Protein AF-A0A7J4TB26-F1 (afdb_monomer)

Sequence (795 aa):
MDKAKLLEKLTSQDGTLFWETAPIAVVVKENVEGSWESLKEMLDEFCIEHDLSHVMELEEAKEKYPLTYKHIKAWSLLYRAEKPLETFRHIKHADWFGSFPIPLSKYYRRSGFNWKKAALGRVHDLAHHPLLQSERDRREGEWILIGDETGSGHELLHADDDGDGKPGSARKKLAYIWVLVPPGVELPATPSDFHAMDQKNFKIDHLAALENLEKLCTGSCMSFVFESPDFVEEKERHPRGEKEHIPLVIRNTLPLVIDYIATQVPKKTSQSIRIMSERIGNNWKPGTDPTFLTSELKRWVSNLRDRGRDVELKLSGLEIHPKMDHPWMNYPDAVGFLTGKDIPEYLAPYAEKILGSSIQVPYASSFLGTVFPAMTHQLAENPALFVQNLVECDVKHLTAFQTPFIQNMCNEAFSRFSPLDWRSFNEFMIHQQRRPSGRFIARMLHDFIDSQIEDVLDSLISHSDRLNMCLTLGWHMDQQGGDVYSFLKLVKREWLDEASKSMRLSWLSLTTMARQNEFNFEIRSAPFVSMGFLENELSTPRELLQLLNDAKNPDSDFMNLCAKLFSFFAFQPQQDPVQIGAISDLNKVLVAYQWPHQRENRRHAIYGAEWALDYVLNSEDFFKIAEHNLFHLFHQYLGSGETTSSDPFWWPATTRLFYIGVANGFIQPDDLRLGDHIDQAILWSQQGPLIVRMRVAYWLYKLMTELEMVPPDGIYAGLKNIDQEFHSDSNVYAMLHSSYLLDLNNANEIGNKNDLIQQFRERLERSSQSTKKYFEKCEINDQILPCTLLRFNYS

pLDDT: mean 80.78, std 14.51, range [33.03, 97.31]

Structure (mmCIF, N/CA/C/O backbone):
data_AF-A0A7J4TB26-F1
#
_entry.id   AF-A0A7J4TB26-F1
#
loop_
_atom_site.group_PDB
_atom_site.id
_atom_site.type_symbol
_atom_site.label_atom_id
_atom_site.label_alt_id
_atom_site.label_comp_id
_atom_site.label_asym_id
_atom_site.label_entity_id
_atom_site.label_seq_id
_atom_site.pdbx_PDB_ins_code
_atom_site.Cartn_x
_atom_site.Cartn_y
_atom_site.Cartn_z
_atom_site.occupancy
_atom_site.B_iso_or_equiv
_atom_site.auth_seq_id
_atom_site.auth_comp_id
_atom_site.auth_asym_id
_atom_site.auth_atom_id
_atom_site.pdbx_PDB_model_num
ATOM 1 N N . MET A 1 1 ? -36.063 2.779 53.206 1.00 60.75 1 MET A N 1
ATOM 2 C CA . MET A 1 1 ? -36.253 1.311 53.089 1.00 60.75 1 MET A CA 1
ATOM 3 C C . MET A 1 1 ? -36.441 0.749 54.494 1.00 60.75 1 MET A C 1
ATOM 5 O O . MET A 1 1 ? -35.767 1.232 55.388 1.00 60.75 1 MET A O 1
ATOM 9 N N . ASP A 1 2 ? -37.367 -0.187 54.700 1.00 76.56 2 ASP A N 1
ATOM 10 C CA . ASP A 1 2 ? -37.637 -0.798 56.016 1.00 76.56 2 ASP A CA 1
ATOM 11 C C . ASP A 1 2 ? -36.705 -2.005 56.239 1.00 76.56 2 ASP A C 1
ATOM 13 O O . ASP A 1 2 ? -36.568 -2.829 55.328 1.00 76.56 2 ASP A O 1
ATOM 17 N N . LYS A 1 3 ? -36.074 -2.118 57.419 1.00 78.56 3 LYS A N 1
ATOM 18 C CA . LYS A 1 3 ? -35.198 -3.244 57.798 1.00 78.56 3 LYS A CA 1
ATOM 19 C C . LYS A 1 3 ? -35.888 -4.593 57.622 1.00 78.56 3 LYS A C 1
ATOM 21 O O . LYS A 1 3 ? -35.261 -5.534 57.145 1.00 78.56 3 LYS A O 1
ATOM 26 N N . ALA A 1 4 ? -37.189 -4.668 57.912 1.00 78.69 4 ALA A N 1
ATOM 27 C CA . ALA A 1 4 ? -37.967 -5.894 57.748 1.00 78.69 4 ALA A CA 1
ATOM 28 C C . ALA A 1 4 ? -37.980 -6.376 56.286 1.00 78.69 4 ALA A C 1
ATOM 30 O O . ALA A 1 4 ? -37.833 -7.566 56.018 1.00 78.69 4 ALA A O 1
ATOM 31 N N . LYS A 1 5 ? -38.071 -5.445 55.327 1.00 77.06 5 LYS A N 1
ATOM 32 C CA . LYS A 1 5 ? -38.015 -5.762 53.890 1.00 77.06 5 LYS A CA 1
ATOM 33 C C . LYS A 1 5 ? -36.613 -6.155 53.437 1.00 77.06 5 LYS A C 1
ATOM 35 O O . LYS A 1 5 ? -36.480 -6.969 52.528 1.00 77.06 5 LYS A O 1
ATOM 40 N N . LEU A 1 6 ? -35.571 -5.568 54.029 1.00 76.75 6 LEU A N 1
ATOM 41 C CA . LEU A 1 6 ? -34.194 -5.976 53.752 1.00 76.75 6 LEU A CA 1
ATOM 42 C C . LEU A 1 6 ? -33.959 -7.409 54.236 1.00 76.75 6 LEU A C 1
ATOM 44 O O . LEU A 1 6 ? -33.477 -8.230 53.464 1.00 76.75 6 LEU A O 1
ATOM 48 N N . LEU A 1 7 ? -34.375 -7.720 55.465 1.00 79.38 7 LEU A N 1
ATOM 49 C CA . LEU A 1 7 ? -34.313 -9.066 56.027 1.00 79.38 7 LEU A CA 1
ATOM 50 C C . LEU A 1 7 ? -35.067 -10.072 55.145 1.00 79.38 7 LEU A C 1
ATOM 52 O O . LEU A 1 7 ? -34.499 -11.091 54.769 1.00 79.38 7 LEU A O 1
ATOM 56 N N . GLU A 1 8 ? -36.293 -9.746 54.724 1.00 79.94 8 GLU A N 1
ATOM 57 C CA . GLU A 1 8 ? -37.087 -10.568 53.797 1.00 79.94 8 GLU A CA 1
ATOM 58 C C . GLU A 1 8 ? -36.335 -10.848 52.486 1.00 79.94 8 GLU A C 1
ATOM 60 O O . GLU A 1 8 ? -36.267 -11.988 52.037 1.00 79.94 8 GLU A O 1
ATOM 65 N N . LYS A 1 9 ? -35.718 -9.825 51.878 1.00 77.56 9 LYS A N 1
ATOM 66 C CA . LYS A 1 9 ? -34.942 -9.971 50.633 1.00 77.56 9 LYS A CA 1
ATOM 67 C C . LYS A 1 9 ? -33.654 -10.762 50.806 1.00 77.56 9 LYS A C 1
ATOM 69 O O . LYS A 1 9 ? -33.154 -11.321 49.832 1.00 77.56 9 LYS A O 1
ATOM 74 N N . LEU A 1 10 ? -33.109 -10.767 52.014 1.00 77.31 10 LEU A N 1
ATOM 75 C CA . LEU A 1 10 ? -31.875 -11.456 52.352 1.00 77.31 10 LEU A CA 1
ATOM 76 C C . LEU A 1 10 ? -32.111 -12.858 52.941 1.00 77.31 10 LEU A C 1
ATOM 78 O O . LEU A 1 10 ? -31.149 -13.544 53.287 1.00 77.31 10 LEU A O 1
ATOM 82 N N . THR A 1 11 ? -33.370 -13.289 53.008 1.00 77.75 11 THR A N 1
ATOM 83 C CA . THR A 1 11 ? -33.775 -14.629 53.426 1.00 77.75 11 THR A CA 1
ATOM 84 C C . THR A 1 11 ? -34.129 -15.450 52.184 1.00 77.75 11 THR A C 1
ATOM 86 O O . THR A 1 11 ? -34.931 -15.024 51.350 1.00 77.75 11 THR A O 1
ATOM 89 N N . SER A 1 12 ? -33.531 -16.627 52.022 1.00 75.56 12 SER A N 1
ATOM 90 C CA . SER A 1 12 ? -33.906 -17.575 50.972 1.00 75.56 12 SER A CA 1
ATOM 91 C C . SER A 1 12 ? -35.290 -18.172 51.227 1.00 75.56 12 SER A C 1
ATOM 93 O O . SER A 1 12 ? -35.874 -18.048 52.301 1.00 75.56 12 SER A O 1
ATOM 95 N N . GLN A 1 13 ? -35.832 -18.862 50.220 1.00 77.69 13 GLN A N 1
ATOM 96 C CA . GLN A 1 13 ? -37.160 -19.483 50.306 1.00 77.69 13 GLN A CA 1
ATOM 97 C C . GLN A 1 13 ? -37.286 -20.523 51.434 1.00 77.69 13 GLN A C 1
ATOM 99 O O . GLN A 1 13 ? -38.390 -20.768 51.910 1.00 77.69 13 GLN A O 1
ATOM 104 N N . ASP A 1 14 ? -36.175 -21.124 51.863 1.00 79.88 14 ASP A N 1
ATOM 105 C CA . ASP A 1 14 ? -36.110 -22.088 52.967 1.00 79.88 14 ASP A CA 1
ATOM 106 C C . ASP A 1 14 ? -35.858 -21.439 54.343 1.00 79.88 14 ASP A C 1
ATOM 108 O O . ASP A 1 14 ? -35.719 -22.148 55.338 1.00 79.88 14 ASP A O 1
ATOM 112 N N . GLY A 1 15 ? -35.818 -20.104 54.417 1.00 79.19 15 GLY A N 1
ATOM 113 C CA . GLY A 1 15 ? -35.582 -19.363 55.655 1.00 79.19 15 GLY A CA 1
ATOM 114 C C . GLY A 1 15 ? -34.106 -19.125 55.990 1.00 79.19 15 GLY A C 1
ATOM 115 O O . GLY A 1 15 ? -33.825 -18.491 57.005 1.00 79.19 15 GLY A O 1
ATOM 116 N N . THR A 1 16 ? -33.163 -19.601 55.170 1.00 75.50 16 THR A N 1
ATOM 117 C CA . THR A 1 16 ? -31.727 -19.371 55.395 1.00 75.50 16 THR A CA 1
ATOM 118 C C . THR A 1 16 ? -31.352 -17.924 55.077 1.00 75.50 16 THR A C 1
ATOM 120 O O . THR A 1 16 ? -31.762 -17.354 54.069 1.00 75.50 16 THR A O 1
ATOM 123 N N . LEU A 1 17 ? -30.531 -17.299 55.915 1.00 75.00 17 LEU A N 1
ATOM 124 C CA . LEU A 1 17 ? -30.051 -15.945 55.654 1.00 75.00 17 LEU A CA 1
ATOM 125 C C . LEU A 1 17 ? -28.836 -16.006 54.725 1.00 75.00 17 LEU A C 1
ATOM 127 O O . LEU A 1 17 ? -27.831 -16.653 55.029 1.00 75.00 17 LEU A O 1
ATOM 131 N N . PHE A 1 18 ? -28.896 -15.318 53.583 1.00 70.62 18 PHE A N 1
ATOM 132 C CA . PHE A 1 18 ? -27.873 -15.419 52.533 1.00 70.62 18 PHE A CA 1
ATOM 133 C C . PHE A 1 18 ? -26.454 -15.055 53.021 1.00 70.62 18 PHE A C 1
ATOM 135 O O . PHE A 1 18 ? -25.466 -15.514 52.441 1.00 70.62 18 PHE A O 1
ATOM 142 N N . TRP A 1 19 ? -26.326 -14.252 54.086 1.00 73.62 19 TRP A N 1
ATOM 143 C CA . TRP A 1 19 ? -25.038 -13.743 54.575 1.00 73.62 19 TRP A CA 1
ATOM 144 C C . TRP A 1 19 ? -24.331 -14.717 55.513 1.00 73.62 19 TRP A C 1
ATOM 146 O O . TRP A 1 19 ? -23.133 -14.589 55.760 1.00 73.62 19 TRP A O 1
ATOM 156 N N . GLU A 1 20 ? -25.047 -15.723 56.019 1.00 71.94 20 GLU A N 1
ATOM 157 C CA . GLU A 1 20 ? -24.448 -16.849 56.750 1.00 71.94 20 GLU A CA 1
ATOM 158 C C . GLU A 1 20 ? -23.631 -17.761 55.829 1.00 71.94 20 GLU A C 1
ATOM 160 O O . GLU A 1 20 ? -22.915 -18.659 56.264 1.00 71.94 20 GLU A O 1
ATOM 165 N N . THR A 1 21 ? -23.759 -17.497 54.537 1.00 67.25 21 THR A N 1
ATOM 166 C CA . THR A 1 21 ? -23.456 -18.371 53.427 1.00 67.25 21 THR A CA 1
ATOM 167 C C . THR A 1 21 ? -22.352 -17.727 52.570 1.00 67.25 21 THR A C 1
ATOM 169 O O . THR A 1 21 ? -21.314 -18.337 52.313 1.00 67.25 21 THR A O 1
ATOM 172 N N . ALA A 1 22 ? -22.484 -16.444 52.223 1.00 69.31 22 ALA A N 1
ATOM 173 C CA . ALA A 1 22 ? -21.446 -15.687 51.527 1.00 69.31 22 ALA A CA 1
ATOM 174 C C . ALA A 1 22 ? -21.557 -14.183 51.824 1.00 69.31 22 ALA A C 1
ATOM 176 O O . ALA A 1 22 ? -22.621 -13.720 52.230 1.00 69.31 22 ALA A O 1
ATOM 177 N N . PRO A 1 23 ? -20.498 -13.388 51.587 1.00 78.50 23 PRO A N 1
ATOM 178 C CA . PRO A 1 23 ? -20.625 -11.935 51.553 1.00 78.50 23 PRO A CA 1
ATOM 179 C C . PRO A 1 23 ? -21.684 -11.479 50.538 1.00 78.50 23 PRO A C 1
ATOM 181 O O . PRO A 1 23 ? -21.761 -12.025 49.437 1.00 78.50 23 PRO A O 1
ATOM 184 N N . ILE A 1 24 ? -22.472 -10.458 50.887 1.00 80.94 24 ILE A N 1
ATOM 185 C CA . ILE A 1 24 ? -23.584 -9.957 50.063 1.00 80.94 24 ILE A CA 1
ATOM 186 C C . ILE A 1 24 ? -23.342 -8.511 49.661 1.00 80.94 24 ILE A C 1
ATOM 188 O O . ILE A 1 24 ? -23.131 -7.657 50.517 1.00 80.94 24 ILE A O 1
ATOM 192 N N . ALA A 1 25 ? -23.456 -8.214 48.368 1.00 83.69 25 ALA A N 1
ATOM 193 C CA . ALA A 1 25 ? -23.553 -6.842 47.889 1.00 83.69 25 ALA A CA 1
ATOM 194 C C . ALA A 1 25 ? -25.012 -6.363 47.968 1.00 83.69 25 ALA A C 1
ATOM 196 O O . ALA A 1 25 ? -25.866 -6.815 47.205 1.00 83.69 25 ALA A O 1
ATOM 197 N N . VAL A 1 26 ? -25.305 -5.445 48.885 1.00 84.19 26 VAL A N 1
ATOM 198 C CA . VAL A 1 26 ? -26.586 -4.737 48.944 1.00 84.19 26 VAL A CA 1
ATOM 199 C C . VAL A 1 26 ? -26.472 -3.487 48.089 1.00 84.19 26 VAL A C 1
ATOM 201 O O . VAL A 1 26 ? -25.608 -2.650 48.334 1.00 84.19 26 VAL A O 1
ATOM 204 N N . VAL A 1 27 ? -27.341 -3.364 47.086 1.00 83.88 27 VAL A N 1
ATOM 205 C CA . VAL A 1 27 ? -27.313 -2.269 46.110 1.00 83.88 27 VAL A CA 1
ATOM 206 C C . VAL A 1 27 ? -28.620 -1.497 46.162 1.00 83.88 27 VAL A C 1
ATOM 208 O O . VAL A 1 27 ? -29.704 -2.074 46.084 1.00 83.88 27 VAL A O 1
ATOM 211 N N . VAL A 1 28 ? -28.517 -0.178 46.263 1.00 81.94 28 VAL A N 1
ATOM 212 C CA . VAL A 1 28 ? -29.650 0.742 46.263 1.00 81.94 28 VAL A CA 1
ATOM 213 C C . VAL A 1 28 ? -29.665 1.484 44.938 1.00 81.94 28 VAL A C 1
ATOM 215 O O . VAL A 1 28 ? -28.697 2.149 44.577 1.00 81.94 28 VAL A O 1
ATOM 218 N N . LYS A 1 29 ? -30.769 1.359 44.201 1.00 84.12 29 LYS A N 1
ATOM 219 C CA . LYS A 1 29 ? -30.974 2.063 42.930 1.00 84.12 29 LYS A CA 1
ATOM 220 C C . LYS A 1 29 ? -31.302 3.539 43.173 1.00 84.12 29 LYS A C 1
ATOM 222 O O . LYS A 1 29 ? -31.852 3.888 44.215 1.00 84.12 29 LYS A O 1
ATOM 227 N N . GLU A 1 30 ? -30.997 4.390 42.199 1.00 83.06 30 GLU A N 1
ATOM 228 C CA . GLU A 1 30 ? -31.143 5.853 42.312 1.00 83.06 30 GLU A CA 1
ATOM 229 C C . GLU A 1 30 ? -32.580 6.312 42.597 1.00 83.06 30 GLU A C 1
ATOM 231 O O . GLU A 1 30 ? -32.811 7.265 43.334 1.00 83.06 30 GLU A O 1
ATOM 236 N N . ASN A 1 31 ? -33.572 5.574 42.101 1.00 81.00 31 ASN A N 1
ATOM 237 C CA . ASN A 1 31 ? -34.992 5.883 42.265 1.00 81.00 31 ASN A CA 1
ATOM 238 C C . ASN A 1 31 ? -35.579 5.542 43.651 1.00 81.00 31 ASN A C 1
ATOM 240 O O . ASN A 1 31 ? -36.793 5.626 43.832 1.00 81.00 31 ASN A O 1
ATOM 244 N N . VAL A 1 32 ? -34.758 5.134 44.622 1.00 78.94 32 VAL A N 1
ATOM 245 C CA . VAL A 1 32 ? -35.201 4.804 45.985 1.00 78.94 32 VAL A CA 1
ATOM 246 C C . VAL A 1 32 ? -35.080 6.030 46.903 1.00 78.94 32 VAL A C 1
ATOM 248 O O . VAL A 1 32 ? -33.997 6.601 47.065 1.00 78.94 32 VAL A O 1
ATOM 251 N N . GLU A 1 33 ? -36.188 6.416 47.545 1.00 77.38 33 GLU A N 1
ATOM 252 C CA . GLU A 1 33 ? -36.236 7.512 48.527 1.00 77.38 33 GLU A CA 1
ATOM 253 C C . GLU A 1 33 ? -35.382 7.227 49.782 1.00 77.38 33 GLU A C 1
ATOM 255 O O . GLU A 1 33 ? -35.308 6.092 50.264 1.00 77.38 33 GLU A O 1
ATOM 260 N N . GLY A 1 34 ? -34.750 8.278 50.324 1.00 71.75 34 GLY A N 1
ATOM 261 C CA . GLY A 1 34 ? -33.852 8.239 51.493 1.00 71.75 34 GLY A CA 1
ATOM 262 C C . GLY A 1 34 ? -32.506 8.924 51.223 1.00 71.75 34 GLY A C 1
ATOM 263 O O . GLY A 1 34 ? -32.106 9.047 50.069 1.00 71.75 34 GLY A O 1
ATOM 264 N N . SER A 1 35 ? -31.802 9.401 52.249 1.00 75.19 35 SER A N 1
ATOM 265 C CA . SER A 1 35 ? -30.442 9.949 52.094 1.00 75.19 35 SER A CA 1
ATOM 266 C C . SER A 1 35 ? -29.377 8.853 52.217 1.00 75.19 35 SER A C 1
ATOM 268 O O . SER A 1 35 ? -29.664 7.750 52.695 1.00 75.19 35 SER A O 1
ATOM 270 N N . TRP A 1 36 ? -28.147 9.149 51.795 1.00 74.19 36 TRP A N 1
ATOM 271 C CA . TRP A 1 36 ? -27.006 8.246 51.976 1.00 74.19 36 TRP A CA 1
ATOM 272 C C . TRP A 1 36 ? -26.764 7.927 53.459 1.00 74.19 36 TRP A C 1
ATOM 274 O O . TRP A 1 36 ? -26.534 6.776 53.820 1.00 74.19 36 TRP A O 1
ATOM 284 N N . GLU A 1 37 ? -26.900 8.932 54.321 1.00 81.69 37 GLU A N 1
ATOM 285 C CA . GLU A 1 37 ? -26.756 8.838 55.775 1.00 81.69 37 GLU A CA 1
ATOM 286 C C . GLU A 1 37 ? -27.826 7.928 56.364 1.00 81.69 37 GLU A C 1
ATOM 288 O O . GLU A 1 37 ? -27.493 7.012 57.104 1.00 81.69 37 GLU A O 1
ATOM 293 N N . SER A 1 38 ? -29.089 8.093 55.955 1.00 80.44 38 SER A N 1
ATOM 294 C CA . SER A 1 38 ? -30.179 7.237 56.437 1.00 80.44 38 SER A CA 1
ATOM 295 C C . SER A 1 38 ? -30.005 5.769 56.030 1.00 80.44 38 SER A C 1
ATOM 297 O O . SER A 1 38 ? -30.385 4.861 56.767 1.00 80.44 38 SER A O 1
ATOM 299 N N . LEU A 1 39 ? -29.414 5.517 54.855 1.00 79.25 39 LEU A N 1
ATOM 300 C CA . LEU A 1 39 ? -29.088 4.165 54.416 1.00 79.25 39 LEU A CA 1
ATOM 301 C C . LEU A 1 39 ? -27.939 3.593 55.239 1.00 79.25 39 LEU A C 1
ATOM 303 O O . LEU A 1 39 ? -28.009 2.436 55.643 1.00 79.25 39 LEU A O 1
ATOM 307 N N . LYS A 1 40 ? -26.895 4.394 55.460 1.00 84.94 40 LYS A N 1
ATOM 308 C CA . LYS A 1 40 ? -25.748 4.005 56.269 1.00 84.94 40 LYS A CA 1
ATOM 309 C C . LYS A 1 40 ? -26.184 3.677 57.692 1.00 84.94 40 LYS A C 1
ATOM 311 O O . LYS A 1 40 ? -25.912 2.578 58.130 1.00 84.94 40 LYS A O 1
ATOM 316 N N . GLU A 1 41 ? -26.928 4.557 58.356 1.00 88.19 41 GLU A N 1
ATOM 317 C CA . GLU A 1 41 ? -27.467 4.311 59.700 1.00 88.19 41 GLU A CA 1
ATOM 318 C C . GLU A 1 41 ? -28.296 3.024 59.745 1.00 88.19 41 GLU A C 1
ATOM 320 O O . GLU A 1 41 ? -28.090 2.180 60.612 1.00 88.19 41 GLU A O 1
ATOM 325 N N . MET A 1 42 ? -29.179 2.813 58.762 1.00 87.44 42 MET A N 1
ATOM 326 C CA . MET A 1 42 ? -29.970 1.585 58.677 1.00 87.44 42 MET A CA 1
ATOM 327 C C . MET A 1 42 ? -29.091 0.336 58.522 1.00 87.44 42 MET A C 1
ATOM 329 O O . MET A 1 42 ? -29.362 -0.666 59.181 1.00 87.44 42 MET A O 1
ATOM 333 N N . LEU A 1 43 ? -28.051 0.387 57.682 1.00 85.94 43 LEU A N 1
ATOM 334 C CA . LEU A 1 43 ? -27.107 -0.716 57.490 1.00 85.94 43 LEU A CA 1
ATOM 335 C C . LEU A 1 43 ? -26.214 -0.935 58.715 1.00 85.94 43 LEU A C 1
ATOM 337 O O . LEU A 1 43 ? -26.012 -2.088 59.077 1.00 85.94 43 LEU A O 1
ATOM 341 N N . ASP A 1 44 ? -25.725 0.126 59.357 1.00 89.44 44 ASP A N 1
ATOM 342 C CA . ASP A 1 44 ? -24.929 0.081 60.586 1.00 89.44 44 ASP A CA 1
ATOM 343 C C . ASP A 1 44 ? -25.746 -0.620 61.686 1.00 89.44 44 ASP A C 1
ATOM 345 O O . ASP A 1 44 ? -25.294 -1.597 62.284 1.00 89.44 44 ASP A O 1
ATOM 349 N N . GLU A 1 45 ? -26.995 -0.191 61.903 1.00 89.88 45 GLU A N 1
ATOM 350 C CA . GLU A 1 45 ? -27.890 -0.811 62.881 1.00 89.88 45 GLU A CA 1
ATOM 351 C C . GLU A 1 45 ? -28.250 -2.257 62.515 1.00 89.88 45 GLU A C 1
ATOM 353 O O . GLU A 1 45 ? -28.284 -3.116 63.392 1.00 89.88 45 GLU A O 1
ATOM 358 N N . PHE A 1 46 ? -28.518 -2.540 61.236 1.00 87.88 46 PHE A N 1
ATOM 359 C CA . PHE A 1 46 ? -28.797 -3.896 60.751 1.00 87.88 46 PHE A CA 1
ATOM 360 C C . PHE A 1 46 ? -27.595 -4.824 60.954 1.00 87.88 46 PHE A C 1
ATOM 362 O O . PHE A 1 46 ? -27.748 -5.980 61.342 1.00 87.88 46 PHE A O 1
ATOM 369 N N . CYS A 1 47 ? -26.385 -4.314 60.725 1.00 87.81 47 CYS A N 1
ATOM 370 C CA . CYS A 1 47 ? -25.151 -5.052 60.941 1.00 87.81 47 CYS A CA 1
ATOM 371 C C . CYS A 1 47 ? -24.923 -5.337 62.428 1.00 87.81 47 CYS A C 1
ATOM 373 O O . CYS A 1 47 ? -24.575 -6.461 62.773 1.00 87.81 47 CYS A O 1
ATOM 375 N N . ILE A 1 48 ? -25.195 -4.372 63.312 1.00 89.81 48 ILE A N 1
ATOM 376 C CA . ILE A 1 48 ? -25.146 -4.576 64.769 1.00 89.81 48 ILE A CA 1
ATOM 377 C C . ILE A 1 48 ? -26.166 -5.636 65.211 1.00 89.81 48 ILE A C 1
ATOM 379 O O . ILE A 1 48 ? -25.826 -6.523 65.990 1.00 89.81 48 ILE A O 1
ATOM 383 N N . GLU A 1 49 ? -27.402 -5.564 64.712 1.00 89.81 49 GLU A N 1
ATOM 384 C CA . GLU A 1 49 ? -28.491 -6.484 65.074 1.00 89.81 49 GLU A CA 1
ATOM 385 C C . GLU A 1 49 ? -28.204 -7.937 64.663 1.00 89.81 49 GLU A C 1
ATOM 387 O O . GLU A 1 49 ? -28.587 -8.872 65.369 1.00 89.81 49 GLU A O 1
ATOM 392 N N . HIS A 1 50 ? -27.502 -8.130 63.546 1.00 85.12 50 HIS A N 1
ATOM 393 C CA . HIS A 1 50 ? -27.252 -9.446 62.956 1.00 85.12 50 HIS A CA 1
ATOM 394 C C . HIS A 1 50 ? -25.794 -9.923 63.046 1.00 85.12 50 HIS A C 1
ATOM 396 O O . HIS A 1 50 ? -25.454 -10.916 62.400 1.00 85.12 50 HIS A O 1
ATOM 402 N N . ASP A 1 51 ? -24.952 -9.260 63.848 1.00 86.56 51 ASP A N 1
ATOM 403 C CA . ASP A 1 51 ? -23.524 -9.584 64.014 1.00 86.56 51 ASP A CA 1
ATOM 404 C C . ASP A 1 51 ? -22.776 -9.641 62.666 1.00 86.56 51 ASP A C 1
ATOM 406 O O . ASP A 1 51 ? -22.107 -10.613 62.308 1.00 86.56 51 ASP A O 1
ATOM 410 N N . LEU A 1 52 ? -22.960 -8.591 61.863 1.00 86.00 52 LEU A N 1
ATOM 411 C CA . LEU A 1 52 ? -22.308 -8.395 60.574 1.00 86.00 52 LEU A CA 1
ATOM 412 C C . LEU A 1 52 ? -21.363 -7.197 60.624 1.00 86.00 52 LEU A C 1
ATOM 414 O O . LEU A 1 52 ? -21.511 -6.254 61.393 1.00 86.00 52 LEU A O 1
ATOM 418 N N . SER A 1 53 ? -20.392 -7.228 59.729 1.00 83.81 53 SER A N 1
ATOM 419 C CA . SER A 1 53 ? -19.597 -6.091 59.303 1.00 83.81 53 SER A CA 1
ATOM 420 C C . SER A 1 53 ? -20.005 -5.700 57.891 1.00 83.81 53 SER A C 1
ATOM 422 O O . SER A 1 53 ? -20.497 -6.518 57.107 1.00 83.81 53 SER A O 1
ATOM 424 N N . HIS A 1 54 ? -19.753 -4.448 57.532 1.00 85.12 54 HIS A N 1
ATOM 425 C CA . HIS A 1 54 ? -19.959 -4.004 56.168 1.00 85.12 54 HIS A CA 1
ATOM 426 C C . HIS A 1 54 ? -18.902 -3.011 55.713 1.00 85.12 54 HIS A C 1
ATOM 428 O O . HIS A 1 54 ? -18.313 -2.271 56.499 1.00 85.12 54 HIS A O 1
ATOM 434 N N . VAL A 1 55 ? -18.657 -3.011 54.406 1.00 83.12 55 VAL A N 1
ATOM 435 C CA . VAL A 1 55 ? -17.822 -2.013 53.742 1.00 83.12 55 VAL A CA 1
ATOM 436 C C . VAL A 1 55 ? -18.678 -1.326 52.694 1.00 83.12 55 VAL A C 1
ATOM 438 O O . VAL A 1 55 ? -19.133 -1.951 51.737 1.00 83.12 55 VAL A O 1
ATOM 441 N N . MET A 1 56 ? -18.902 -0.032 52.885 1.00 78.94 56 MET A N 1
ATOM 442 C CA . MET A 1 56 ? -19.526 0.834 51.889 1.00 78.94 56 MET A CA 1
ATOM 443 C C . MET A 1 56 ? -18.469 1.455 50.981 1.00 78.94 56 MET A C 1
ATOM 445 O O . MET A 1 56 ? -17.320 1.664 51.384 1.00 78.94 56 MET A O 1
ATOM 449 N N . GLU A 1 57 ? -18.847 1.730 49.737 1.00 75.12 57 GLU A N 1
ATOM 450 C CA . GLU A 1 57 ? -18.019 2.539 48.850 1.00 75.12 57 GLU A CA 1
ATOM 451 C C . GLU A 1 57 ? -18.211 4.035 49.154 1.00 75.12 57 GLU A C 1
ATOM 453 O O . GLU A 1 57 ? -19.297 4.454 49.537 1.00 75.12 57 GLU A O 1
ATOM 458 N N . LEU A 1 58 ? -17.137 4.825 49.071 1.00 68.88 58 LEU A N 1
ATOM 459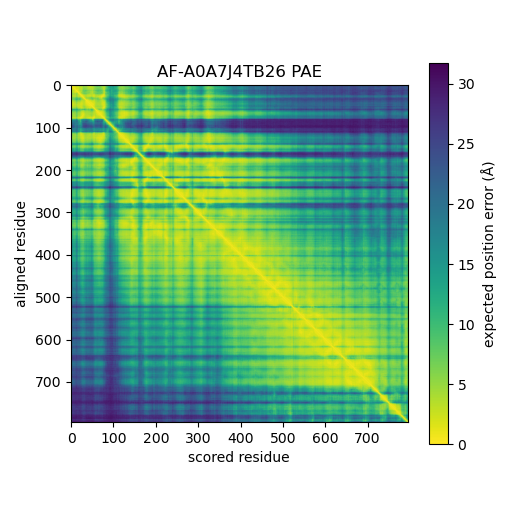 C CA . LEU A 1 58 ? -17.132 6.250 49.434 1.00 68.88 58 LEU A CA 1
ATOM 460 C C . LEU A 1 58 ? -17.748 7.114 48.321 1.00 68.88 58 LEU A C 1
ATOM 462 O O . LEU A 1 58 ? -17.770 6.699 47.164 1.00 68.88 58 LEU A O 1
ATOM 466 N N . GLU A 1 59 ? -18.163 8.347 48.642 1.00 71.25 59 GLU A N 1
ATOM 467 C CA . GLU A 1 59 ? -18.668 9.312 47.643 1.00 71.25 59 GLU A CA 1
ATOM 468 C C . GLU A 1 59 ? -17.689 9.561 46.486 1.00 71.25 59 GLU A C 1
ATOM 470 O O . GLU A 1 59 ? -18.118 9.745 45.351 1.00 71.25 59 GLU A O 1
ATOM 475 N N . GLU A 1 60 ? -16.383 9.459 46.734 1.00 75.31 60 GLU A N 1
ATOM 476 C CA . GLU A 1 60 ? -15.326 9.563 45.716 1.00 75.31 60 GLU A CA 1
ATOM 477 C C . GLU A 1 60 ? -15.506 8.568 44.548 1.00 75.31 60 GLU A C 1
ATOM 479 O O . GLU A 1 60 ? -15.036 8.807 43.434 1.00 75.31 60 GLU A O 1
ATOM 484 N N . ALA A 1 61 ? -16.202 7.445 44.761 1.00 78.88 61 ALA A N 1
ATOM 485 C CA . ALA A 1 61 ? -16.506 6.499 43.691 1.00 78.88 61 ALA A CA 1
ATOM 486 C C . ALA A 1 61 ? -17.571 7.012 42.716 1.00 78.88 61 ALA A C 1
ATOM 488 O O . ALA A 1 61 ? -17.533 6.618 41.553 1.00 78.88 61 ALA A O 1
ATOM 489 N N . LYS A 1 62 ? -18.459 7.922 43.141 1.00 83.50 62 LYS A N 1
ATOM 490 C CA . LYS A 1 62 ? -19.414 8.593 42.244 1.00 83.50 62 LYS A CA 1
ATOM 491 C C . LYS A 1 62 ? -18.690 9.481 41.242 1.00 83.50 62 LYS A C 1
ATOM 493 O O . LYS A 1 62 ? -19.022 9.467 40.065 1.00 83.50 62 LYS A O 1
ATOM 498 N N . GLU A 1 63 ? -17.658 10.195 41.693 1.00 82.81 63 GLU A N 1
ATOM 499 C CA . GLU A 1 63 ? -16.795 10.980 40.803 1.00 82.81 63 GLU A CA 1
ATOM 500 C C . GLU A 1 63 ? -16.000 10.081 39.852 1.00 82.81 63 GLU A C 1
ATOM 502 O O . GLU A 1 63 ? -15.737 10.439 38.705 1.00 82.81 63 GLU A O 1
ATOM 507 N N . LYS A 1 64 ? -15.603 8.896 40.329 1.00 82.88 64 LYS A N 1
ATOM 508 C CA . LYS A 1 64 ? -14.840 7.942 39.528 1.00 82.88 64 LYS A CA 1
ATOM 509 C C . LYS A 1 64 ? -15.697 7.190 38.513 1.00 82.88 64 LYS A C 1
ATOM 511 O O . LYS A 1 64 ? -15.152 6.882 37.466 1.00 82.88 64 LYS A O 1
ATOM 516 N N . TYR A 1 65 ? -16.955 6.875 38.811 1.00 88.88 65 TYR A N 1
ATOM 517 C CA . TYR A 1 65 ? -17.844 6.046 37.983 1.00 88.88 65 TYR A CA 1
ATOM 518 C C . TYR A 1 65 ? -19.222 6.709 37.786 1.00 88.88 65 TYR A C 1
ATOM 520 O O . TYR A 1 65 ? -20.253 6.177 38.218 1.00 88.88 65 TYR A O 1
ATOM 528 N N . PRO A 1 66 ? -19.262 7.916 37.199 1.00 88.56 66 PRO A N 1
ATOM 529 C CA . PRO A 1 66 ? -20.472 8.729 37.150 1.00 88.56 66 PRO A CA 1
ATOM 530 C C . PRO A 1 66 ? -21.645 8.061 36.420 1.00 88.56 66 PRO A C 1
ATOM 532 O O . PRO A 1 66 ? -22.797 8.308 36.781 1.00 88.56 66 PRO A O 1
ATOM 535 N N . LEU A 1 67 ? -21.402 7.206 35.418 1.00 89.94 67 LEU A N 1
ATOM 536 C CA . LEU A 1 67 ? -22.486 6.555 34.674 1.00 89.94 67 LEU A CA 1
ATOM 537 C C . LEU A 1 67 ? -23.173 5.469 35.495 1.00 89.94 67 LEU A C 1
ATOM 539 O O . LEU A 1 67 ? -24.402 5.403 35.541 1.00 89.94 67 LEU A O 1
ATOM 543 N N . THR A 1 68 ? -22.391 4.654 36.193 1.00 89.81 68 THR A N 1
ATOM 544 C CA . THR A 1 68 ? -22.904 3.636 37.112 1.00 89.81 68 THR A CA 1
ATOM 545 C C . THR A 1 68 ? -23.749 4.292 38.195 1.00 89.81 68 THR A C 1
ATOM 547 O O . THR A 1 68 ? -24.892 3.896 38.440 1.00 89.81 68 THR A O 1
ATOM 550 N N . TYR A 1 69 ? -23.218 5.357 38.798 1.00 89.44 69 TYR A N 1
ATOM 551 C CA . TYR A 1 69 ? -23.862 6.057 39.905 1.00 89.44 69 TYR A CA 1
ATOM 552 C C . TYR A 1 69 ? -25.025 6.975 39.492 1.00 89.44 69 TYR A C 1
ATOM 554 O O . TYR A 1 69 ? -25.741 7.482 40.347 1.00 89.44 69 TYR A O 1
ATOM 562 N N . LYS A 1 70 ? -25.302 7.118 38.190 1.00 89.75 70 LYS A N 1
ATOM 563 C CA . LYS A 1 70 ? -26.572 7.674 37.691 1.00 89.75 70 LYS A CA 1
ATOM 564 C C . LYS A 1 70 ? -27.761 6.743 37.959 1.00 89.75 70 LYS A C 1
ATOM 566 O O . LYS A 1 70 ? -28.906 7.187 38.020 1.00 89.75 70 LYS A O 1
ATOM 571 N N . HIS A 1 71 ? -27.502 5.440 38.068 1.00 89.94 71 HIS A N 1
ATOM 572 C CA . HIS A 1 71 ? -28.526 4.411 38.266 1.00 89.94 71 HIS A CA 1
ATOM 573 C C . HIS A 1 71 ? -28.409 3.710 39.620 1.00 89.94 71 HIS A C 1
ATOM 575 O O . HIS A 1 71 ? -29.395 3.147 40.109 1.00 89.94 71 HIS A O 1
ATOM 581 N N . ILE A 1 72 ? -27.228 3.760 40.231 1.00 88.25 72 ILE A N 1
ATOM 582 C CA . ILE A 1 72 ? -26.934 3.209 41.548 1.00 88.25 72 ILE A CA 1
ATOM 583 C C . ILE A 1 72 ? -26.699 4.360 42.519 1.00 88.25 72 ILE A C 1
ATOM 585 O O . ILE A 1 72 ? -25.757 5.120 42.368 1.00 88.25 72 ILE A O 1
ATOM 589 N N . LYS A 1 73 ? -27.512 4.443 43.566 1.00 84.88 73 LYS A N 1
ATOM 590 C CA . LYS A 1 73 ? -27.369 5.452 44.616 1.00 84.88 73 LYS A CA 1
ATOM 591 C C . LYS A 1 73 ? -26.205 5.153 45.539 1.00 84.88 73 LYS A C 1
ATOM 593 O O . LYS A 1 73 ? -25.474 6.055 45.948 1.00 84.88 73 LYS A O 1
ATOM 598 N N . ALA A 1 74 ? -26.120 3.878 45.917 1.00 84.25 74 ALA A N 1
ATOM 599 C CA . ALA A 1 74 ? -25.242 3.354 46.945 1.00 84.25 74 ALA A CA 1
ATOM 600 C C . ALA A 1 74 ? -25.120 1.841 46.857 1.00 84.25 74 ALA A C 1
ATOM 602 O O . ALA A 1 74 ? -26.054 1.160 46.430 1.00 84.25 74 ALA A O 1
ATOM 603 N N . TRP A 1 75 ? -24.009 1.307 47.354 1.00 87.19 75 TRP A N 1
ATOM 604 C CA . TRP A 1 75 ? -23.903 -0.116 47.635 1.00 87.19 75 TRP A CA 1
ATOM 605 C C . TRP A 1 75 ? -23.006 -0.393 48.844 1.00 87.19 75 TRP A C 1
ATOM 607 O O . TRP A 1 75 ? -22.167 0.423 49.235 1.00 87.19 75 TRP A O 1
ATOM 617 N N . SER A 1 76 ? -23.207 -1.558 49.453 1.00 85.81 76 SER A N 1
ATOM 618 C CA . SER A 1 76 ? -22.435 -2.037 50.594 1.00 85.81 76 SER A CA 1
ATOM 619 C C . SER A 1 76 ? -22.186 -3.533 50.486 1.00 85.81 76 SER A C 1
ATOM 621 O O . SER A 1 76 ? -23.077 -4.281 50.092 1.00 85.81 76 SER A O 1
ATOM 623 N N . LEU A 1 77 ? -20.984 -3.976 50.847 1.00 85.81 77 LEU A N 1
ATOM 624 C CA . LEU A 1 77 ? -20.667 -5.390 51.012 1.00 85.81 77 LEU A CA 1
ATOM 625 C C . LEU A 1 77 ? -20.857 -5.787 52.478 1.00 85.81 77 LEU A C 1
ATOM 627 O O . LEU A 1 77 ? -20.061 -5.361 53.310 1.00 85.81 77 LEU A O 1
ATOM 631 N N . LEU A 1 78 ? -21.856 -6.617 52.772 1.00 85.62 78 LEU A N 1
ATOM 632 C CA . LEU A 1 78 ? -22.123 -7.199 54.091 1.00 85.62 78 LEU A CA 1
ATOM 633 C C . LEU A 1 78 ? -21.383 -8.536 54.257 1.00 85.62 78 LEU A C 1
ATOM 635 O O . LEU A 1 78 ? -21.349 -9.338 53.321 1.00 85.62 78 LEU A O 1
ATOM 639 N N . TYR A 1 79 ? -20.808 -8.804 55.431 1.00 82.69 79 TYR A N 1
ATOM 640 C CA . TYR A 1 79 ? -20.110 -10.058 55.753 1.00 82.69 79 TYR A CA 1
ATOM 641 C C . TYR A 1 79 ? -20.035 -10.304 57.272 1.00 82.69 79 TYR A C 1
ATOM 643 O O . TYR A 1 79 ? -20.039 -9.364 58.048 1.00 82.69 79 TYR A O 1
ATOM 651 N N . ARG A 1 80 ? -19.942 -11.566 57.717 1.00 76.88 80 ARG A N 1
ATOM 652 C CA . ARG A 1 80 ? -20.029 -11.941 59.150 1.00 76.88 80 ARG A CA 1
ATOM 653 C C . ARG A 1 80 ? -18.708 -11.905 59.941 1.00 76.88 80 ARG A C 1
ATOM 655 O O . ARG A 1 80 ? -18.721 -11.773 61.153 1.00 76.88 80 ARG A O 1
ATOM 662 N N . ALA A 1 81 ? -17.559 -12.085 59.291 1.00 64.31 81 ALA A N 1
ATOM 663 C CA . ALA A 1 81 ? -16.261 -12.174 59.981 1.00 64.31 81 ALA A CA 1
ATOM 664 C C . ALA A 1 81 ? -15.604 -10.792 60.190 1.00 64.31 81 ALA A C 1
ATOM 666 O O . ALA A 1 81 ? -15.964 -9.845 59.503 1.00 64.31 81 ALA A O 1
ATOM 667 N N . GLU A 1 82 ? -14.587 -10.672 61.063 1.00 56.28 82 GLU A N 1
ATOM 668 C CA . GLU A 1 82 ? -13.813 -9.417 61.259 1.00 56.28 82 GLU A CA 1
ATOM 669 C C . GLU A 1 82 ? -13.206 -8.870 59.946 1.00 56.28 82 GLU A C 1
ATOM 671 O O . GLU A 1 82 ? -12.947 -7.674 59.801 1.00 56.28 82 GLU A O 1
ATOM 676 N N . LYS A 1 83 ? -12.993 -9.753 58.963 1.00 51.69 83 LYS A N 1
ATOM 677 C CA . LYS A 1 83 ? -12.624 -9.461 57.571 1.00 51.69 83 LYS A CA 1
ATOM 678 C C . LYS A 1 83 ? -13.395 -10.406 56.639 1.00 51.69 83 LYS A C 1
ATOM 680 O O . LYS A 1 83 ? -13.763 -11.496 57.078 1.00 51.69 83 LYS A O 1
ATOM 685 N N . PRO A 1 84 ? -13.623 -10.054 55.359 1.00 54.44 84 PRO A N 1
ATOM 686 C CA . PRO A 1 84 ? -14.233 -10.965 54.388 1.00 54.44 84 PRO A CA 1
ATOM 687 C C . PRO A 1 84 ? -13.496 -12.313 54.373 1.00 54.44 84 PRO A C 1
ATOM 689 O O . PRO A 1 84 ? -12.267 -12.327 54.386 1.00 54.44 84 PRO A O 1
ATOM 692 N N . LEU A 1 85 ? -14.226 -13.435 54.357 1.00 51.16 85 LEU A N 1
ATOM 693 C CA . LEU A 1 85 ? -13.630 -14.777 54.407 1.00 51.16 85 LEU A CA 1
ATOM 694 C C . LEU A 1 85 ? -12.591 -14.957 53.285 1.00 51.16 85 LEU A C 1
ATOM 696 O O . LEU A 1 85 ? -12.923 -14.836 52.106 1.00 51.16 85 LEU A O 1
ATOM 700 N N . GLU A 1 86 ? -11.344 -15.281 53.643 1.00 41.88 86 GLU A N 1
ATOM 701 C CA . GLU A 1 86 ? -10.239 -15.456 52.680 1.00 41.88 86 GLU A CA 1
ATOM 702 C C . GLU A 1 86 ? -10.428 -16.672 51.755 1.00 41.88 86 GLU A C 1
ATOM 704 O O . GLU A 1 86 ? -9.805 -16.751 50.693 1.00 41.88 86 GLU A O 1
ATOM 709 N N . THR A 1 87 ? -11.295 -17.615 52.145 1.00 43.78 87 THR A N 1
ATOM 710 C CA . THR A 1 87 ? -11.573 -18.860 51.419 1.00 43.78 87 THR A CA 1
ATOM 711 C C . THR A 1 87 ? -13.073 -19.118 51.283 1.00 43.78 87 THR A C 1
ATOM 713 O O . THR A 1 87 ? -13.870 -18.812 52.169 1.00 43.78 87 THR A O 1
ATOM 716 N N . PHE A 1 88 ? -13.452 -19.687 50.139 1.00 46.41 88 PHE A N 1
ATOM 717 C CA . PHE A 1 88 ? -14.823 -20.067 49.809 1.00 46.41 88 PHE A CA 1
ATOM 718 C C . PHE A 1 88 ? -15.155 -21.451 50.389 1.00 46.41 88 PHE A C 1
ATOM 720 O O . PHE A 1 88 ? -14.375 -22.391 50.227 1.00 46.41 88 PHE A O 1
ATOM 727 N N . ARG A 1 89 ? -16.332 -21.613 51.007 1.00 43.16 89 ARG A N 1
ATOM 728 C CA . ARG A 1 89 ? -16.946 -22.934 51.224 1.00 43.16 89 ARG A CA 1
ATOM 729 C C . ARG A 1 89 ? -18.075 -23.102 50.216 1.00 43.16 89 ARG A C 1
ATOM 731 O O . ARG A 1 89 ? -18.994 -22.298 50.190 1.00 43.16 89 ARG A O 1
ATOM 738 N N . HIS A 1 90 ? -18.006 -24.151 49.399 1.00 38.19 90 HIS A N 1
ATOM 739 C CA . HIS A 1 90 ? -19.094 -24.525 48.497 1.00 38.19 90 HIS A CA 1
ATOM 740 C C . HIS A 1 90 ? -20.345 -24.864 49.314 1.00 38.19 90 HIS A C 1
ATOM 742 O O . HIS A 1 90 ? -20.304 -25.754 50.164 1.00 38.19 90 HIS A O 1
ATOM 748 N N . ILE A 1 91 ? -21.460 -24.188 49.037 1.00 41.09 91 ILE A N 1
ATOM 749 C CA . ILE A 1 91 ? -22.716 -24.371 49.770 1.00 41.09 91 ILE A CA 1
ATOM 750 C C . ILE A 1 91 ? -23.674 -25.173 48.904 1.00 41.09 91 ILE A C 1
ATOM 752 O O . ILE A 1 91 ? -24.050 -24.762 47.810 1.00 41.09 91 ILE A O 1
ATOM 756 N N . LYS A 1 92 ? -24.026 -26.370 49.373 1.00 33.03 92 LYS A N 1
ATOM 757 C CA . LYS A 1 92 ? -25.071 -27.192 48.757 1.00 33.03 92 LYS A CA 1
ATOM 758 C C . LYS A 1 92 ? -26.416 -26.471 48.930 1.00 33.03 92 LYS A C 1
ATOM 760 O O . LYS A 1 92 ? -26.732 -26.094 50.050 1.00 33.03 92 LYS A O 1
ATOM 765 N N . HIS A 1 93 ? -27.189 -26.344 47.847 1.00 36.03 93 HIS A N 1
ATOM 766 C CA . HIS A 1 93 ? -28.565 -25.801 47.796 1.00 36.03 93 HIS A CA 1
ATOM 767 C C . HIS A 1 93 ? -28.741 -24.272 47.715 1.00 36.03 93 HIS A C 1
ATOM 769 O O . HIS A 1 93 ? -29.872 -23.805 47.627 1.00 36.03 93 HIS A O 1
ATOM 775 N N . ALA A 1 94 ? -27.664 -23.484 47.617 1.00 39.53 94 ALA A N 1
ATOM 776 C CA . ALA A 1 94 ? -27.778 -22.086 47.195 1.00 39.53 94 ALA A CA 1
ATOM 777 C C . ALA A 1 94 ? -27.952 -22.015 45.663 1.00 39.53 94 ALA A C 1
ATOM 779 O O . ALA A 1 94 ? -26.976 -21.913 44.920 1.00 39.53 94 ALA A O 1
ATOM 780 N N . ASP A 1 95 ? -29.199 -22.061 45.185 1.00 34.44 95 ASP A N 1
ATOM 781 C CA . ASP A 1 95 ? -29.579 -22.059 43.752 1.00 34.44 95 ASP A CA 1
ATOM 782 C C . ASP A 1 95 ? -29.122 -20.801 42.968 1.00 34.44 95 ASP A C 1
ATOM 784 O O . ASP A 1 95 ? -29.262 -20.695 41.752 1.00 34.44 95 ASP A O 1
ATOM 788 N N . TRP A 1 96 ? -28.524 -19.833 43.663 1.00 39.28 96 TRP A N 1
ATOM 789 C CA . TRP A 1 96 ? -28.179 -18.506 43.153 1.00 39.28 96 TRP A CA 1
ATOM 790 C C . TRP A 1 96 ? -26.717 -18.398 42.693 1.00 39.28 96 TRP A C 1
ATOM 792 O O . TRP A 1 96 ? -26.365 -17.459 41.988 1.00 39.28 96 TRP A O 1
ATOM 802 N N . PHE A 1 97 ? -25.871 -19.382 43.028 1.00 37.75 97 PHE A N 1
ATOM 803 C CA . PHE A 1 97 ? -24.528 -19.534 42.444 1.00 37.75 97 PHE A CA 1
ATOM 804 C C . PHE A 1 97 ? -24.531 -20.396 41.167 1.00 37.75 97 PHE A C 1
ATOM 806 O O . PHE A 1 97 ? -23.567 -20.365 40.406 1.00 37.75 97 PHE A O 1
ATOM 813 N N . GLY A 1 98 ? -25.602 -21.162 40.924 1.00 33.53 98 GLY A N 1
ATOM 814 C CA . GLY A 1 98 ? -25.704 -22.122 39.818 1.00 33.53 98 GLY A CA 1
ATOM 815 C C . GLY A 1 98 ? -26.120 -21.532 38.467 1.00 33.53 98 GLY A C 1
ATOM 816 O O . GLY A 1 98 ? -26.008 -22.219 37.456 1.00 33.53 98 GLY A O 1
ATOM 817 N N . SER A 1 99 ? -26.576 -20.276 38.423 1.00 37.56 99 SER A N 1
ATOM 818 C CA . SER A 1 99 ? -27.063 -19.630 37.195 1.00 37.56 99 SER A CA 1
ATOM 819 C C . SER A 1 99 ? -26.117 -18.580 36.600 1.00 37.56 99 SER A C 1
ATOM 821 O O . SER A 1 99 ? -26.399 -18.085 35.513 1.00 37.56 99 SER A O 1
ATOM 823 N N . PHE A 1 100 ? -24.974 -18.272 37.232 1.00 35.81 100 PHE A N 1
ATOM 824 C CA . PHE A 1 100 ? -23.971 -17.364 36.659 1.00 35.81 100 PHE A CA 1
ATOM 825 C C . PHE A 1 100 ? -22.532 -17.795 36.999 1.00 35.81 100 PHE A C 1
ATOM 827 O O . PHE A 1 100 ? -22.200 -17.946 38.176 1.00 35.81 100 PHE A O 1
ATOM 834 N N . PRO A 1 101 ? -21.638 -17.962 36.005 1.00 40.09 101 PRO A N 1
ATOM 835 C CA . PRO A 1 101 ? -20.286 -18.441 36.247 1.00 40.09 101 PRO A CA 1
ATOM 836 C C . PRO A 1 101 ? -19.453 -17.326 36.889 1.00 40.09 101 PRO A C 1
ATOM 838 O O . PRO A 1 101 ? -19.115 -16.334 36.247 1.00 40.09 101 PRO A O 1
ATOM 841 N N . ILE A 1 102 ? -19.090 -17.479 38.163 1.00 43.50 102 ILE A N 1
ATOM 842 C CA . ILE A 1 102 ? -17.960 -16.751 38.752 1.00 43.50 102 ILE A CA 1
ATOM 843 C C . ILE A 1 102 ? -16.779 -17.722 38.746 1.00 43.50 102 ILE A C 1
ATOM 845 O O . ILE A 1 102 ? -16.767 -18.660 39.547 1.00 43.50 102 ILE A O 1
ATOM 849 N N . PRO A 1 103 ? -15.773 -17.549 37.872 1.00 43.09 103 PRO A N 1
ATOM 850 C CA . PRO A 1 103 ? -14.581 -18.379 37.934 1.00 43.09 103 PRO A CA 1
ATOM 851 C C . PRO A 1 103 ? -13.847 -18.057 39.241 1.00 43.09 103 PRO A C 1
ATOM 853 O O . PRO A 1 103 ? -13.268 -16.990 39.413 1.00 43.09 103 PRO A O 1
ATOM 856 N N . LEU A 1 104 ? -13.903 -18.958 40.222 1.00 47.19 104 LEU A N 1
ATOM 857 C CA . LEU A 1 104 ? -13.355 -18.715 41.565 1.00 47.19 104 LEU A CA 1
ATOM 858 C C . LEU A 1 104 ? -11.854 -18.364 41.547 1.00 47.19 104 LEU A C 1
ATOM 860 O O . LEU A 1 104 ? -11.366 -17.698 42.458 1.00 47.19 104 LEU A O 1
ATOM 864 N N . SER A 1 105 ? -11.127 -18.735 40.487 1.00 47.09 105 SER A N 1
ATOM 865 C CA . SER A 1 105 ? -9.727 -18.360 40.273 1.00 47.09 105 SER A CA 1
ATOM 866 C C . SER A 1 105 ? -9.493 -16.853 40.102 1.00 47.09 105 SER A C 1
ATOM 868 O O . SER A 1 105 ? -8.386 -16.404 40.398 1.00 47.09 105 SER A O 1
ATOM 870 N N . LYS A 1 106 ? -10.508 -16.076 39.679 1.00 47.62 106 LYS A N 1
ATOM 871 C CA . LYS A 1 106 ? -10.391 -14.646 39.322 1.00 47.62 106 LYS A CA 1
ATOM 872 C C . LYS A 1 106 ? -9.914 -13.749 40.447 1.00 47.62 106 LYS A C 1
ATOM 874 O O . LYS A 1 106 ? -9.177 -12.791 40.225 1.00 47.62 106 LYS A O 1
ATOM 879 N N . TYR A 1 107 ? -10.350 -14.045 41.663 1.00 53.00 107 TYR A N 1
ATOM 880 C CA . TYR A 1 107 ? -10.144 -13.142 42.789 1.00 53.00 107 TYR A CA 1
ATOM 881 C C . TYR A 1 107 ? -9.132 -13.682 43.798 1.00 53.00 107 TYR A C 1
ATOM 883 O O . TYR A 1 107 ? -8.822 -12.966 44.744 1.00 53.00 107 TYR A O 1
ATOM 891 N N . TYR A 1 108 ? -8.575 -14.881 43.569 1.00 47.12 108 TYR A N 1
ATOM 892 C CA . TYR A 1 108 ? -7.476 -15.455 44.349 1.00 47.12 108 TYR A CA 1
ATOM 893 C C . TYR A 1 108 ? -6.150 -14.760 43.997 1.00 47.12 108 TYR A C 1
ATOM 895 O O . TYR A 1 108 ? -5.492 -15.094 43.011 1.00 47.12 108 TYR A O 1
ATOM 903 N N . ARG A 1 109 ? -5.716 -13.796 44.817 1.00 50.31 109 ARG A N 1
ATOM 904 C CA . ARG A 1 109 ? -4.305 -13.359 44.828 1.00 50.31 109 ARG A CA 1
ATOM 905 C C . ARG A 1 109 ? -3.493 -14.282 45.745 1.00 50.31 109 ARG A C 1
ATOM 907 O O . ARG A 1 109 ? -4.065 -15.102 46.459 1.00 50.31 109 ARG A O 1
ATOM 914 N N . ARG A 1 110 ? -2.163 -14.101 45.812 1.00 46.84 110 ARG A N 1
ATOM 915 C CA . ARG A 1 110 ? -1.281 -14.730 46.833 1.00 46.84 110 ARG A CA 1
ATOM 916 C C . ARG A 1 110 ? -1.759 -14.508 48.295 1.00 46.84 110 ARG A C 1
ATOM 918 O O . ARG A 1 110 ? -1.163 -15.062 49.206 1.00 46.84 110 ARG A O 1
ATOM 925 N N . SER A 1 111 ? -2.823 -13.722 48.495 1.00 45.66 111 SER A N 1
ATOM 926 C CA . SER A 1 111 ? -3.458 -13.313 49.750 1.00 45.66 111 SER A CA 1
ATOM 927 C C . SER A 1 111 ? -4.975 -13.627 49.849 1.00 45.66 111 SER A C 1
ATOM 929 O O . SER A 1 111 ? -5.654 -12.969 50.628 1.00 45.66 111 SER A O 1
ATOM 931 N N . GLY A 1 112 ? -5.545 -14.543 49.046 1.00 54.25 112 GLY A N 1
ATOM 932 C CA . GLY A 1 112 ? -6.975 -14.940 49.132 1.00 54.25 112 GLY A CA 1
ATOM 933 C C . GLY A 1 112 ? -7.935 -14.236 48.151 1.00 54.25 112 GLY A C 1
ATOM 934 O O . GLY A 1 112 ? -7.489 -13.471 47.291 1.00 54.25 112 GLY A O 1
ATOM 935 N N . PHE A 1 113 ? -9.242 -14.544 48.247 1.00 59.25 113 PHE A N 1
ATOM 936 C CA . PHE A 1 113 ? -10.326 -14.039 47.377 1.00 59.25 113 PHE A CA 1
ATOM 937 C C . PHE A 1 113 ? -10.722 -12.580 47.704 1.00 59.25 113 PHE A C 1
ATOM 939 O O . PHE A 1 113 ? -11.132 -12.280 48.824 1.00 59.25 113 PHE A O 1
ATOM 946 N N . ASN A 1 114 ? -10.660 -11.656 46.735 1.00 70.31 114 ASN A N 1
ATOM 947 C CA . ASN A 1 114 ? -11.080 -10.256 46.930 1.00 70.31 114 ASN A CA 1
ATOM 948 C C . ASN A 1 114 ? -12.582 -10.034 46.657 1.00 70.31 114 ASN A C 1
ATOM 950 O O . ASN A 1 114 ? -12.982 -9.643 45.556 1.00 70.31 114 ASN A O 1
ATOM 954 N N . TRP A 1 115 ? -13.398 -10.212 47.698 1.00 72.81 115 TRP A N 1
ATOM 955 C CA . TRP A 1 115 ? -14.853 -10.020 47.654 1.00 72.81 115 TRP A CA 1
ATOM 956 C C . TRP A 1 115 ? -15.295 -8.618 47.237 1.00 72.81 115 TRP A C 1
ATOM 958 O O . TRP A 1 115 ? -16.269 -8.484 46.503 1.00 72.81 115 TRP A O 1
ATOM 968 N N . LYS A 1 116 ? -14.568 -7.572 47.649 1.00 75.81 116 LYS A N 1
ATOM 969 C CA . LYS A 1 116 ? -14.925 -6.188 47.310 1.00 75.81 116 LYS A CA 1
ATOM 970 C C . LYS A 1 116 ? -14.837 -5.941 45.804 1.00 75.81 116 LYS A C 1
ATOM 972 O O . LYS A 1 116 ? -15.739 -5.329 45.247 1.00 75.81 116 LYS A O 1
ATOM 977 N N . LYS A 1 117 ? -13.784 -6.435 45.142 1.00 75.50 117 LYS A N 1
ATOM 978 C CA . LYS A 1 117 ? -13.617 -6.274 43.687 1.00 75.50 117 LYS A CA 1
ATOM 979 C C . LYS A 1 117 ? -14.684 -7.049 42.904 1.00 75.50 117 LYS A C 1
ATOM 981 O O . LYS A 1 117 ? -15.232 -6.507 41.953 1.00 75.50 117 LYS A O 1
ATOM 986 N N . ALA A 1 118 ? -14.991 -8.278 43.325 1.00 75.38 118 ALA A N 1
ATOM 987 C CA . ALA A 1 118 ? -16.036 -9.091 42.702 1.00 75.38 118 ALA A CA 1
ATOM 988 C C . ALA A 1 118 ? -17.422 -8.439 42.834 1.00 75.38 118 ALA A C 1
ATOM 990 O O . ALA A 1 118 ? -18.153 -8.323 41.854 1.00 75.38 118 ALA A O 1
ATOM 991 N N . ALA A 1 119 ? -17.761 -7.967 44.038 1.00 80.81 119 ALA A N 1
ATOM 992 C CA . ALA A 1 119 ? -19.007 -7.254 44.295 1.00 80.81 119 ALA A CA 1
ATOM 993 C C . ALA A 1 119 ? -19.114 -5.971 43.464 1.00 80.81 119 ALA A C 1
ATOM 995 O O . ALA A 1 119 ? -20.149 -5.738 42.848 1.00 80.81 119 ALA A O 1
ATOM 996 N N . LEU A 1 120 ? -18.033 -5.186 43.391 1.00 82.69 120 LEU A N 1
ATOM 997 C CA . LEU A 1 120 ? -17.993 -3.953 42.610 1.00 82.69 120 LEU A CA 1
ATOM 998 C C . LEU A 1 120 ? -18.303 -4.207 41.127 1.00 82.69 120 LEU A C 1
ATOM 1000 O O . LEU A 1 120 ? -19.177 -3.542 40.582 1.00 82.69 120 LEU A O 1
ATOM 1004 N N . GLY A 1 121 ? -17.673 -5.206 40.496 1.00 83.56 121 GLY A N 1
ATOM 1005 C CA . GLY A 1 121 ? -17.993 -5.577 39.109 1.00 83.56 121 GLY A CA 1
ATOM 1006 C C . GLY A 1 121 ? -19.486 -5.877 38.914 1.00 83.56 121 GLY A C 1
ATOM 1007 O O . GLY A 1 121 ? -20.124 -5.365 38.004 1.00 83.56 121 GLY A O 1
ATOM 1008 N N . ARG A 1 122 ? -20.117 -6.595 39.849 1.00 83.00 122 ARG A N 1
ATOM 1009 C CA . ARG A 1 122 ? -21.564 -6.871 39.763 1.00 83.00 122 ARG A CA 1
ATOM 1010 C C . ARG A 1 122 ? -22.443 -5.638 39.934 1.00 83.00 122 ARG A C 1
ATOM 1012 O O . ARG A 1 122 ? -23.505 -5.564 39.320 1.00 83.00 122 ARG A O 1
ATOM 1019 N N . VAL A 1 123 ? -22.022 -4.678 40.752 1.00 85.81 123 VAL A N 1
ATOM 1020 C CA . VAL A 1 123 ? -22.722 -3.394 40.889 1.00 85.81 123 VAL A CA 1
ATOM 1021 C C . VAL A 1 123 ? -22.709 -2.640 39.559 1.00 85.81 123 VAL A C 1
ATOM 1023 O O . VAL A 1 123 ? -23.750 -2.134 39.140 1.00 85.81 123 VAL A O 1
ATOM 1026 N N . HIS A 1 124 ? -21.568 -2.625 38.867 1.00 89.75 124 HIS A N 1
ATOM 1027 C CA . HIS A 1 124 ? -21.455 -2.045 37.529 1.00 89.75 124 HIS A CA 1
ATOM 1028 C C . HIS A 1 124 ? -22.306 -2.804 36.501 1.00 89.75 124 HIS A C 1
ATOM 1030 O O . HIS A 1 124 ? -23.106 -2.177 35.811 1.00 89.75 124 HIS A O 1
ATOM 1036 N N . ASP A 1 125 ? -22.237 -4.139 36.466 1.00 88.69 125 ASP A N 1
ATOM 1037 C CA . ASP A 1 125 ? -23.061 -4.971 35.572 1.00 88.69 125 ASP A CA 1
ATOM 1038 C C . ASP A 1 125 ? -24.569 -4.692 35.766 1.00 88.69 125 ASP A C 1
ATOM 1040 O O . ASP A 1 125 ? -25.339 -4.633 34.805 1.00 88.69 125 ASP A O 1
ATOM 1044 N N . LEU A 1 126 ? -25.011 -4.470 37.012 1.00 87.38 126 LEU A N 1
ATOM 1045 C CA . LEU A 1 126 ? -26.401 -4.121 37.316 1.00 87.38 126 LEU A CA 1
ATOM 1046 C C . LEU A 1 126 ? -26.795 -2.745 36.753 1.00 87.38 126 LEU A C 1
ATOM 1048 O O . LEU A 1 126 ? -27.945 -2.555 36.348 1.00 87.38 126 LEU A O 1
ATOM 1052 N N . ALA A 1 127 ? -25.863 -1.791 36.728 1.00 89.38 127 ALA A N 1
ATOM 1053 C CA . ALA A 1 127 ? -26.063 -0.475 36.129 1.00 89.38 127 ALA A CA 1
ATOM 1054 C C . ALA A 1 127 ? -25.995 -0.505 34.594 1.00 89.38 127 ALA A C 1
ATOM 1056 O O . ALA A 1 127 ? -26.633 0.317 33.937 1.00 89.38 127 ALA A O 1
ATOM 1057 N N . HIS A 1 128 ? -25.285 -1.468 34.002 1.00 91.12 128 HIS A N 1
ATOM 1058 C CA . HIS A 1 128 ? -25.153 -1.591 32.548 1.00 91.12 128 HIS A CA 1
ATOM 1059 C C . HIS A 1 128 ? -26.490 -1.824 31.846 1.00 91.12 128 HIS A C 1
ATOM 1061 O O . HIS A 1 128 ? -26.707 -1.259 30.782 1.00 91.12 128 HIS A O 1
ATOM 1067 N N . HIS A 1 129 ? -27.421 -2.585 32.427 1.00 86.62 129 HIS A N 1
ATOM 1068 C CA . HIS A 1 129 ? -28.733 -2.820 31.807 1.00 86.62 129 HIS A CA 1
ATOM 1069 C C . HIS A 1 129 ? -29.549 -1.526 31.586 1.00 86.62 129 HIS A C 1
ATOM 1071 O O . HIS A 1 129 ? -29.974 -1.272 30.457 1.00 86.62 129 HIS A O 1
ATOM 1077 N N . PRO A 1 130 ? -29.807 -0.679 32.606 1.00 88.81 130 PRO A N 1
ATOM 1078 C CA . PRO A 1 130 ? -30.479 0.599 32.375 1.00 88.81 130 PRO A CA 1
ATOM 1079 C C . PRO A 1 130 ? -29.637 1.576 31.541 1.00 88.81 130 PRO A C 1
ATOM 1081 O O . PRO A 1 130 ? -30.221 2.368 30.803 1.00 88.81 130 PRO A O 1
ATOM 1084 N N . LEU A 1 131 ? -28.300 1.502 31.597 1.00 89.38 131 LEU A N 1
ATOM 1085 C CA . LEU A 1 131 ? -27.430 2.289 30.718 1.00 89.38 131 LEU A CA 1
ATOM 1086 C C . LEU A 1 131 ? -27.629 1.908 29.250 1.00 89.38 131 LEU A C 1
ATOM 1088 O O . LEU A 1 131 ? -27.896 2.792 28.445 1.00 89.38 131 LEU A O 1
ATOM 1092 N N . LEU A 1 132 ? -27.604 0.617 28.909 1.00 89.12 132 LEU A N 1
ATOM 1093 C CA . LEU A 1 132 ? -27.876 0.121 27.557 1.00 89.12 132 LEU A CA 1
ATOM 1094 C C . LEU A 1 132 ? -29.239 0.579 27.040 1.00 89.12 132 LEU A C 1
ATOM 1096 O O . LEU A 1 132 ? -29.345 0.991 25.889 1.00 89.12 132 LEU A O 1
ATOM 1100 N N . GLN A 1 133 ? -30.272 0.548 27.887 1.00 86.88 133 GLN A N 1
ATOM 1101 C CA . GLN A 1 133 ? -31.584 1.068 27.506 1.00 86.88 133 GLN A CA 1
ATOM 1102 C C . GLN A 1 133 ? -31.513 2.571 27.209 1.00 86.88 133 GLN A C 1
ATOM 1104 O O . GLN A 1 133 ? -31.983 3.014 26.167 1.00 86.88 133 GLN A O 1
ATOM 1109 N N . SER A 1 134 ? -30.868 3.348 28.087 1.00 84.38 134 SER A N 1
ATOM 1110 C CA . SER A 1 134 ? -30.708 4.790 27.880 1.00 84.38 134 SER A CA 1
ATOM 1111 C C . SER A 1 134 ? -29.886 5.127 26.637 1.00 84.38 134 SER A C 1
ATOM 1113 O O . SER A 1 134 ? -30.114 6.151 26.002 1.00 84.38 134 SER A O 1
ATOM 1115 N N . GLU A 1 135 ? -28.937 4.265 26.284 1.00 84.69 135 GLU A N 1
ATOM 1116 C CA . GLU A 1 135 ? -28.142 4.391 25.077 1.00 84.69 135 GLU A CA 1
ATOM 1117 C C . GLU A 1 135 ? -28.964 4.071 23.831 1.00 84.69 135 GLU A C 1
ATOM 1119 O O . GLU A 1 135 ? -28.912 4.823 22.864 1.00 84.69 135 GLU A O 1
ATOM 1124 N N . ARG A 1 136 ? -29.767 3.004 23.856 1.00 83.31 136 ARG A N 1
ATOM 1125 C CA . ARG A 1 136 ? -30.678 2.651 22.762 1.00 83.31 136 ARG A CA 1
ATOM 1126 C C . ARG A 1 136 ? -31.594 3.818 22.399 1.00 83.31 136 ARG A C 1
ATOM 1128 O O . ARG A 1 136 ? -31.710 4.155 21.226 1.00 83.31 136 ARG A O 1
ATOM 1135 N N . ASP A 1 137 ? -32.160 4.474 23.409 1.00 79.12 137 ASP A N 1
ATOM 1136 C CA . ASP A 1 137 ? -33.076 5.604 23.232 1.00 79.12 137 ASP A CA 1
ATOM 1137 C C . ASP A 1 137 ? -32.377 6.864 22.674 1.00 79.12 137 ASP A C 1
ATOM 1139 O O . ASP A 1 137 ? -33.029 7.744 22.118 1.00 79.12 137 ASP A O 1
ATOM 1143 N N . ARG A 1 138 ? -31.048 6.977 22.825 1.00 79.31 138 ARG A N 1
ATOM 1144 C CA . ARG A 1 138 ? -30.245 8.131 22.373 1.00 79.31 138 ARG A CA 1
ATOM 1145 C C . ARG A 1 138 ? -29.638 7.963 20.981 1.00 79.31 138 ARG A C 1
ATOM 1147 O O . ARG A 1 138 ? -29.251 8.958 20.382 1.00 79.31 138 ARG A O 1
ATOM 1154 N N . ARG A 1 139 ? -29.509 6.726 20.497 1.00 75.62 139 ARG A N 1
ATOM 1155 C CA . ARG A 1 139 ? -28.618 6.345 19.385 1.00 75.62 139 ARG A CA 1
ATOM 1156 C C . ARG A 1 139 ? -29.225 6.376 17.993 1.00 75.62 139 ARG A C 1
ATOM 1158 O O . ARG A 1 139 ? -28.532 6.024 17.038 1.00 75.62 139 ARG A O 1
ATOM 1165 N N . GLU A 1 140 ? -30.500 6.720 17.851 1.00 74.25 140 GLU A N 1
ATOM 1166 C CA . GLU A 1 140 ? -31.164 6.675 16.549 1.00 74.25 140 GLU A CA 1
ATOM 1167 C C . GLU A 1 140 ? -30.435 7.589 15.540 1.00 74.25 140 GLU A C 1
ATOM 1169 O O . GLU A 1 140 ? -30.499 8.812 15.626 1.00 74.25 140 GLU A O 1
ATOM 1174 N N . GLY A 1 141 ? -29.691 6.981 14.605 1.00 81.94 141 GLY A N 1
ATOM 1175 C CA . GLY A 1 141 ? -28.895 7.697 13.602 1.00 81.94 141 GLY A CA 1
ATOM 1176 C C . GLY A 1 141 ? -27.462 8.092 14.003 1.00 81.94 141 GLY A C 1
ATOM 1177 O O . GLY A 1 141 ? -26.875 8.917 13.311 1.00 81.94 141 GLY A O 1
ATOM 1178 N N . GLU A 1 142 ? -26.879 7.552 15.082 1.00 91.25 142 GLU A N 1
ATOM 1179 C CA . GLU A 1 142 ? -25.505 7.888 15.512 1.00 91.25 142 GLU A CA 1
ATOM 1180 C C . GLU A 1 142 ? -24.468 6.798 15.207 1.00 91.25 142 GLU A C 1
ATOM 1182 O O . GLU A 1 142 ? -24.688 5.617 15.469 1.00 91.25 142 GLU A O 1
ATOM 1187 N N . TRP A 1 143 ? -23.296 7.212 14.716 1.00 94.25 143 TRP A N 1
ATOM 1188 C CA . TRP A 1 143 ? -22.086 6.389 14.710 1.00 94.25 143 TRP A CA 1
ATOM 1189 C C . TRP A 1 143 ? -21.419 6.439 16.079 1.00 94.25 143 TRP A C 1
ATOM 1191 O O . TRP A 1 143 ? -21.321 7.509 16.683 1.00 94.25 143 TRP A O 1
ATOM 1201 N N . ILE A 1 144 ? -20.888 5.310 16.540 1.00 94.50 144 ILE A N 1
ATOM 1202 C CA . ILE A 1 144 ? -20.165 5.241 17.809 1.00 94.50 144 ILE A CA 1
ATOM 1203 C C . ILE A 1 144 ? -18.750 4.724 17.604 1.00 94.50 144 ILE A C 1
ATOM 1205 O O . ILE A 1 144 ? -18.532 3.691 16.975 1.00 94.50 144 ILE A O 1
ATOM 1209 N N . LEU A 1 145 ? -17.806 5.434 18.210 1.00 96.00 145 LEU A N 1
ATOM 1210 C CA . LEU A 1 145 ? -16.403 5.075 18.307 1.00 96.00 145 LEU A CA 1
ATOM 1211 C C . LEU A 1 145 ? -16.043 4.768 19.752 1.00 96.00 145 LEU A C 1
ATOM 1213 O O . LEU A 1 145 ? -16.323 5.566 20.644 1.00 96.00 145 LEU A O 1
ATOM 1217 N N . ILE A 1 146 ? -15.413 3.617 19.966 1.00 95.94 146 ILE A N 1
ATOM 1218 C CA . ILE A 1 146 ? -14.983 3.150 21.284 1.00 95.94 146 ILE A CA 1
ATOM 1219 C C . ILE A 1 146 ? -13.490 2.852 21.211 1.00 95.94 146 ILE A C 1
ATOM 1221 O O . ILE A 1 146 ? -13.085 2.010 20.414 1.00 95.94 146 ILE A O 1
ATOM 1225 N N . GLY A 1 147 ? -12.690 3.565 21.999 1.00 95.38 147 GLY A N 1
ATOM 1226 C CA . GLY A 1 147 ? -11.230 3.498 21.997 1.00 95.38 147 GLY A CA 1
ATOM 1227 C C . GLY A 1 147 ? -10.646 2.913 23.283 1.00 95.38 147 GLY A C 1
ATOM 1228 O O . GLY A 1 147 ? -11.131 3.225 24.371 1.00 95.38 147 GLY A O 1
ATOM 1229 N N . ASP A 1 148 ? -9.596 2.107 23.158 1.00 93.62 148 ASP A N 1
ATOM 1230 C CA . ASP A 1 148 ? -8.726 1.674 24.266 1.00 93.62 148 ASP A CA 1
ATOM 1231 C C . ASP A 1 148 ? -7.313 1.392 23.735 1.00 93.62 148 ASP A C 1
ATOM 1233 O O . ASP A 1 148 ? -7.126 1.079 22.550 1.00 93.62 148 ASP A O 1
ATOM 1237 N N . GLU A 1 149 ? -6.322 1.461 24.615 1.00 90.06 149 GLU A N 1
ATOM 1238 C CA . GLU A 1 149 ? -4.971 0.994 24.348 1.00 90.06 149 GLU A CA 1
ATOM 1239 C C . GLU A 1 149 ? -4.724 -0.415 24.894 1.00 90.06 149 GLU A C 1
ATOM 1241 O O . GLU A 1 149 ? -5.211 -0.823 25.944 1.00 90.06 149 GLU A O 1
ATOM 1246 N N . THR A 1 150 ? -3.854 -1.160 24.221 1.00 87.69 150 THR A N 1
ATOM 1247 C CA . THR A 1 150 ? -3.202 -2.325 24.815 1.00 87.69 150 THR A CA 1
ATOM 1248 C C . THR A 1 150 ? -1.692 -2.191 24.707 1.00 87.69 150 THR A C 1
ATOM 1250 O O . THR A 1 150 ? -1.179 -1.574 23.777 1.00 87.69 150 THR A O 1
ATOM 1253 N N . GLY A 1 151 ? -0.972 -2.773 25.668 1.00 82.19 151 GLY A N 1
ATOM 1254 C CA . GLY A 1 151 ? 0.456 -2.496 25.833 1.00 82.19 151 GLY A CA 1
ATOM 1255 C C . GLY A 1 151 ? 0.692 -1.161 26.541 1.00 82.19 151 GLY A C 1
ATOM 1256 O O . GLY A 1 151 ? -0.238 -0.420 26.835 1.00 82.19 151 GLY A O 1
ATOM 1257 N N . SER A 1 152 ? 1.942 -0.880 26.894 1.00 76.19 152 SER A N 1
ATOM 1258 C CA . SER A 1 152 ? 2.294 0.289 27.714 1.00 76.19 152 SER A CA 1
ATOM 1259 C C . SER A 1 152 ? 3.011 1.402 26.950 1.00 76.19 152 SER A C 1
ATOM 1261 O O . SER A 1 152 ? 3.353 2.416 27.558 1.00 76.19 152 SER A O 1
ATOM 1263 N N . GLY A 1 153 ? 3.273 1.215 25.650 1.00 78.00 153 GLY A N 1
ATOM 1264 C CA . GLY A 1 153 ? 3.911 2.219 24.791 1.00 78.00 153 GLY A CA 1
ATOM 1265 C C . GLY A 1 153 ? 5.321 2.619 25.207 1.00 78.00 153 GLY A C 1
ATOM 1266 O O . GLY A 1 153 ? 5.745 3.738 24.930 1.00 78.00 153 GLY A O 1
ATOM 1267 N N . HIS A 1 154 ? 6.062 1.735 25.884 1.00 74.75 154 HIS A N 1
ATOM 1268 C CA . HIS A 1 154 ? 7.430 2.034 26.319 1.00 74.75 154 HIS A CA 1
ATOM 1269 C C . HIS A 1 154 ? 8.369 2.336 25.150 1.00 74.75 154 HIS A C 1
ATOM 1271 O O . HIS A 1 154 ? 9.251 3.175 25.286 1.00 74.75 154 HIS A O 1
ATOM 1277 N N . GLU A 1 155 ? 8.163 1.689 24.006 1.00 75.38 155 GLU A N 1
ATOM 1278 C CA . GLU A 1 155 ? 8.910 1.910 22.770 1.00 75.38 155 GLU A CA 1
ATOM 1279 C C . GLU A 1 155 ? 8.765 3.337 22.227 1.00 75.38 155 GLU A C 1
ATOM 1281 O O . GLU A 1 155 ? 9.635 3.799 21.495 1.00 75.38 155 GLU A O 1
ATOM 1286 N N . LEU A 1 156 ? 7.712 4.056 22.625 1.00 77.25 156 LEU A N 1
ATOM 1287 C CA . LEU A 1 156 ? 7.456 5.435 22.220 1.00 77.25 156 LEU A CA 1
ATOM 1288 C C . LEU A 1 156 ? 8.060 6.472 23.175 1.00 77.25 156 LEU A C 1
ATOM 1290 O O . LEU A 1 156 ? 7.926 7.661 22.907 1.00 77.25 156 LEU A O 1
ATOM 1294 N N . LEU A 1 157 ? 8.691 6.075 24.285 1.00 75.00 157 LEU A N 1
ATOM 1295 C CA . LEU A 1 157 ? 9.166 6.986 25.335 1.00 75.00 157 LEU A CA 1
ATOM 1296 C C . LEU A 1 157 ? 10.686 6.880 25.538 1.00 75.00 157 LEU A C 1
ATOM 1298 O O . LEU A 1 157 ? 11.271 5.806 25.426 1.00 75.00 157 LEU A O 1
ATOM 1302 N N . HIS A 1 158 ? 11.335 7.983 25.924 1.00 64.12 158 HIS A N 1
ATOM 1303 C CA . HIS A 1 158 ? 12.693 7.940 26.489 1.00 64.12 158 HIS A CA 1
ATOM 1304 C C . HIS A 1 158 ? 12.621 7.530 27.978 1.00 64.12 158 HIS A C 1
ATOM 1306 O O . HIS A 1 158 ? 12.176 8.327 28.810 1.00 64.12 158 HIS A O 1
ATOM 1312 N N . ALA A 1 159 ? 13.020 6.307 28.346 1.00 56.81 159 ALA A N 1
ATOM 1313 C CA . ALA A 1 159 ? 12.999 5.817 29.734 1.00 56.81 159 ALA A CA 1
ATOM 1314 C C . ALA A 1 159 ? 14.421 5.550 30.275 1.00 56.81 159 ALA A C 1
ATOM 1316 O O . ALA A 1 159 ? 15.274 5.094 29.534 1.00 56.81 159 ALA A O 1
ATOM 1317 N N . ASP A 1 160 ? 14.669 5.808 31.573 1.00 46.50 160 ASP A N 1
ATOM 1318 C CA . ASP A 1 160 ? 15.973 5.519 32.229 1.00 46.50 160 ASP A CA 1
ATOM 1319 C C . ASP A 1 160 ? 16.224 4.017 32.424 1.00 46.50 160 ASP A C 1
ATOM 1321 O O . ASP A 1 160 ? 17.369 3.576 32.444 1.00 46.50 160 ASP A O 1
ATOM 1325 N N . ASP A 1 161 ? 15.151 3.231 32.541 1.00 48.97 161 ASP A N 1
ATOM 1326 C CA . ASP A 1 161 ? 15.200 1.773 32.460 1.00 48.97 161 ASP A CA 1
ATOM 1327 C C . ASP A 1 161 ? 15.097 1.359 30.986 1.00 48.97 161 ASP A C 1
ATOM 1329 O O . ASP A 1 161 ? 14.175 0.631 30.603 1.00 48.97 161 ASP A O 1
ATOM 1333 N N . ASP A 1 162 ? 16.050 1.805 30.160 1.00 47.19 162 ASP A N 1
ATOM 1334 C CA . ASP A 1 162 ? 16.366 1.223 28.847 1.00 47.19 162 ASP A CA 1
ATOM 1335 C C . ASP A 1 162 ? 16.879 -0.224 29.034 1.00 47.19 162 ASP A C 1
ATOM 1337 O O . ASP A 1 162 ? 17.946 -0.626 28.571 1.00 47.19 162 ASP A O 1
ATOM 1341 N N . GLY A 1 163 ? 16.100 -1.050 29.735 1.00 42.31 163 GLY A N 1
ATOM 1342 C CA . GLY A 1 163 ? 16.113 -2.491 29.618 1.00 42.31 163 GLY A CA 1
ATOM 1343 C C . GLY A 1 163 ? 15.631 -2.828 28.219 1.00 42.31 163 GLY A C 1
ATOM 1344 O O . GLY A 1 163 ? 14.490 -3.230 28.024 1.00 42.31 163 GLY A O 1
ATOM 1345 N N . ASP A 1 164 ? 16.522 -2.613 27.262 1.00 41.00 164 ASP A N 1
ATOM 1346 C CA . ASP A 1 164 ? 16.459 -3.108 25.910 1.00 41.00 164 ASP A CA 1
ATOM 1347 C C . ASP A 1 164 ? 15.189 -2.697 25.151 1.00 41.00 164 ASP A C 1
ATOM 1349 O O . ASP A 1 164 ? 14.372 -3.529 24.766 1.00 41.00 164 ASP A O 1
ATOM 1353 N N . GLY A 1 165 ? 15.170 -1.444 24.686 1.00 43.06 165 GLY A N 1
ATOM 1354 C CA . GLY A 1 165 ? 14.702 -1.147 23.323 1.00 43.06 165 GLY A CA 1
ATOM 1355 C C . GLY A 1 165 ? 15.567 -1.839 22.251 1.00 43.06 165 GLY A C 1
ATOM 1356 O O . GLY A 1 165 ? 15.819 -1.269 21.195 1.00 43.06 165 GLY A O 1
ATOM 1357 N N . LYS A 1 166 ? 16.092 -3.037 22.540 1.00 47.62 166 LYS A N 1
ATOM 1358 C CA . LYS A 1 166 ? 16.729 -3.911 21.570 1.00 47.62 166 LYS A CA 1
ATOM 1359 C C . LYS A 1 166 ? 15.612 -4.628 20.815 1.00 47.62 166 LYS A C 1
ATOM 1361 O O . LYS A 1 166 ? 14.608 -5.007 21.429 1.00 47.62 166 LYS A O 1
ATOM 1366 N N . PRO A 1 167 ? 15.790 -4.874 19.510 1.00 47.59 167 PRO A N 1
ATOM 1367 C CA . PRO A 1 167 ? 14.941 -5.802 18.777 1.00 47.59 167 PRO A CA 1
ATOM 1368 C C . PRO A 1 167 ? 14.772 -7.107 19.579 1.00 47.59 167 PRO A C 1
ATOM 1370 O O . PRO A 1 167 ? 15.766 -7.737 19.935 1.00 47.59 167 PRO A O 1
ATOM 1373 N N . GLY A 1 168 ? 13.529 -7.485 19.903 1.00 45.56 168 GLY A N 1
ATOM 1374 C CA . GLY A 1 168 ? 13.224 -8.731 20.626 1.00 45.56 168 GLY A CA 1
ATOM 1375 C C . GLY A 1 168 ? 12.830 -8.611 22.106 1.00 45.56 168 GLY A C 1
ATOM 1376 O O . GLY A 1 168 ? 12.735 -9.641 22.772 1.00 45.56 168 GLY A O 1
ATOM 1377 N N . SER A 1 169 ? 12.570 -7.411 22.644 1.00 54.25 169 SER A N 1
ATOM 1378 C CA . SER A 1 169 ? 11.962 -7.284 23.982 1.00 54.25 169 SER A CA 1
ATOM 1379 C C . SER A 1 169 ? 10.616 -8.034 24.040 1.00 54.25 169 SER A C 1
ATOM 1381 O O . SER A 1 169 ? 9.769 -7.875 23.164 1.00 54.25 169 SER A O 1
ATOM 1383 N N . ALA A 1 170 ? 10.396 -8.832 25.089 1.00 58.38 170 ALA A N 1
ATOM 1384 C CA . ALA A 1 170 ? 9.165 -9.610 25.278 1.00 58.38 170 ALA A CA 1
ATOM 1385 C C . ALA A 1 170 ? 7.950 -8.766 25.728 1.00 58.38 170 ALA A C 1
ATOM 1387 O O . ALA A 1 170 ? 6.916 -9.318 26.108 1.00 58.38 170 ALA A O 1
ATOM 1388 N N . ARG A 1 171 ? 8.065 -7.430 25.763 1.00 67.12 171 ARG A N 1
ATOM 1389 C CA . ARG A 1 171 ? 6.960 -6.549 26.163 1.00 67.12 171 ARG A CA 1
ATOM 1390 C C . ARG A 1 171 ? 5.976 -6.383 25.004 1.00 67.12 171 ARG A C 1
ATOM 1392 O O . ARG A 1 171 ? 6.381 -6.260 23.852 1.00 67.12 171 ARG A O 1
ATOM 1399 N N . LYS A 1 172 ? 4.677 -6.375 25.321 1.00 70.62 172 LYS A N 1
ATOM 1400 C CA . LYS A 1 172 ? 3.618 -6.137 24.332 1.00 70.62 172 LYS A CA 1
ATOM 1401 C C . LYS A 1 172 ? 3.738 -4.706 23.796 1.00 70.62 172 LYS A C 1
ATOM 1403 O O . LYS A 1 172 ? 3.807 -3.770 24.594 1.00 70.62 172 LYS A O 1
ATOM 1408 N N . LYS A 1 173 ? 3.745 -4.576 22.469 1.00 83.62 173 LYS A N 1
ATOM 1409 C CA . LYS A 1 173 ? 3.691 -3.302 21.740 1.00 83.62 173 LYS A CA 1
ATOM 1410 C C . LYS A 1 173 ? 2.462 -2.495 22.131 1.00 83.62 173 LYS A C 1
ATOM 1412 O O . LYS A 1 173 ? 1.443 -3.086 22.501 1.00 83.62 173 LYS A O 1
ATOM 1417 N N . LEU A 1 174 ? 2.534 -1.174 21.995 1.00 87.56 174 LEU A N 1
ATOM 1418 C CA . LEU A 1 174 ? 1.326 -0.368 21.962 1.00 87.56 174 LEU A CA 1
ATOM 1419 C C . LEU A 1 174 ? 0.489 -0.742 20.737 1.00 87.56 174 LEU A C 1
ATOM 1421 O O . LEU A 1 174 ? 0.951 -0.649 19.603 1.00 87.56 174 LEU A O 1
ATOM 1425 N N . ALA A 1 175 ? -0.772 -1.069 20.974 1.00 91.44 175 ALA A N 1
ATOM 1426 C CA . ALA A 1 175 ? -1.806 -1.041 19.958 1.00 91.44 175 ALA A CA 1
ATOM 1427 C C . ALA A 1 175 ? -2.953 -0.178 20.470 1.00 91.44 175 ALA A C 1
ATOM 1429 O O . ALA A 1 175 ? -3.464 -0.435 21.558 1.00 91.44 175 ALA A O 1
ATOM 1430 N N . TYR A 1 176 ? -3.355 0.830 19.701 1.00 94.62 176 TYR A N 1
ATOM 1431 C CA . TYR A 1 176 ? -4.561 1.600 19.987 1.00 94.62 176 TYR A CA 1
ATOM 1432 C C . TYR A 1 176 ? -5.689 1.118 19.084 1.00 94.62 176 TYR A C 1
ATOM 1434 O O . TYR A 1 176 ? -5.523 1.052 17.861 1.00 94.62 176 TYR A O 1
ATOM 1442 N N . ILE A 1 177 ? -6.815 0.744 19.684 1.00 96.44 177 ILE A N 1
ATOM 1443 C CA . ILE A 1 177 ? -7.916 0.084 18.993 1.00 96.44 177 ILE A CA 1
ATOM 1444 C C . ILE A 1 177 ? -9.135 0.990 19.014 1.00 96.44 177 ILE A C 1
ATOM 1446 O O . ILE A 1 177 ? -9.574 1.406 20.080 1.00 96.44 177 ILE A O 1
ATOM 1450 N N . TRP A 1 178 ? -9.719 1.229 17.841 1.00 97.31 178 TRP A N 1
ATOM 1451 C CA . TRP A 1 178 ? -11.049 1.818 17.710 1.00 97.31 178 TRP A CA 1
ATOM 1452 C C . TRP A 1 178 ? -12.040 0.759 17.248 1.00 97.31 178 TRP A C 1
ATOM 1454 O O . TRP A 1 178 ? -11.846 0.147 16.201 1.00 97.31 178 TRP A O 1
ATOM 1464 N N . VAL A 1 179 ? -13.129 0.578 17.986 1.00 96.88 179 VAL A N 1
ATOM 1465 C CA . VAL A 1 179 ? -14.289 -0.206 17.551 1.00 96.88 179 VAL A CA 1
ATOM 1466 C C . VAL A 1 179 ? -15.353 0.759 17.039 1.00 96.88 179 VAL A C 1
ATOM 1468 O O . VAL A 1 179 ? -15.854 1.602 17.787 1.00 96.88 179 VAL A O 1
ATOM 1471 N N . LEU A 1 180 ? -15.673 0.638 15.752 1.00 96.06 180 LEU A N 1
ATOM 1472 C CA . LEU A 1 180 ? -16.681 1.414 15.043 1.00 96.06 180 LEU A CA 1
ATOM 1473 C C . LEU A 1 180 ? -18.006 0.650 15.014 1.00 96.06 180 LEU A C 1
ATOM 1475 O O . LEU A 1 180 ? -18.098 -0.461 14.486 1.00 96.06 180 LEU A O 1
ATOM 1479 N N . VAL A 1 181 ? -19.046 1.281 15.550 1.00 94.12 181 VAL A N 1
ATOM 1480 C CA . VAL A 1 181 ? -20.419 0.775 15.548 1.00 94.12 181 VAL A CA 1
ATOM 1481 C C . VAL A 1 181 ? -21.277 1.713 14.696 1.00 94.12 181 VAL A C 1
ATOM 1483 O O . VAL A 1 181 ? -21.373 2.900 15.024 1.00 94.12 181 VAL A O 1
ATOM 1486 N N . PRO A 1 182 ? -21.884 1.229 13.600 1.00 92.94 182 PRO A N 1
ATOM 1487 C CA . PRO A 1 182 ? -22.713 2.067 12.746 1.00 92.94 182 PRO A CA 1
ATOM 1488 C C . PRO A 1 182 ? -24.096 2.347 13.353 1.00 92.94 182 PRO A C 1
ATOM 1490 O O . PRO A 1 182 ? -24.533 1.640 14.270 1.00 92.94 182 PRO A O 1
ATOM 1493 N N . PRO A 1 183 ? -24.819 3.344 12.809 1.00 90.44 183 PRO A N 1
ATOM 1494 C CA . PRO A 1 183 ? -26.181 3.651 13.215 1.00 90.44 183 PRO A CA 1
ATOM 1495 C C . PRO A 1 183 ? -27.105 2.434 13.138 1.00 90.44 183 PRO A C 1
ATOM 1497 O O . PRO A 1 183 ? -27.084 1.677 12.169 1.00 90.44 183 PRO A O 1
ATOM 1500 N N . GLY A 1 184 ? -27.949 2.269 14.158 1.00 87.81 184 GLY A N 1
ATOM 1501 C CA . GLY A 1 184 ? -28.933 1.183 14.226 1.00 87.81 184 GLY A CA 1
ATOM 1502 C C . GLY A 1 184 ? -28.378 -0.171 14.681 1.00 87.81 184 GLY A C 1
ATOM 1503 O O . GLY A 1 184 ? -29.159 -1.106 14.843 1.00 87.81 184 GLY A O 1
ATOM 1504 N N . VAL A 1 185 ? -27.069 -0.289 14.933 1.00 89.56 185 VAL A N 1
ATOM 1505 C CA . VAL A 1 185 ? -26.477 -1.514 15.484 1.00 89.56 185 VAL A CA 1
ATOM 1506 C C . VAL A 1 185 ? -26.453 -1.474 17.007 1.00 89.56 185 VAL A C 1
ATOM 1508 O O . VAL A 1 185 ? -25.868 -0.589 17.635 1.00 89.56 185 VAL A O 1
ATOM 1511 N N . GLU A 1 186 ? -27.080 -2.481 17.610 1.00 87.94 186 GLU A N 1
ATOM 1512 C CA . GLU A 1 186 ? -27.093 -2.679 19.055 1.00 87.94 186 GLU A CA 1
ATOM 1513 C C . GLU A 1 186 ? -25.913 -3.557 19.476 1.00 87.94 186 GLU A C 1
ATOM 1515 O O . GLU A 1 186 ? -25.827 -4.734 19.124 1.00 87.94 186 GLU A O 1
ATOM 1520 N N . LEU A 1 187 ? -25.004 -2.977 20.258 1.00 89.06 187 LEU A N 1
ATOM 1521 C CA . LEU A 1 187 ? -23.862 -3.690 20.812 1.00 89.06 187 LEU A CA 1
ATOM 1522 C C . LEU A 1 187 ? -24.232 -4.250 22.203 1.00 89.06 187 LEU A C 1
ATOM 1524 O O . LEU A 1 187 ? -24.664 -3.480 23.068 1.00 89.06 187 LEU A O 1
ATOM 1528 N N . PRO A 1 188 ? -24.089 -5.561 22.471 1.00 91.50 188 PRO A N 1
ATOM 1529 C CA . PRO A 1 188 ? -24.400 -6.124 23.788 1.00 91.50 188 PRO A CA 1
ATOM 1530 C C . PRO A 1 188 ? -23.453 -5.619 24.884 1.00 91.50 188 PRO A C 1
ATOM 1532 O O . PRO A 1 188 ? -22.322 -5.225 24.596 1.00 91.50 188 PRO A O 1
ATOM 1535 N N . ALA A 1 189 ? -23.879 -5.661 26.150 1.00 91.00 189 ALA A N 1
ATOM 1536 C CA . ALA A 1 189 ? -22.976 -5.376 27.267 1.00 91.00 189 ALA A CA 1
ATOM 1537 C C . ALA A 1 189 ? -21.917 -6.470 27.414 1.00 91.00 189 ALA A C 1
ATOM 1539 O O . ALA A 1 189 ? -22.172 -7.657 27.210 1.00 91.00 189 ALA A O 1
ATOM 1540 N N . THR A 1 190 ? -20.741 -6.039 27.840 1.00 90.00 190 THR A N 1
ATOM 1541 C CA . THR A 1 190 ? -19.670 -6.905 28.328 1.00 90.00 190 THR A CA 1
ATOM 1542 C C . THR A 1 190 ? -19.640 -6.857 29.855 1.00 90.00 190 THR A C 1
ATOM 1544 O O . THR A 1 190 ? -20.016 -5.833 30.430 1.00 90.00 190 THR A O 1
ATOM 1547 N N . PRO A 1 191 ? -19.189 -7.923 30.536 1.00 86.50 191 PRO A N 1
ATOM 1548 C CA . PRO A 1 191 ? -18.959 -7.874 31.978 1.00 86.50 191 PRO A CA 1
ATOM 1549 C C . PRO A 1 191 ? -18.003 -6.732 32.329 1.00 86.50 191 PRO A C 1
ATOM 1551 O O . PRO A 1 191 ? -16.932 -6.619 31.739 1.00 86.50 191 PRO A O 1
ATOM 1554 N N . SER A 1 192 ? -18.379 -5.883 33.280 1.00 85.00 192 SER A N 1
ATOM 1555 C CA . SER A 1 192 ? -17.658 -4.647 33.611 1.00 85.00 192 SER A CA 1
ATOM 1556 C C . SER A 1 192 ? -16.209 -4.866 34.043 1.00 85.00 192 SER A C 1
ATOM 1558 O O . SER A 1 192 ? -15.353 -4.036 33.750 1.00 85.00 192 SER A O 1
ATOM 1560 N N . ASP A 1 193 ? -15.916 -5.977 34.719 1.00 80.38 193 ASP A N 1
ATOM 1561 C CA . ASP A 1 193 ? -14.587 -6.304 35.235 1.00 80.38 193 ASP A CA 1
ATOM 1562 C C . ASP A 1 193 ? -13.721 -7.111 34.258 1.00 80.38 193 ASP A C 1
ATOM 1564 O O . ASP A 1 193 ? -12.626 -7.544 34.634 1.00 80.38 193 ASP A O 1
ATOM 1568 N N . PHE A 1 194 ? -14.199 -7.303 33.025 1.00 84.56 194 PHE A N 1
ATOM 1569 C CA . PHE A 1 194 ? -13.481 -7.994 31.965 1.00 84.56 194 PHE A CA 1
ATOM 1570 C C . PHE A 1 194 ? -12.105 -7.373 31.694 1.00 84.56 194 PHE A C 1
ATOM 1572 O O . PHE A 1 194 ? -11.935 -6.156 31.644 1.00 84.56 194 PHE A O 1
ATOM 1579 N N . HIS A 1 195 ? -11.112 -8.242 31.504 1.00 83.75 195 HIS A N 1
ATOM 1580 C CA . HIS A 1 195 ? -9.777 -7.846 31.077 1.00 83.75 195 HIS A CA 1
ATOM 1581 C C . HIS A 1 195 ? -9.174 -8.943 30.204 1.00 83.75 195 HIS A C 1
ATOM 1583 O O . HIS A 1 195 ? -8.909 -10.054 30.682 1.00 83.75 195 HIS A O 1
ATOM 1589 N N . ALA A 1 196 ? -8.915 -8.640 28.935 1.00 84.94 196 ALA A N 1
ATOM 1590 C CA . ALA A 1 196 ? -8.577 -9.667 27.956 1.00 84.94 196 ALA A CA 1
ATOM 1591 C C . ALA A 1 196 ? -7.236 -10.358 28.266 1.00 84.94 196 ALA A C 1
ATOM 1593 O O . ALA A 1 196 ? -7.093 -11.560 28.068 1.00 84.94 196 ALA A O 1
ATOM 1594 N N . MET A 1 197 ? -6.264 -9.660 28.864 1.00 82.12 197 MET A N 1
ATOM 1595 C CA . MET A 1 197 ? -4.972 -10.281 29.218 1.00 82.12 197 MET A CA 1
ATOM 1596 C C . MET A 1 197 ? -5.051 -11.379 30.293 1.00 82.12 197 MET A C 1
ATOM 1598 O O . MET A 1 197 ? -4.110 -12.157 30.441 1.00 82.12 197 MET A O 1
ATOM 1602 N N . ASP A 1 198 ? -6.146 -11.478 31.050 1.00 82.44 198 ASP A N 1
ATOM 1603 C CA . ASP A 1 198 ? -6.285 -12.447 32.139 1.00 82.44 198 ASP A CA 1
ATOM 1604 C C . ASP A 1 198 ? -7.158 -13.641 31.711 1.00 82.44 198 ASP A C 1
ATOM 1606 O O . ASP A 1 198 ? -8.222 -13.921 32.264 1.00 82.44 198 ASP A O 1
ATOM 1610 N N . GLN A 1 199 ? -6.697 -14.369 30.686 1.00 80.62 199 GLN A N 1
ATOM 1611 C CA . GLN A 1 199 ? -7.437 -15.487 30.078 1.00 80.62 199 GLN A CA 1
ATOM 1612 C C . GLN A 1 199 ? -7.758 -16.624 31.054 1.00 80.62 199 GLN A C 1
ATOM 1614 O O . GLN A 1 199 ? -8.785 -17.283 30.907 1.00 80.62 199 GLN A O 1
ATOM 1619 N N . LYS A 1 200 ? -6.936 -16.845 32.090 1.00 77.06 200 LYS A N 1
ATOM 1620 C CA . LYS A 1 200 ? -7.229 -17.845 33.136 1.00 77.06 200 LYS A CA 1
ATOM 1621 C C . LYS A 1 200 ? -8.585 -17.586 33.793 1.00 77.06 200 LYS A C 1
ATOM 1623 O O . LYS A 1 200 ? -9.268 -18.509 34.229 1.00 77.06 200 LYS A O 1
ATOM 1628 N N . ASN A 1 201 ? -8.936 -16.316 33.866 1.00 69.06 201 ASN A N 1
ATOM 1629 C CA . ASN A 1 201 ? -10.079 -15.818 34.579 1.00 69.06 201 ASN A CA 1
ATOM 1630 C C . ASN A 1 201 ? -11.197 -15.489 33.592 1.00 69.06 201 ASN A C 1
ATOM 1632 O O . ASN A 1 201 ? -12.299 -16.006 33.738 1.00 69.06 201 ASN A O 1
ATOM 1636 N N . PHE A 1 202 ? -10.925 -14.702 32.556 1.00 78.56 202 PHE A N 1
ATOM 1637 C CA . PHE A 1 202 ? -11.937 -14.108 31.681 1.00 78.56 202 PHE A CA 1
ATOM 1638 C C . PHE A 1 202 ? -12.138 -14.833 30.347 1.00 78.56 202 PHE A C 1
ATOM 1640 O O . PHE A 1 202 ? -12.710 -14.254 29.434 1.00 78.56 202 PHE A O 1
ATOM 1647 N N . LYS A 1 203 ? -11.722 -16.102 30.211 1.00 84.38 203 LYS A N 1
ATOM 1648 C CA . LYS A 1 203 ? -11.887 -16.862 28.956 1.00 84.38 203 LYS A CA 1
ATOM 1649 C C . LYS A 1 203 ? -13.322 -16.838 28.409 1.00 84.38 203 LYS A C 1
ATOM 1651 O O . LYS A 1 203 ? -13.507 -16.591 27.225 1.00 84.38 203 LYS A O 1
ATOM 1656 N N . ILE A 1 204 ? -14.321 -17.118 29.252 1.00 86.12 204 ILE A N 1
ATOM 1657 C CA . ILE A 1 204 ? -15.733 -17.187 28.825 1.00 86.12 204 ILE A CA 1
ATOM 1658 C C . ILE A 1 204 ? -16.235 -15.803 28.405 1.00 86.12 204 ILE A C 1
ATOM 1660 O O . ILE A 1 204 ? -16.865 -15.667 27.364 1.00 86.12 204 ILE A O 1
ATOM 1664 N N . ASP A 1 205 ? -15.911 -14.780 29.192 1.00 86.00 205 ASP A N 1
ATOM 1665 C CA . ASP A 1 205 ? -16.324 -13.401 28.925 1.00 86.00 205 ASP A CA 1
ATOM 1666 C C . ASP A 1 205 ? -15.655 -12.856 27.655 1.00 86.00 205 ASP A C 1
ATOM 1668 O O . ASP A 1 205 ? -16.291 -12.159 26.868 1.00 86.00 205 ASP A O 1
ATOM 1672 N N . HIS A 1 206 ? -14.394 -13.239 27.420 1.00 90.06 206 HIS A N 1
ATOM 1673 C CA . HIS A 1 206 ? -13.674 -12.911 26.197 1.00 90.06 206 HIS A CA 1
ATOM 1674 C C . HIS A 1 206 ? -14.362 -13.523 24.983 1.00 90.06 206 HIS A C 1
ATOM 1676 O O . HIS A 1 206 ? -14.663 -12.814 24.031 1.00 90.06 206 HIS A O 1
ATOM 1682 N N . LEU A 1 207 ? -14.656 -14.825 25.041 1.00 91.00 207 LEU A N 1
ATOM 1683 C CA . LEU A 1 207 ? -15.366 -15.525 23.975 1.00 91.00 207 LEU A CA 1
ATOM 1684 C C . LEU A 1 207 ? -16.723 -14.882 23.695 1.00 91.00 207 LEU A C 1
ATOM 1686 O O . LEU A 1 207 ? -17.028 -14.625 22.541 1.00 91.00 207 LEU A O 1
ATOM 1690 N N . ALA A 1 208 ? -17.493 -14.532 24.726 1.00 89.88 208 ALA A N 1
ATOM 1691 C CA . ALA A 1 208 ? -18.772 -13.853 24.544 1.00 89.88 208 ALA A CA 1
ATOM 1692 C C . ALA A 1 208 ? -18.619 -12.484 23.853 1.00 89.88 208 ALA A C 1
ATOM 1694 O O . ALA A 1 208 ? -19.382 -12.168 22.941 1.00 89.88 208 ALA A O 1
ATOM 1695 N N . ALA A 1 209 ? -17.623 -11.680 24.244 1.00 92.00 209 ALA A N 1
ATOM 1696 C CA . ALA A 1 209 ? -17.344 -10.399 23.593 1.00 92.00 209 ALA A CA 1
ATOM 1697 C C . ALA A 1 209 ? -16.944 -10.582 22.118 1.00 92.00 209 ALA A C 1
ATOM 1699 O O . ALA A 1 209 ? -17.454 -9.875 21.249 1.00 92.00 209 ALA A O 1
ATOM 1700 N N . LEU A 1 210 ? -16.083 -11.559 21.821 1.00 93.25 210 LEU A N 1
ATOM 1701 C CA . LEU A 1 210 ? -15.652 -11.857 20.456 1.00 93.25 210 LEU A CA 1
ATOM 1702 C C . LEU A 1 210 ? -16.771 -12.458 19.602 1.00 93.25 210 LEU A C 1
ATOM 1704 O O . LEU A 1 210 ? -16.896 -12.079 18.447 1.00 93.25 210 LEU A O 1
ATOM 1708 N N . GLU A 1 211 ? -17.619 -13.329 20.149 1.00 92.19 211 GLU A N 1
ATOM 1709 C CA . GLU A 1 211 ? -18.805 -13.854 19.460 1.00 92.19 211 GLU A CA 1
ATOM 1710 C C . GLU A 1 211 ? -19.795 -12.741 19.118 1.00 92.19 211 GLU A C 1
ATOM 1712 O O . GLU A 1 211 ? -20.394 -12.752 18.042 1.00 92.19 211 GLU A O 1
ATOM 1717 N N . ASN A 1 212 ? -19.981 -11.776 20.024 1.00 91.31 212 ASN A N 1
ATOM 1718 C CA . ASN A 1 212 ? -20.811 -10.606 19.760 1.00 91.31 212 ASN A CA 1
ATOM 1719 C C . ASN A 1 212 ? -20.220 -9.770 18.623 1.00 91.31 212 ASN A C 1
ATOM 1721 O O . ASN A 1 212 ? -20.952 -9.405 17.707 1.00 91.31 212 ASN A O 1
ATOM 1725 N N . LEU A 1 213 ? -18.909 -9.507 18.649 1.00 91.38 213 LEU A N 1
ATOM 1726 C CA . LEU A 1 213 ? -18.237 -8.790 17.567 1.00 91.38 213 LEU A CA 1
ATOM 1727 C C . LEU A 1 213 ? -18.310 -9.560 16.253 1.00 91.38 213 LEU A C 1
ATOM 1729 O O . LEU A 1 213 ? -18.743 -8.991 15.271 1.00 91.38 213 LEU A O 1
ATOM 1733 N N . GLU A 1 214 ? -17.978 -10.846 16.217 1.00 90.69 214 GLU A N 1
ATOM 1734 C CA . GLU A 1 214 ? -18.001 -11.675 15.008 1.00 90.69 214 GLU A CA 1
ATOM 1735 C C . GLU A 1 214 ? -19.383 -11.679 14.326 1.00 90.69 214 GLU A C 1
ATOM 1737 O O . GLU A 1 214 ? -19.484 -11.486 13.108 1.00 90.69 214 GLU A O 1
ATOM 1742 N N . LYS A 1 215 ? -20.459 -11.838 15.113 1.00 87.50 215 LYS A N 1
ATOM 1743 C CA . LYS A 1 215 ? -21.849 -11.772 14.624 1.00 87.50 215 LYS A CA 1
ATOM 1744 C C . LYS A 1 215 ? -22.203 -10.408 14.027 1.00 87.50 215 LYS A C 1
ATOM 1746 O O . LYS A 1 215 ? -23.087 -10.337 13.181 1.00 87.50 215 LYS A O 1
ATOM 1751 N N . LEU A 1 216 ? -21.538 -9.339 14.465 1.00 83.19 216 LEU A N 1
ATOM 1752 C CA . LEU A 1 216 ? -21.749 -7.971 13.985 1.00 83.19 216 LEU A CA 1
ATOM 1753 C C . LEU A 1 216 ? -20.756 -7.562 12.879 1.00 83.19 216 LEU A C 1
ATOM 1755 O O . LEU A 1 216 ? -21.107 -6.770 12.005 1.00 83.19 216 LEU A O 1
ATOM 1759 N N . CYS A 1 217 ? -19.540 -8.114 12.864 1.00 69.50 217 CYS A N 1
ATOM 1760 C CA . CYS A 1 217 ? -18.503 -7.902 11.847 1.00 69.50 217 CYS A CA 1
ATOM 1761 C C . CYS A 1 217 ? -18.892 -8.529 10.507 1.00 69.50 217 CYS A C 1
ATOM 1763 O O . CYS A 1 217 ? -18.467 -8.064 9.456 1.00 69.50 217 CYS A O 1
ATOM 1765 N N . THR A 1 218 ? -19.760 -9.543 10.521 1.00 61.62 218 THR A N 1
ATOM 1766 C CA . THR A 1 218 ? -20.327 -10.137 9.302 1.00 61.62 218 THR A CA 1
ATOM 1767 C C . THR A 1 218 ? -21.299 -9.213 8.551 1.00 61.62 218 THR A C 1
ATOM 1769 O O . THR A 1 218 ? -21.777 -9.595 7.485 1.00 61.62 218 THR A O 1
ATOM 1772 N N . GLY A 1 219 ? -21.549 -7.981 9.022 1.00 60.50 219 GLY A N 1
ATOM 1773 C CA . GLY A 1 219 ? -22.298 -7.010 8.221 1.00 60.50 219 GLY A CA 1
ATOM 1774 C C . GLY A 1 219 ? -22.261 -5.537 8.628 1.00 60.50 219 GLY A C 1
ATOM 1775 O O . GLY A 1 219 ? -22.875 -4.740 7.919 1.00 60.50 219 GLY A O 1
ATOM 1776 N N . SER A 1 220 ? -21.642 -5.124 9.745 1.00 74.69 220 SER A N 1
ATOM 1777 C CA . SER A 1 220 ? -21.810 -3.734 10.215 1.00 74.69 220 SER A CA 1
ATOM 1778 C C . SER A 1 220 ? -20.689 -3.155 11.095 1.00 74.69 220 SER A C 1
ATOM 1780 O O . SER A 1 220 ? -20.295 -2.013 10.873 1.00 74.69 220 SER A O 1
ATOM 1782 N N . CYS A 1 221 ? -20.167 -3.879 12.091 1.00 89.06 221 CYS A N 1
ATOM 1783 C CA . CYS A 1 221 ? -19.096 -3.356 12.956 1.00 89.06 221 CYS A CA 1
ATOM 1784 C C . CYS A 1 221 ? -17.707 -3.539 12.329 1.00 89.06 221 CYS A C 1
ATOM 1786 O O . CYS A 1 221 ? -17.453 -4.543 11.670 1.00 89.06 221 CYS A O 1
ATOM 1788 N N . MET A 1 222 ? -16.796 -2.596 12.579 1.00 92.88 222 MET A N 1
ATOM 1789 C CA . MET A 1 222 ? -15.408 -2.655 12.106 1.00 92.88 222 MET A CA 1
ATOM 1790 C C . MET A 1 222 ? -14.447 -2.218 13.209 1.00 92.88 222 MET A C 1
ATOM 1792 O O . MET A 1 222 ? -14.765 -1.320 13.986 1.00 92.88 222 MET A O 1
ATOM 1796 N N . SER A 1 223 ? -13.259 -2.817 13.266 1.00 95.50 223 SER A N 1
ATOM 1797 C CA . SER A 1 223 ? -12.175 -2.360 14.139 1.00 95.50 223 SER A CA 1
ATOM 1798 C C . SER A 1 223 ? -11.012 -1.759 13.359 1.00 95.50 223 SER A C 1
ATOM 1800 O O . SER A 1 223 ? -10.674 -2.206 12.263 1.00 95.50 223 SER A O 1
ATOM 1802 N N . PHE A 1 224 ? -10.379 -0.756 13.961 1.00 96.94 224 PHE A N 1
ATOM 1803 C CA . PHE A 1 224 ? -9.135 -0.151 13.504 1.00 96.94 224 PHE A CA 1
ATOM 1804 C C . PHE A 1 224 ? -8.063 -0.424 14.545 1.00 96.94 224 PHE A C 1
ATOM 1806 O O . PHE A 1 224 ? -8.268 -0.126 15.720 1.00 96.94 224 PHE A O 1
ATOM 1813 N N . VAL A 1 225 ? -6.931 -0.968 14.118 1.00 96.19 225 VAL A N 1
ATOM 1814 C CA . VAL A 1 225 ? -5.801 -1.292 14.989 1.00 96.19 225 VAL A CA 1
ATOM 1815 C C . VAL A 1 225 ? -4.595 -0.488 14.530 1.00 96.19 225 VAL A C 1
ATOM 1817 O O . VAL A 1 225 ? -4.116 -0.662 13.409 1.00 96.19 225 VAL A O 1
ATOM 1820 N N . PHE A 1 226 ? -4.104 0.377 15.414 1.00 95.50 226 PHE A N 1
ATOM 1821 C CA . PHE A 1 226 ? -2.905 1.183 15.212 1.00 95.50 226 PHE A CA 1
ATOM 1822 C C . PHE A 1 226 ? -1.784 0.646 16.097 1.00 95.50 226 PHE A C 1
ATOM 1824 O O . PHE A 1 226 ? -1.728 0.972 17.282 1.00 95.50 226 PHE A O 1
ATOM 1831 N N . GLU A 1 227 ? -0.913 -0.195 15.540 1.00 92.56 227 GLU A N 1
ATOM 1832 C CA . GLU A 1 227 ? 0.152 -0.869 16.298 1.00 92.56 227 GLU A CA 1
ATOM 1833 C C . GLU A 1 227 ? 1.518 -0.207 16.075 1.00 92.56 227 GLU A C 1
ATOM 1835 O O . GLU A 1 227 ? 1.923 0.053 14.941 1.00 92.56 227 GLU A O 1
ATOM 1840 N N . SER A 1 228 ? 2.257 0.069 17.146 1.00 88.06 228 SER A N 1
ATOM 1841 C CA . SER A 1 228 ? 3.624 0.586 17.059 1.00 88.06 228 SER A CA 1
ATOM 1842 C C . SER A 1 228 ? 4.603 -0.460 16.491 1.00 88.06 228 SER A C 1
ATOM 1844 O O . SER A 1 228 ? 4.392 -1.673 16.599 1.00 88.06 228 SER A O 1
ATOM 1846 N N . PRO A 1 229 ? 5.712 -0.037 15.857 1.00 81.94 229 PRO A N 1
ATOM 1847 C CA . PRO A 1 229 ? 6.768 -0.974 15.475 1.00 81.94 229 PRO A CA 1
ATOM 1848 C C . PRO A 1 229 ? 7.462 -1.562 16.717 1.00 81.94 229 PRO A C 1
ATOM 1850 O O . PRO A 1 229 ? 7.465 -0.954 17.782 1.00 81.94 229 PRO A O 1
ATOM 1853 N N . ASP A 1 230 ? 8.123 -2.723 16.576 1.00 70.62 230 ASP A N 1
ATOM 1854 C CA . ASP A 1 230 ? 8.923 -3.322 17.669 1.00 70.62 230 ASP A CA 1
ATOM 1855 C C . ASP A 1 230 ? 10.037 -2.378 18.169 1.00 70.62 230 ASP A C 1
ATOM 1857 O O . ASP A 1 230 ? 10.516 -2.513 19.294 1.00 70.62 230 ASP A O 1
ATOM 1861 N N . PHE A 1 231 ? 10.466 -1.441 17.321 1.00 70.00 231 PHE A N 1
ATOM 1862 C CA . PHE A 1 231 ? 11.489 -0.455 17.624 1.00 70.00 231 PHE A CA 1
ATOM 1863 C C . PHE A 1 231 ? 11.147 0.893 16.989 1.00 70.00 231 PHE A C 1
ATOM 1865 O O . PHE A 1 231 ? 10.804 0.956 15.807 1.00 70.00 231 PHE A O 1
ATOM 1872 N N . VAL A 1 232 ? 11.304 1.959 17.773 1.00 71.62 232 VAL A N 1
ATOM 1873 C CA . VAL A 1 232 ? 11.193 3.357 17.341 1.00 71.62 232 VAL A CA 1
ATOM 1874 C C . VAL A 1 232 ? 12.543 4.028 17.577 1.00 71.62 232 VAL A C 1
ATOM 1876 O O . VAL A 1 232 ? 13.109 3.940 18.678 1.00 71.62 232 VAL A O 1
ATOM 1879 N N . GLU A 1 233 ? 13.072 4.670 16.534 1.00 68.31 233 GLU A N 1
ATOM 1880 C CA . GLU A 1 233 ? 14.332 5.411 16.613 1.00 68.31 233 GLU A CA 1
ATOM 1881 C C . GLU A 1 233 ? 14.237 6.526 17.656 1.00 68.31 233 GLU A C 1
ATOM 1883 O O . GLU A 1 233 ? 13.192 7.148 17.816 1.00 68.31 233 GLU A O 1
ATOM 1888 N N . GLU A 1 234 ? 15.343 6.827 18.339 1.00 71.56 234 GLU A N 1
ATOM 1889 C CA . GLU A 1 234 ? 15.379 7.819 19.422 1.00 71.56 234 GLU A CA 1
ATOM 1890 C C . GLU A 1 234 ? 14.797 9.183 19.010 1.00 71.56 234 GLU A C 1
ATOM 1892 O O . GLU A 1 234 ? 14.072 9.798 19.783 1.00 71.56 234 GLU A O 1
ATOM 1897 N N . LYS A 1 235 ? 15.033 9.617 17.766 1.00 74.81 235 LYS A N 1
ATOM 1898 C CA . LYS A 1 235 ? 14.510 10.879 17.212 1.00 74.81 235 LYS A CA 1
ATOM 1899 C C . LYS A 1 235 ? 12.986 10.911 17.024 1.00 74.81 235 LYS A C 1
ATOM 1901 O O . LYS A 1 235 ? 12.423 11.987 16.852 1.00 74.81 235 LYS A O 1
ATOM 1906 N N . GLU A 1 236 ? 12.343 9.747 16.982 1.00 71.94 236 GLU A N 1
ATOM 1907 C CA . GLU A 1 236 ? 10.896 9.589 16.796 1.00 71.94 236 GLU A CA 1
ATOM 1908 C C . GLU A 1 236 ? 10.165 9.285 18.112 1.00 71.94 236 GLU A C 1
ATOM 1910 O O . GLU A 1 236 ? 8.934 9.205 18.128 1.00 71.94 236 GLU A O 1
ATOM 1915 N N . ARG A 1 237 ? 10.902 9.119 19.218 1.00 76.69 237 ARG A N 1
ATOM 1916 C CA . ARG A 1 237 ? 10.322 8.915 20.547 1.00 76.69 237 ARG A CA 1
ATOM 1917 C C . ARG A 1 237 ? 9.792 10.229 21.112 1.00 76.69 237 ARG A C 1
ATOM 1919 O O . ARG A 1 237 ? 10.299 11.315 20.836 1.00 76.69 237 ARG A O 1
ATOM 1926 N N . HIS A 1 238 ? 8.757 10.118 21.930 1.00 71.88 238 HIS A N 1
ATOM 1927 C CA . HIS A 1 238 ? 8.171 11.241 22.640 1.00 71.88 238 HIS A CA 1
ATOM 1928 C C . HIS A 1 238 ? 9.063 11.673 23.810 1.00 71.88 238 HIS A C 1
ATOM 1930 O O . HIS A 1 238 ? 9.611 10.810 24.515 1.00 71.88 238 HIS A O 1
ATOM 1936 N N . PRO A 1 239 ? 9.192 12.992 24.052 1.00 64.94 239 PRO A N 1
ATOM 1937 C CA . PRO A 1 239 ? 9.952 13.539 25.162 1.00 64.94 239 PRO A CA 1
ATOM 1938 C C . PRO A 1 239 ? 9.620 12.889 26.506 1.00 64.94 239 PRO A C 1
ATOM 1940 O O . PRO A 1 239 ? 8.486 12.524 26.828 1.00 64.94 239 PRO A O 1
ATOM 1943 N N . ARG A 1 240 ? 10.652 12.771 27.337 1.00 57.91 240 ARG A N 1
ATOM 1944 C CA . ARG A 1 240 ? 10.556 12.135 28.645 1.00 57.91 240 ARG A CA 1
ATOM 1945 C C . ARG A 1 240 ? 9.577 12.873 29.562 1.00 57.91 240 ARG A C 1
ATOM 1947 O O . ARG A 1 240 ? 9.711 14.070 29.788 1.00 57.91 240 ARG A O 1
ATOM 1954 N N . GLY A 1 241 ? 8.641 12.133 30.159 1.00 53.34 241 GLY A N 1
ATOM 1955 C CA . GLY A 1 241 ? 7.681 12.681 31.123 1.00 53.34 241 GLY A CA 1
ATOM 1956 C C . GLY A 1 241 ? 6.376 13.197 30.516 1.00 53.34 241 GLY A C 1
ATOM 1957 O O . GLY A 1 241 ? 5.497 13.603 31.280 1.00 53.34 241 GLY A O 1
ATOM 1958 N N . GLU A 1 242 ? 6.197 13.109 29.193 1.00 50.09 242 GLU A N 1
ATOM 1959 C CA . GLU A 1 242 ? 4.887 13.283 28.570 1.00 50.09 242 GLU A CA 1
ATOM 1960 C C . GLU A 1 242 ? 3.953 12.156 29.035 1.00 50.09 242 GLU A C 1
ATOM 1962 O O . GLU A 1 242 ? 3.856 11.073 28.455 1.00 50.09 242 GLU A O 1
ATOM 1967 N N . LYS A 1 243 ? 3.180 12.434 30.090 1.00 53.50 243 LYS A N 1
ATOM 1968 C CA . LYS A 1 243 ? 1.976 11.675 30.476 1.00 53.50 243 LYS A CA 1
ATOM 1969 C C . LYS A 1 243 ? 0.852 11.812 29.421 1.00 53.50 243 LYS A C 1
ATOM 1971 O O . LYS A 1 243 ? -0.319 11.665 29.755 1.00 53.50 243 LYS A O 1
ATOM 1976 N N . GLU A 1 244 ? 1.215 12.128 28.177 1.00 62.00 244 GLU A N 1
ATOM 1977 C CA . GLU A 1 244 ? 0.388 12.675 27.097 1.00 62.00 244 GLU A CA 1
ATOM 1978 C C . GLU A 1 244 ? 0.476 11.846 25.802 1.00 62.00 244 GLU A C 1
ATOM 1980 O O . GLU A 1 244 ? -0.191 12.175 24.823 1.00 62.00 244 GLU A O 1
ATOM 1985 N N . HIS A 1 245 ? 1.228 10.735 25.791 1.00 73.19 245 HIS A N 1
ATOM 1986 C CA . HIS A 1 245 ? 1.374 9.925 24.577 1.00 73.19 245 HIS A CA 1
ATOM 1987 C C . HIS A 1 245 ? 0.049 9.304 24.110 1.00 73.19 245 HIS A C 1
ATOM 1989 O O . HIS A 1 245 ? -0.200 9.299 22.913 1.00 73.19 245 HIS A O 1
ATOM 1995 N N . ILE A 1 246 ? -0.846 8.849 25.001 1.00 79.12 246 ILE A N 1
ATOM 1996 C CA . ILE A 1 246 ? -2.157 8.340 24.555 1.00 79.12 246 ILE A CA 1
ATOM 1997 C C . ILE A 1 246 ? -3.053 9.451 23.987 1.00 79.12 246 ILE A C 1
ATOM 1999 O O . ILE A 1 246 ? -3.570 9.266 22.889 1.00 79.12 246 ILE A O 1
ATOM 2003 N N . PRO A 1 247 ? -3.200 10.629 24.625 1.00 81.94 247 PRO A N 1
ATOM 2004 C CA . PRO A 1 247 ? -3.839 11.775 23.980 1.00 81.94 247 PRO A CA 1
ATOM 2005 C C . PRO A 1 247 ? -3.280 12.098 22.588 1.00 81.94 247 PRO A C 1
ATOM 2007 O O . PRO A 1 247 ? -4.048 12.411 21.679 1.00 81.94 247 PRO A O 1
ATOM 2010 N N . LEU A 1 248 ? -1.963 11.979 22.399 1.00 83.00 248 LEU A N 1
ATOM 2011 C CA . LEU A 1 248 ? -1.318 12.150 21.100 1.00 83.00 248 LEU A CA 1
ATOM 2012 C C . LEU A 1 248 ? -1.653 11.012 20.121 1.00 83.00 248 LEU A C 1
ATOM 2014 O O . LEU A 1 248 ? -1.934 11.274 18.958 1.00 83.00 248 LEU A O 1
ATOM 2018 N N . VAL A 1 249 ? -1.707 9.761 20.577 1.00 88.44 249 VAL A N 1
ATOM 2019 C CA . VAL A 1 249 ? -2.149 8.618 19.762 1.00 88.44 249 VAL A CA 1
ATOM 2020 C C . VAL A 1 249 ? -3.608 8.797 19.331 1.00 88.44 249 VAL A C 1
ATOM 2022 O O . VAL A 1 249 ? -3.919 8.629 18.153 1.00 88.44 249 VAL A O 1
ATOM 2025 N N . ILE A 1 250 ? -4.501 9.219 20.233 1.00 90.19 250 ILE A N 1
ATOM 2026 C CA . ILE A 1 250 ? -5.901 9.546 19.913 1.00 90.19 250 ILE A CA 1
ATOM 2027 C C . ILE A 1 250 ? -5.943 10.659 18.865 1.00 90.19 250 ILE A C 1
ATOM 2029 O O . ILE A 1 250 ? -6.594 10.504 17.833 1.00 90.19 250 ILE A O 1
ATOM 2033 N N . ARG A 1 251 ? -5.204 11.753 19.089 1.00 88.44 251 ARG A N 1
ATOM 2034 C CA . ARG A 1 251 ? -5.086 12.882 18.155 1.00 88.44 251 ARG A CA 1
ATOM 2035 C C . ARG A 1 251 ? -4.660 12.444 16.755 1.00 88.44 251 ARG A C 1
ATOM 2037 O O . ARG A 1 251 ? -5.188 12.952 15.772 1.00 88.44 251 ARG A O 1
ATOM 2044 N N . ASN A 1 252 ? -3.720 11.510 16.680 1.00 91.06 252 ASN A N 1
ATOM 2045 C CA . ASN A 1 252 ? -3.101 11.058 15.440 1.00 91.06 252 ASN A CA 1
ATOM 2046 C C . ASN A 1 252 ? -3.943 10.007 14.696 1.00 91.06 252 ASN A C 1
ATOM 2048 O O . ASN A 1 252 ? -3.872 9.919 13.473 1.00 91.06 252 ASN A O 1
ATOM 2052 N N . THR A 1 253 ? -4.729 9.198 15.412 1.00 94.12 253 THR A N 1
ATOM 2053 C CA . THR A 1 253 ? -5.457 8.052 14.833 1.00 94.12 253 THR A CA 1
ATOM 2054 C C . THR A 1 253 ? -6.929 8.347 14.568 1.00 94.12 253 THR A C 1
ATOM 2056 O O . THR A 1 253 ? -7.468 7.938 13.543 1.00 94.12 253 THR A O 1
ATOM 2059 N N . LEU A 1 254 ? -7.587 9.105 15.444 1.00 93.31 254 LEU A N 1
ATOM 2060 C CA . LEU A 1 254 ? -9.015 9.399 15.345 1.00 93.31 254 LEU A CA 1
ATOM 2061 C C . LEU A 1 254 ? -9.421 10.120 14.040 1.00 93.31 254 LEU A C 1
ATOM 2063 O O . LEU A 1 254 ? -10.460 9.759 13.481 1.00 93.31 254 LEU A O 1
ATOM 2067 N N . PRO A 1 255 ? -8.633 11.069 13.488 1.00 92.75 255 PRO A N 1
ATOM 2068 C CA . PRO A 1 255 ? -8.954 11.698 12.206 1.00 92.75 255 PRO A CA 1
ATOM 2069 C C . PRO A 1 255 ? -9.083 10.707 11.043 1.00 92.75 255 PRO A C 1
ATOM 2071 O O . PRO A 1 255 ? -9.949 10.885 10.188 1.00 92.75 255 PRO A O 1
ATOM 2074 N N . LEU A 1 256 ? -8.274 9.642 11.031 1.00 93.62 256 LEU A N 1
ATOM 2075 C CA . LEU A 1 256 ? -8.332 8.586 10.015 1.00 93.62 256 LEU A CA 1
ATOM 2076 C C . LEU A 1 256 ? -9.636 7.793 10.104 1.00 93.62 256 LEU A C 1
ATOM 2078 O O . LEU A 1 256 ? -10.272 7.517 9.090 1.00 93.62 256 LEU A O 1
ATOM 2082 N N . VAL A 1 257 ? -10.065 7.464 11.323 1.00 95.00 257 VAL A N 1
ATOM 2083 C CA . VAL A 1 257 ? -11.322 6.740 11.545 1.00 95.00 257 VAL A CA 1
ATOM 2084 C C . VAL A 1 257 ? -12.524 7.603 11.144 1.00 95.00 257 VAL A C 1
ATOM 2086 O O . VAL A 1 257 ? -13.464 7.110 10.526 1.00 95.00 257 VAL A O 1
ATOM 2089 N N . ILE A 1 258 ? -12.483 8.910 11.423 1.00 94.00 258 ILE A N 1
ATOM 2090 C CA . ILE A 1 258 ? -13.514 9.857 10.970 1.00 94.00 258 ILE A CA 1
ATOM 2091 C C . ILE A 1 258 ? -13.522 9.983 9.440 1.00 94.00 258 ILE A C 1
ATOM 2093 O O . ILE A 1 258 ? -14.600 10.032 8.850 1.00 94.00 258 ILE A O 1
ATOM 2097 N N . ASP A 1 259 ? -12.353 10.014 8.793 1.00 91.44 259 ASP A N 1
ATOM 2098 C CA . ASP A 1 259 ? -12.247 10.020 7.328 1.00 91.44 259 ASP A CA 1
ATOM 2099 C C . ASP A 1 259 ? -12.888 8.755 6.738 1.00 91.44 259 ASP A C 1
ATOM 2101 O O . ASP A 1 259 ? -13.721 8.851 5.838 1.00 91.44 259 ASP A O 1
ATOM 2105 N N . TYR A 1 260 ? -12.636 7.584 7.338 1.00 92.62 260 TYR A N 1
ATOM 2106 C CA . TYR A 1 260 ? -13.321 6.348 6.964 1.00 92.62 260 TYR A CA 1
ATOM 2107 C C . TYR A 1 260 ? -14.845 6.470 7.103 1.00 92.62 260 TYR A C 1
ATOM 2109 O O . TYR A 1 260 ? -15.553 6.191 6.137 1.00 92.62 260 TYR A O 1
ATOM 2117 N N . ILE A 1 261 ? -15.368 6.946 8.242 1.00 92.94 261 ILE A N 1
ATOM 2118 C CA . ILE A 1 261 ? -16.818 7.165 8.421 1.00 92.94 261 ILE A CA 1
ATOM 2119 C C . ILE A 1 261 ? -17.363 8.079 7.317 1.00 92.94 261 ILE A C 1
ATOM 2121 O O . ILE A 1 261 ? -18.396 7.777 6.723 1.00 92.94 261 ILE A O 1
ATOM 2125 N N . ALA A 1 262 ? -16.653 9.157 6.977 1.00 92.19 262 ALA A N 1
ATOM 2126 C CA . ALA A 1 262 ? -17.052 10.078 5.915 1.00 92.19 262 ALA A CA 1
ATOM 2127 C C . ALA A 1 262 ? -17.191 9.394 4.543 1.00 92.19 262 ALA A C 1
ATOM 2129 O O . ALA A 1 262 ? -18.009 9.824 3.732 1.00 92.19 262 ALA A O 1
ATOM 2130 N N . THR A 1 263 ? -16.432 8.323 4.277 1.00 89.00 263 THR A N 1
ATOM 2131 C CA . THR A 1 263 ? -16.578 7.521 3.048 1.00 89.00 263 THR A CA 1
ATOM 2132 C C . THR A 1 263 ? -17.799 6.602 3.052 1.00 89.00 263 THR A C 1
ATOM 2134 O O . THR A 1 263 ? -18.305 6.276 1.980 1.00 89.00 263 THR A O 1
ATOM 2137 N N . GLN A 1 264 ? -18.285 6.210 4.233 1.00 90.19 264 GLN A N 1
ATOM 2138 C CA . GLN A 1 264 ? -19.457 5.342 4.396 1.00 90.19 264 GLN A CA 1
ATOM 2139 C C . GLN A 1 264 ? -20.772 6.132 4.413 1.00 90.19 264 GLN A C 1
ATOM 2141 O O . GLN A 1 264 ? -21.847 5.587 4.161 1.00 90.19 264 GLN A O 1
ATOM 2146 N N . VAL A 1 265 ? -20.703 7.426 4.723 1.00 90.25 265 VAL A N 1
ATOM 2147 C CA . VAL A 1 265 ? -21.865 8.310 4.800 1.00 90.25 265 VAL A CA 1
ATOM 2148 C C . VAL A 1 265 ? -22.225 8.838 3.403 1.00 90.25 265 VAL A C 1
ATOM 2150 O O . VAL A 1 265 ? -21.374 9.422 2.728 1.00 90.25 265 VAL A O 1
ATOM 2153 N N . PRO A 1 266 ? -23.486 8.697 2.945 1.00 87.75 266 PRO A N 1
ATOM 2154 C CA . PRO A 1 266 ? -23.905 9.252 1.663 1.00 87.75 266 PRO A CA 1
ATOM 2155 C C . PRO A 1 266 ? -23.710 10.772 1.608 1.00 87.75 266 PRO A C 1
ATOM 2157 O O . PRO A 1 266 ? -24.009 11.489 2.569 1.00 87.75 266 PRO A O 1
ATOM 2160 N N . LYS A 1 267 ? -23.265 11.286 0.455 1.00 86.75 267 LYS A N 1
ATOM 2161 C CA . LYS A 1 267 ? -23.127 12.735 0.239 1.00 86.75 267 LYS A CA 1
ATOM 2162 C C . LYS A 1 267 ? -24.449 13.458 0.526 1.00 86.75 267 LYS A C 1
ATOM 2164 O O . LYS A 1 267 ? -25.525 12.944 0.221 1.00 86.75 267 LYS A O 1
ATOM 2169 N N . LYS A 1 268 ? -24.358 14.683 1.047 1.00 84.94 268 LYS A N 1
ATOM 2170 C CA . LYS A 1 268 ? -25.478 15.565 1.425 1.00 84.94 268 LYS A CA 1
ATOM 2171 C C . LYS A 1 268 ? -26.351 15.030 2.563 1.00 84.94 268 LYS A C 1
ATOM 2173 O O . LYS A 1 268 ? -27.491 15.468 2.712 1.00 84.94 268 LYS A O 1
ATOM 2178 N N . THR A 1 269 ? -25.832 14.107 3.369 1.00 87.25 269 THR A N 1
ATOM 2179 C CA . THR A 1 269 ? -26.491 13.666 4.602 1.00 87.25 269 THR A CA 1
ATOM 2180 C C . THR A 1 269 ? -25.768 14.219 5.827 1.00 87.25 269 THR A C 1
ATOM 2182 O O . THR A 1 269 ? -24.563 14.488 5.791 1.00 87.25 269 THR A O 1
ATOM 2185 N N . SER A 1 270 ? -26.529 14.428 6.904 1.00 89.62 270 SER A N 1
ATOM 2186 C CA . SER A 1 270 ? -25.982 14.780 8.211 1.00 89.62 270 SER A CA 1
ATOM 2187 C C . SER A 1 270 ? -26.003 13.550 9.104 1.00 89.62 270 SER A C 1
ATOM 2189 O O . SER A 1 270 ? -27.016 12.857 9.170 1.00 89.62 270 SER A O 1
ATOM 2191 N N . GLN A 1 271 ? -24.880 13.279 9.760 1.00 92.69 271 GLN A N 1
ATOM 2192 C CA . GLN A 1 271 ? -24.704 12.137 10.650 1.00 92.69 271 GLN A CA 1
ATOM 2193 C C . GLN A 1 271 ? -23.978 12.590 11.909 1.00 92.69 271 GLN A C 1
ATOM 2195 O O . GLN A 1 271 ? -23.065 13.414 11.841 1.00 92.69 271 GLN A O 1
ATOM 2200 N N . SER A 1 272 ? -24.376 12.053 13.055 1.00 93.44 272 SER A N 1
ATOM 2201 C CA . SER A 1 272 ? -23.710 12.334 14.324 1.00 93.44 272 SER A CA 1
ATOM 2202 C C . SER A 1 272 ? -22.693 11.236 14.641 1.00 93.44 272 SER A C 1
ATOM 2204 O O . SER A 1 272 ? -22.905 10.068 14.313 1.00 93.44 272 SER A O 1
ATOM 2206 N N . ILE A 1 273 ? -21.572 11.617 15.253 1.00 94.31 273 ILE A N 1
ATOM 2207 C CA . ILE A 1 273 ? -20.522 10.705 15.706 1.00 94.31 273 ILE A CA 1
ATOM 2208 C C . ILE A 1 273 ? -20.275 10.952 17.189 1.00 94.31 273 ILE A C 1
ATOM 2210 O O . ILE A 1 273 ? -19.902 12.061 17.594 1.00 94.31 273 ILE A O 1
ATOM 2214 N N . ARG A 1 274 ? -20.431 9.888 17.973 1.00 92.94 274 ARG A N 1
ATOM 2215 C CA . ARG A 1 274 ? -20.113 9.851 19.393 1.00 92.94 274 ARG A CA 1
ATOM 2216 C C . ARG A 1 274 ? -18.831 9.082 19.636 1.00 92.94 274 ARG A C 1
ATOM 2218 O O . ARG A 1 274 ? -18.639 7.994 19.101 1.00 92.94 274 ARG A O 1
ATOM 2225 N N . ILE A 1 275 ? -17.947 9.657 20.443 1.00 93.50 275 ILE A N 1
ATOM 2226 C CA . ILE A 1 275 ? -16.591 9.146 20.638 1.00 93.50 275 ILE A CA 1
ATOM 2227 C C . ILE A 1 275 ? -16.374 8.901 22.123 1.00 93.50 275 ILE A C 1
ATOM 2229 O O . ILE A 1 275 ? -16.553 9.801 22.939 1.00 93.50 275 ILE A O 1
ATOM 2233 N N . MET A 1 276 ? -15.985 7.681 22.463 1.00 92.88 276 MET A N 1
ATOM 2234 C CA . MET A 1 276 ? -15.706 7.228 23.819 1.00 92.88 276 MET A CA 1
ATOM 2235 C C . MET A 1 276 ? -14.306 6.619 23.860 1.00 92.88 276 MET A C 1
ATOM 2237 O O . MET A 1 276 ? -13.937 5.879 22.954 1.00 92.88 276 MET A O 1
ATOM 2241 N N . SER A 1 277 ? -13.534 6.906 24.903 1.00 92.00 277 SER A N 1
ATOM 2242 C CA . SER A 1 277 ? -12.222 6.292 25.140 1.00 92.00 277 SER A CA 1
ATOM 2243 C C . SER A 1 277 ? -12.076 5.877 26.598 1.00 92.00 277 SER A C 1
ATOM 2245 O O . SER A 1 277 ? -12.629 6.530 27.490 1.00 92.00 277 SER A O 1
ATOM 2247 N N . GLU A 1 278 ? -11.301 4.819 26.849 1.00 88.50 278 GLU A N 1
ATOM 2248 C CA . GLU A 1 278 ? -10.937 4.429 28.210 1.00 88.50 278 GLU A CA 1
ATOM 2249 C C . GLU A 1 278 ? -10.113 5.548 28.861 1.00 88.50 278 GLU A C 1
ATOM 2251 O O . GLU A 1 278 ? -9.391 6.305 28.208 1.00 88.50 278 GLU A O 1
ATOM 2256 N N . ARG A 1 279 ? -10.271 5.696 30.176 1.00 79.62 279 ARG A N 1
ATOM 2257 C CA . ARG A 1 279 ? -9.449 6.564 31.007 1.00 79.62 279 ARG A CA 1
ATOM 2258 C C . ARG A 1 279 ? -8.010 6.053 31.071 1.00 79.62 279 ARG A C 1
ATOM 2260 O O . ARG A 1 279 ? -7.743 5.037 31.707 1.00 79.62 279 ARG A O 1
ATOM 2267 N N . ILE A 1 280 ? -7.077 6.896 30.632 1.00 68.31 280 ILE A N 1
ATOM 2268 C CA . ILE A 1 280 ? -5.641 6.658 30.798 1.00 68.31 280 ILE A CA 1
ATOM 2269 C C . ILE A 1 280 ? -5.070 7.476 31.960 1.00 68.31 280 ILE A C 1
ATOM 2271 O O . ILE A 1 280 ? -5.036 8.711 31.967 1.00 68.31 280 ILE A O 1
ATOM 2275 N N . GLY A 1 281 ? -4.560 6.767 32.967 1.00 64.12 281 GLY A N 1
ATOM 2276 C CA . GLY A 1 281 ? -3.849 7.359 34.097 1.00 64.12 281 GLY A CA 1
ATOM 2277 C C . GLY A 1 281 ? -4.696 8.283 34.988 1.00 64.12 281 GLY A C 1
ATOM 2278 O O . GLY A 1 281 ? -5.922 8.189 35.096 1.00 64.12 281 GLY A O 1
ATOM 2279 N N . ASN A 1 282 ? -4.014 9.169 35.721 1.00 60.50 282 ASN A N 1
ATOM 2280 C CA . ASN A 1 282 ? -4.644 10.048 36.718 1.00 60.50 282 ASN A CA 1
ATOM 2281 C C . ASN A 1 282 ? -4.960 11.461 36.212 1.00 60.50 282 ASN A C 1
ATOM 2283 O O . ASN A 1 282 ? -5.683 12.177 36.903 1.00 60.50 282 ASN A O 1
ATOM 2287 N N . ASN A 1 283 ? -4.438 11.846 35.044 1.00 56.78 283 ASN A N 1
ATOM 2288 C CA . ASN A 1 283 ? -4.568 13.200 34.497 1.00 56.78 283 ASN A CA 1
ATOM 2289 C C . ASN A 1 283 ? -5.811 13.368 33.607 1.00 56.78 283 ASN A C 1
ATOM 2291 O O . ASN A 1 283 ? -6.331 14.472 33.515 1.00 56.78 283 ASN A O 1
ATOM 2295 N N . TRP A 1 284 ? -6.298 12.288 32.991 1.00 65.81 284 TRP A N 1
ATOM 2296 C CA . TRP A 1 284 ? -7.555 12.252 32.238 1.00 65.81 284 TRP A CA 1
ATOM 2297 C C . TRP A 1 284 ? -8.618 11.548 33.073 1.00 65.81 284 TRP A C 1
ATOM 2299 O O . TRP A 1 284 ? -8.981 10.397 32.840 1.00 65.81 284 TRP A O 1
ATOM 2309 N N . LYS A 1 285 ? -9.049 12.211 34.147 1.00 63.06 285 LYS A N 1
ATOM 2310 C CA . LYS A 1 285 ? -10.152 11.704 34.968 1.00 63.06 285 LYS A CA 1
ATOM 2311 C C . LYS A 1 285 ? -11.456 11.755 34.151 1.00 63.06 285 LYS A C 1
ATOM 2313 O O . LYS A 1 285 ? -11.543 12.504 33.180 1.00 63.06 285 LYS A O 1
ATOM 2318 N N . PRO A 1 286 ? -12.485 10.983 34.530 1.00 54.56 286 PRO A N 1
ATOM 2319 C CA . PRO A 1 286 ? -13.797 11.114 33.907 1.00 54.56 286 PRO A CA 1
ATOM 2320 C C . PRO A 1 286 ? -14.270 12.567 34.024 1.00 54.56 286 PRO A C 1
ATOM 2322 O O . PRO A 1 286 ? -14.127 13.180 35.082 1.00 54.56 286 PRO A O 1
ATOM 2325 N N . GLY A 1 287 ? -14.758 13.135 32.921 1.00 53.94 287 GLY A N 1
ATOM 2326 C CA . GLY A 1 287 ? -15.143 14.548 32.848 1.00 53.94 287 GLY A CA 1
ATOM 2327 C C . GLY A 1 287 ? -13.993 15.549 32.649 1.00 53.94 287 GLY A C 1
ATOM 2328 O O . GLY A 1 287 ? -14.255 16.750 32.641 1.00 53.94 287 GLY A O 1
ATOM 2329 N N . THR A 1 288 ? -12.739 15.107 32.470 1.00 63.69 288 THR A N 1
ATOM 2330 C CA . THR A 1 288 ? -11.660 15.986 31.982 1.00 63.69 288 THR A CA 1
ATOM 2331 C C . THR A 1 288 ? -12.044 16.545 30.616 1.00 63.69 288 THR A C 1
ATOM 2333 O O . THR A 1 288 ? -12.414 15.779 29.734 1.00 63.69 288 THR A O 1
ATOM 2336 N N . ASP A 1 289 ? -11.938 17.864 30.450 1.00 64.88 289 ASP A N 1
ATOM 2337 C CA . ASP A 1 289 ? -12.285 18.557 29.213 1.00 64.88 289 ASP A CA 1
ATOM 2338 C C . ASP A 1 289 ? -11.261 18.263 28.093 1.00 64.88 289 ASP A C 1
ATOM 2340 O O . ASP A 1 289 ? -10.130 18.757 28.154 1.00 64.88 289 ASP A O 1
ATOM 2344 N N . PRO A 1 290 ? -11.621 17.497 27.045 1.00 70.25 290 PRO A N 1
ATOM 2345 C CA . PRO A 1 290 ? -10.757 17.230 25.904 1.00 70.25 290 PRO A CA 1
ATOM 2346 C C . PRO A 1 290 ? -10.960 18.290 24.806 1.00 70.25 290 PRO A C 1
ATOM 2348 O O . PRO A 1 290 ? -10.892 17.987 23.609 1.00 70.25 290 PRO A O 1
ATOM 2351 N N . THR A 1 291 ? -11.256 19.543 25.174 1.00 70.88 291 THR A N 1
ATOM 2352 C CA . THR A 1 291 ? -11.554 20.637 24.234 1.00 70.88 291 THR A CA 1
ATOM 2353 C C . THR A 1 291 ? -10.477 20.828 23.178 1.00 70.88 291 THR A C 1
ATOM 2355 O O . THR A 1 291 ? -10.821 21.126 22.032 1.00 70.88 291 THR A O 1
ATOM 2358 N N . PHE A 1 292 ? -9.199 20.614 23.511 1.00 74.50 292 PHE A N 1
ATOM 2359 C CA . PHE A 1 292 ? -8.118 20.731 22.530 1.00 74.50 292 PHE A CA 1
ATOM 2360 C C . PHE A 1 292 ? -8.303 19.732 21.375 1.00 74.50 292 PHE A C 1
ATOM 2362 O O . PHE A 1 292 ? -8.337 20.161 20.222 1.00 74.50 292 PHE A O 1
ATOM 2369 N N . LEU A 1 293 ? -8.576 18.450 21.664 1.00 80.44 293 LEU A N 1
ATOM 2370 C CA . LEU A 1 293 ? -8.904 17.457 20.634 1.00 80.44 293 LEU A CA 1
ATOM 2371 C C . LEU A 1 293 ? -10.204 17.810 19.921 1.00 80.44 293 LEU A C 1
ATOM 2373 O O . LEU A 1 293 ? -10.278 17.754 18.700 1.00 80.44 293 LEU A O 1
ATOM 2377 N N . THR A 1 294 ? -11.227 18.231 20.664 1.00 80.88 294 THR A N 1
ATOM 2378 C CA . THR A 1 294 ? -12.529 18.579 20.077 1.00 80.88 294 THR A CA 1
ATOM 2379 C C . THR A 1 294 ? -12.399 19.693 19.033 1.00 80.88 294 THR A C 1
ATOM 2381 O O . THR A 1 294 ? -13.050 19.643 17.990 1.00 80.88 294 THR A O 1
ATOM 2384 N N . SER A 1 295 ? -11.550 20.694 19.281 1.00 82.12 295 SER A N 1
ATOM 2385 C CA . SER A 1 295 ? -11.293 21.783 18.334 1.00 82.12 295 SER A CA 1
ATOM 2386 C C . SER A 1 295 ? -10.578 21.304 17.066 1.00 82.12 295 SER A C 1
ATOM 2388 O O . SER A 1 295 ? -10.957 21.694 15.960 1.00 82.12 295 SER A O 1
ATOM 2390 N N . GLU A 1 296 ? -9.609 20.399 17.203 1.00 83.94 296 GLU A N 1
ATOM 2391 C CA . GLU A 1 296 ? -8.884 19.822 16.071 1.00 83.94 296 GLU A CA 1
ATOM 2392 C C . GLU A 1 296 ? -9.763 18.899 15.233 1.00 83.94 296 GLU A C 1
ATOM 2394 O O . GLU A 1 296 ? -9.743 18.990 14.008 1.00 83.94 296 GLU A O 1
ATOM 2399 N N . LEU A 1 297 ? -10.599 18.078 15.871 1.00 86.75 297 LEU A N 1
ATOM 2400 C CA . LEU A 1 297 ? -11.550 17.216 15.173 1.00 86.75 297 LEU A CA 1
ATOM 2401 C C . LEU A 1 297 ? -12.610 18.042 14.436 1.00 86.75 297 LEU A C 1
ATOM 2403 O O . LEU A 1 297 ? -12.955 17.724 13.302 1.00 86.75 297 LEU A O 1
ATOM 2407 N N . LYS A 1 298 ? -13.087 19.151 15.020 1.00 87.38 298 LYS A N 1
ATOM 2408 C CA . LYS A 1 298 ? -13.971 20.096 14.315 1.00 87.38 298 LYS A CA 1
ATOM 2409 C C . LYS A 1 298 ? -13.287 20.710 13.093 1.00 87.38 298 LYS A C 1
ATOM 2411 O O . LYS A 1 298 ? -13.913 20.812 12.040 1.00 87.38 298 LYS A O 1
ATOM 2416 N N . ARG A 1 299 ? -12.006 21.082 13.206 1.00 87.06 299 ARG A N 1
ATOM 2417 C CA . ARG A 1 299 ? -11.209 21.562 12.066 1.00 87.06 299 ARG A CA 1
ATOM 2418 C C . ARG A 1 299 ? -11.062 20.479 10.995 1.00 87.06 299 ARG A C 1
ATOM 2420 O O . ARG A 1 299 ? -11.196 20.785 9.816 1.00 87.06 299 ARG A O 1
ATOM 2427 N N . TRP A 1 300 ? -10.842 19.228 11.396 1.00 88.19 300 TRP A N 1
ATOM 2428 C CA . TRP A 1 300 ? -10.770 18.089 10.480 1.00 88.19 300 TRP A CA 1
ATOM 2429 C C . TRP A 1 300 ? -12.082 17.868 9.725 1.00 88.19 300 TRP A C 1
ATOM 2431 O O . TRP A 1 300 ? -12.088 17.763 8.504 1.00 88.19 300 TRP A O 1
ATOM 2441 N N . VAL A 1 301 ? -13.211 17.875 10.436 1.00 90.25 301 VAL A N 1
ATOM 2442 C CA . VAL A 1 301 ? -14.541 17.756 9.825 1.00 90.25 301 VAL A CA 1
ATOM 2443 C C . VAL A 1 301 ? -14.827 18.915 8.866 1.00 90.25 301 VAL A C 1
ATOM 2445 O O . VAL A 1 301 ? -15.381 18.690 7.793 1.00 90.25 301 VAL A O 1
ATOM 2448 N N . SER A 1 302 ? -14.412 20.142 9.201 1.00 88.25 302 SER A N 1
ATOM 2449 C CA . SER A 1 302 ? -14.498 21.275 8.269 1.00 88.25 302 SER A CA 1
ATOM 2450 C C . SER A 1 302 ? -13.686 21.018 6.999 1.00 88.25 302 SER A C 1
ATOM 2452 O O . SER A 1 302 ? -14.201 21.196 5.901 1.00 88.25 302 SER A O 1
ATOM 2454 N N . ASN A 1 303 ? -12.455 20.519 7.144 1.00 88.31 303 ASN A N 1
ATOM 2455 C CA . ASN A 1 303 ? -11.584 20.184 6.020 1.00 88.31 303 ASN A CA 1
ATOM 2456 C C . ASN A 1 303 ? -12.222 19.123 5.097 1.00 88.31 303 ASN A C 1
ATOM 2458 O O . ASN A 1 303 ? -12.197 19.281 3.880 1.00 88.31 303 ASN A O 1
ATOM 2462 N N . LEU A 1 304 ? -12.897 18.097 5.635 1.00 89.06 304 LEU A N 1
ATOM 2463 C CA . LEU A 1 304 ? -13.639 17.125 4.810 1.00 89.06 304 LEU A CA 1
ATOM 2464 C C . LEU A 1 304 ? -14.657 17.802 3.878 1.00 89.06 304 LEU A C 1
ATOM 2466 O O . LEU A 1 304 ? -14.794 17.419 2.714 1.00 89.06 304 LEU A O 1
ATOM 2470 N N . ARG A 1 305 ? -15.355 18.831 4.367 1.00 84.81 305 ARG A N 1
ATOM 2471 C CA . ARG A 1 305 ? -16.280 19.618 3.546 1.00 84.81 305 ARG A CA 1
ATOM 2472 C C . ARG A 1 305 ? -15.534 20.404 2.470 1.00 84.81 305 ARG A C 1
ATOM 2474 O O . ARG A 1 305 ? -15.941 20.354 1.313 1.00 84.81 305 ARG A O 1
ATOM 2481 N N . ASP A 1 306 ? -14.436 21.059 2.833 1.00 85.69 306 ASP A N 1
ATOM 2482 C CA . ASP A 1 306 ? -13.606 21.844 1.907 1.00 85.69 306 ASP A CA 1
ATOM 2483 C C . ASP A 1 306 ? -12.957 20.966 0.818 1.00 85.69 306 ASP A C 1
ATOM 2485 O O . ASP A 1 306 ? -12.731 21.412 -0.307 1.00 85.69 306 ASP A O 1
ATOM 2489 N N . ARG A 1 307 ? -12.741 19.678 1.109 1.00 86.38 307 ARG A N 1
ATOM 2490 C CA . ARG A 1 307 ? -12.298 18.656 0.146 1.00 86.38 307 ARG A CA 1
ATOM 2491 C C . ARG A 1 307 ? -13.375 18.233 -0.860 1.00 86.38 307 ARG A C 1
ATOM 2493 O O . ARG A 1 307 ? -13.052 17.542 -1.823 1.00 86.38 307 A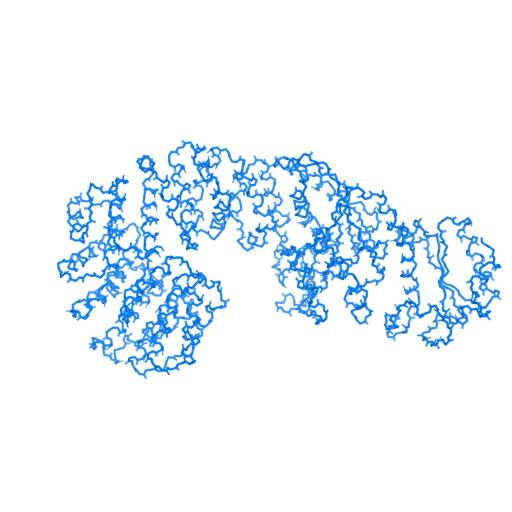RG A O 1
ATOM 2500 N N . GLY A 1 308 ? -14.635 18.632 -0.667 1.00 80.00 308 GLY A N 1
ATOM 2501 C CA . GLY A 1 308 ? -15.761 18.266 -1.534 1.00 80.00 308 GLY A CA 1
ATOM 2502 C C . GLY A 1 308 ? -16.429 16.930 -1.183 1.00 80.00 308 GLY A C 1
ATOM 2503 O O . GLY A 1 308 ? -17.139 16.355 -2.015 1.00 80.00 308 GLY A O 1
ATOM 2504 N N . ARG A 1 309 ? -16.228 16.406 0.039 1.00 83.00 309 ARG A N 1
ATOM 2505 C CA . ARG A 1 309 ? -16.942 15.202 0.506 1.00 83.00 309 ARG A CA 1
ATOM 2506 C C . ARG A 1 309 ? -18.426 15.452 0.788 1.00 83.00 309 ARG A C 1
ATOM 2508 O O . ARG A 1 309 ? -19.170 14.482 0.856 1.00 83.00 309 ARG A O 1
ATOM 2515 N N . ASP A 1 310 ? -18.872 16.709 0.874 1.00 82.44 310 ASP A N 1
ATOM 2516 C CA . ASP A 1 310 ? -20.282 17.111 1.039 1.00 82.44 310 ASP A CA 1
ATOM 2517 C C . ASP A 1 310 ? -21.035 16.347 2.151 1.00 82.44 310 ASP A C 1
ATOM 2519 O O . ASP A 1 310 ? -22.237 16.111 2.047 1.00 82.44 310 ASP A O 1
ATOM 2523 N N . VAL A 1 311 ? -20.350 15.948 3.226 1.00 86.38 311 VAL A N 1
ATOM 2524 C CA . VAL A 1 311 ? -20.954 15.294 4.400 1.00 86.38 311 VAL A CA 1
ATOM 2525 C C . VAL A 1 311 ? -20.975 16.251 5.588 1.00 86.38 311 VAL A C 1
ATOM 2527 O O . VAL A 1 311 ? -20.011 16.977 5.828 1.00 86.38 311 VAL A O 1
ATOM 2530 N N . GLU A 1 312 ? -22.072 16.259 6.347 1.00 89.19 312 GLU A N 1
ATOM 2531 C CA . GLU A 1 312 ? -22.182 17.040 7.583 1.00 89.19 312 GLU A CA 1
ATOM 2532 C C . GLU A 1 312 ? -22.053 16.111 8.795 1.00 89.19 312 GLU A C 1
ATOM 2534 O O . GLU A 1 312 ? -23.040 15.555 9.281 1.00 89.19 312 GLU A O 1
ATOM 2539 N N . LEU A 1 313 ? -20.826 15.947 9.291 1.00 92.19 313 LEU A N 1
ATOM 2540 C CA . LEU A 1 313 ? -20.557 15.150 10.486 1.00 92.19 313 LEU A CA 1
ATOM 2541 C C . LEU A 1 313 ? -20.675 16.017 11.749 1.00 92.19 313 LEU A C 1
ATOM 2543 O O . LEU A 1 313 ? -19.992 17.031 11.890 1.00 92.19 313 LEU A O 1
ATOM 2547 N N . LYS A 1 314 ? -21.535 15.622 12.688 1.00 92.00 314 LYS A N 1
ATOM 2548 C CA . LYS A 1 314 ? -21.731 16.301 13.977 1.00 92.00 314 LYS A CA 1
ATOM 2549 C C . LYS A 1 314 ? -21.039 15.517 15.078 1.00 92.00 314 LYS A C 1
ATOM 2551 O O . LYS A 1 314 ? -21.455 14.419 15.418 1.00 92.00 314 LYS A O 1
ATOM 2556 N N . LEU A 1 315 ? -19.982 16.083 15.646 1.00 90.69 315 LEU A N 1
ATOM 2557 C CA . LEU A 1 315 ? -19.256 15.446 16.744 1.00 90.69 315 LEU A CA 1
ATOM 2558 C C . LEU A 1 315 ? -19.924 15.794 18.079 1.00 90.69 315 LEU A C 1
ATOM 2560 O O . LEU A 1 315 ? -20.011 16.977 18.419 1.00 90.69 315 LEU A O 1
ATOM 2564 N N . SER A 1 316 ? -20.344 14.788 18.850 1.00 82.81 316 SER A N 1
ATOM 2565 C CA . SER A 1 316 ? -20.910 14.991 20.196 1.00 82.81 316 SER A CA 1
ATOM 2566 C C . SER A 1 316 ? -19.850 15.362 21.249 1.00 82.81 316 SER A C 1
ATOM 2568 O O . SER A 1 316 ? -20.196 15.779 22.351 1.00 82.81 316 SER A O 1
ATOM 2570 N N . GLY A 1 317 ? -18.563 15.257 20.895 1.00 80.06 317 GLY A N 1
ATOM 2571 C CA . GLY A 1 317 ? -17.412 15.429 21.786 1.00 80.06 317 GLY A CA 1
ATOM 2572 C C . GLY A 1 317 ? -16.738 14.093 22.114 1.00 80.06 317 GLY A C 1
ATOM 2573 O O . GLY A 1 317 ? -17.289 13.030 21.832 1.00 80.06 317 GLY A O 1
ATOM 2574 N N . LEU A 1 318 ? -15.526 14.154 22.672 1.00 87.44 318 LEU A N 1
ATOM 2575 C CA . LEU A 1 318 ? -14.826 12.978 23.193 1.00 87.44 318 LEU A CA 1
ATOM 2576 C C . LEU A 1 318 ? -15.210 12.769 24.661 1.00 87.44 318 LEU A C 1
ATOM 2578 O O . LEU A 1 318 ? -15.002 13.654 25.489 1.00 87.44 318 LEU A O 1
ATOM 2582 N N . GLU A 1 319 ? -15.742 11.598 24.983 1.00 88.69 319 GLU A N 1
ATOM 2583 C CA . GLU A 1 319 ? -16.070 11.191 26.345 1.00 88.69 319 GLU A CA 1
ATOM 2584 C C . GLU A 1 319 ? -15.003 10.236 26.887 1.00 88.69 319 GLU A C 1
ATOM 2586 O O . GLU A 1 319 ? -14.624 9.270 26.225 1.00 88.69 319 GLU A O 1
ATOM 2591 N N . ILE A 1 320 ? -14.536 10.490 28.109 1.00 86.88 320 ILE A N 1
ATOM 2592 C CA . ILE A 1 320 ? -13.546 9.645 28.782 1.00 86.88 320 ILE A CA 1
ATOM 2593 C C . ILE A 1 320 ? -14.227 8.861 29.890 1.00 86.88 320 ILE A C 1
ATOM 2595 O O . ILE A 1 320 ? -14.721 9.448 30.858 1.00 86.88 320 ILE A O 1
ATOM 2599 N N . HIS A 1 321 ? -14.207 7.537 29.758 1.00 88.75 321 HIS A N 1
ATOM 2600 C CA . HIS A 1 321 ? -14.892 6.617 30.658 1.00 88.75 321 HIS A CA 1
ATOM 2601 C C . HIS A 1 321 ? -13.901 5.683 31.357 1.00 88.75 321 HIS A C 1
ATOM 2603 O O . HIS A 1 321 ? -12.978 5.165 30.734 1.00 88.75 321 HIS A O 1
ATOM 2609 N N . PRO A 1 322 ? -14.065 5.408 32.656 1.00 86.38 322 PRO A N 1
ATOM 2610 C CA . PRO A 1 322 ? -13.383 4.283 33.288 1.00 86.38 322 PRO A CA 1
ATOM 2611 C C . PRO A 1 322 ? -13.832 2.951 32.675 1.00 86.38 322 PRO A C 1
ATOM 2613 O O . PRO A 1 322 ? -15.021 2.776 32.412 1.00 86.38 322 PRO A O 1
ATOM 2616 N N . LYS A 1 323 ? -12.923 1.970 32.596 1.00 81.88 323 LYS A N 1
ATOM 2617 C CA . LYS A 1 323 ? -13.180 0.621 32.055 1.00 81.88 323 LYS A CA 1
ATOM 2618 C C . LYS A 1 323 ? -14.491 -0.033 32.514 1.00 81.88 323 LYS A C 1
ATOM 2620 O O . LYS A 1 323 ? -15.240 -0.566 31.709 1.00 81.88 323 LYS A O 1
ATOM 2625 N N . MET A 1 324 ? -14.798 0.052 33.812 1.00 86.69 324 MET A N 1
ATOM 2626 C CA . MET A 1 324 ? -15.989 -0.590 34.393 1.00 86.69 324 MET A CA 1
ATOM 2627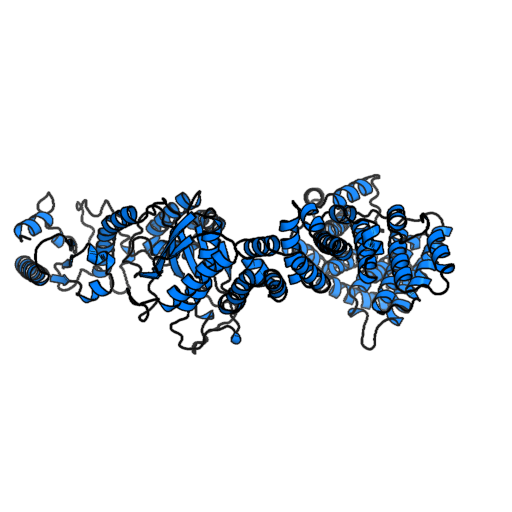 C C . MET A 1 324 ? -17.287 0.216 34.212 1.00 86.69 324 MET A C 1
ATOM 2629 O O . MET A 1 324 ? -18.375 -0.331 34.387 1.00 86.69 324 MET A O 1
ATOM 2633 N N . ASP A 1 325 ? -17.200 1.514 33.904 1.00 88.50 325 ASP A N 1
ATOM 2634 C CA . ASP A 1 325 ? -18.346 2.427 34.015 1.00 88.50 325 ASP A CA 1
ATOM 2635 C C . ASP A 1 325 ? -19.317 2.339 32.836 1.00 88.50 325 ASP A C 1
ATOM 2637 O O . ASP A 1 325 ? -20.502 2.628 32.982 1.00 88.50 325 ASP A O 1
ATOM 2641 N N . HIS A 1 326 ? -18.819 1.929 31.667 1.00 92.00 326 HIS A N 1
ATOM 2642 C CA . HIS A 1 326 ? -19.594 1.893 30.436 1.00 92.00 326 HIS A CA 1
ATOM 2643 C C . HIS A 1 326 ? -19.585 0.471 29.828 1.00 92.00 326 HIS A C 1
ATOM 2645 O O . HIS A 1 326 ? -18.509 -0.104 29.653 1.00 92.00 326 HIS A O 1
ATOM 2651 N N . PRO A 1 327 ? -20.746 -0.098 29.428 1.00 91.31 327 PRO A N 1
ATOM 2652 C CA . PRO A 1 327 ? -20.907 -1.513 29.034 1.00 91.31 327 PRO A CA 1
ATOM 2653 C C . PRO A 1 327 ? -20.090 -2.014 27.837 1.00 91.31 327 PRO A C 1
ATOM 2655 O O . PRO A 1 327 ? -20.102 -3.210 27.537 1.00 91.31 327 PRO A O 1
ATOM 2658 N N . TRP A 1 328 ? -19.402 -1.121 27.131 1.00 93.19 328 TRP A N 1
ATOM 2659 C CA . TRP A 1 328 ? -18.730 -1.415 25.865 1.00 93.19 328 TRP A CA 1
ATOM 2660 C C . TRP A 1 328 ? -17.236 -1.111 25.864 1.00 93.19 328 TRP A C 1
ATOM 2662 O O . TRP A 1 328 ? -16.573 -1.408 24.874 1.00 93.19 328 TRP A O 1
ATOM 2672 N N . MET A 1 329 ? -16.684 -0.562 26.951 1.00 92.19 329 MET A N 1
ATOM 2673 C CA . MET A 1 329 ? -15.266 -0.169 26.990 1.00 92.19 329 MET A CA 1
ATOM 2674 C C . MET A 1 329 ? -14.299 -1.345 26.875 1.00 92.19 329 MET A C 1
ATOM 2676 O O . MET A 1 329 ? -13.132 -1.169 26.570 1.00 92.19 329 MET A O 1
ATOM 2680 N N . ASN A 1 330 ? -14.807 -2.555 27.056 1.00 91.88 330 ASN A N 1
ATOM 2681 C CA . ASN A 1 330 ? -14.054 -3.795 26.994 1.00 91.88 330 ASN A CA 1
ATOM 2682 C C . ASN A 1 330 ? -13.912 -4.382 25.582 1.00 91.88 330 ASN A C 1
ATOM 2684 O O . ASN A 1 330 ? -13.123 -5.307 25.391 1.00 91.88 330 ASN A O 1
ATOM 2688 N N . TYR A 1 331 ? -14.674 -3.903 24.592 1.00 94.69 331 TYR A N 1
ATOM 2689 C CA . TYR A 1 331 ? -14.568 -4.427 23.225 1.00 94.69 331 TYR A CA 1
ATOM 2690 C C . TYR A 1 331 ? -13.213 -4.131 22.573 1.00 94.69 331 TYR A C 1
ATOM 2692 O O . TYR A 1 331 ? -12.634 -5.062 22.010 1.00 94.69 331 TYR A O 1
ATOM 2700 N N . PRO A 1 332 ? -12.666 -2.902 22.658 1.00 95.12 332 PRO A N 1
ATOM 2701 C CA . PRO A 1 332 ? -11.322 -2.635 22.159 1.00 95.12 332 PRO A CA 1
ATOM 2702 C C . PRO A 1 332 ? -10.238 -3.509 22.822 1.00 95.12 332 PRO A C 1
ATOM 2704 O O . PRO A 1 332 ? -9.383 -4.023 22.109 1.00 95.12 332 PRO A O 1
ATOM 2707 N N . ASP A 1 333 ? -10.311 -3.772 24.136 1.00 92.31 333 ASP A N 1
ATOM 2708 C CA . ASP A 1 333 ? -9.391 -4.686 24.848 1.00 92.31 333 ASP A CA 1
ATOM 2709 C C . ASP A 1 333 ? -9.494 -6.131 24.322 1.00 92.31 333 ASP A C 1
ATOM 2711 O O . ASP A 1 333 ? -8.482 -6.790 24.074 1.00 92.31 333 ASP A O 1
ATOM 2715 N N . ALA A 1 334 ? -10.718 -6.620 24.075 1.00 94.19 334 ALA A N 1
ATOM 2716 C CA . ALA A 1 334 ? -10.945 -7.939 23.479 1.00 94.19 334 ALA A CA 1
ATOM 2717 C C . ALA A 1 334 ? -10.305 -8.055 22.083 1.00 94.19 334 ALA A C 1
ATOM 2719 O O . ALA A 1 334 ? -9.585 -9.013 21.803 1.00 94.19 334 ALA A O 1
ATOM 2720 N N . VAL A 1 335 ? -10.493 -7.048 21.223 1.00 95.25 335 VAL A N 1
ATOM 2721 C CA . VAL A 1 335 ? -9.857 -6.996 19.895 1.00 95.25 335 VAL A CA 1
ATOM 2722 C C . VAL A 1 335 ? -8.336 -6.880 20.018 1.00 95.25 335 VAL A C 1
ATOM 2724 O O . VAL A 1 335 ? -7.605 -7.621 19.364 1.00 95.25 335 VAL A O 1
ATOM 2727 N N . GLY A 1 336 ? -7.841 -6.003 20.890 1.00 93.12 336 GLY A N 1
ATOM 2728 C CA . GLY A 1 336 ? -6.414 -5.780 21.106 1.00 93.12 336 GLY A CA 1
ATOM 2729 C C . GLY A 1 336 ? -5.683 -6.998 21.672 1.00 93.12 336 GLY A C 1
ATOM 2730 O O . GLY A 1 336 ? -4.472 -7.129 21.509 1.00 93.12 336 GLY A O 1
ATOM 2731 N N . PHE A 1 337 ? -6.372 -7.936 22.322 1.00 92.88 337 PHE A N 1
ATOM 2732 C CA . PHE A 1 337 ? -5.766 -9.214 22.699 1.00 92.88 337 PHE A CA 1
ATOM 2733 C C . PHE A 1 337 ? -5.462 -10.099 21.483 1.00 92.88 337 PHE A C 1
ATOM 2735 O O . PHE A 1 337 ? -4.451 -10.801 21.487 1.00 92.88 337 PHE A O 1
ATOM 2742 N N . LEU A 1 338 ? -6.290 -10.039 20.435 1.00 93.44 338 LEU A N 1
ATOM 2743 C CA . LEU A 1 338 ? -6.117 -10.845 19.223 1.00 93.44 338 LEU A CA 1
ATOM 2744 C C . LEU A 1 338 ? -4.893 -10.433 18.394 1.00 93.44 338 LEU A C 1
ATOM 2746 O O . LEU A 1 338 ? -4.419 -11.234 17.599 1.00 93.44 338 LEU A O 1
ATOM 2750 N N . THR A 1 339 ? -4.354 -9.226 18.595 1.00 89.94 339 THR A N 1
ATOM 2751 C CA . THR A 1 339 ? -3.162 -8.735 17.878 1.00 89.94 339 THR A CA 1
ATOM 2752 C C . THR A 1 339 ? -1.848 -9.300 18.435 1.00 89.94 339 THR A C 1
ATOM 2754 O O . THR A 1 339 ? -0.774 -9.035 17.900 1.00 89.94 339 THR A O 1
ATOM 2757 N N . GLY A 1 340 ? -1.897 -10.063 19.533 1.00 84.94 340 GLY A N 1
ATOM 2758 C CA . GLY A 1 340 ? -0.712 -10.661 20.148 1.00 84.94 340 GLY A CA 1
ATOM 2759 C C . GLY A 1 340 ? -0.086 -11.779 19.305 1.00 84.94 340 GLY A C 1
ATOM 2760 O O . GLY A 1 340 ? -0.779 -12.502 18.599 1.00 84.94 340 GLY A O 1
ATOM 2761 N N . LYS A 1 341 ? 1.236 -11.975 19.433 1.00 79.06 341 LYS A N 1
ATOM 2762 C CA . LYS A 1 341 ? 1.962 -13.066 18.747 1.00 79.06 341 LYS A CA 1
ATOM 2763 C C . LYS A 1 341 ? 1.526 -14.461 19.223 1.00 79.06 341 LYS A C 1
ATOM 2765 O O . LYS A 1 341 ? 1.461 -15.384 18.421 1.00 79.06 341 LYS A O 1
ATOM 2770 N N . ASP A 1 342 ? 1.185 -14.587 20.507 1.00 84.19 342 ASP A N 1
ATOM 2771 C CA . ASP A 1 342 ? 0.847 -15.857 21.159 1.00 84.19 342 ASP A CA 1
ATOM 2772 C C . ASP A 1 342 ? -0.642 -15.915 21.542 1.00 84.19 342 ASP A C 1
ATOM 2774 O O . ASP A 1 342 ? -1.002 -15.933 22.725 1.00 84.19 342 ASP A O 1
ATOM 2778 N N . ILE A 1 343 ? -1.537 -15.913 20.547 1.00 89.94 343 ILE A N 1
ATOM 2779 C CA . ILE A 1 343 ? -2.969 -16.111 20.810 1.00 89.94 343 ILE A CA 1
ATOM 2780 C C . ILE A 1 343 ? -3.270 -17.594 21.106 1.00 89.94 343 ILE A C 1
ATOM 2782 O O . ILE A 1 343 ? -2.805 -18.479 20.387 1.00 89.94 343 ILE A O 1
ATOM 2786 N N . PRO A 1 344 ? -4.063 -17.910 22.149 1.00 91.19 344 PRO A N 1
ATOM 2787 C CA . PRO A 1 344 ? -4.552 -19.264 22.377 1.00 91.19 344 PRO A CA 1
ATOM 2788 C C . PRO A 1 344 ? -5.294 -19.827 21.157 1.00 91.19 344 PRO A C 1
ATOM 2790 O O . PRO A 1 344 ? -6.123 -19.138 20.569 1.00 91.19 344 PRO A O 1
ATOM 2793 N N . GLU A 1 345 ? -5.076 -21.106 20.838 1.00 92.88 345 GLU A N 1
ATOM 2794 C CA . GLU A 1 345 ? -5.632 -21.774 19.645 1.00 92.88 345 GLU A CA 1
ATOM 2795 C C . GLU A 1 345 ? -7.161 -21.644 19.524 1.00 92.88 345 GLU A C 1
ATOM 2797 O O . GLU A 1 345 ? -7.693 -21.433 18.439 1.00 92.88 345 GLU A O 1
ATOM 2802 N N . TYR A 1 346 ? -7.883 -21.665 20.650 1.00 92.19 346 TYR A N 1
ATOM 2803 C CA . TYR A 1 346 ? -9.343 -21.506 20.660 1.00 92.19 346 TYR A CA 1
ATOM 2804 C C . TYR A 1 346 ? -9.827 -20.101 20.250 1.00 92.19 346 TYR A C 1
ATOM 2806 O O . TYR A 1 346 ? -11.020 -19.922 20.020 1.00 92.19 346 TYR A O 1
ATOM 2814 N N . LEU A 1 347 ? -8.934 -19.107 20.188 1.00 93.69 347 LEU A N 1
ATOM 2815 C CA . LEU A 1 347 ? -9.220 -17.751 19.712 1.00 93.69 347 LEU A CA 1
ATOM 2816 C C . LEU A 1 347 ? -8.833 -17.535 18.246 1.00 93.69 347 LEU A C 1
ATOM 2818 O O . LEU A 1 347 ? -9.268 -16.546 17.660 1.00 93.69 347 LEU A O 1
ATOM 2822 N N . ALA A 1 348 ? -8.067 -18.447 17.641 1.00 93.56 348 ALA A N 1
ATOM 2823 C CA . ALA A 1 348 ? -7.607 -18.311 16.261 1.00 93.56 348 ALA A CA 1
ATOM 2824 C C . ALA A 1 348 ? -8.751 -18.108 15.243 1.00 93.56 348 ALA A C 1
ATOM 2826 O O . ALA A 1 348 ? -8.624 -17.206 14.415 1.00 93.56 348 ALA A O 1
ATOM 2827 N N . PRO A 1 349 ? -9.905 -18.812 15.333 1.00 93.06 349 PRO A N 1
ATOM 2828 C CA . PRO A 1 349 ? -11.020 -18.577 14.411 1.00 93.06 349 PRO A CA 1
ATOM 2829 C C . PRO A 1 349 ? -11.613 -17.163 14.511 1.00 93.06 349 PRO A C 1
ATOM 2831 O O . PRO A 1 349 ? -12.057 -16.599 13.513 1.00 93.06 349 PRO A O 1
ATOM 2834 N N . TYR A 1 350 ? -11.618 -16.577 15.713 1.00 93.62 350 TYR A N 1
ATOM 2835 C CA . TYR A 1 350 ? -12.088 -15.207 15.923 1.00 93.62 350 TYR A CA 1
ATOM 2836 C C . TYR A 1 350 ? -11.062 -14.192 15.428 1.00 93.62 350 TYR A C 1
ATOM 2838 O O . TYR A 1 350 ? -11.448 -13.203 14.813 1.00 93.62 350 TYR A O 1
ATOM 2846 N N . ALA A 1 351 ? -9.768 -14.445 15.652 1.00 93.75 351 ALA A N 1
ATOM 2847 C CA . ALA A 1 351 ? -8.691 -13.615 15.124 1.00 93.75 351 ALA A CA 1
ATOM 2848 C C . ALA A 1 351 ? -8.767 -13.522 13.599 1.00 93.75 351 ALA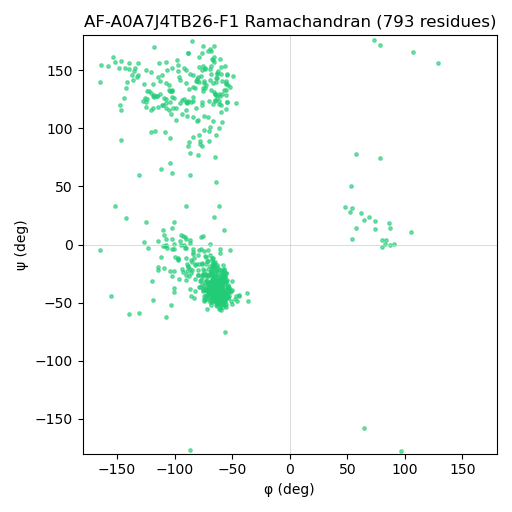 A C 1
ATOM 2850 O O . ALA A 1 351 ? -8.802 -12.417 13.070 1.00 93.75 351 ALA A O 1
ATOM 2851 N N . GLU A 1 352 ? -8.899 -14.649 12.899 1.00 91.31 352 GLU A N 1
ATOM 2852 C CA . GLU A 1 352 ? -9.024 -14.675 11.438 1.00 91.31 352 GLU A CA 1
ATOM 2853 C C . GLU A 1 352 ? -10.202 -13.821 10.942 1.00 91.31 352 GLU A C 1
ATOM 2855 O O . GLU A 1 352 ? -10.034 -12.975 10.066 1.00 91.31 352 GLU A O 1
ATOM 2860 N N . LYS A 1 353 ? -11.388 -13.976 11.542 1.00 91.06 353 LYS A N 1
ATOM 2861 C CA . LYS A 1 353 ? -12.599 -13.264 11.105 1.00 91.06 353 LYS A CA 1
ATOM 2862 C C . LYS A 1 353 ? -12.612 -11.787 11.490 1.00 91.06 353 LYS A C 1
ATOM 2864 O O . LYS A 1 353 ? -12.946 -10.936 10.666 1.00 91.06 353 LYS A O 1
ATOM 2869 N N . ILE A 1 354 ? -12.277 -11.468 12.739 1.00 92.94 354 ILE A N 1
ATOM 2870 C CA . ILE A 1 354 ? -12.326 -10.096 13.256 1.00 92.94 354 ILE A CA 1
ATOM 2871 C C . ILE A 1 354 ? -11.155 -9.291 12.692 1.00 92.94 354 ILE A C 1
ATOM 2873 O O . ILE A 1 354 ? -11.369 -8.214 12.144 1.00 92.94 354 ILE A O 1
ATOM 2877 N N . LEU A 1 355 ? -9.924 -9.806 12.750 1.00 92.25 355 LEU A N 1
ATOM 2878 C CA . LEU A 1 355 ? -8.761 -9.084 12.224 1.00 92.25 355 LEU A CA 1
ATOM 2879 C C . LEU A 1 355 ? -8.737 -9.062 10.692 1.00 92.25 355 LEU A C 1
ATOM 2881 O O . LEU A 1 355 ? -8.289 -8.069 10.123 1.00 92.25 355 LEU A O 1
ATOM 2885 N N . GLY A 1 356 ? -9.274 -10.092 10.027 1.00 89.31 356 GLY A N 1
ATOM 2886 C CA . GLY A 1 356 ? -9.454 -10.112 8.572 1.00 89.31 356 GLY A CA 1
ATOM 2887 C C . GLY A 1 356 ? -10.485 -9.099 8.058 1.00 89.31 356 GLY A C 1
ATOM 2888 O O . GLY A 1 356 ? -10.423 -8.705 6.898 1.00 89.31 356 GLY A O 1
ATOM 2889 N N . SER A 1 357 ? -11.400 -8.639 8.920 1.00 88.75 357 SER A N 1
ATOM 2890 C CA . SER A 1 357 ? -12.346 -7.547 8.634 1.00 88.75 357 SER A CA 1
ATOM 2891 C C . SER A 1 357 ? -11.928 -6.200 9.240 1.00 88.75 357 SER A C 1
ATOM 2893 O O . SER A 1 357 ? -12.624 -5.199 9.068 1.00 88.75 357 SER A O 1
ATOM 2895 N N . SER A 1 358 ? -10.787 -6.153 9.936 1.00 92.69 358 SER A N 1
ATOM 2896 C CA . SER A 1 358 ? -10.256 -4.942 10.565 1.00 92.69 358 SER A CA 1
ATOM 2897 C C . SER A 1 358 ? -9.299 -4.189 9.648 1.00 92.69 358 SER A C 1
ATOM 2899 O O . SER A 1 358 ? -8.576 -4.783 8.850 1.00 92.69 358 SER A O 1
ATOM 2901 N N . ILE A 1 359 ? -9.209 -2.873 9.838 1.00 93.88 359 ILE A N 1
ATOM 2902 C CA . ILE A 1 359 ? -8.146 -2.055 9.249 1.00 93.88 359 ILE A CA 1
ATOM 2903 C C . ILE A 1 359 ? -6.969 -2.032 10.221 1.00 93.88 359 ILE A C 1
ATOM 2905 O O . ILE A 1 359 ? -7.045 -1.437 11.294 1.00 93.88 359 ILE A O 1
ATOM 2909 N N . GLN A 1 360 ? -5.875 -2.685 9.842 1.00 93.50 360 GLN A N 1
ATOM 2910 C CA . GLN A 1 360 ? -4.656 -2.753 10.644 1.00 93.50 360 GLN A CA 1
ATOM 2911 C C . GLN A 1 360 ? -3.558 -1.943 9.964 1.00 93.50 360 GLN A C 1
ATOM 2913 O O . GLN A 1 360 ? -3.193 -2.222 8.823 1.00 93.50 360 GLN A O 1
ATOM 2918 N N . VAL A 1 361 ? -3.043 -0.933 10.658 1.00 93.50 361 VAL A N 1
ATOM 2919 C CA . VAL A 1 361 ? -2.006 -0.038 10.136 1.00 93.50 361 VAL A CA 1
ATOM 2920 C C . VAL A 1 361 ? -0.971 0.269 11.222 1.00 93.50 361 VAL A C 1
ATOM 2922 O O . VAL A 1 361 ? -1.296 0.270 12.411 1.00 93.50 361 VAL A O 1
ATOM 2925 N N . PRO A 1 362 ? 0.292 0.535 10.857 1.00 92.50 362 PRO A N 1
ATOM 2926 C CA . PRO A 1 362 ? 1.309 0.889 11.831 1.00 92.50 362 PRO A CA 1
ATOM 2927 C C . PRO A 1 362 ? 1.037 2.277 12.424 1.00 92.50 362 PRO A C 1
ATOM 2929 O O . PRO A 1 362 ? 0.682 3.216 11.713 1.00 92.50 362 PRO A O 1
ATOM 2932 N N . TYR A 1 363 ? 1.285 2.449 13.718 1.00 92.00 363 TYR A N 1
ATOM 2933 C CA . TYR A 1 363 ? 1.316 3.758 14.360 1.00 92.00 363 TYR A CA 1
ATOM 2934 C C . TYR A 1 363 ? 2.647 4.465 14.058 1.00 92.00 363 TYR A C 1
ATOM 2936 O O . TYR A 1 363 ? 3.618 4.382 14.811 1.00 92.00 363 TYR A O 1
ATOM 2944 N N . ALA A 1 364 ? 2.696 5.162 12.923 1.00 89.50 364 ALA A N 1
ATOM 2945 C CA . ALA A 1 364 ? 3.834 5.983 12.515 1.00 89.50 364 ALA A CA 1
ATOM 2946 C C . ALA A 1 364 ? 3.682 7.411 13.067 1.00 89.50 364 ALA A C 1
ATOM 2948 O O . ALA A 1 364 ? 3.159 8.290 12.387 1.00 89.50 364 ALA A O 1
ATOM 2949 N N . SER A 1 365 ? 4.107 7.635 14.314 1.00 85.56 365 SER A N 1
ATOM 2950 C CA . SER A 1 365 ? 3.867 8.886 15.058 1.00 85.56 365 SER A CA 1
ATOM 2951 C C . SER A 1 365 ? 4.304 10.155 14.306 1.00 85.56 365 SER A C 1
ATOM 2953 O O . SER A 1 365 ? 3.539 11.116 14.214 1.00 85.56 365 SER A O 1
ATOM 2955 N N . SER A 1 366 ? 5.493 10.142 13.692 1.00 84.88 366 SER A N 1
ATOM 2956 C CA . SER A 1 366 ? 6.018 11.260 12.896 1.00 84.88 366 SER A CA 1
ATOM 2957 C C . SER A 1 366 ? 5.125 11.565 11.686 1.00 84.88 366 SER A C 1
ATOM 2959 O O . SER A 1 366 ? 4.709 12.709 11.480 1.00 84.88 366 SER A O 1
ATOM 2961 N N . PHE A 1 367 ? 4.757 10.530 10.930 1.00 89.75 367 PHE A N 1
ATOM 2962 C CA . PHE A 1 367 ? 3.875 10.640 9.774 1.00 89.75 367 PHE A CA 1
ATOM 2963 C C . PHE A 1 367 ? 2.465 11.100 10.167 1.00 89.75 367 PHE A C 1
ATOM 2965 O O . PHE A 1 367 ? 1.982 12.093 9.632 1.00 89.75 367 PHE A O 1
ATOM 2972 N N . LEU A 1 368 ? 1.823 10.433 11.128 1.00 90.81 368 LEU A N 1
ATOM 2973 C CA . LEU A 1 368 ? 0.439 10.702 11.530 1.00 90.81 368 LEU A CA 1
ATOM 2974 C C . LEU A 1 368 ? 0.267 12.014 12.299 1.00 90.81 368 LEU A C 1
ATOM 2976 O O . LEU A 1 368 ? -0.778 12.648 12.187 1.00 90.81 368 LEU A O 1
ATOM 2980 N N . GLY A 1 369 ? 1.273 12.437 13.064 1.00 86.38 369 GLY A N 1
ATOM 2981 C CA . GLY A 1 369 ? 1.199 13.656 13.869 1.00 86.38 369 GLY A CA 1
ATOM 2982 C C . GLY A 1 369 ? 1.552 14.938 13.120 1.00 86.38 369 GLY A C 1
ATOM 2983 O O . GLY A 1 369 ? 1.152 16.018 13.552 1.00 86.38 369 GLY A O 1
ATOM 2984 N N . THR A 1 370 ? 2.298 14.852 12.011 1.00 86.31 370 THR A N 1
ATOM 2985 C CA . THR A 1 370 ? 2.800 16.049 11.307 1.00 86.31 370 THR A CA 1
ATOM 2986 C C . THR A 1 370 ? 2.538 16.023 9.806 1.00 86.31 370 THR A C 1
ATOM 2988 O O . THR A 1 370 ? 1.845 16.901 9.291 1.00 86.31 370 THR A O 1
ATOM 2991 N N . VAL A 1 371 ? 3.047 15.007 9.106 1.00 90.06 371 VAL A N 1
ATOM 2992 C CA . VAL A 1 371 ? 3.012 14.934 7.640 1.00 90.06 371 VAL A CA 1
ATOM 2993 C C . VAL A 1 371 ? 1.581 14.739 7.147 1.00 90.06 371 VAL A C 1
ATOM 2995 O O . VAL A 1 371 ? 1.094 15.515 6.330 1.00 90.06 371 VAL A O 1
ATOM 2998 N N . PHE A 1 372 ? 0.872 13.746 7.680 1.00 89.81 372 PHE A N 1
ATOM 2999 C CA . PHE A 1 372 ? -0.473 13.389 7.247 1.00 89.81 372 PHE A CA 1
ATOM 3000 C C . PHE A 1 372 ? -1.488 14.525 7.459 1.00 89.81 372 PHE A C 1
ATOM 3002 O O . PHE A 1 372 ? -2.159 14.891 6.489 1.00 89.81 372 PHE A O 1
ATOM 3009 N N . PRO A 1 373 ? -1.565 15.188 8.632 1.00 87.94 373 PRO A N 1
ATOM 3010 C CA . PRO A 1 373 ? -2.456 16.329 8.804 1.00 87.94 373 PRO A CA 1
ATOM 3011 C C . PRO A 1 373 ? -2.145 17.477 7.841 1.00 87.94 373 PRO A C 1
ATOM 3013 O O . PRO A 1 373 ? -3.063 18.010 7.218 1.00 87.94 373 PRO A O 1
ATOM 3016 N N . ALA A 1 374 ? -0.867 17.820 7.647 1.00 89.44 374 ALA A N 1
ATOM 3017 C CA . ALA A 1 374 ? -0.473 18.857 6.694 1.00 89.44 374 ALA A CA 1
ATOM 3018 C C . ALA A 1 374 ? -0.900 18.506 5.258 1.00 89.44 374 ALA A C 1
ATOM 3020 O O . ALA A 1 374 ? -1.462 19.345 4.556 1.00 89.44 374 ALA A O 1
ATOM 3021 N N . MET A 1 375 ? -0.718 17.249 4.844 1.00 90.06 375 MET A N 1
ATOM 3022 C CA . MET A 1 375 ? -1.154 16.768 3.532 1.00 90.06 375 MET A CA 1
ATOM 3023 C C . MET A 1 375 ? -2.674 16.848 3.361 1.00 90.06 375 MET A C 1
ATOM 3025 O O . MET A 1 375 ? -3.147 17.338 2.341 1.00 90.06 375 MET A O 1
ATOM 3029 N N . THR A 1 376 ? -3.466 16.438 4.352 1.00 87.56 376 THR A N 1
ATOM 3030 C CA . THR A 1 376 ? -4.935 16.534 4.239 1.00 87.56 376 THR A CA 1
ATOM 3031 C C . THR A 1 376 ? -5.444 17.974 4.179 1.00 87.56 376 THR A C 1
ATOM 3033 O O . THR A 1 376 ? -6.422 18.244 3.489 1.00 87.56 376 THR A O 1
ATOM 3036 N N . HIS A 1 377 ? -4.784 18.925 4.847 1.00 88.50 377 HIS A N 1
ATOM 3037 C CA . HIS A 1 377 ? -5.038 20.356 4.646 1.00 88.50 377 HIS A CA 1
ATOM 3038 C C . HIS A 1 377 ? -4.689 20.790 3.221 1.00 88.50 377 HIS A C 1
ATOM 3040 O O . HIS A 1 377 ? -5.499 21.442 2.563 1.00 88.50 377 HIS A O 1
ATOM 3046 N N . GLN A 1 378 ? -3.549 20.332 2.702 1.00 91.44 378 GLN A N 1
ATOM 3047 C CA . GLN A 1 378 ? -3.147 20.609 1.328 1.00 91.44 378 GLN A CA 1
ATOM 3048 C C . GLN A 1 378 ? -4.148 20.072 0.300 1.00 91.44 378 GLN A C 1
ATOM 3050 O O . GLN A 1 378 ? -4.378 20.733 -0.704 1.00 91.44 378 GLN A O 1
ATOM 3055 N N . LEU A 1 379 ? -4.778 18.919 0.545 1.00 92.62 379 LEU A N 1
ATOM 3056 C CA . LEU A 1 379 ? -5.789 18.346 -0.347 1.00 92.62 379 LEU A CA 1
ATOM 3057 C C . LEU A 1 379 ? -7.010 19.263 -0.520 1.00 92.62 379 LEU A C 1
ATOM 3059 O O . LEU A 1 379 ? -7.579 19.340 -1.611 1.00 92.62 379 LEU A O 1
ATOM 3063 N N . ALA A 1 380 ? -7.425 19.978 0.527 1.00 88.81 380 ALA A N 1
ATOM 3064 C CA . ALA A 1 380 ? -8.508 20.953 0.419 1.00 88.81 380 ALA A CA 1
ATOM 3065 C C . ALA A 1 380 ? -8.105 22.143 -0.470 1.00 88.81 380 ALA A C 1
ATOM 3067 O O . ALA A 1 380 ? -8.865 22.528 -1.359 1.00 88.81 380 ALA A O 1
ATOM 3068 N N . GLU A 1 381 ? -6.900 22.680 -0.265 1.00 91.19 381 GLU A N 1
ATOM 3069 C CA . GLU A 1 381 ? -6.436 23.936 -0.870 1.00 91.19 381 GLU A CA 1
ATOM 3070 C C . GLU A 1 381 ? -5.829 23.773 -2.273 1.00 91.19 381 GLU A C 1
ATOM 3072 O O . GLU A 1 381 ? -6.108 24.565 -3.170 1.00 91.19 381 GLU A O 1
ATOM 3077 N N . ASN A 1 382 ? -4.985 22.758 -2.464 1.00 93.50 382 ASN A N 1
ATOM 3078 C CA . ASN A 1 382 ? -4.263 22.467 -3.701 1.00 93.50 382 ASN A CA 1
ATOM 3079 C C . ASN A 1 382 ? -4.101 20.940 -3.875 1.00 93.50 382 ASN A C 1
ATOM 3081 O O . ASN A 1 382 ? -3.099 20.360 -3.435 1.00 93.50 382 ASN A O 1
ATOM 3085 N N . PRO A 1 383 ? -5.076 20.284 -4.533 1.00 93.12 383 PRO A N 1
ATOM 3086 C CA . PRO A 1 383 ? -5.053 18.847 -4.791 1.00 93.12 383 PRO A CA 1
ATOM 3087 C C . PRO A 1 383 ? -3.782 18.348 -5.490 1.00 93.12 383 PRO A C 1
ATOM 3089 O O . PRO A 1 383 ? -3.294 17.267 -5.162 1.00 93.12 383 PRO A O 1
ATOM 3092 N N . ALA A 1 384 ? -3.221 19.119 -6.428 1.00 92.88 384 ALA A N 1
ATOM 3093 C CA . ALA A 1 384 ? -2.009 18.725 -7.145 1.00 92.88 384 ALA A CA 1
ATOM 3094 C C . ALA A 1 384 ? -0.802 18.664 -6.206 1.00 92.88 384 ALA A C 1
ATOM 3096 O O . ALA A 1 384 ? -0.083 17.663 -6.179 1.00 92.88 384 ALA A O 1
ATOM 3097 N N . LEU A 1 385 ? -0.618 19.701 -5.383 1.00 93.75 385 LEU A N 1
ATOM 3098 C CA . LEU A 1 385 ? 0.470 19.755 -4.409 1.00 93.75 385 LEU A CA 1
ATOM 3099 C C . LEU A 1 385 ? 0.334 18.661 -3.341 1.00 93.75 385 LEU A C 1
ATOM 3101 O O . LEU A 1 385 ? 1.341 18.110 -2.908 1.00 93.75 385 LEU A O 1
ATOM 3105 N N . PHE A 1 386 ? -0.891 18.291 -2.953 1.00 94.62 386 PHE A N 1
ATOM 3106 C CA . PHE A 1 386 ? -1.119 17.129 -2.089 1.00 94.62 386 PHE A CA 1
ATOM 3107 C C . PHE A 1 386 ? -0.519 15.848 -2.686 1.00 94.62 386 PHE A C 1
ATOM 3109 O O . PHE A 1 386 ? 0.266 15.174 -2.018 1.00 94.62 386 PHE A O 1
ATOM 3116 N N . VAL A 1 387 ? -0.832 15.531 -3.948 1.00 94.12 387 VAL A N 1
ATOM 3117 C CA . VAL A 1 387 ? -0.307 14.318 -4.597 1.00 94.12 387 VAL A CA 1
ATOM 3118 C C . VAL A 1 387 ? 1.211 14.402 -4.794 1.00 94.12 387 VAL A C 1
ATOM 3120 O O . VAL A 1 387 ? 1.910 13.405 -4.617 1.00 94.12 387 VAL A O 1
ATOM 3123 N N . GLN A 1 388 ? 1.746 15.586 -5.098 1.00 93.19 388 GLN A N 1
ATOM 3124 C CA . GLN A 1 388 ? 3.193 15.798 -5.192 1.00 93.19 388 GLN A CA 1
ATOM 3125 C C . GLN A 1 388 ? 3.897 15.549 -3.850 1.00 93.19 388 GLN A C 1
ATOM 3127 O O . GLN A 1 388 ? 4.907 14.851 -3.809 1.00 93.19 388 GLN A O 1
ATOM 3132 N N . ASN A 1 389 ? 3.332 16.031 -2.741 1.00 93.62 389 ASN A N 1
ATOM 3133 C CA . ASN A 1 389 ? 3.882 15.809 -1.402 1.00 93.62 389 ASN A CA 1
ATOM 3134 C C . ASN A 1 389 ? 3.842 14.331 -0.985 1.00 93.62 389 ASN A C 1
ATOM 3136 O O . ASN A 1 389 ? 4.733 13.879 -0.264 1.00 93.62 389 ASN A O 1
ATOM 3140 N N . LEU A 1 390 ? 2.871 13.550 -1.474 1.00 92.94 390 LEU A N 1
ATOM 3141 C CA . LEU A 1 390 ? 2.868 12.103 -1.248 1.00 92.94 390 LEU A CA 1
ATOM 3142 C C . LEU A 1 390 ? 4.087 11.416 -1.880 1.00 92.94 390 LEU A C 1
ATOM 3144 O O . LEU A 1 390 ? 4.583 10.448 -1.317 1.00 92.94 390 LEU A O 1
ATOM 3148 N N . VAL A 1 391 ? 4.621 11.907 -3.004 1.00 91.81 391 VAL A N 1
ATOM 3149 C CA . VAL A 1 391 ? 5.836 11.330 -3.616 1.00 91.81 391 VAL A CA 1
ATOM 3150 C C . VAL A 1 391 ? 7.073 11.512 -2.735 1.00 91.81 391 VAL A C 1
ATOM 3152 O O . VAL A 1 391 ? 7.985 10.687 -2.787 1.00 91.81 391 VAL A O 1
ATOM 3155 N N . GLU A 1 392 ? 7.117 12.547 -1.903 1.00 90.12 392 GLU A N 1
ATOM 3156 C CA . GLU A 1 392 ? 8.228 12.770 -0.971 1.00 90.12 392 GLU A CA 1
ATOM 3157 C C . GLU A 1 392 ? 8.066 11.976 0.341 1.00 90.12 392 GLU A C 1
ATOM 3159 O O . GLU A 1 392 ? 8.962 11.974 1.185 1.00 90.12 392 GLU A O 1
ATOM 3164 N N . CYS A 1 393 ? 6.948 11.262 0.519 1.00 90.94 393 CYS A N 1
ATOM 3165 C CA . CYS A 1 393 ? 6.741 10.382 1.664 1.00 90.94 393 CYS A CA 1
ATOM 3166 C C . CYS A 1 393 ? 7.466 9.038 1.499 1.00 90.94 393 CYS A C 1
ATOM 3168 O O . CYS A 1 393 ? 7.646 8.520 0.394 1.00 90.94 393 CYS A O 1
ATOM 3170 N N . ASP A 1 394 ? 7.812 8.427 2.633 1.00 88.31 394 ASP A N 1
ATOM 3171 C CA . ASP A 1 394 ? 8.333 7.061 2.667 1.00 88.31 394 ASP A CA 1
ATOM 3172 C C . ASP A 1 394 ? 7.296 6.072 2.102 1.00 88.31 394 ASP A C 1
ATOM 3174 O O . ASP A 1 394 ? 6.142 6.025 2.545 1.00 88.31 394 ASP A O 1
ATOM 3178 N N . VAL A 1 395 ? 7.720 5.244 1.142 1.00 86.88 395 VAL A N 1
ATOM 3179 C CA . VAL A 1 395 ? 6.881 4.214 0.512 1.00 86.88 395 VAL A CA 1
ATOM 3180 C C . VAL A 1 395 ? 6.321 3.220 1.516 1.00 86.88 395 VAL A C 1
ATOM 3182 O O . VAL A 1 395 ? 5.211 2.727 1.311 1.00 86.88 395 VAL A O 1
ATOM 3185 N N . LYS A 1 396 ? 7.030 2.945 2.615 1.00 86.75 396 LYS A N 1
ATOM 3186 C CA . LYS A 1 396 ? 6.522 2.096 3.694 1.00 86.75 396 LYS A CA 1
ATOM 3187 C C . LYS A 1 396 ? 5.231 2.668 4.278 1.00 86.75 396 LYS A C 1
ATOM 3189 O O . LYS A 1 396 ? 4.272 1.923 4.463 1.00 86.75 396 LYS A O 1
ATOM 3194 N N . HIS A 1 397 ? 5.183 3.978 4.524 1.00 88.50 397 HIS A N 1
ATOM 3195 C CA . HIS A 1 397 ? 3.977 4.643 5.017 1.00 88.50 397 HIS A CA 1
ATOM 3196 C C . HIS A 1 397 ? 2.894 4.662 3.942 1.00 88.50 397 HIS A C 1
ATOM 3198 O O . HIS A 1 397 ? 1.772 4.240 4.204 1.00 88.50 397 HIS A O 1
ATOM 3204 N N . LEU A 1 398 ? 3.235 5.060 2.713 1.00 88.94 398 LEU A N 1
ATOM 3205 C CA . LEU A 1 398 ? 2.273 5.079 1.610 1.00 88.94 398 LEU A CA 1
ATOM 3206 C C . LEU A 1 398 ? 1.590 3.720 1.419 1.00 88.94 398 LEU A C 1
ATOM 3208 O O . LEU A 1 398 ? 0.371 3.657 1.327 1.00 88.94 398 LEU A O 1
ATOM 3212 N N . THR A 1 399 ? 2.368 2.638 1.438 1.00 87.75 399 THR A N 1
ATOM 3213 C CA . THR A 1 399 ? 1.865 1.266 1.295 1.00 87.75 399 THR A CA 1
ATOM 3214 C C . THR A 1 399 ? 0.965 0.875 2.458 1.00 87.75 399 THR A C 1
ATOM 3216 O O . THR A 1 399 ? -0.125 0.355 2.238 1.00 87.75 399 THR A O 1
ATOM 3219 N N . ALA A 1 400 ? 1.379 1.166 3.693 1.00 87.38 400 ALA A N 1
ATOM 3220 C CA . ALA A 1 400 ? 0.614 0.791 4.874 1.00 87.38 400 ALA A CA 1
ATOM 3221 C C . ALA A 1 400 ? -0.736 1.524 4.982 1.00 87.38 400 ALA A C 1
ATOM 3223 O O . ALA A 1 400 ? -1.707 0.952 5.465 1.00 87.38 400 ALA A O 1
ATOM 3224 N N . PHE A 1 401 ? -0.816 2.769 4.505 1.00 91.00 401 PHE A N 1
ATOM 3225 C CA . PHE A 1 401 ? -2.034 3.585 4.555 1.00 91.00 401 PHE A CA 1
ATOM 3226 C C . PHE A 1 401 ? -2.784 3.662 3.212 1.00 91.00 401 PHE A C 1
ATOM 3228 O O . PHE A 1 401 ? -3.777 4.389 3.123 1.00 91.00 401 PHE A O 1
ATOM 3235 N N . GLN A 1 402 ? -2.344 2.924 2.181 1.00 86.56 402 GLN A N 1
ATOM 3236 C CA . GLN A 1 402 ? -2.864 3.011 0.810 1.00 86.56 402 GLN A CA 1
ATOM 3237 C C . GLN A 1 402 ? -4.373 2.773 0.744 1.00 86.56 402 GLN A C 1
ATOM 3239 O O . GLN A 1 402 ? -5.152 3.704 0.555 1.00 86.56 402 GLN A O 1
ATOM 3244 N N . THR A 1 403 ? -4.770 1.508 0.871 1.00 81.69 403 THR A N 1
ATOM 3245 C CA . THR A 1 403 ? -6.142 1.046 0.690 1.00 81.69 403 THR A CA 1
ATOM 3246 C C . THR A 1 403 ? -7.111 1.667 1.693 1.00 81.69 403 THR A C 1
ATOM 3248 O O . THR A 1 403 ? -8.182 2.092 1.264 1.00 81.69 403 THR A O 1
ATOM 3251 N N . PRO A 1 404 ? -6.785 1.773 3.000 1.00 81.25 404 PRO A N 1
ATOM 3252 C CA . PRO A 1 404 ? -7.770 2.266 3.954 1.00 81.25 404 PRO A CA 1
ATOM 3253 C C . PRO A 1 404 ? -8.001 3.782 3.874 1.00 81.25 404 PRO A C 1
ATOM 3255 O O . PRO A 1 404 ? -9.097 4.222 4.215 1.00 81.25 404 PRO A O 1
ATOM 3258 N N . PHE A 1 405 ? -7.019 4.579 3.421 1.00 90.12 405 PHE A N 1
ATOM 3259 C CA . PHE A 1 405 ? -7.106 6.046 3.506 1.00 90.12 405 PHE A CA 1
ATOM 3260 C C . PHE A 1 405 ? -6.588 6.777 2.257 1.00 90.12 405 PHE A C 1
ATOM 3262 O O . PHE A 1 405 ? -7.345 7.505 1.611 1.00 90.12 405 PHE A O 1
ATOM 3269 N N . ILE A 1 406 ? -5.315 6.594 1.886 1.00 91.88 406 ILE A N 1
ATOM 3270 C CA . ILE A 1 406 ? -4.644 7.439 0.880 1.00 91.88 406 ILE A CA 1
ATOM 3271 C C . ILE A 1 406 ? -5.278 7.298 -0.509 1.00 91.88 406 ILE A C 1
ATOM 3273 O O . ILE A 1 406 ? -5.445 8.305 -1.192 1.00 91.88 406 ILE A O 1
ATOM 3277 N N . GLN A 1 407 ? -5.693 6.097 -0.921 1.00 91.50 407 GLN A N 1
ATOM 3278 C CA . GLN A 1 407 ? -6.303 5.876 -2.238 1.00 91.50 407 GLN A CA 1
ATOM 3279 C C . GLN A 1 407 ? -7.551 6.746 -2.437 1.00 91.50 407 GLN A C 1
ATOM 3281 O O . GLN A 1 407 ? -7.703 7.403 -3.464 1.00 91.50 407 GLN A O 1
ATOM 3286 N N . ASN A 1 408 ? -8.429 6.797 -1.433 1.00 88.94 408 ASN A N 1
ATOM 3287 C CA . ASN A 1 408 ? -9.643 7.609 -1.481 1.00 88.94 408 ASN A CA 1
ATOM 3288 C C . ASN A 1 408 ? -9.323 9.106 -1.551 1.00 88.94 408 ASN A C 1
ATOM 3290 O O . ASN A 1 408 ? -9.965 9.833 -2.307 1.00 88.94 408 ASN A O 1
ATOM 3294 N N . MET A 1 409 ? -8.303 9.549 -0.814 1.00 91.75 409 MET A N 1
ATOM 3295 C CA . MET A 1 409 ? -7.816 10.928 -0.850 1.00 91.75 409 MET A CA 1
ATOM 3296 C C . MET A 1 409 ? -7.204 11.292 -2.208 1.00 91.75 409 MET A C 1
ATOM 3298 O O . MET A 1 409 ? -7.444 12.384 -2.717 1.00 91.75 409 MET A O 1
ATOM 3302 N N . CYS A 1 410 ? -6.452 10.384 -2.832 1.00 93.06 410 CYS A N 1
ATOM 3303 C CA . CYS A 1 410 ? -5.933 10.572 -4.185 1.00 93.06 410 CYS A CA 1
ATOM 3304 C C . CYS A 1 410 ? -7.058 10.637 -5.216 1.00 93.06 410 CYS A C 1
ATOM 3306 O O . CYS A 1 410 ? -7.044 11.529 -6.057 1.00 93.06 410 CYS A O 1
ATOM 3308 N N . ASN A 1 411 ? -8.068 9.771 -5.115 1.00 91.62 411 ASN A N 1
ATOM 3309 C CA . ASN A 1 411 ? -9.232 9.812 -6.000 1.00 91.62 411 ASN A CA 1
ATOM 3310 C C . ASN A 1 411 ? -9.989 11.148 -5.870 1.00 91.62 411 ASN A C 1
ATOM 3312 O O . ASN A 1 411 ? -10.369 11.745 -6.876 1.00 91.62 411 ASN A O 1
ATOM 3316 N N . GLU A 1 412 ? -10.165 11.657 -4.643 1.00 91.00 412 GLU A N 1
ATOM 3317 C CA . GLU A 1 412 ? -10.696 13.009 -4.412 1.00 91.00 412 GLU A CA 1
ATOM 3318 C C . GLU A 1 412 ? -9.825 14.074 -5.076 1.00 91.00 412 GLU A C 1
ATOM 3320 O O . GLU A 1 412 ? -10.354 14.964 -5.744 1.00 91.00 412 GLU A O 1
ATOM 3325 N N . ALA A 1 413 ? -8.503 13.973 -4.916 1.00 93.75 413 ALA A N 1
ATOM 3326 C CA . ALA A 1 413 ? -7.563 14.922 -5.485 1.00 93.75 413 ALA A CA 1
ATOM 3327 C C . ALA A 1 413 ? -7.684 14.959 -7.011 1.00 93.75 413 ALA A C 1
ATOM 3329 O O . ALA A 1 413 ? -7.993 16.007 -7.573 1.00 93.75 413 ALA A O 1
ATOM 3330 N N . PHE A 1 414 ? -7.524 13.807 -7.665 1.00 93.44 414 PHE A N 1
ATOM 3331 C CA . PHE A 1 414 ? -7.562 13.674 -9.118 1.00 93.44 414 PHE A CA 1
ATOM 3332 C C . PHE A 1 414 ? -8.901 14.121 -9.709 1.00 93.44 414 PHE A C 1
ATOM 3334 O O . PHE A 1 414 ? -8.918 14.800 -10.731 1.00 93.44 414 PHE A O 1
ATOM 3341 N N . SER A 1 415 ? -10.022 13.841 -9.033 1.00 90.75 415 SER A N 1
ATOM 3342 C CA . SER A 1 415 ? -11.350 14.303 -9.470 1.00 90.75 415 SER A CA 1
ATOM 3343 C C . SER A 1 415 ? -11.514 15.828 -9.480 1.00 90.75 415 SER A C 1
ATOM 3345 O O . SER A 1 415 ? -12.438 16.349 -10.104 1.00 90.75 415 SER A O 1
ATOM 3347 N N . ARG A 1 416 ? -10.628 16.550 -8.785 1.00 91.06 416 ARG A N 1
ATOM 3348 C CA . ARG A 1 416 ? -10.633 18.012 -8.657 1.00 91.06 416 ARG A CA 1
ATOM 3349 C C . ARG A 1 416 ? -9.516 18.689 -9.448 1.00 91.06 416 ARG A C 1
ATOM 3351 O O . ARG A 1 416 ? -9.425 19.914 -9.396 1.00 91.06 416 ARG A O 1
ATOM 3358 N N . PHE A 1 417 ? -8.669 17.938 -10.152 1.00 92.38 417 PHE A N 1
ATOM 3359 C CA . PHE A 1 417 ? -7.596 18.532 -10.944 1.00 92.38 417 PHE A CA 1
ATOM 3360 C C . PHE A 1 417 ? -8.183 19.370 -12.079 1.00 92.38 417 PHE A C 1
ATOM 3362 O O . PHE A 1 417 ? -8.942 18.885 -12.919 1.00 92.38 417 PHE A O 1
ATOM 3369 N N . SER A 1 418 ? 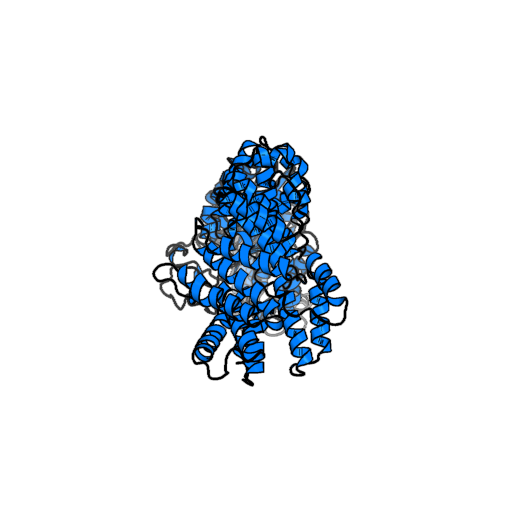-7.796 20.643 -12.122 1.00 89.62 418 SER A N 1
ATOM 3370 C CA . SER A 1 418 ? -7.979 21.469 -13.307 1.00 89.62 418 SER A CA 1
ATOM 3371 C C . SER A 1 418 ? -7.028 21.020 -14.428 1.00 89.62 418 SER A C 1
ATOM 3373 O O . SER A 1 418 ? -6.046 20.314 -14.178 1.00 89.62 418 SER A O 1
ATOM 3375 N N . PRO A 1 419 ? -7.230 21.475 -15.675 1.00 86.81 419 PRO A N 1
ATOM 3376 C CA . PRO A 1 419 ? -6.280 21.192 -16.750 1.00 86.81 419 PRO A CA 1
ATOM 3377 C C . PRO A 1 419 ? -4.844 21.670 -16.453 1.00 86.81 419 PRO A C 1
ATOM 3379 O O . PRO A 1 419 ? -3.879 21.050 -16.896 1.00 86.81 419 PRO A O 1
ATOM 3382 N N . LEU A 1 420 ? -4.686 22.753 -15.678 1.00 88.19 420 LEU A N 1
ATOM 3383 C CA . LEU A 1 420 ? -3.374 23.241 -15.236 1.00 88.19 420 LEU A CA 1
ATOM 3384 C C . LEU A 1 420 ? -2.751 22.335 -14.165 1.00 88.19 420 LEU A C 1
ATOM 3386 O O . LEU A 1 420 ? -1.546 22.088 -14.211 1.00 88.19 420 LEU A O 1
ATOM 3390 N N . ASP A 1 421 ? -3.563 21.814 -13.243 1.00 91.06 421 ASP A N 1
ATOM 3391 C CA . ASP A 1 421 ? -3.119 20.864 -12.217 1.00 91.06 421 ASP A CA 1
ATOM 3392 C C . ASP A 1 421 ? -2.626 19.570 -12.853 1.00 91.06 421 ASP A C 1
ATOM 3394 O O . ASP A 1 421 ? -1.534 19.100 -12.535 1.00 91.06 421 ASP A O 1
ATOM 3398 N N . TRP A 1 422 ? -3.386 19.041 -13.818 1.00 88.88 422 TRP A N 1
ATOM 3399 C CA . TRP A 1 422 ? -2.978 17.870 -14.584 1.00 88.88 422 TRP A CA 1
ATOM 3400 C C . TRP A 1 422 ? -1.646 18.081 -15.290 1.00 88.88 422 TRP A C 1
ATOM 3402 O O . TRP A 1 422 ? -0.780 17.212 -15.214 1.00 88.88 422 TRP A O 1
ATOM 3412 N N . ARG A 1 423 ? -1.452 19.234 -15.937 1.00 84.88 423 ARG A N 1
ATOM 3413 C CA . ARG A 1 423 ? -0.177 19.577 -16.572 1.00 84.88 423 ARG A CA 1
ATOM 3414 C C . ARG A 1 423 ? 0.969 19.621 -15.560 1.00 84.88 423 ARG A C 1
ATOM 3416 O O . ARG A 1 423 ? 1.989 18.971 -15.778 1.00 84.88 423 ARG A O 1
ATOM 3423 N N . SER A 1 424 ? 0.804 20.340 -14.450 1.00 87.94 424 SER A N 1
ATOM 3424 C CA . SER A 1 424 ? 1.843 20.451 -13.416 1.00 87.94 424 SER A CA 1
ATOM 3425 C C . SER A 1 424 ? 2.194 19.090 -12.808 1.00 87.94 424 SER A C 1
ATOM 3427 O O . SER A 1 424 ? 3.368 18.756 -12.643 1.00 87.94 424 SER A O 1
ATOM 3429 N N . PHE A 1 425 ? 1.185 18.271 -12.516 1.00 90.19 425 PHE A N 1
ATOM 3430 C CA . PHE A 1 425 ? 1.368 16.918 -12.012 1.00 90.19 425 PHE A CA 1
ATOM 3431 C C . PHE A 1 425 ? 2.075 16.015 -13.031 1.00 90.19 425 PHE A C 1
ATOM 3433 O O . PHE A 1 425 ? 3.015 15.307 -12.679 1.00 90.19 425 PHE A O 1
ATOM 3440 N N . ASN A 1 426 ? 1.689 16.087 -14.303 1.00 84.06 426 ASN A N 1
ATOM 3441 C CA . ASN A 1 426 ? 2.329 15.353 -15.390 1.00 84.06 426 ASN A CA 1
ATOM 3442 C C . ASN A 1 426 ? 3.814 15.714 -15.532 1.00 84.06 426 ASN A C 1
ATOM 3444 O O . ASN A 1 426 ? 4.655 14.814 -15.574 1.00 84.06 426 ASN A O 1
ATOM 3448 N N . GLU A 1 427 ? 4.144 17.008 -15.558 1.00 83.94 427 GLU A N 1
ATOM 3449 C CA . GLU A 1 427 ? 5.530 17.495 -15.600 1.00 83.94 427 GLU A CA 1
ATOM 3450 C C . GLU A 1 427 ? 6.337 16.983 -14.394 1.00 83.94 427 GLU A C 1
ATOM 3452 O O . GLU A 1 427 ? 7.468 16.519 -14.545 1.00 83.94 427 GLU A O 1
ATOM 3457 N N . PHE A 1 428 ? 5.736 16.981 -13.203 1.00 89.38 428 PHE A N 1
ATOM 3458 C CA . PHE A 1 428 ? 6.352 16.429 -12.000 1.00 89.38 428 PHE A CA 1
ATOM 3459 C C . PHE A 1 428 ? 6.620 14.919 -12.115 1.00 89.38 428 PHE A C 1
ATOM 3461 O O . PHE A 1 428 ? 7.730 14.457 -11.830 1.00 89.38 428 PHE A O 1
ATOM 3468 N N . MET A 1 429 ? 5.646 14.135 -12.586 1.00 88.00 429 MET A N 1
ATOM 3469 C CA . MET A 1 429 ? 5.754 12.675 -12.652 1.00 88.00 429 MET A CA 1
ATOM 3470 C C . MET A 1 429 ? 6.844 12.178 -13.610 1.00 88.00 429 MET A C 1
ATOM 3472 O O . MET A 1 429 ? 7.434 11.129 -13.333 1.00 88.00 429 MET A O 1
ATOM 3476 N N . ILE A 1 430 ? 7.205 12.950 -14.645 1.00 79.69 430 ILE A N 1
ATOM 3477 C CA . ILE A 1 430 ? 8.342 12.657 -15.546 1.00 79.69 430 ILE A CA 1
ATOM 3478 C C . ILE A 1 430 ? 9.624 12.371 -14.756 1.00 79.69 430 ILE A C 1
ATOM 3480 O O . ILE A 1 430 ? 10.405 11.480 -15.099 1.00 79.69 430 ILE A O 1
ATOM 3484 N N . HIS A 1 431 ? 9.851 13.123 -13.681 1.00 83.75 431 HIS A N 1
ATOM 3485 C CA . HIS A 1 431 ? 11.062 13.008 -12.875 1.00 83.75 431 HIS A CA 1
ATOM 3486 C C . HIS A 1 431 ? 10.926 11.986 -11.744 1.00 83.75 431 HIS A C 1
ATOM 3488 O O . HIS A 1 431 ? 11.930 11.439 -11.282 1.00 83.75 431 HIS A O 1
ATOM 3494 N N . GLN A 1 432 ? 9.696 11.693 -11.322 1.00 88.19 432 GLN A N 1
ATOM 3495 C CA . GLN A 1 432 ? 9.428 10.956 -10.091 1.00 88.19 432 GLN A CA 1
ATOM 3496 C C . GLN A 1 432 ? 9.113 9.476 -10.298 1.00 88.19 432 GLN A C 1
ATOM 3498 O O . GLN A 1 432 ? 9.375 8.683 -9.399 1.00 88.19 432 GLN A O 1
ATOM 3503 N N . GLN A 1 433 ? 8.658 9.051 -11.481 1.00 78.00 433 GLN A N 1
ATOM 3504 C CA . GLN A 1 433 ? 8.380 7.632 -11.791 1.00 78.00 433 GLN A CA 1
ATOM 3505 C C . GLN A 1 433 ? 9.592 6.701 -11.624 1.00 78.00 433 GLN A C 1
ATOM 3507 O O . GLN A 1 433 ? 9.459 5.480 -11.519 1.00 78.00 433 GLN A O 1
ATOM 3512 N N . ARG A 1 434 ? 10.806 7.258 -11.588 1.00 77.94 434 ARG A N 1
ATOM 3513 C CA . ARG A 1 434 ? 12.022 6.489 -11.297 1.00 77.94 434 ARG A CA 1
ATOM 3514 C C . ARG A 1 434 ? 12.113 6.078 -9.827 1.00 77.94 434 ARG A C 1
ATOM 3516 O O . ARG A 1 434 ? 12.756 5.071 -9.538 1.00 77.94 434 ARG A O 1
ATOM 3523 N N . ARG A 1 435 ? 11.483 6.830 -8.919 1.00 83.81 435 ARG A N 1
ATOM 3524 C CA . ARG A 1 435 ? 11.468 6.573 -7.475 1.00 83.81 435 ARG A CA 1
ATOM 3525 C C . ARG A 1 435 ? 10.338 5.605 -7.101 1.00 83.81 435 ARG A C 1
ATOM 3527 O O . ARG A 1 435 ? 9.265 5.680 -7.697 1.00 83.81 435 ARG A O 1
ATOM 3534 N N . PRO A 1 436 ? 10.525 4.751 -6.078 1.00 82.25 436 PRO A N 1
ATOM 3535 C CA . PRO A 1 436 ? 9.476 3.859 -5.584 1.00 82.25 436 PRO A CA 1
ATOM 3536 C C . PRO A 1 436 ? 8.145 4.563 -5.253 1.00 82.25 436 PRO A C 1
ATOM 3538 O O . PRO A 1 436 ? 7.084 4.060 -5.610 1.00 82.25 436 PRO A O 1
ATOM 3541 N N . SER A 1 437 ? 8.187 5.751 -4.644 1.00 86.25 437 SER A N 1
ATOM 3542 C CA . SER A 1 437 ? 6.993 6.534 -4.290 1.00 86.25 437 SER A CA 1
ATOM 3543 C C . SER A 1 437 ? 6.275 7.102 -5.513 1.00 86.25 437 SER A C 1
ATOM 3545 O O . SER A 1 437 ? 5.054 7.029 -5.598 1.00 86.25 437 SER A O 1
ATOM 3547 N N . GLY A 1 438 ? 7.012 7.581 -6.518 1.00 89.81 438 GLY A N 1
ATOM 3548 C CA . GLY A 1 438 ? 6.417 7.991 -7.791 1.00 89.81 438 GLY A CA 1
ATOM 3549 C C . GLY A 1 438 ? 5.736 6.824 -8.509 1.00 89.81 438 GLY A C 1
ATOM 3550 O O . GLY A 1 438 ? 4.632 6.977 -9.020 1.00 89.81 438 GLY A O 1
ATOM 3551 N N . ARG A 1 439 ? 6.323 5.621 -8.487 1.00 84.19 439 ARG A N 1
ATOM 3552 C CA . ARG A 1 439 ? 5.665 4.414 -9.031 1.00 84.19 439 ARG A CA 1
ATOM 3553 C C . ARG A 1 439 ? 4.383 4.075 -8.283 1.00 84.19 439 ARG A C 1
ATOM 3555 O O . ARG A 1 439 ? 3.390 3.709 -8.904 1.00 84.19 439 ARG A O 1
ATOM 3562 N N . PHE A 1 440 ? 4.405 4.228 -6.963 1.00 87.06 440 PHE A N 1
ATOM 3563 C CA . PHE A 1 440 ? 3.236 4.037 -6.118 1.00 87.06 440 PHE A CA 1
ATOM 3564 C C . PHE A 1 440 ? 2.107 5.021 -6.478 1.00 87.06 440 PHE A C 1
ATOM 3566 O O . PHE A 1 440 ? 0.971 4.592 -6.660 1.00 87.06 440 PHE A O 1
ATOM 3573 N N . ILE A 1 441 ? 2.409 6.313 -6.665 1.00 91.50 441 ILE A N 1
ATOM 3574 C CA . ILE A 1 441 ? 1.418 7.302 -7.125 1.00 91.50 441 ILE A CA 1
ATOM 3575 C C . ILE A 1 441 ? 0.910 6.979 -8.534 1.00 91.50 441 ILE A C 1
ATOM 3577 O O . ILE A 1 441 ? -0.289 7.079 -8.778 1.00 91.50 441 ILE A O 1
ATOM 3581 N N . ALA A 1 442 ? 1.791 6.573 -9.453 1.00 89.81 442 ALA A N 1
ATOM 3582 C CA . ALA A 1 442 ? 1.397 6.213 -10.815 1.00 89.81 442 ALA A CA 1
ATOM 3583 C C . ALA A 1 442 ? 0.408 5.035 -10.842 1.00 89.81 442 ALA A C 1
ATOM 3585 O O . ALA A 1 442 ? -0.510 5.041 -11.657 1.00 89.81 442 ALA A O 1
ATOM 3586 N N . ARG A 1 443 ? 0.536 4.085 -9.905 1.00 87.69 443 ARG A N 1
ATOM 3587 C CA . ARG A 1 443 ? -0.455 3.021 -9.696 1.00 87.69 443 ARG A CA 1
ATOM 3588 C C . ARG A 1 443 ? -1.811 3.567 -9.270 1.00 87.69 443 ARG A C 1
ATOM 3590 O O . ARG A 1 443 ? -2.814 3.264 -9.894 1.00 87.69 443 ARG A O 1
ATOM 3597 N N . MET A 1 444 ? -1.840 4.412 -8.239 1.00 90.50 444 MET A N 1
ATOM 3598 C CA . MET A 1 444 ? -3.106 4.984 -7.764 1.00 90.50 444 MET A CA 1
ATOM 3599 C C . MET A 1 444 ? -3.787 5.837 -8.837 1.00 90.50 444 MET A C 1
ATOM 3601 O O . MET A 1 444 ? -5.011 5.858 -8.920 1.00 90.50 444 MET A O 1
ATOM 3605 N N . LEU A 1 445 ? -2.990 6.534 -9.653 1.00 91.88 445 LEU A N 1
ATOM 3606 C CA . LEU A 1 445 ? -3.463 7.270 -10.818 1.00 91.88 445 LEU A CA 1
ATOM 3607 C C . LEU A 1 445 ? -4.061 6.331 -11.868 1.00 91.88 445 LEU A C 1
ATOM 3609 O O . LEU A 1 445 ? -5.146 6.607 -12.366 1.00 91.88 445 LEU A O 1
ATOM 3613 N N . HIS A 1 446 ? -3.369 5.240 -12.197 1.00 90.44 446 HIS A N 1
ATOM 3614 C CA . HIS A 1 446 ? -3.868 4.223 -13.117 1.00 90.44 446 HIS A CA 1
ATOM 3615 C C . HIS A 1 446 ? -5.224 3.680 -12.652 1.00 90.44 446 HIS A C 1
ATOM 3617 O O . HIS A 1 446 ? -6.190 3.756 -13.403 1.00 90.44 446 HIS A O 1
ATOM 3623 N N . ASP A 1 447 ? -5.324 3.258 -11.390 1.00 88.75 447 ASP A N 1
ATOM 3624 C CA . ASP A 1 447 ? -6.559 2.717 -10.807 1.00 88.75 447 ASP A CA 1
ATOM 3625 C C . ASP A 1 447 ? -7.720 3.731 -10.834 1.00 88.75 447 ASP A C 1
ATOM 3627 O O . ASP A 1 447 ? -8.884 3.350 -10.942 1.00 88.75 447 ASP A O 1
ATOM 3631 N N . PHE A 1 448 ? -7.417 5.032 -10.754 1.00 90.88 448 PHE A N 1
ATOM 3632 C CA . PHE A 1 448 ? -8.407 6.104 -10.881 1.00 90.88 448 PHE A CA 1
ATOM 3633 C C . PHE A 1 448 ? -8.815 6.384 -12.336 1.00 90.88 448 PHE A C 1
ATOM 3635 O O . PHE A 1 448 ? -9.964 6.743 -12.595 1.00 90.88 448 PHE A O 1
ATOM 3642 N N . ILE A 1 449 ? -7.878 6.297 -13.282 1.00 90.19 449 ILE A N 1
ATOM 3643 C CA . ILE A 1 449 ? -8.074 6.740 -14.667 1.00 90.19 449 ILE A CA 1
ATOM 3644 C C . ILE A 1 449 ? -8.563 5.616 -15.587 1.00 90.19 449 ILE A C 1
ATOM 3646 O O . ILE A 1 449 ? -9.204 5.932 -16.584 1.00 90.19 449 ILE A O 1
ATOM 3650 N N . ASP A 1 450 ? -8.321 4.342 -15.272 1.00 85.69 450 ASP A N 1
ATOM 3651 C CA . ASP A 1 450 ? -8.584 3.197 -16.164 1.00 85.69 450 ASP A CA 1
ATOM 3652 C C . ASP A 1 450 ? -9.973 3.242 -16.837 1.00 85.69 450 ASP A C 1
ATOM 3654 O O . ASP A 1 450 ? -10.091 3.112 -18.054 1.00 85.69 450 ASP A O 1
ATOM 3658 N N . SER A 1 451 ? -11.029 3.566 -16.082 1.00 86.62 451 SER A N 1
ATOM 3659 C CA . SER A 1 451 ? -12.399 3.636 -16.612 1.00 86.62 451 SER A CA 1
ATOM 3660 C C . SER A 1 451 ? -12.788 4.955 -17.297 1.00 86.62 451 SER A C 1
ATOM 3662 O O . SER A 1 451 ? -13.900 5.059 -17.806 1.00 86.62 451 SER A O 1
ATOM 3664 N N . GLN A 1 452 ? -11.937 5.981 -17.257 1.00 91.81 452 GLN A N 1
ATOM 3665 C CA . GLN A 1 452 ? -12.245 7.358 -17.685 1.00 91.81 452 GLN A CA 1
ATOM 3666 C C . GLN A 1 452 ? -11.066 8.044 -18.400 1.00 91.81 452 GLN A C 1
ATOM 3668 O O . GLN A 1 452 ? -10.971 9.272 -18.437 1.00 91.81 452 GLN A O 1
ATOM 3673 N N . ILE A 1 453 ? -10.137 7.261 -18.959 1.00 92.06 453 ILE A N 1
ATOM 3674 C CA . ILE A 1 453 ? -8.921 7.778 -19.602 1.00 92.06 453 ILE A CA 1
ATOM 3675 C C . ILE A 1 453 ? -9.232 8.743 -20.744 1.00 92.06 453 ILE A C 1
ATOM 3677 O O . ILE A 1 453 ? -8.576 9.775 -20.849 1.00 92.06 453 ILE A O 1
ATOM 3681 N N . GLU A 1 454 ? -10.241 8.448 -21.564 1.00 92.38 454 GLU A N 1
ATOM 3682 C CA . GLU A 1 454 ? -10.632 9.310 -22.685 1.00 92.38 454 GLU A CA 1
ATOM 3683 C C . GLU A 1 454 ? -11.089 10.690 -22.189 1.00 92.38 454 GLU A C 1
ATOM 3685 O O . GLU A 1 454 ? -10.563 11.702 -22.650 1.00 92.38 454 GLU A O 1
ATOM 3690 N N . ASP A 1 455 ? -11.948 10.732 -21.164 1.00 90.94 455 ASP A N 1
ATOM 3691 C CA . ASP A 1 455 ? -12.429 11.979 -20.555 1.00 90.94 455 ASP A CA 1
ATOM 3692 C C . ASP A 1 455 ? -11.275 12.812 -19.973 1.00 90.94 455 ASP A C 1
ATOM 3694 O O . ASP A 1 455 ? -11.210 14.034 -20.150 1.00 90.94 455 ASP A O 1
ATOM 3698 N N . VAL A 1 456 ? -10.324 12.156 -19.295 1.00 90.75 456 VAL A N 1
ATOM 3699 C CA . VAL A 1 456 ? -9.148 12.841 -18.745 1.00 90.75 456 VAL A CA 1
ATOM 3700 C C . VAL A 1 456 ? -8.279 13.394 -19.870 1.00 90.75 456 VAL A C 1
ATOM 3702 O O . VAL A 1 456 ? -7.901 14.562 -19.804 1.00 90.75 456 VAL A O 1
ATOM 3705 N N . LEU A 1 457 ? -7.982 12.612 -20.913 1.00 93.38 457 LEU A N 1
ATOM 3706 C CA . LEU A 1 457 ? -7.177 13.068 -22.052 1.00 93.38 457 LEU A CA 1
ATOM 3707 C C . LEU A 1 457 ? -7.839 14.234 -22.797 1.00 93.38 457 LEU A C 1
ATOM 3709 O O . LEU A 1 457 ? -7.140 15.158 -23.222 1.00 93.38 457 LEU A O 1
ATOM 3713 N N . ASP A 1 458 ? -9.163 14.239 -22.920 1.00 91.88 458 ASP A N 1
ATOM 3714 C CA . ASP A 1 458 ? -9.910 15.337 -23.536 1.00 91.88 458 ASP A CA 1
ATOM 3715 C C . ASP A 1 458 ? -9.852 16.621 -22.698 1.00 91.88 458 ASP A C 1
ATOM 3717 O O . ASP A 1 458 ? -9.798 17.718 -23.261 1.00 91.88 458 ASP A O 1
ATOM 3721 N N . SER A 1 459 ? -9.762 16.500 -21.369 1.00 89.06 459 SER A N 1
ATOM 3722 C CA . SER A 1 459 ? -9.617 17.644 -20.458 1.00 89.06 459 SER A CA 1
ATOM 3723 C C . SER A 1 459 ? -8.244 18.334 -20.517 1.00 89.06 459 SER A C 1
ATOM 3725 O O . SER A 1 459 ? -8.120 19.496 -20.119 1.00 89.06 459 SER A O 1
ATOM 3727 N N . LEU A 1 460 ? -7.201 17.654 -21.012 1.00 90.62 460 LEU A N 1
ATOM 3728 C CA . LEU A 1 460 ? -5.846 18.208 -21.085 1.00 90.62 460 LEU A CA 1
ATOM 3729 C C . LEU A 1 460 ? -5.727 19.243 -22.207 1.00 90.62 460 LEU A C 1
ATOM 3731 O O . LEU A 1 460 ? -6.230 19.055 -23.311 1.00 90.62 460 LEU A O 1
ATOM 3735 N N . ILE A 1 461 ? -5.017 20.344 -21.955 1.00 88.69 461 ILE A N 1
ATOM 3736 C CA . ILE A 1 461 ? -4.968 21.466 -22.905 1.00 88.69 461 ILE A CA 1
ATOM 3737 C C . ILE A 1 461 ? -4.127 21.099 -24.133 1.00 88.69 461 ILE A C 1
ATOM 3739 O O . ILE A 1 461 ? -4.606 21.186 -25.265 1.00 88.69 461 ILE A O 1
ATOM 3743 N N . SER A 1 462 ? -2.875 20.683 -23.928 1.00 91.25 462 SER A N 1
ATOM 3744 C CA . SER A 1 462 ? -1.929 20.467 -25.026 1.00 91.25 462 SER A CA 1
ATOM 3745 C C . SER A 1 462 ? -1.831 19.002 -25.443 1.00 91.25 462 SER A C 1
ATOM 3747 O O . SER A 1 462 ? -2.155 18.083 -24.687 1.00 91.25 462 SER A O 1
ATOM 3749 N N . HIS A 1 463 ? -1.364 18.753 -26.664 1.00 93.94 463 HIS A N 1
ATOM 3750 C CA . HIS A 1 463 ? -1.046 17.396 -27.087 1.00 93.94 463 HIS A CA 1
ATOM 3751 C C . HIS A 1 463 ? 0.127 16.791 -26.299 1.00 93.94 463 HIS A C 1
ATOM 3753 O O . HIS A 1 463 ? 0.126 15.596 -26.003 1.00 93.94 463 HIS A O 1
ATOM 3759 N N . SER A 1 464 ? 1.086 17.627 -25.889 1.00 89.62 464 SER A N 1
ATOM 3760 C CA . SER A 1 464 ? 2.208 17.219 -25.039 1.00 89.62 464 SER A CA 1
ATOM 3761 C C . SER A 1 464 ? 1.738 16.668 -23.687 1.00 89.62 464 SER A C 1
ATOM 3763 O O . SER A 1 464 ? 2.300 15.686 -23.205 1.00 89.62 464 SER A O 1
ATOM 3765 N N . ASP A 1 465 ? 0.695 17.256 -23.091 1.00 89.12 465 ASP A N 1
ATOM 3766 C CA . ASP A 1 465 ? 0.125 16.789 -21.820 1.00 89.12 465 ASP A CA 1
ATOM 3767 C C . ASP A 1 465 ? -0.546 15.416 -21.977 1.00 89.12 465 ASP A C 1
ATOM 3769 O O . ASP A 1 465 ? -0.338 14.527 -21.149 1.00 89.12 465 ASP A O 1
ATOM 3773 N N . ARG A 1 466 ? -1.301 15.219 -23.070 1.00 94.19 466 ARG A N 1
ATOM 3774 C CA . ARG A 1 466 ? -1.949 13.940 -23.422 1.00 94.19 466 ARG A CA 1
ATOM 3775 C C . ARG A 1 466 ? -0.939 12.830 -23.639 1.00 94.19 466 ARG A C 1
ATOM 3777 O O . ARG A 1 466 ? -1.074 11.749 -23.064 1.00 94.19 466 ARG A O 1
ATOM 3784 N N . LEU A 1 467 ? 0.103 13.118 -24.418 1.00 93.00 467 LEU A N 1
ATOM 3785 C CA . LEU A 1 467 ? 1.207 12.191 -24.613 1.00 93.00 467 LEU A CA 1
ATOM 3786 C C . LEU A 1 467 ? 1.849 11.841 -23.270 1.00 93.00 467 LEU A C 1
ATOM 3788 O O . LEU A 1 467 ? 2.016 10.664 -22.970 1.00 93.00 467 LEU A O 1
ATOM 3792 N N . ASN A 1 468 ? 2.173 12.832 -22.438 1.00 88.75 468 ASN A N 1
ATOM 3793 C CA . ASN A 1 468 ? 2.839 12.574 -21.167 1.00 88.75 468 ASN A CA 1
ATOM 3794 C C . ASN A 1 468 ? 1.996 11.740 -20.192 1.00 88.75 468 ASN A C 1
ATOM 3796 O O . ASN A 1 468 ? 2.548 10.880 -19.503 1.00 88.75 468 ASN A O 1
ATOM 3800 N N . MET A 1 469 ? 0.677 11.951 -20.153 1.00 91.62 469 MET A N 1
ATOM 3801 C CA . MET A 1 469 ? -0.242 11.108 -19.383 1.00 91.62 469 MET A CA 1
ATOM 3802 C C . MET A 1 469 ? -0.178 9.649 -19.861 1.00 91.62 469 MET A C 1
ATOM 3804 O O . MET A 1 469 ? 0.049 8.744 -19.059 1.00 91.62 469 MET A O 1
ATOM 3808 N N . CYS A 1 470 ? -0.270 9.416 -21.176 1.00 93.56 470 CYS A N 1
ATOM 3809 C CA . CYS A 1 470 ? -0.177 8.069 -21.750 1.00 93.56 470 CYS A CA 1
ATOM 3810 C C . CYS A 1 470 ? 1.178 7.409 -21.458 1.00 93.56 470 CYS A C 1
ATOM 3812 O O . CYS A 1 470 ? 1.233 6.227 -21.129 1.00 93.56 470 CYS A O 1
ATOM 3814 N N . LEU A 1 471 ? 2.277 8.167 -21.543 1.00 90.19 471 LEU A N 1
ATOM 3815 C CA . LEU A 1 471 ? 3.611 7.663 -21.213 1.00 90.19 471 LEU A CA 1
ATOM 3816 C C . LEU A 1 471 ? 3.729 7.321 -19.730 1.00 90.19 471 LEU A C 1
ATOM 3818 O O . LEU A 1 471 ? 4.272 6.275 -19.398 1.00 90.19 471 LEU A O 1
ATOM 3822 N N . THR A 1 472 ? 3.195 8.162 -18.847 1.00 88.44 472 THR A N 1
ATOM 3823 C CA . THR A 1 472 ? 3.189 7.935 -17.396 1.00 88.44 472 THR A CA 1
ATOM 3824 C C . THR A 1 472 ? 2.504 6.623 -17.035 1.00 88.44 472 THR A C 1
ATOM 3826 O O . THR A 1 472 ? 3.075 5.801 -16.316 1.00 88.44 472 THR A O 1
ATOM 3829 N N . LEU A 1 473 ? 1.305 6.406 -17.572 1.00 90.31 473 LEU A N 1
ATOM 3830 C CA . LEU A 1 473 ? 0.532 5.191 -17.335 1.00 90.31 473 LEU A CA 1
ATOM 3831 C C . LEU A 1 473 ? 1.177 3.977 -18.006 1.00 90.31 473 LEU A C 1
ATOM 3833 O O . LEU A 1 473 ? 1.305 2.925 -17.389 1.00 90.31 473 LEU A O 1
ATOM 3837 N N . GLY A 1 474 ? 1.679 4.129 -19.230 1.00 89.12 474 GLY A N 1
ATOM 3838 C CA . GLY A 1 474 ? 2.342 3.041 -19.935 1.00 89.12 474 GLY A CA 1
ATOM 3839 C C . GLY A 1 474 ? 3.643 2.585 -19.263 1.00 89.12 474 GLY A C 1
ATOM 3840 O O . GLY A 1 474 ? 3.854 1.385 -19.119 1.00 89.12 474 GLY A O 1
ATOM 3841 N N . TRP A 1 475 ? 4.484 3.503 -18.771 1.00 86.00 475 TRP A N 1
ATOM 3842 C CA . TRP A 1 475 ? 5.676 3.155 -17.984 1.00 86.00 475 TRP A CA 1
ATOM 3843 C C . TRP A 1 475 ? 5.325 2.482 -16.658 1.00 86.00 475 TRP A C 1
ATOM 3845 O O . TRP A 1 475 ? 6.047 1.587 -16.218 1.00 86.00 475 TRP A O 1
ATOM 3855 N N . HIS A 1 476 ? 4.228 2.895 -16.017 1.00 83.56 476 HIS A N 1
ATOM 3856 C CA . HIS A 1 476 ? 3.720 2.203 -14.840 1.00 83.56 476 HIS A CA 1
ATOM 3857 C C . HIS A 1 476 ? 3.325 0.758 -15.176 1.00 83.56 476 HIS A C 1
ATOM 3859 O O . HIS A 1 476 ? 3.794 -0.165 -14.510 1.00 83.56 476 HIS A O 1
ATOM 3865 N N . MET A 1 477 ? 2.539 0.559 -16.238 1.00 82.19 477 MET A N 1
ATOM 3866 C CA . MET A 1 477 ? 2.110 -0.772 -16.670 1.00 82.19 477 MET A CA 1
ATOM 3867 C C . MET A 1 477 ? 3.277 -1.672 -17.036 1.00 82.19 477 MET A C 1
ATOM 3869 O O . MET A 1 477 ? 3.301 -2.822 -16.611 1.00 82.19 477 MET A O 1
ATOM 3873 N N . ASP A 1 478 ? 4.271 -1.153 -17.753 1.00 79.38 478 ASP A N 1
ATOM 3874 C CA . ASP A 1 478 ? 5.463 -1.913 -18.125 1.00 79.38 478 ASP A CA 1
ATOM 3875 C C . ASP A 1 478 ? 6.167 -2.493 -16.888 1.00 79.38 478 ASP A C 1
ATOM 3877 O O . ASP A 1 478 ? 6.438 -3.691 -16.810 1.00 79.38 478 ASP A O 1
ATOM 3881 N N . GLN A 1 479 ? 6.346 -1.667 -15.855 1.00 71.19 479 GLN A N 1
ATOM 3882 C CA . GLN A 1 479 ? 6.980 -2.073 -14.599 1.00 71.19 479 GLN A CA 1
ATOM 3883 C C . GLN A 1 479 ? 6.163 -3.089 -13.792 1.00 71.19 479 GLN A C 1
ATOM 3885 O O . GLN A 1 479 ? 6.738 -3.798 -12.967 1.00 71.19 479 GLN A O 1
ATOM 3890 N N . GLN A 1 480 ? 4.843 -3.138 -13.985 1.00 67.06 480 GLN A N 1
ATOM 3891 C CA . GLN A 1 480 ? 3.956 -4.124 -13.359 1.00 67.06 480 GLN A CA 1
ATOM 3892 C C . GLN A 1 480 ? 3.697 -5.347 -14.258 1.00 67.06 480 GLN A C 1
ATOM 3894 O O . GLN A 1 480 ? 2.976 -6.254 -13.853 1.00 67.06 480 GLN A O 1
ATOM 3899 N N . GLY A 1 481 ? 4.261 -5.394 -15.472 1.00 64.06 481 GLY A N 1
ATOM 3900 C CA . GLY A 1 481 ? 3.974 -6.446 -16.452 1.00 64.06 481 GLY A CA 1
ATOM 3901 C C . GLY A 1 481 ? 2.551 -6.397 -17.030 1.00 64.06 481 GLY A C 1
ATOM 3902 O O . GLY A 1 481 ? 2.034 -7.430 -17.456 1.00 64.06 481 GLY A O 1
ATOM 3903 N N . GLY A 1 482 ? 1.913 -5.225 -17.009 1.00 71.00 482 GLY A N 1
ATOM 3904 C CA . GLY A 1 482 ? 0.570 -4.971 -17.529 1.00 71.00 482 GLY A CA 1
ATOM 3905 C C . GLY A 1 482 ? 0.523 -4.625 -19.026 1.00 71.00 482 GLY A C 1
ATOM 3906 O O . GLY A 1 482 ? 1.537 -4.621 -19.724 1.00 71.00 482 GLY A O 1
ATOM 3907 N N . ASP A 1 483 ? -0.676 -4.317 -19.534 1.00 79.94 483 ASP A N 1
ATOM 3908 C CA . ASP A 1 483 ? -0.894 -3.941 -20.938 1.00 79.94 483 ASP A CA 1
ATOM 3909 C C . ASP A 1 483 ? -0.503 -2.482 -21.233 1.00 79.94 483 ASP A C 1
ATOM 3911 O O . ASP A 1 483 ? -1.293 -1.545 -21.112 1.00 79.94 483 ASP A O 1
ATOM 3915 N N . VAL A 1 484 ? 0.732 -2.297 -21.691 1.00 85.88 484 VAL A N 1
ATOM 3916 C CA . VAL A 1 484 ? 1.253 -0.998 -22.142 1.00 85.88 484 VAL A CA 1
ATOM 3917 C C . VAL A 1 484 ? 0.560 -0.508 -23.426 1.00 85.88 484 VAL A C 1
ATOM 3919 O O . VAL A 1 484 ? 0.437 0.700 -23.651 1.00 85.88 484 VAL A O 1
ATOM 3922 N N . TYR A 1 485 ? 0.091 -1.413 -24.293 1.00 87.50 485 TYR A N 1
ATOM 3923 C CA . TYR A 1 485 ? -0.437 -1.034 -25.606 1.00 87.50 485 TYR A CA 1
ATOM 3924 C C . TYR A 1 485 ? -1.782 -0.342 -25.531 1.00 87.50 485 TYR A C 1
ATOM 3926 O O . TYR A 1 485 ? -2.080 0.455 -26.422 1.00 87.50 485 TYR A O 1
ATOM 3934 N N . SER A 1 486 ? -2.578 -0.620 -24.500 1.00 90.06 486 SER A N 1
ATOM 3935 C CA . SER A 1 486 ? -3.816 0.118 -24.254 1.00 90.06 486 SER A CA 1
ATOM 3936 C C . SER A 1 486 ? -3.559 1.627 -24.175 1.00 90.06 486 SER A C 1
ATOM 3938 O O . SER A 1 486 ? -4.294 2.393 -24.788 1.00 90.06 486 SER A O 1
ATOM 3940 N N . PHE A 1 487 ? -2.439 2.055 -23.583 1.00 92.25 487 PHE A N 1
ATOM 3941 C CA . PHE A 1 487 ? -2.045 3.468 -23.534 1.00 92.25 487 PHE A CA 1
ATOM 3942 C C . PHE A 1 487 ? -1.337 3.947 -24.807 1.00 92.25 487 PHE A C 1
ATOM 3944 O O . PHE A 1 487 ? -1.603 5.047 -25.288 1.00 92.25 487 PHE A O 1
ATOM 3951 N N . LEU A 1 488 ? -0.461 3.129 -25.404 1.00 91.44 488 LEU A N 1
ATOM 3952 C CA . LEU A 1 488 ? 0.245 3.516 -26.635 1.00 91.44 488 LEU A CA 1
ATOM 3953 C C . LEU A 1 488 ? -0.700 3.711 -27.829 1.00 91.44 488 LEU A C 1
ATOM 3955 O O . LEU A 1 488 ? -0.429 4.565 -28.670 1.00 91.44 488 LEU A O 1
ATOM 3959 N N . LYS A 1 489 ? -1.804 2.957 -27.906 1.00 92.56 489 LYS A N 1
ATOM 3960 C CA . LYS A 1 489 ? -2.820 3.083 -28.969 1.00 92.56 489 LYS A CA 1
ATOM 3961 C C . LYS A 1 489 ? -3.607 4.391 -28.906 1.00 92.56 489 LYS A C 1
ATOM 3963 O O . LYS A 1 489 ? -4.138 4.808 -29.930 1.00 92.56 489 LYS A O 1
ATOM 3968 N N . LEU A 1 490 ? -3.680 5.024 -27.734 1.00 94.62 490 LEU A N 1
ATOM 3969 C CA . LEU A 1 490 ? -4.332 6.325 -27.569 1.00 94.62 490 LEU A CA 1
ATOM 3970 C C . LEU A 1 490 ? -3.476 7.463 -28.137 1.00 94.62 490 LEU A C 1
ATOM 3972 O O . LEU A 1 490 ? -4.009 8.514 -28.485 1.00 94.62 490 LEU A O 1
ATOM 3976 N N . VAL A 1 491 ? -2.158 7.259 -28.254 1.00 95.25 491 VAL A N 1
ATOM 3977 C CA . VAL A 1 491 ? -1.226 8.275 -28.749 1.00 95.25 491 VAL A CA 1
ATOM 3978 C C . VAL A 1 491 ? -1.437 8.519 -30.240 1.00 95.25 491 VAL A C 1
ATOM 3980 O O . VAL A 1 491 ? -1.317 7.609 -31.058 1.00 95.25 491 VAL A O 1
ATOM 3983 N N . LYS A 1 492 ? -1.694 9.781 -30.595 1.00 94.88 492 LYS A N 1
ATOM 3984 C CA . LYS A 1 492 ? -1.842 10.236 -31.983 1.00 94.88 492 LYS A CA 1
ATOM 3985 C C . LYS A 1 492 ? -0.543 10.834 -32.515 1.00 94.88 492 LYS A C 1
ATOM 3987 O O . LYS A 1 492 ? 0.268 11.362 -31.752 1.00 94.88 492 LYS A O 1
ATOM 3992 N N . ARG A 1 493 ? -0.364 10.796 -33.839 1.00 93.56 493 ARG A N 1
ATOM 3993 C CA . ARG A 1 493 ? 0.829 11.338 -34.509 1.00 93.56 493 ARG A CA 1
ATOM 3994 C C . ARG A 1 493 ? 1.002 12.830 -34.233 1.00 93.56 493 ARG A C 1
ATOM 3996 O O . ARG A 1 493 ? 2.097 13.237 -33.859 1.00 93.56 493 ARG A O 1
ATOM 4003 N N . GLU A 1 494 ? -0.073 13.615 -34.331 1.00 95.12 494 GLU A N 1
ATOM 4004 C CA . GLU A 1 494 ? -0.016 15.055 -34.062 1.00 95.12 494 GLU A CA 1
ATOM 4005 C C . GLU A 1 494 ? 0.503 15.376 -32.649 1.00 95.12 494 GLU A C 1
ATOM 4007 O O . GLU A 1 494 ? 1.112 16.422 -32.438 1.00 95.12 494 GLU A O 1
ATOM 4012 N N . TRP A 1 495 ? 0.345 14.457 -31.685 1.00 95.38 495 TRP A N 1
ATOM 4013 C CA . TRP A 1 495 ? 0.871 14.659 -30.338 1.00 95.38 495 TRP A CA 1
ATOM 4014 C C . TRP A 1 495 ? 2.377 14.496 -30.255 1.00 95.38 495 TRP A C 1
ATOM 4016 O O . TRP A 1 495 ? 3.027 15.220 -29.506 1.00 95.38 495 TRP A O 1
ATOM 4026 N N . LEU A 1 496 ? 2.936 13.566 -31.027 1.00 92.31 496 LEU A N 1
ATOM 4027 C CA . LEU A 1 496 ? 4.378 13.364 -31.119 1.00 92.31 496 LEU A CA 1
ATOM 4028 C C . LEU A 1 496 ? 5.056 14.474 -31.926 1.00 92.31 496 LEU A C 1
ATOM 4030 O O . LEU A 1 496 ? 6.188 14.829 -31.602 1.00 92.31 496 LEU A O 1
ATOM 4034 N N . ASP A 1 497 ? 4.370 15.035 -32.923 1.00 91.25 497 ASP A N 1
ATOM 4035 C CA . ASP A 1 497 ? 4.882 16.143 -33.738 1.00 91.25 497 ASP A CA 1
ATOM 4036 C C . ASP A 1 497 ? 5.085 17.426 -32.902 1.00 91.25 497 ASP A C 1
ATOM 4038 O O . ASP A 1 497 ? 6.050 18.160 -33.118 1.00 91.25 497 ASP A O 1
ATOM 4042 N N . GLU A 1 498 ? 4.228 17.668 -31.903 1.00 92.06 498 GLU A N 1
ATOM 4043 C CA . GLU A 1 498 ? 4.330 18.804 -30.967 1.00 92.06 498 GLU A CA 1
ATOM 4044 C C . GLU A 1 498 ? 5.162 18.510 -29.706 1.00 92.06 498 GLU A C 1
ATOM 4046 O O . GLU A 1 498 ? 5.476 19.418 -28.930 1.00 92.06 498 GLU A O 1
ATOM 4051 N N . ALA A 1 499 ? 5.504 17.244 -29.464 1.00 89.25 499 ALA A N 1
ATOM 4052 C CA . ALA A 1 499 ? 6.154 16.823 -28.235 1.00 89.25 499 ALA A CA 1
ATOM 4053 C C . ALA A 1 499 ? 7.624 17.244 -28.158 1.00 89.25 499 ALA A C 1
ATOM 4055 O O . ALA A 1 499 ? 8.359 17.301 -29.148 1.00 89.25 499 ALA A O 1
ATOM 4056 N N . SER A 1 500 ? 8.097 17.439 -26.924 1.00 87.44 500 SER A N 1
ATOM 4057 C CA . SER A 1 500 ? 9.525 17.621 -26.685 1.00 87.44 500 SER A CA 1
ATOM 4058 C C . SER A 1 500 ? 10.328 16.402 -27.151 1.00 87.44 500 SER A C 1
ATOM 4060 O O . SER A 1 500 ? 9.867 15.257 -27.117 1.00 87.44 500 SER A O 1
ATOM 4062 N N . LYS A 1 501 ? 11.587 16.657 -27.505 1.00 83.12 501 LYS A N 1
ATOM 4063 C CA . LYS A 1 501 ? 12.584 15.647 -27.880 1.00 83.12 501 LYS A CA 1
ATOM 4064 C C . LYS A 1 501 ? 12.602 14.445 -26.914 1.00 83.12 501 LYS A C 1
ATOM 4066 O O . LYS A 1 501 ? 12.482 13.293 -27.321 1.00 83.12 501 LYS A O 1
ATOM 4071 N N . SER A 1 502 ? 12.634 14.734 -25.613 1.00 81.94 502 SER A N 1
ATOM 4072 C CA . SER A 1 502 ? 12.628 13.730 -24.539 1.00 81.94 502 SER A CA 1
ATOM 4073 C C . SER A 1 502 ? 11.365 12.855 -24.533 1.00 81.94 502 SER A C 1
ATOM 4075 O O . SER A 1 502 ? 11.449 11.638 -24.377 1.00 81.94 502 SER A O 1
ATOM 4077 N N . MET A 1 503 ? 10.185 13.444 -24.751 1.00 85.75 503 MET A N 1
ATOM 4078 C CA . MET A 1 503 ? 8.915 12.706 -24.754 1.00 85.75 503 MET A CA 1
ATOM 4079 C C . MET A 1 503 ? 8.789 11.775 -25.959 1.00 85.75 503 MET A C 1
ATOM 4081 O O . MET A 1 503 ? 8.342 10.639 -25.807 1.00 85.75 503 MET A O 1
ATOM 4085 N N . ARG A 1 504 ? 9.247 12.210 -27.139 1.00 88.12 504 ARG A N 1
ATOM 4086 C CA . ARG A 1 504 ? 9.300 11.357 -28.336 1.00 88.12 504 ARG A CA 1
ATOM 4087 C C . ARG A 1 504 ? 10.187 10.133 -28.102 1.00 88.12 504 ARG A C 1
ATOM 4089 O O . ARG A 1 504 ? 9.767 9.008 -28.367 1.00 88.12 504 ARG A O 1
ATOM 4096 N N . LEU A 1 505 ? 11.378 10.332 -27.536 1.00 84.38 505 LEU A N 1
ATOM 4097 C CA . LEU A 1 505 ? 12.269 9.229 -27.164 1.00 84.38 505 LEU A CA 1
ATOM 4098 C C . LEU A 1 505 ? 11.679 8.316 -26.084 1.00 84.38 505 LEU A C 1
ATOM 4100 O O . LEU A 1 505 ? 11.906 7.105 -26.113 1.00 84.38 505 LEU A O 1
ATOM 4104 N N . SER A 1 506 ? 10.928 8.878 -25.137 1.00 86.25 506 SER A N 1
ATOM 4105 C CA . SER A 1 506 ? 10.233 8.114 -24.100 1.00 86.25 506 SER A CA 1
ATOM 4106 C C . SER A 1 506 ? 9.149 7.217 -24.704 1.00 86.25 506 SER A C 1
ATOM 4108 O O . SER A 1 506 ? 9.126 6.026 -24.407 1.00 86.25 506 SER A O 1
ATOM 4110 N N . TRP A 1 507 ? 8.337 7.733 -25.634 1.00 91.62 507 TRP A N 1
ATOM 4111 C CA . TRP A 1 507 ? 7.356 6.935 -26.381 1.00 91.62 507 TRP A CA 1
ATOM 4112 C C . TRP A 1 507 ? 8.006 5.805 -27.176 1.00 91.62 507 TRP A C 1
ATOM 4114 O O . TRP A 1 507 ? 7.567 4.656 -27.114 1.00 91.62 507 TRP A O 1
ATOM 4124 N N . LEU A 1 508 ? 9.087 6.120 -27.890 1.00 88.50 508 LEU A N 1
ATOM 4125 C CA . LEU A 1 508 ? 9.854 5.147 -28.658 1.00 88.50 508 LEU A CA 1
ATOM 4126 C C . LEU A 1 508 ? 10.434 4.050 -27.758 1.00 88.50 508 LEU A C 1
ATOM 4128 O O . LEU A 1 508 ? 10.371 2.865 -28.096 1.00 88.50 508 LEU A O 1
ATOM 4132 N N . SER A 1 509 ? 10.980 4.444 -26.607 1.00 86.06 509 SER A N 1
ATOM 4133 C CA . SER A 1 509 ? 11.518 3.518 -25.615 1.00 86.06 509 SER A CA 1
ATOM 4134 C C . SER A 1 509 ? 10.420 2.621 -25.073 1.00 86.06 509 SER A C 1
ATOM 4136 O O . SER A 1 509 ? 10.548 1.411 -25.192 1.00 86.06 509 SER A O 1
ATOM 4138 N N . LEU A 1 510 ? 9.319 3.190 -24.588 1.00 87.44 510 LEU A N 1
ATOM 4139 C CA . LEU A 1 510 ? 8.200 2.440 -24.033 1.00 87.44 510 LEU A CA 1
ATOM 4140 C C . LEU A 1 510 ? 7.582 1.473 -25.055 1.00 87.44 510 LEU A C 1
ATOM 4142 O O . LEU A 1 510 ? 7.345 0.313 -24.742 1.00 87.44 510 LEU A O 1
ATOM 4146 N N . THR A 1 511 ? 7.394 1.914 -26.302 1.00 88.81 511 THR A N 1
ATOM 4147 C CA . THR A 1 511 ? 6.909 1.057 -27.398 1.00 88.81 511 THR A CA 1
ATOM 4148 C C . THR A 1 511 ? 7.873 -0.088 -27.676 1.00 88.81 511 THR A C 1
ATOM 4150 O O . THR A 1 511 ? 7.453 -1.224 -27.888 1.00 88.81 511 THR A O 1
ATOM 4153 N N . THR A 1 512 ? 9.176 0.198 -27.674 1.00 84.44 512 THR A N 1
ATOM 4154 C CA . THR A 1 512 ? 10.196 -0.831 -27.880 1.00 84.44 512 THR A CA 1
ATOM 4155 C C . THR A 1 512 ? 10.172 -1.852 -26.747 1.00 84.44 512 THR A C 1
ATOM 4157 O O . THR A 1 512 ? 10.130 -3.052 -27.001 1.00 84.44 512 THR A O 1
ATOM 4160 N N . MET A 1 513 ? 10.113 -1.368 -25.510 1.00 80.12 513 MET A N 1
ATOM 4161 C CA . MET A 1 513 ? 10.094 -2.188 -24.306 1.00 80.12 513 MET A CA 1
ATOM 4162 C C . MET A 1 513 ? 8.859 -3.072 -24.222 1.00 80.12 513 MET A C 1
ATOM 4164 O O . MET A 1 513 ? 9.005 -4.274 -24.042 1.00 80.12 513 MET A O 1
ATOM 4168 N N . ALA A 1 514 ? 7.668 -2.514 -24.450 1.00 81.94 514 ALA A N 1
ATOM 4169 C CA . ALA A 1 514 ? 6.417 -3.266 -24.461 1.00 81.94 514 ALA A CA 1
ATOM 4170 C C . ALA A 1 514 ? 6.483 -4.447 -25.438 1.00 81.94 514 ALA A C 1
ATOM 4172 O O . ALA A 1 514 ? 6.141 -5.577 -25.095 1.00 81.94 514 ALA A O 1
ATOM 4173 N N . ARG A 1 515 ? 7.014 -4.214 -26.644 1.00 81.00 515 ARG A N 1
ATOM 4174 C CA . ARG A 1 515 ? 7.212 -5.270 -27.646 1.00 81.00 515 ARG A CA 1
ATOM 4175 C C . ARG A 1 515 ? 8.238 -6.309 -27.212 1.00 81.00 515 ARG A C 1
ATOM 4177 O O . ARG A 1 515 ? 8.017 -7.495 -27.435 1.00 81.00 515 ARG A O 1
ATOM 4184 N N . GLN A 1 516 ? 9.348 -5.887 -26.611 1.00 76.62 516 GLN A N 1
ATOM 4185 C CA . GLN A 1 516 ? 10.371 -6.803 -26.102 1.00 76.62 516 GLN A CA 1
ATOM 4186 C C . GLN A 1 516 ? 9.849 -7.651 -24.937 1.00 76.62 516 GLN A C 1
ATOM 4188 O O . GLN A 1 516 ? 10.117 -8.847 -24.898 1.00 76.62 516 GLN A O 1
ATOM 4193 N N . ASN A 1 517 ? 9.050 -7.062 -24.048 1.00 71.06 517 ASN A N 1
ATOM 4194 C CA . ASN A 1 517 ? 8.397 -7.746 -22.932 1.00 71.06 517 ASN A CA 1
ATOM 4195 C C . ASN A 1 517 ? 7.325 -8.742 -23.403 1.00 71.06 517 ASN A C 1
ATOM 4197 O O . ASN A 1 517 ? 7.061 -9.734 -22.729 1.00 71.06 517 ASN A O 1
ATOM 4201 N N . GLU A 1 518 ? 6.755 -8.536 -24.591 1.00 69.00 518 GLU A N 1
ATOM 4202 C CA . GLU A 1 518 ? 5.922 -9.524 -25.286 1.00 69.00 518 GLU A CA 1
ATOM 4203 C C . GLU A 1 518 ? 6.706 -10.511 -26.161 1.00 69.00 518 GLU A C 1
ATOM 4205 O O . GLU A 1 518 ? 6.100 -11.335 -26.852 1.00 69.00 518 GLU A O 1
ATOM 4210 N N . PHE A 1 519 ? 8.039 -10.410 -26.190 1.00 69.56 519 PHE A N 1
ATOM 4211 C CA . PHE A 1 519 ? 8.911 -11.153 -27.105 1.00 69.56 519 PHE A CA 1
ATOM 4212 C C . PHE A 1 519 ? 8.495 -11.013 -28.582 1.00 69.56 519 PHE A C 1
ATOM 4214 O O . PHE A 1 519 ? 8.722 -11.889 -29.421 1.00 69.56 519 PHE A O 1
ATOM 4221 N N . ASN A 1 520 ? 7.861 -9.892 -28.922 1.00 74.69 520 ASN A N 1
ATOM 4222 C CA . ASN A 1 520 ? 7.490 -9.531 -30.277 1.00 74.69 520 ASN A CA 1
ATOM 4223 C C . ASN A 1 520 ? 8.665 -8.811 -30.935 1.00 74.69 520 ASN A C 1
ATOM 4225 O O . ASN A 1 520 ? 8.693 -7.581 -31.037 1.00 74.69 520 ASN A O 1
ATOM 4229 N N . PHE A 1 521 ? 9.642 -9.604 -31.374 1.00 75.50 521 PHE A N 1
ATOM 4230 C CA . PHE A 1 521 ? 10.846 -9.068 -31.993 1.00 75.50 521 PHE A CA 1
ATOM 4231 C C . PHE A 1 521 ? 10.701 -8.764 -33.482 1.00 75.50 521 PHE A C 1
ATOM 4233 O O . PHE A 1 521 ? 11.608 -8.153 -34.034 1.00 75.50 521 PHE A O 1
ATOM 4240 N N . GLU A 1 522 ? 9.598 -9.145 -34.141 1.00 77.00 522 GLU A N 1
ATOM 4241 C CA . GLU A 1 522 ? 9.350 -8.816 -35.553 1.00 77.00 522 GLU A CA 1
ATOM 4242 C C . GLU A 1 522 ? 9.439 -7.301 -35.754 1.00 77.00 522 GLU A C 1
ATOM 4244 O O . GLU A 1 522 ? 8.607 -6.562 -35.232 1.00 77.00 522 GLU A O 1
ATOM 4249 N N . ILE A 1 523 ? 10.390 -6.797 -36.541 1.00 70.06 523 ILE A N 1
ATOM 4250 C CA . ILE A 1 523 ? 10.403 -5.370 -36.874 1.00 70.06 523 ILE A CA 1
ATOM 4251 C C . ILE A 1 523 ? 9.320 -5.117 -37.916 1.00 70.06 523 ILE A C 1
ATOM 4253 O O . ILE A 1 523 ? 9.539 -5.097 -39.116 1.00 70.06 523 ILE A O 1
ATOM 4257 N N . ARG A 1 524 ? 8.103 -4.915 -37.421 1.00 70.69 524 ARG A N 1
ATOM 4258 C CA . ARG A 1 524 ? 7.089 -4.135 -38.118 1.00 70.69 524 ARG A CA 1
ATOM 4259 C C . ARG A 1 524 ? 7.391 -2.701 -37.756 1.00 70.69 524 ARG A C 1
ATOM 4261 O O . ARG A 1 524 ? 6.983 -2.255 -36.685 1.00 70.69 524 ARG A O 1
ATOM 4268 N N . SER A 1 525 ? 8.181 -2.024 -38.577 1.00 71.12 525 SER A N 1
ATOM 4269 C CA . SER A 1 525 ? 8.500 -0.607 -38.394 1.00 71.12 525 SER A CA 1
ATOM 4270 C C . SER A 1 525 ? 7.339 0.312 -38.775 1.00 71.12 525 SER A C 1
ATOM 4272 O O . SER A 1 525 ? 7.436 1.513 -38.548 1.00 71.12 525 SER A O 1
ATOM 4274 N N . ALA A 1 526 ? 6.244 -0.238 -39.315 1.00 73.62 526 ALA A N 1
ATOM 4275 C CA . ALA A 1 526 ? 5.014 0.482 -39.640 1.00 73.62 526 ALA A CA 1
ATOM 4276 C C . ALA A 1 526 ? 4.564 1.465 -38.536 1.00 73.62 526 ALA A C 1
ATOM 4278 O O . ALA A 1 526 ? 4.267 2.611 -38.868 1.00 73.62 526 ALA A O 1
ATOM 4279 N N . PRO A 1 527 ? 4.591 1.116 -37.227 1.00 80.12 527 PRO A N 1
ATOM 4280 C CA . PRO A 1 527 ? 4.272 2.066 -36.164 1.00 80.12 527 PRO A CA 1
ATOM 4281 C C . PRO A 1 527 ? 5.254 3.245 -36.117 1.00 80.12 527 PRO A C 1
ATOM 4283 O O . PRO A 1 527 ? 4.821 4.387 -36.020 1.00 80.12 527 PRO A O 1
ATOM 4286 N N . PHE A 1 528 ? 6.561 3.005 -36.266 1.00 85.25 528 PHE A N 1
ATOM 4287 C CA . PHE A 1 528 ? 7.582 4.061 -36.274 1.00 85.25 528 PHE A CA 1
ATOM 4288 C C . PHE A 1 528 ? 7.476 4.966 -37.508 1.00 85.25 528 PHE A C 1
ATOM 4290 O O . PHE A 1 528 ? 7.681 6.171 -37.389 1.00 85.25 528 PHE A O 1
ATOM 4297 N N . VAL A 1 529 ? 7.098 4.414 -38.664 1.00 85.44 529 VAL A N 1
ATOM 4298 C CA . VAL A 1 529 ? 6.805 5.193 -39.879 1.00 85.44 529 VAL A CA 1
ATOM 4299 C C . VAL A 1 529 ? 5.540 6.028 -39.689 1.00 85.44 529 VAL A C 1
ATOM 4301 O O . VAL A 1 529 ? 5.544 7.237 -39.913 1.00 85.44 529 VAL A O 1
ATOM 4304 N N . SER A 1 530 ? 4.461 5.409 -39.199 1.00 84.62 530 SER A N 1
ATOM 4305 C CA . SER A 1 530 ? 3.183 6.092 -38.961 1.00 84.62 530 SER A CA 1
ATOM 4306 C C . SER A 1 530 ? 3.312 7.251 -37.968 1.00 84.62 530 SER A C 1
ATOM 4308 O O . SER A 1 530 ? 2.662 8.279 -38.148 1.00 84.62 530 SER A O 1
ATOM 4310 N N . MET A 1 531 ? 4.218 7.117 -36.993 1.00 86.69 531 MET A N 1
ATOM 4311 C CA . MET A 1 531 ? 4.518 8.114 -35.964 1.00 86.69 531 MET A CA 1
ATOM 4312 C C . MET A 1 531 ? 5.678 9.059 -36.330 1.00 86.69 531 MET A C 1
ATOM 4314 O O . MET A 1 531 ? 6.119 9.838 -35.489 1.00 86.69 531 MET A O 1
ATOM 4318 N N . GLY A 1 532 ? 6.195 9.004 -37.564 1.00 86.06 532 GLY A N 1
ATOM 4319 C CA . GLY A 1 532 ? 7.182 9.964 -38.074 1.00 86.06 532 GLY A CA 1
ATOM 4320 C C . GLY A 1 532 ? 8.610 9.816 -37.529 1.00 86.06 532 GLY A C 1
ATOM 4321 O O . GLY A 1 532 ? 9.383 10.770 -37.590 1.00 86.06 532 GLY A O 1
ATOM 4322 N N . PHE A 1 533 ? 8.981 8.653 -36.986 1.00 85.31 533 PHE A N 1
ATOM 4323 C CA . PHE A 1 533 ? 10.367 8.337 -36.605 1.00 85.31 533 PHE A CA 1
ATOM 4324 C C . PHE A 1 533 ? 11.195 7.784 -37.770 1.00 85.31 533 PHE A C 1
ATOM 4326 O O . PHE A 1 533 ? 12.418 7.887 -37.749 1.00 85.31 533 PHE A O 1
ATOM 4333 N N . LEU A 1 534 ? 10.540 7.194 -38.772 1.00 87.12 534 LEU A N 1
ATOM 4334 C CA . LEU A 1 534 ? 11.167 6.652 -39.976 1.00 87.12 534 LEU A CA 1
ATOM 4335 C C . LEU A 1 534 ? 10.413 7.132 -41.217 1.00 87.12 534 LEU A C 1
ATOM 4337 O O . LEU A 1 534 ? 9.192 7.267 -41.190 1.00 87.12 534 LEU A O 1
ATOM 4341 N N . GLU A 1 535 ? 11.133 7.352 -42.315 1.00 86.75 535 GLU A N 1
ATOM 4342 C CA . GLU A 1 535 ? 10.517 7.686 -43.607 1.00 86.75 535 GLU A CA 1
ATOM 4343 C C . GLU A 1 535 ? 9.950 6.447 -44.307 1.00 86.75 535 GLU A C 1
ATOM 4345 O O . GLU A 1 535 ? 8.902 6.515 -44.944 1.00 86.75 535 GLU A O 1
ATOM 4350 N N . ASN A 1 536 ? 10.638 5.312 -44.167 1.00 88.38 536 ASN A N 1
ATOM 4351 C CA . ASN A 1 536 ? 10.308 4.052 -44.822 1.00 88.38 536 ASN A CA 1
ATOM 4352 C C . ASN A 1 536 ? 10.324 2.906 -43.815 1.00 88.38 536 ASN A C 1
ATOM 4354 O O . ASN A 1 536 ? 10.995 2.975 -42.780 1.00 88.38 536 ASN A O 1
ATOM 4358 N N . GLU A 1 537 ? 9.589 1.841 -44.128 1.00 88.06 537 GLU A N 1
ATOM 4359 C CA . GLU A 1 537 ? 9.656 0.630 -43.325 1.00 88.06 537 GLU A CA 1
ATOM 4360 C C . GLU A 1 537 ? 11.034 -0.035 -43.449 1.00 88.06 537 GLU A C 1
ATOM 4362 O O . GLU A 1 537 ? 11.612 -0.101 -44.530 1.00 88.06 537 GLU A O 1
ATOM 4367 N N . LEU A 1 538 ? 11.551 -0.516 -42.321 1.00 89.50 538 LEU A N 1
ATOM 4368 C CA . LEU A 1 538 ? 12.764 -1.307 -42.206 1.00 89.50 538 LEU A CA 1
ATOM 4369 C C . LEU A 1 538 ? 12.355 -2.731 -41.849 1.00 89.50 538 LEU A C 1
ATOM 4371 O O . LEU A 1 538 ? 11.662 -2.959 -40.857 1.00 89.50 538 LEU A O 1
ATOM 4375 N N . SER A 1 539 ? 12.817 -3.682 -42.643 1.00 87.19 539 SER A N 1
ATOM 4376 C CA . SER A 1 539 ? 12.534 -5.108 -42.503 1.00 87.19 539 SER A CA 1
ATOM 4377 C C . SER A 1 539 ? 13.779 -5.927 -42.163 1.00 87.19 539 SER A C 1
ATOM 4379 O O . SER A 1 539 ? 13.658 -7.028 -41.629 1.00 87.19 539 SER A O 1
ATOM 4381 N N . THR A 1 540 ? 14.979 -5.392 -42.418 1.00 91.12 540 THR A N 1
ATOM 4382 C CA . THR A 1 540 ? 16.243 -6.117 -42.242 1.00 91.12 540 THR A CA 1
ATOM 4383 C C . THR A 1 540 ? 17.325 -5.305 -41.515 1.00 91.12 540 THR A C 1
ATOM 4385 O O . THR A 1 540 ? 17.377 -4.077 -41.647 1.00 91.12 540 THR A O 1
ATOM 4388 N N . PRO A 1 541 ? 18.251 -5.973 -40.797 1.00 91.44 541 PRO A N 1
ATOM 4389 C CA . PRO A 1 541 ? 19.433 -5.325 -40.224 1.00 91.44 541 PRO A CA 1
ATOM 4390 C C . PRO A 1 541 ? 20.244 -4.517 -41.243 1.00 91.44 541 PRO A C 1
ATOM 4392 O O . PRO A 1 541 ? 20.743 -3.436 -40.932 1.00 91.44 541 PRO A O 1
ATOM 4395 N N . ARG A 1 542 ? 20.353 -5.011 -42.481 1.00 94.50 542 ARG A N 1
ATOM 4396 C CA . ARG A 1 542 ? 21.065 -4.322 -43.563 1.00 94.50 542 ARG A CA 1
ATOM 4397 C C . ARG A 1 542 ? 20.456 -2.961 -43.904 1.00 94.50 542 ARG A C 1
ATOM 4399 O O . ARG A 1 542 ? 21.202 -2.019 -44.151 1.00 94.50 542 ARG A O 1
ATOM 4406 N N . GLU A 1 543 ? 19.131 -2.849 -43.916 1.00 94.25 543 GLU A N 1
ATOM 4407 C CA . GLU A 1 543 ? 18.447 -1.575 -44.171 1.00 94.25 543 GLU A CA 1
ATOM 4408 C C . GLU A 1 543 ? 18.701 -0.572 -43.042 1.00 94.25 543 GLU A C 1
ATOM 4410 O O . GLU A 1 543 ? 18.949 0.599 -43.315 1.00 94.25 543 GLU A O 1
ATOM 4415 N N . LEU A 1 544 ? 18.729 -1.027 -41.783 1.00 93.56 544 LEU A N 1
ATOM 4416 C CA . LEU A 1 544 ? 19.087 -0.171 -40.648 1.00 93.56 544 LEU A CA 1
ATOM 4417 C C . LEU A 1 544 ? 20.551 0.287 -40.713 1.00 93.56 544 LEU A C 1
ATOM 4419 O O . LEU A 1 544 ? 20.841 1.449 -40.438 1.00 93.56 544 LEU A O 1
ATOM 4423 N N . LEU A 1 545 ? 21.471 -0.600 -41.103 1.00 95.06 545 LEU A N 1
ATOM 4424 C CA . LEU A 1 545 ? 22.880 -0.246 -41.293 1.00 95.06 545 LEU A CA 1
ATOM 4425 C C . LEU A 1 545 ? 23.055 0.776 -42.417 1.00 95.06 545 LEU A C 1
ATOM 4427 O O . LEU A 1 545 ? 23.812 1.731 -42.267 1.00 95.06 545 LEU A O 1
ATOM 4431 N N . GLN A 1 546 ? 22.341 0.595 -43.528 1.00 94.75 546 GLN A N 1
ATOM 4432 C CA . GLN A 1 546 ? 22.348 1.544 -44.636 1.00 94.75 546 GLN A CA 1
ATOM 4433 C C . GLN A 1 546 ? 21.819 2.911 -44.188 1.00 94.75 546 GLN A C 1
ATOM 4435 O O . GLN A 1 546 ? 22.493 3.916 -44.393 1.00 94.75 546 GLN A O 1
ATOM 4440 N N . LEU A 1 547 ? 20.679 2.933 -43.490 1.00 93.38 547 LEU A N 1
ATOM 4441 C CA . LEU A 1 547 ? 20.091 4.149 -42.929 1.00 93.38 547 LEU A CA 1
ATOM 4442 C C . LEU A 1 547 ? 21.079 4.886 -42.007 1.00 93.38 547 LEU A C 1
ATOM 4444 O O . LEU A 1 547 ? 21.211 6.106 -42.083 1.00 93.38 547 LEU A O 1
ATOM 4448 N N . LEU A 1 548 ? 21.804 4.146 -41.164 1.00 93.25 548 LEU A N 1
ATOM 4449 C CA . LEU A 1 548 ? 22.817 4.695 -40.264 1.00 93.25 548 LEU A CA 1
ATOM 4450 C C . LEU A 1 548 ? 24.035 5.256 -41.014 1.00 93.25 548 LEU A C 1
ATOM 4452 O O . LEU A 1 548 ? 24.528 6.324 -40.659 1.00 93.25 548 LEU A O 1
ATOM 4456 N N . ASN A 1 549 ? 24.497 4.570 -42.061 1.00 92.81 549 ASN A N 1
ATOM 4457 C CA . ASN A 1 549 ? 25.611 5.021 -42.900 1.00 92.81 549 ASN A CA 1
ATOM 4458 C C . ASN A 1 549 ? 25.259 6.263 -43.733 1.00 92.81 549 ASN A C 1
ATOM 4460 O O . ASN A 1 549 ? 26.127 7.097 -43.994 1.00 92.81 549 ASN A O 1
ATOM 4464 N N . ASP A 1 550 ? 23.995 6.400 -44.138 1.00 93.38 550 ASP A N 1
ATOM 4465 C CA . ASP A 1 550 ? 23.510 7.546 -44.910 1.00 93.38 550 ASP A CA 1
ATOM 4466 C C . ASP A 1 550 ? 23.333 8.807 -44.043 1.00 93.38 550 ASP A C 1
ATOM 4468 O O . ASP A 1 550 ? 23.381 9.934 -44.554 1.00 93.38 550 ASP A O 1
ATOM 4472 N N . ALA A 1 551 ? 23.196 8.648 -42.722 1.00 91.56 551 ALA A N 1
ATOM 4473 C CA . ALA A 1 551 ? 23.116 9.753 -41.775 1.00 91.56 551 ALA A CA 1
ATOM 4474 C C . ALA A 1 551 ? 24.473 10.471 -41.645 1.00 91.56 551 ALA A C 1
ATOM 4476 O O . ALA A 1 551 ? 25.363 10.078 -40.891 1.00 91.56 551 ALA A O 1
ATOM 4477 N N . LYS A 1 552 ? 24.640 11.584 -42.368 1.00 81.19 552 LYS A N 1
ATOM 4478 C CA . LYS A 1 552 ? 25.814 12.465 -42.250 1.00 81.19 552 LYS A CA 1
ATOM 4479 C C . LYS A 1 552 ? 25.777 13.208 -40.907 1.00 81.19 552 LYS A C 1
ATOM 4481 O O . LYS A 1 552 ? 25.266 14.321 -40.839 1.00 81.19 552 LYS A O 1
ATOM 4486 N N . ASN A 1 553 ? 26.357 12.602 -39.869 1.00 87.62 553 ASN A N 1
ATOM 4487 C CA . ASN A 1 553 ? 26.365 13.042 -38.462 1.00 87.62 553 ASN A CA 1
ATOM 4488 C C . ASN A 1 553 ? 25.049 12.739 -37.722 1.00 87.62 553 ASN A C 1
ATOM 4490 O O . ASN A 1 553 ? 24.263 13.655 -37.471 1.00 87.62 553 ASN A O 1
ATOM 4494 N N . PRO A 1 554 ? 24.801 11.468 -37.362 1.00 89.56 554 PRO A N 1
ATOM 4495 C CA . PRO A 1 554 ? 23.609 11.110 -36.611 1.00 89.56 554 PRO A CA 1
ATOM 4496 C C . PRO A 1 554 ? 23.630 11.774 -35.230 1.00 89.56 554 PRO A C 1
ATOM 4498 O O . PRO A 1 554 ? 24.610 11.679 -34.481 1.00 89.56 554 PRO A O 1
ATOM 4501 N N . ASP A 1 555 ? 22.542 12.459 -34.888 1.00 88.56 555 ASP A N 1
ATOM 4502 C CA . ASP A 1 555 ? 22.376 13.015 -33.552 1.00 88.56 555 ASP A CA 1
ATOM 4503 C C . ASP A 1 555 ? 22.029 11.911 -32.536 1.00 88.56 555 ASP A C 1
ATOM 4505 O O . ASP A 1 555 ? 21.762 10.760 -32.893 1.00 88.56 555 ASP A O 1
ATOM 4509 N N . SER A 1 556 ? 22.038 12.247 -31.244 1.00 87.38 556 SER A N 1
ATOM 4510 C CA . SER A 1 556 ? 21.782 11.256 -30.190 1.00 87.38 556 SER A CA 1
ATOM 4511 C C . SER A 1 556 ? 20.402 10.598 -30.293 1.00 87.38 556 SER A C 1
ATOM 4513 O O . SER A 1 556 ? 20.222 9.514 -29.742 1.00 87.38 556 SER A O 1
ATOM 4515 N N . ASP A 1 557 ? 19.426 11.211 -30.961 1.00 83.44 557 ASP A N 1
ATOM 4516 C CA . ASP A 1 557 ? 18.065 10.676 -31.042 1.00 83.44 557 ASP A CA 1
ATOM 4517 C C . ASP A 1 557 ? 17.942 9.647 -32.127 1.00 83.44 557 ASP A C 1
ATOM 4519 O O . ASP A 1 557 ? 17.407 8.563 -31.903 1.00 83.44 557 ASP A O 1
ATOM 4523 N N . PHE A 1 558 ? 18.489 9.981 -33.287 1.00 89.19 558 PHE A N 1
ATOM 4524 C CA . PHE A 1 558 ? 18.621 9.035 -34.364 1.00 89.19 558 PHE A CA 1
ATOM 4525 C C . PHE A 1 558 ? 19.443 7.822 -33.914 1.00 89.19 558 PHE A C 1
ATOM 4527 O O . PHE A 1 558 ? 19.058 6.684 -34.183 1.00 89.19 558 PHE A O 1
ATOM 4534 N N . MET A 1 559 ? 20.509 8.040 -33.137 1.00 92.62 559 MET A N 1
ATOM 4535 C CA . MET A 1 559 ? 21.270 6.944 -32.534 1.00 92.62 559 MET A CA 1
ATOM 4536 C C . MET A 1 559 ? 20.453 6.145 -31.519 1.00 92.62 559 MET A C 1
ATOM 4538 O O . MET A 1 559 ? 20.501 4.918 -31.559 1.00 92.62 559 MET A O 1
ATOM 4542 N N . ASN A 1 560 ? 19.663 6.793 -30.656 1.00 87.12 560 ASN A N 1
ATOM 4543 C CA . ASN A 1 560 ? 18.748 6.098 -29.744 1.00 87.12 560 ASN A CA 1
ATOM 4544 C C . ASN A 1 560 ? 17.732 5.240 -30.514 1.00 87.12 560 ASN A C 1
ATOM 4546 O O . ASN A 1 560 ? 17.521 4.082 -30.164 1.00 87.12 560 ASN A O 1
ATOM 4550 N N . LEU A 1 561 ? 17.140 5.760 -31.591 1.00 87.62 561 LEU A N 1
ATOM 4551 C CA . LEU A 1 561 ? 16.246 4.997 -32.461 1.00 87.62 561 LEU A CA 1
ATOM 4552 C C . LEU A 1 561 ? 16.952 3.791 -33.074 1.00 87.62 561 LEU A C 1
ATOM 4554 O O . LEU A 1 561 ? 16.450 2.672 -32.964 1.00 87.62 561 LEU A O 1
ATOM 4558 N N . CYS A 1 562 ? 18.137 3.990 -33.648 1.00 90.62 562 CYS A N 1
ATOM 4559 C CA . CYS A 1 562 ? 18.919 2.903 -34.224 1.00 90.62 562 CYS A CA 1
ATOM 4560 C C . CYS A 1 562 ? 19.302 1.854 -33.173 1.00 90.62 562 CYS A C 1
ATOM 4562 O O . CYS A 1 562 ? 19.204 0.665 -33.452 1.00 90.62 562 CYS A O 1
ATOM 4564 N N . ALA A 1 563 ? 19.663 2.262 -31.955 1.00 90.12 563 ALA A N 1
ATOM 4565 C CA . ALA A 1 563 ? 19.956 1.367 -30.836 1.00 90.12 563 ALA A CA 1
ATOM 4566 C C . ALA A 1 563 ? 18.743 0.513 -30.435 1.00 90.12 563 ALA A C 1
ATOM 4568 O O . ALA A 1 563 ? 18.866 -0.700 -30.237 1.00 90.12 563 ALA A O 1
ATOM 4569 N N . LYS A 1 564 ? 17.555 1.123 -30.354 1.00 87.06 564 LYS A N 1
ATOM 4570 C CA . LYS A 1 564 ? 16.298 0.421 -30.056 1.00 87.06 564 LYS A CA 1
ATOM 4571 C C . LYS A 1 564 ? 15.932 -0.561 -31.169 1.00 87.06 564 LYS A C 1
ATOM 4573 O O . LYS A 1 564 ? 15.640 -1.719 -30.881 1.00 87.06 564 LYS A O 1
ATOM 4578 N N . LEU A 1 565 ? 16.035 -0.157 -32.434 1.00 88.00 565 LEU A N 1
ATOM 4579 C CA . LEU A 1 565 ? 15.789 -1.036 -33.583 1.00 88.00 565 LEU A CA 1
ATOM 4580 C C . LEU A 1 565 ? 16.818 -2.170 -33.690 1.00 88.00 565 LEU A C 1
ATOM 4582 O O . LEU A 1 565 ? 16.448 -3.316 -33.930 1.00 88.00 565 LEU A O 1
ATOM 4586 N N . PHE A 1 566 ? 18.094 -1.879 -33.436 1.00 89.81 566 PHE A N 1
ATOM 4587 C CA . PHE A 1 566 ? 19.158 -2.879 -33.361 1.00 89.81 566 PHE A CA 1
ATOM 4588 C C . PHE A 1 566 ? 18.823 -3.964 -32.344 1.00 89.81 566 PHE A C 1
ATOM 4590 O O . PHE A 1 566 ? 19.006 -5.140 -32.641 1.00 89.81 566 PHE A O 1
ATOM 4597 N N . SER A 1 567 ? 18.301 -3.592 -31.170 1.00 84.94 567 SER A N 1
ATOM 4598 C CA . SER A 1 567 ? 17.974 -4.580 -30.144 1.00 84.94 567 SER A CA 1
ATOM 4599 C C . SER A 1 567 ? 16.959 -5.608 -30.656 1.00 84.94 567 SER A C 1
ATOM 4601 O O . SER A 1 567 ? 17.209 -6.802 -30.536 1.00 84.94 567 SER A O 1
ATOM 4603 N N . PHE A 1 568 ? 15.894 -5.188 -31.347 1.00 84.00 568 PHE A N 1
ATOM 4604 C CA . PHE A 1 568 ? 14.944 -6.113 -31.974 1.00 84.00 568 PHE A CA 1
ATOM 4605 C C . PHE A 1 568 ? 15.610 -7.088 -32.946 1.00 84.00 568 PHE A C 1
ATOM 4607 O O . PHE A 1 568 ? 15.388 -8.293 -32.849 1.00 84.00 568 PHE A O 1
ATOM 4614 N N . PHE A 1 569 ? 16.453 -6.581 -33.848 1.00 86.00 569 PHE A N 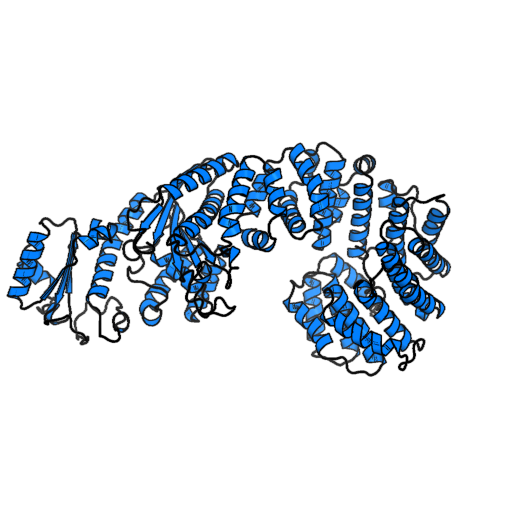1
ATOM 4615 C CA . PHE A 1 569 ? 17.172 -7.420 -34.805 1.00 86.00 569 PHE A CA 1
ATOM 4616 C C . PHE A 1 569 ? 18.142 -8.380 -34.135 1.00 86.00 569 PHE A C 1
ATOM 4618 O O . PHE A 1 569 ? 18.228 -9.537 -34.542 1.00 86.00 569 PHE A O 1
ATOM 4625 N N . ALA A 1 570 ? 18.844 -7.922 -33.098 1.00 83.62 570 ALA A N 1
ATOM 4626 C CA . ALA A 1 570 ? 19.739 -8.767 -32.337 1.00 83.62 570 ALA A CA 1
ATOM 4627 C C . ALA A 1 570 ? 18.956 -9.959 -31.779 1.00 83.62 570 ALA A C 1
ATOM 4629 O O . ALA A 1 570 ? 19.406 -11.091 -31.943 1.00 83.62 570 ALA A O 1
ATOM 4630 N N . PHE A 1 571 ? 17.787 -9.732 -31.166 1.00 78.25 571 PHE A N 1
ATOM 4631 C CA . PHE A 1 571 ? 16.913 -10.757 -30.567 1.00 78.25 571 PHE A CA 1
ATOM 4632 C C . PHE A 1 571 ? 16.274 -11.744 -31.548 1.00 78.25 571 PHE A C 1
ATOM 4634 O O . PHE A 1 571 ? 15.824 -12.809 -31.124 1.00 78.25 571 PHE A O 1
ATOM 4641 N N . GLN A 1 572 ? 16.266 -11.441 -32.842 1.00 79.12 572 GLN A N 1
ATOM 4642 C CA . GLN A 1 572 ? 15.798 -12.374 -33.857 1.00 79.12 572 GLN A CA 1
ATOM 4643 C C . GLN A 1 572 ? 16.904 -13.379 -34.229 1.00 79.12 572 GLN A C 1
ATOM 4645 O O . GLN A 1 572 ? 18.043 -12.971 -34.483 1.00 79.12 572 GLN A O 1
ATOM 4650 N N . PRO A 1 573 ? 16.594 -14.683 -34.334 1.00 76.75 573 PRO A N 1
ATOM 4651 C CA . PRO A 1 573 ? 17.512 -15.633 -34.946 1.00 76.75 573 PRO A CA 1
ATOM 4652 C C . PRO A 1 573 ? 17.677 -15.293 -36.433 1.00 76.75 573 PRO A C 1
ATOM 4654 O O . PRO A 1 573 ? 16.700 -15.221 -37.176 1.00 76.75 573 PRO A O 1
ATOM 4657 N N . GLN A 1 574 ? 18.916 -15.081 -36.869 1.00 83.56 574 GLN A N 1
ATOM 4658 C CA . GLN A 1 574 ? 19.256 -14.806 -38.261 1.00 83.56 574 GLN A CA 1
ATOM 4659 C C . GLN A 1 574 ? 19.872 -16.052 -38.888 1.00 83.56 574 GLN A C 1
ATOM 4661 O O . GLN A 1 574 ? 20.778 -16.658 -38.325 1.00 83.56 574 GLN A O 1
ATOM 4666 N N . GLN A 1 575 ? 19.398 -16.429 -40.070 1.00 84.25 575 GLN A N 1
ATOM 4667 C CA . GLN A 1 575 ? 19.987 -17.533 -40.837 1.00 84.25 575 GLN A CA 1
ATOM 4668 C C . GLN A 1 575 ? 20.844 -17.035 -42.004 1.00 84.25 575 GLN A C 1
ATOM 4670 O O . GLN A 1 575 ? 21.727 -17.751 -42.464 1.00 84.25 575 GLN A O 1
ATOM 4675 N N . ASP A 1 576 ? 20.604 -15.809 -42.473 1.00 88.56 576 ASP A N 1
ATOM 4676 C CA . ASP A 1 576 ? 21.347 -15.200 -43.574 1.00 88.56 576 ASP A CA 1
ATOM 4677 C C . ASP A 1 576 ? 22.680 -14.606 -43.067 1.00 88.56 576 ASP A C 1
ATOM 4679 O O . ASP A 1 576 ? 22.656 -13.652 -42.277 1.00 88.56 576 ASP A O 1
ATOM 4683 N N . PRO A 1 577 ? 23.845 -15.099 -43.537 1.00 89.12 577 PRO A N 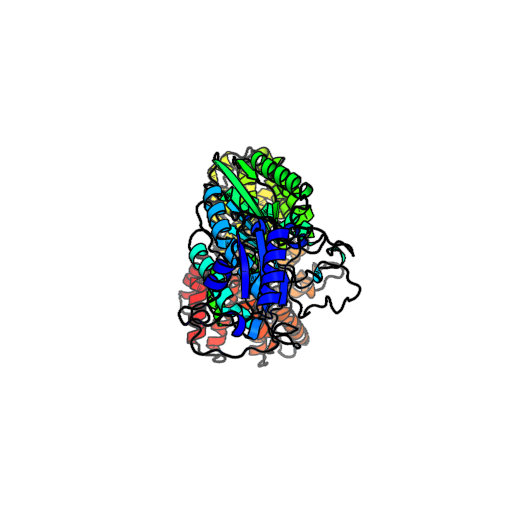1
ATOM 4684 C CA . PRO A 1 577 ? 25.155 -14.562 -43.169 1.00 89.12 577 PRO A CA 1
ATOM 4685 C C . PRO A 1 577 ? 25.307 -13.060 -43.434 1.00 89.12 577 PRO A C 1
ATOM 4687 O O . PRO A 1 577 ? 26.013 -12.377 -42.692 1.00 89.12 577 PRO A O 1
ATOM 4690 N N . VAL A 1 578 ? 24.632 -12.524 -44.458 1.00 92.25 578 VAL A N 1
ATOM 4691 C CA . VAL A 1 578 ? 24.656 -11.087 -44.771 1.00 92.25 578 VAL A CA 1
ATOM 4692 C C . VAL A 1 578 ? 23.983 -10.286 -43.659 1.00 92.25 578 VAL A C 1
ATOM 4694 O O . VAL A 1 578 ? 24.491 -9.236 -43.264 1.00 92.25 578 VAL A O 1
ATOM 4697 N N . GLN A 1 579 ? 22.871 -10.786 -43.116 1.00 91.88 579 GLN A N 1
ATOM 4698 C CA . GLN A 1 579 ? 22.164 -10.132 -42.013 1.00 91.88 579 GLN A CA 1
ATOM 4699 C C . GLN A 1 579 ? 22.935 -10.258 -40.700 1.00 91.88 579 GLN A C 1
ATOM 4701 O O . GLN A 1 579 ? 23.026 -9.285 -39.954 1.00 91.88 579 GLN A O 1
ATOM 4706 N N . ILE A 1 580 ? 23.554 -11.414 -40.444 1.00 90.12 580 ILE A N 1
ATOM 4707 C CA . ILE A 1 580 ? 24.443 -11.611 -39.290 1.00 90.12 580 ILE A CA 1
ATOM 4708 C C . ILE A 1 580 ? 25.606 -10.605 -39.341 1.00 90.12 580 ILE A C 1
ATOM 4710 O O . ILE A 1 580 ? 25.877 -9.921 -38.352 1.00 90.12 580 ILE A O 1
ATOM 4714 N N . GLY A 1 581 ? 26.251 -10.454 -40.503 1.00 91.69 581 GLY A N 1
ATOM 4715 C CA . GLY A 1 581 ? 27.304 -9.458 -40.716 1.00 91.69 581 GLY A CA 1
ATOM 4716 C C . GLY A 1 581 ? 26.819 -8.026 -40.475 1.00 91.69 581 GLY A C 1
ATOM 4717 O O . GLY A 1 581 ? 27.465 -7.272 -39.750 1.00 91.69 581 GLY A O 1
ATOM 4718 N N . ALA A 1 582 ? 25.637 -7.675 -40.990 1.00 94.25 582 ALA A N 1
ATOM 4719 C CA . ALA A 1 582 ? 25.051 -6.354 -40.783 1.00 94.25 582 ALA A CA 1
ATOM 4720 C C . ALA A 1 582 ? 24.758 -6.047 -39.301 1.00 94.25 582 ALA A C 1
ATOM 4722 O O . ALA A 1 582 ? 24.998 -4.924 -38.862 1.00 94.25 582 ALA A O 1
ATOM 4723 N N . ILE A 1 583 ? 24.296 -7.023 -38.506 1.00 91.69 583 ILE A N 1
ATOM 4724 C CA . ILE A 1 583 ? 24.118 -6.839 -37.054 1.00 91.69 583 ILE A CA 1
ATOM 4725 C C . ILE A 1 583 ? 25.471 -6.623 -36.362 1.00 91.69 583 ILE A C 1
ATOM 4727 O O . ILE A 1 583 ? 25.580 -5.737 -35.513 1.00 91.69 583 ILE A O 1
ATOM 4731 N N . SER A 1 584 ? 26.508 -7.380 -36.738 1.00 92.06 584 SER A N 1
ATOM 4732 C CA . SER A 1 584 ? 27.865 -7.176 -36.207 1.00 92.06 584 SER A CA 1
ATOM 4733 C C . SER A 1 584 ? 28.353 -5.748 -36.458 1.00 92.06 584 SER A C 1
ATOM 4735 O O . SER A 1 584 ? 28.824 -5.076 -35.539 1.00 92.06 584 SER A O 1
ATOM 4737 N N . ASP A 1 585 ? 28.197 -5.256 -37.686 1.00 94.69 585 ASP A N 1
ATOM 4738 C CA . ASP A 1 585 ? 28.647 -3.918 -38.063 1.00 94.69 585 ASP A CA 1
ATOM 4739 C C . ASP A 1 585 ? 27.813 -2.816 -37.399 1.00 94.69 585 ASP A C 1
ATOM 4741 O O . ASP A 1 585 ? 28.380 -1.844 -36.899 1.00 94.69 585 ASP A O 1
ATOM 4745 N N . LEU A 1 586 ? 26.494 -2.998 -37.276 1.00 94.12 586 LEU A N 1
ATOM 4746 C CA . LEU A 1 586 ? 25.639 -2.112 -36.480 1.00 94.12 586 LEU A CA 1
ATOM 4747 C C . LEU A 1 586 ? 26.121 -2.015 -35.031 1.00 94.12 586 LEU A C 1
ATOM 4749 O O . LEU A 1 586 ? 26.236 -0.913 -34.494 1.00 94.12 586 LEU A O 1
ATOM 4753 N N . ASN A 1 587 ? 26.428 -3.150 -34.396 1.00 93.25 587 ASN A N 1
ATOM 4754 C CA . ASN A 1 587 ? 26.914 -3.158 -33.021 1.00 93.25 587 ASN A CA 1
ATOM 4755 C C . ASN A 1 587 ? 28.221 -2.369 -32.879 1.00 93.25 587 ASN A C 1
ATOM 4757 O O . ASN A 1 587 ? 28.326 -1.556 -31.964 1.00 93.25 587 ASN A O 1
ATOM 4761 N N . LYS A 1 588 ? 29.175 -2.533 -33.807 1.00 93.38 588 LYS A N 1
ATOM 4762 C CA . LYS A 1 588 ? 30.429 -1.759 -33.809 1.00 93.38 588 LYS A CA 1
ATOM 4763 C C . LYS A 1 588 ? 30.163 -0.256 -33.840 1.00 93.38 588 LYS A C 1
ATOM 4765 O O . LYS A 1 588 ? 30.774 0.480 -33.068 1.00 93.38 588 LYS A O 1
ATOM 4770 N N . VAL A 1 589 ? 29.233 0.199 -34.686 1.00 94.31 589 VAL A N 1
ATOM 4771 C CA . VAL A 1 589 ? 28.878 1.625 -34.768 1.00 94.31 589 VAL A CA 1
ATOM 4772 C C . VAL A 1 589 ? 28.248 2.112 -33.458 1.00 94.31 589 VAL A C 1
ATOM 4774 O O . VAL A 1 589 ? 28.643 3.156 -32.942 1.00 94.31 589 VAL A O 1
ATOM 4777 N N . LEU A 1 590 ? 27.315 1.348 -32.881 1.00 92.75 590 LEU A N 1
ATOM 4778 C CA . LEU A 1 590 ? 26.639 1.713 -31.629 1.00 92.75 590 LEU A CA 1
ATOM 4779 C C . LEU A 1 590 ? 27.589 1.737 -30.425 1.00 92.75 590 LEU A C 1
ATOM 4781 O O . LEU A 1 590 ? 27.491 2.637 -29.591 1.00 92.75 590 LEU A O 1
ATOM 4785 N N . VAL A 1 591 ? 28.519 0.783 -30.330 1.00 92.69 591 VAL A N 1
ATOM 4786 C CA . VAL A 1 591 ? 29.522 0.746 -29.254 1.00 92.69 591 VAL A CA 1
ATOM 4787 C C . VAL A 1 591 ? 30.520 1.893 -29.396 1.00 92.69 591 VAL A C 1
ATOM 4789 O O . VAL A 1 591 ? 30.887 2.487 -28.388 1.00 92.69 591 VAL A O 1
ATOM 4792 N N . ALA A 1 592 ? 30.924 2.248 -30.618 1.00 92.88 592 ALA A N 1
ATOM 4793 C CA . ALA A 1 592 ? 31.883 3.324 -30.866 1.00 92.88 592 ALA A CA 1
ATOM 4794 C C . ALA A 1 592 ? 31.290 4.741 -30.730 1.00 92.88 592 ALA A C 1
ATOM 4796 O O . ALA A 1 592 ? 32.045 5.712 -30.631 1.00 92.88 592 ALA A O 1
ATOM 4797 N N . TYR A 1 593 ? 29.961 4.885 -30.727 1.00 94.31 593 TYR A N 1
ATOM 4798 C CA . TYR A 1 593 ? 29.304 6.187 -30.628 1.00 94.31 593 TYR A CA 1
ATOM 4799 C C . TYR A 1 593 ? 29.582 6.878 -29.284 1.00 94.31 593 TYR A C 1
ATOM 4801 O O . TYR A 1 593 ? 29.572 6.255 -28.223 1.00 94.31 593 TYR A O 1
ATOM 4809 N N . GLN A 1 594 ? 29.811 8.192 -29.312 1.00 93.06 594 GLN A N 1
ATOM 4810 C CA . GLN A 1 594 ? 30.044 8.991 -28.107 1.00 93.06 594 GLN A CA 1
ATOM 4811 C C . GLN A 1 594 ? 28.717 9.326 -27.417 1.00 93.06 594 GLN A C 1
ATOM 4813 O O . GLN A 1 594 ? 28.199 10.437 -27.531 1.00 93.06 594 GLN A O 1
ATOM 4818 N N . TRP A 1 595 ? 28.151 8.348 -26.710 1.00 90.19 595 TRP A N 1
ATOM 4819 C CA . TRP A 1 595 ? 26.922 8.542 -25.950 1.00 90.19 595 TRP A CA 1
ATOM 4820 C C . TRP A 1 595 ? 27.104 9.596 -24.844 1.00 90.19 595 TRP A C 1
ATOM 4822 O O . TRP A 1 595 ? 28.181 9.681 -24.248 1.00 90.19 595 TRP A O 1
ATOM 4832 N N . PRO A 1 596 ? 26.042 10.344 -24.480 1.00 86.69 596 PRO A N 1
ATOM 4833 C CA . PRO A 1 596 ? 26.092 11.287 -23.358 1.00 86.69 596 PRO A CA 1
ATOM 4834 C C . PRO A 1 596 ? 26.504 10.644 -22.024 1.00 86.69 596 PRO A C 1
ATOM 4836 O O . PRO A 1 596 ? 27.084 11.303 -21.163 1.00 86.69 596 PRO A O 1
ATOM 4839 N N . HIS A 1 597 ? 26.216 9.350 -21.852 1.00 84.81 597 HIS A N 1
ATOM 4840 C CA . HIS A 1 597 ? 26.596 8.561 -20.685 1.00 84.81 597 HIS A CA 1
ATOM 4841 C C . HIS A 1 597 ? 27.329 7.287 -21.122 1.00 84.81 597 HIS A C 1
ATOM 4843 O O . HIS A 1 597 ? 26.758 6.463 -21.832 1.00 84.81 597 HIS A O 1
ATOM 4849 N N . GLN A 1 598 ? 28.554 7.074 -20.622 1.00 87.44 598 GLN A N 1
ATOM 4850 C CA . GLN A 1 598 ? 29.392 5.903 -20.952 1.00 87.44 598 GLN A CA 1
ATOM 4851 C C . GLN A 1 598 ? 28.737 4.551 -20.625 1.00 87.44 598 GLN A C 1
ATOM 4853 O O . GLN A 1 598 ? 29.074 3.528 -21.219 1.00 87.44 598 GLN A O 1
ATOM 4858 N N . ARG A 1 599 ? 27.752 4.540 -19.717 1.00 85.94 599 ARG A N 1
ATOM 4859 C CA . ARG A 1 599 ? 26.929 3.360 -19.427 1.00 85.94 599 ARG A CA 1
ATOM 4860 C C . ARG A 1 599 ? 26.244 2.800 -20.681 1.00 85.94 599 ARG A C 1
ATOM 4862 O O . ARG A 1 599 ? 26.056 1.591 -20.763 1.00 85.94 599 ARG A O 1
ATOM 4869 N N . GLU A 1 600 ? 25.899 3.639 -21.657 1.00 86.56 600 GLU A N 1
ATOM 4870 C CA . GLU A 1 600 ? 25.289 3.172 -22.907 1.00 86.56 600 GLU A CA 1
ATOM 4871 C C . GLU A 1 600 ? 26.283 2.414 -23.791 1.00 86.56 600 GLU A C 1
ATOM 4873 O O . GLU A 1 600 ? 25.945 1.357 -24.324 1.00 86.56 600 GLU A O 1
ATOM 4878 N N . ASN A 1 601 ? 27.543 2.857 -23.861 1.00 91.94 601 ASN A N 1
ATOM 4879 C CA . ASN A 1 601 ? 28.596 2.099 -24.539 1.00 91.94 601 ASN A CA 1
ATOM 4880 C C . ASN A 1 601 ? 28.787 0.716 -23.902 1.00 91.94 601 ASN A C 1
ATOM 4882 O O . ASN A 1 601 ? 28.814 -0.296 -24.604 1.00 91.94 601 ASN A O 1
ATOM 4886 N N . ARG A 1 602 ? 28.863 0.666 -22.563 1.00 90.69 602 ARG A N 1
ATOM 4887 C CA . ARG A 1 602 ? 28.993 -0.588 -21.802 1.00 90.69 602 ARG A CA 1
ATOM 4888 C C . ARG A 1 602 ? 27.843 -1.550 -22.087 1.00 90.69 602 ARG A C 1
ATOM 4890 O O . ARG A 1 602 ? 28.070 -2.730 -22.343 1.00 90.69 602 ARG A O 1
ATOM 4897 N N . ARG A 1 603 ? 26.614 -1.032 -22.111 1.00 86.69 603 ARG A N 1
ATOM 4898 C CA . ARG A 1 603 ? 25.413 -1.790 -22.482 1.00 86.69 603 ARG A CA 1
ATOM 4899 C C . ARG A 1 603 ? 25.525 -2.370 -23.886 1.00 86.69 603 ARG A C 1
ATOM 4901 O O . ARG A 1 603 ? 25.342 -3.570 -24.056 1.00 86.69 603 ARG A O 1
ATOM 4908 N N . HIS A 1 604 ? 25.860 -1.557 -24.885 1.00 90.19 604 HIS A N 1
ATOM 4909 C CA . HIS A 1 604 ? 26.001 -2.033 -26.263 1.00 90.19 604 HIS A CA 1
ATOM 4910 C C . HIS A 1 604 ? 27.116 -3.069 -26.435 1.00 90.19 604 HIS A C 1
ATOM 4912 O O . HIS A 1 604 ? 26.963 -3.976 -27.257 1.00 90.19 604 HIS A O 1
ATOM 4918 N N . ALA A 1 605 ? 28.188 -2.984 -25.643 1.00 91.94 605 ALA A N 1
ATOM 4919 C CA . ALA A 1 605 ? 29.231 -4.002 -25.613 1.00 91.94 605 ALA A CA 1
ATOM 4920 C C . ALA A 1 605 ? 28.679 -5.339 -25.083 1.00 91.94 605 ALA A C 1
ATOM 4922 O O . ALA A 1 605 ? 28.816 -6.364 -25.750 1.00 91.94 605 ALA A O 1
ATOM 4923 N N . ILE A 1 606 ? 27.959 -5.321 -23.954 1.00 90.19 606 ILE A N 1
ATOM 4924 C CA . ILE A 1 606 ? 27.295 -6.517 -23.408 1.00 90.19 606 ILE A CA 1
ATOM 4925 C C . ILE A 1 606 ? 26.317 -7.115 -24.431 1.00 90.19 606 ILE A C 1
ATOM 4927 O O . ILE A 1 606 ? 26.381 -8.310 -24.702 1.00 90.19 606 ILE A O 1
ATOM 4931 N N . TYR A 1 607 ? 25.471 -6.300 -25.072 1.00 86.25 607 TYR A N 1
ATOM 4932 C CA . TYR A 1 607 ? 24.506 -6.792 -26.066 1.00 86.25 607 TYR A CA 1
ATOM 4933 C C . TYR A 1 607 ? 25.152 -7.402 -27.296 1.00 86.25 607 TYR A C 1
ATOM 4935 O O . TYR A 1 607 ? 24.721 -8.455 -27.762 1.00 86.25 607 TYR A O 1
ATOM 4943 N N . GLY A 1 608 ? 26.182 -6.742 -27.825 1.00 89.81 608 GLY A N 1
ATOM 4944 C CA . GLY A 1 608 ? 26.938 -7.270 -28.950 1.00 89.81 608 GLY A CA 1
ATOM 4945 C C . GLY A 1 608 ? 27.562 -8.617 -28.620 1.00 89.81 608 GLY A C 1
ATOM 4946 O O . GLY A 1 608 ? 27.556 -9.514 -29.457 1.00 89.81 608 GLY A O 1
ATOM 4947 N N . ALA A 1 609 ? 28.053 -8.777 -27.389 1.00 91.69 609 ALA A N 1
ATOM 4948 C CA . ALA A 1 609 ? 28.598 -10.042 -26.929 1.00 91.69 609 ALA A CA 1
ATOM 4949 C C . ALA A 1 609 ? 27.528 -11.121 -26.764 1.00 91.69 609 ALA A C 1
ATOM 4951 O O . ALA A 1 609 ? 27.689 -12.207 -27.309 1.00 91.69 609 ALA A O 1
ATOM 4952 N N . GLU A 1 610 ? 26.418 -10.832 -26.078 1.00 88.38 610 GLU A N 1
ATOM 4953 C CA . GLU A 1 610 ? 25.333 -11.804 -25.902 1.00 88.38 610 GLU A CA 1
ATOM 4954 C C . GLU A 1 610 ? 24.751 -12.268 -27.237 1.00 88.38 610 GLU A C 1
ATOM 4956 O O . GLU A 1 610 ? 24.454 -13.450 -27.380 1.00 88.38 610 GLU A O 1
ATOM 4961 N N . TRP A 1 611 ? 24.623 -11.357 -28.206 1.00 89.62 611 TRP A N 1
ATOM 4962 C CA . TRP A 1 611 ? 24.234 -11.692 -29.571 1.00 89.62 611 TRP A CA 1
ATOM 4963 C C . TRP A 1 611 ? 25.274 -12.577 -30.260 1.00 89.62 611 TRP A C 1
ATOM 4965 O O . TRP A 1 611 ? 24.906 -13.606 -30.817 1.00 89.62 611 TRP A O 1
ATOM 4975 N N . ALA A 1 612 ? 26.560 -12.213 -30.212 1.00 90.56 612 ALA A N 1
ATOM 4976 C CA . ALA A 1 612 ? 27.619 -12.986 -30.856 1.00 90.56 612 ALA A CA 1
ATOM 4977 C C . ALA A 1 612 ? 27.704 -14.411 -30.284 1.00 90.56 612 ALA A C 1
ATOM 4979 O O . ALA A 1 612 ? 27.861 -15.366 -31.042 1.00 90.56 612 ALA A O 1
ATOM 4980 N N . LEU A 1 613 ? 27.491 -14.576 -28.974 1.00 89.88 613 LEU A N 1
ATOM 4981 C CA . LEU A 1 613 ? 27.454 -15.883 -28.315 1.00 89.88 613 LEU A CA 1
ATOM 4982 C C . LEU A 1 613 ? 26.404 -16.842 -28.902 1.00 89.88 613 LEU A C 1
ATOM 4984 O O . LEU A 1 613 ? 26.614 -18.051 -28.862 1.00 89.88 613 LEU A O 1
ATOM 4988 N N . ASP A 1 614 ? 25.314 -16.346 -29.494 1.00 84.56 614 ASP A N 1
ATOM 4989 C CA . ASP A 1 614 ? 24.317 -17.204 -30.154 1.00 84.56 614 ASP A CA 1
ATOM 4990 C C . ASP A 1 614 ? 24.783 -17.792 -31.489 1.00 84.56 614 ASP A C 1
ATOM 4992 O O . ASP A 1 614 ? 24.202 -18.765 -31.965 1.00 84.56 614 ASP A O 1
ATOM 4996 N N . TYR A 1 615 ? 25.838 -17.237 -32.085 1.00 86.56 615 TYR A N 1
ATOM 4997 C CA . TYR A 1 615 ? 26.379 -17.672 -33.375 1.00 86.56 615 TYR A CA 1
ATOM 4998 C C . TYR A 1 615 ? 27.731 -18.376 -33.246 1.00 86.56 615 TYR A C 1
ATOM 5000 O O . TYR A 1 615 ? 28.354 -18.700 -34.255 1.00 86.56 615 TYR A O 1
ATOM 5008 N N . VAL A 1 616 ? 28.181 -18.666 -32.022 1.00 86.44 616 VAL A N 1
ATOM 5009 C CA . VAL A 1 616 ? 29.465 -19.337 -31.763 1.00 86.44 616 VAL A CA 1
ATOM 5010 C C . VAL A 1 616 ? 29.543 -20.718 -32.417 1.00 86.44 616 VAL A C 1
ATOM 5012 O O . VAL A 1 616 ? 30.588 -21.076 -32.952 1.00 86.44 616 VAL A O 1
ATOM 5015 N N . LEU A 1 617 ? 28.429 -21.456 -32.473 1.00 81.06 617 LEU A N 1
ATOM 5016 C CA . LEU A 1 617 ? 28.364 -22.743 -33.179 1.00 81.06 617 LEU A CA 1
ATOM 5017 C C . LEU A 1 617 ? 28.607 -22.615 -34.695 1.00 81.06 617 LEU A C 1
ATOM 5019 O O . LEU A 1 617 ? 28.953 -23.601 -35.341 1.00 81.06 617 LEU A O 1
ATOM 5023 N N . ASN A 1 618 ? 28.448 -21.416 -35.265 1.00 79.69 618 ASN A N 1
ATOM 5024 C CA . ASN A 1 618 ? 28.667 -21.167 -36.689 1.00 79.69 618 ASN A CA 1
ATOM 5025 C C . ASN A 1 618 ? 30.119 -20.764 -36.996 1.00 79.69 618 ASN A C 1
ATOM 5027 O O . ASN A 1 618 ? 30.590 -21.023 -38.103 1.00 79.69 618 ASN A O 1
ATOM 5031 N N . SER A 1 619 ? 30.813 -20.093 -36.067 1.00 86.44 619 SER A N 1
ATOM 5032 C CA . SER A 1 619 ? 32.221 -19.695 -36.215 1.00 86.44 619 SER A CA 1
ATOM 5033 C C . SER A 1 619 ? 32.854 -19.291 -34.878 1.00 86.44 619 SER A C 1
ATOM 5035 O O . SER A 1 619 ? 32.268 -18.524 -34.110 1.00 86.44 619 SER A O 1
ATOM 5037 N N . GLU A 1 620 ? 34.109 -19.703 -34.663 1.00 92.69 620 GLU A N 1
ATOM 5038 C CA . GLU A 1 620 ? 34.973 -19.247 -33.560 1.00 92.69 620 GLU A CA 1
ATOM 5039 C C . GLU A 1 620 ? 35.145 -17.715 -33.546 1.00 92.69 620 GLU A C 1
ATOM 5041 O O . GLU A 1 620 ? 35.332 -17.107 -32.492 1.00 92.69 620 GLU A O 1
ATOM 5046 N N . ASP A 1 621 ? 35.025 -17.050 -34.699 1.00 93.75 621 ASP A N 1
ATOM 5047 C CA . ASP A 1 621 ? 35.140 -15.591 -34.779 1.00 93.75 621 ASP A CA 1
ATOM 5048 C C . ASP A 1 621 ? 34.072 -14.879 -33.938 1.00 93.75 621 ASP A C 1
ATOM 5050 O O . ASP A 1 621 ? 34.344 -13.829 -33.356 1.00 93.75 621 ASP A O 1
ATOM 5054 N N . PHE A 1 622 ? 32.876 -15.460 -33.799 1.00 92.44 622 PHE A N 1
ATOM 5055 C CA . PHE A 1 622 ? 31.839 -14.897 -32.932 1.00 92.44 622 PHE A CA 1
ATOM 5056 C C . PHE A 1 622 ? 32.196 -15.002 -31.451 1.00 92.44 622 PHE A C 1
ATOM 5058 O O . PHE A 1 622 ? 31.875 -14.094 -30.683 1.00 92.44 622 PHE A O 1
ATOM 5065 N N . PHE A 1 623 ? 32.920 -16.050 -31.054 1.00 94.31 623 PHE A N 1
ATOM 5066 C CA . PHE A 1 623 ? 33.450 -16.160 -29.699 1.00 94.31 623 PHE A CA 1
ATOM 5067 C C . PHE A 1 623 ? 34.461 -15.039 -29.425 1.00 94.31 623 PHE A C 1
ATOM 5069 O O . PHE A 1 623 ? 34.353 -14.341 -28.418 1.00 94.31 623 PHE A O 1
ATOM 5076 N N . LYS A 1 624 ? 35.369 -14.778 -30.376 1.00 95.69 624 LYS A N 1
ATOM 5077 C CA . LYS A 1 624 ? 36.344 -13.674 -30.293 1.00 95.69 624 LYS A CA 1
ATOM 5078 C C . LYS A 1 624 ? 35.677 -12.300 -30.260 1.00 95.69 624 LYS A C 1
ATOM 5080 O O . LYS A 1 624 ? 36.122 -11.425 -29.522 1.00 95.69 624 LYS A O 1
ATOM 5085 N N . ILE A 1 625 ? 34.598 -12.100 -31.021 1.00 94.06 625 ILE A N 1
ATOM 5086 C CA . ILE A 1 625 ? 33.796 -10.867 -30.965 1.00 94.06 625 ILE A CA 1
ATOM 5087 C C . ILE A 1 625 ? 33.174 -10.699 -29.575 1.00 94.06 625 ILE A C 1
ATOM 5089 O O . ILE A 1 625 ? 33.248 -9.612 -29.001 1.00 94.06 625 ILE A O 1
ATOM 5093 N N . ALA A 1 626 ? 32.588 -11.761 -29.015 1.00 94.06 626 ALA A N 1
ATOM 5094 C CA . ALA A 1 626 ? 31.995 -11.714 -27.683 1.00 94.06 626 ALA A CA 1
ATOM 5095 C C . ALA A 1 626 ? 33.035 -11.411 -26.595 1.00 94.06 626 ALA A C 1
ATOM 5097 O O . ALA A 1 626 ? 32.803 -10.541 -25.751 1.00 94.06 626 ALA A O 1
ATOM 5098 N N . GLU A 1 627 ? 34.197 -12.068 -26.650 1.00 95.75 627 GLU A N 1
ATOM 5099 C CA . GLU A 1 627 ? 35.311 -11.823 -25.730 1.00 95.75 627 GLU A CA 1
ATOM 5100 C C . GLU A 1 627 ? 35.809 -10.378 -25.850 1.00 95.75 627 GLU A C 1
ATOM 5102 O O . GLU A 1 627 ? 35.917 -9.671 -24.846 1.00 95.75 627 GLU A O 1
ATOM 5107 N N . HIS A 1 628 ? 36.024 -9.894 -27.077 1.00 95.62 628 HIS A N 1
ATOM 5108 C CA . HIS A 1 628 ? 36.469 -8.526 -27.314 1.00 95.62 628 HIS A CA 1
ATOM 5109 C C . HIS A 1 628 ? 35.489 -7.493 -26.755 1.00 95.62 628 HIS A C 1
ATOM 5111 O O . HIS A 1 628 ? 35.887 -6.540 -26.081 1.00 95.62 628 HIS A O 1
ATOM 5117 N N . ASN A 1 629 ? 34.196 -7.702 -26.969 1.00 94.31 629 ASN A N 1
ATOM 5118 C CA . ASN A 1 629 ? 33.175 -6.808 -26.457 1.00 94.31 629 ASN A CA 1
ATOM 5119 C C . ASN A 1 629 ? 33.140 -6.785 -24.914 1.00 94.31 629 ASN A C 1
ATOM 5121 O O . ASN A 1 629 ? 33.116 -5.701 -24.329 1.00 94.31 629 ASN A O 1
ATOM 5125 N N . LEU A 1 630 ? 33.185 -7.941 -24.239 1.00 93.06 630 LEU A N 1
ATOM 5126 C CA . LEU A 1 630 ? 33.067 -8.020 -22.771 1.00 93.06 630 LEU A CA 1
ATOM 5127 C C . LEU A 1 630 ? 34.349 -7.651 -22.016 1.00 93.06 630 LEU A C 1
ATOM 5129 O O . LEU A 1 630 ? 34.265 -7.110 -20.910 1.00 93.06 630 LEU A O 1
ATOM 5133 N N . PHE A 1 631 ? 35.525 -7.919 -22.584 1.00 94.00 631 PHE A N 1
ATOM 5134 C CA . PHE A 1 631 ? 36.806 -7.739 -21.890 1.00 94.00 631 PHE A CA 1
ATOM 5135 C C . PHE A 1 631 ? 37.647 -6.573 -22.411 1.00 94.00 631 PHE A C 1
ATOM 5137 O O . PHE A 1 631 ? 38.471 -6.055 -21.663 1.00 94.00 631 PHE A O 1
ATOM 5144 N N . HIS A 1 632 ? 37.411 -6.089 -23.633 1.00 93.88 632 HIS A N 1
ATOM 5145 C CA . HIS A 1 632 ? 38.095 -4.901 -24.152 1.00 93.88 632 HIS A CA 1
ATOM 5146 C C . HIS A 1 632 ? 37.168 -3.690 -24.211 1.00 93.88 632 HIS A C 1
ATOM 5148 O O . HIS A 1 632 ? 37.406 -2.716 -23.496 1.00 93.88 632 HIS A O 1
ATOM 5154 N N . LEU A 1 633 ? 36.090 -3.745 -25.000 1.00 92.88 633 LEU A N 1
ATOM 5155 C CA . LEU A 1 633 ? 35.232 -2.572 -25.200 1.00 92.88 633 LEU A CA 1
ATOM 5156 C C . LEU A 1 633 ? 34.498 -2.178 -23.919 1.00 92.88 633 LEU A C 1
ATOM 5158 O O . LEU A 1 633 ? 34.551 -1.020 -23.527 1.00 92.88 633 LEU A O 1
ATOM 5162 N N . PHE A 1 634 ? 33.876 -3.121 -23.209 1.00 92.56 634 PHE A N 1
ATOM 5163 C CA . PHE A 1 634 ? 33.217 -2.824 -21.934 1.00 92.56 634 PHE A CA 1
ATOM 5164 C C . PHE A 1 634 ? 34.172 -2.146 -20.931 1.00 92.56 634 PHE A C 1
ATOM 5166 O O . PHE A 1 634 ? 33.814 -1.137 -20.324 1.00 92.56 634 PHE A O 1
ATOM 5173 N N . HIS A 1 635 ? 35.402 -2.658 -20.808 1.00 91.56 635 HIS A N 1
ATOM 5174 C CA . HIS A 1 635 ? 36.411 -2.132 -19.885 1.00 91.56 635 HIS A CA 1
ATOM 5175 C C . HIS A 1 635 ? 36.927 -0.749 -20.297 1.00 91.56 635 HIS A C 1
ATOM 5177 O O . HIS A 1 635 ? 37.176 0.089 -19.434 1.00 91.56 635 HIS A O 1
ATOM 5183 N N . GLN A 1 636 ? 37.034 -0.476 -21.602 1.00 92.75 636 GLN A N 1
ATOM 5184 C CA . GLN A 1 636 ? 37.406 0.840 -22.130 1.00 92.75 636 GLN A CA 1
ATOM 5185 C C . GLN A 1 636 ? 36.446 1.953 -21.672 1.00 92.75 636 GLN A C 1
ATOM 5187 O O . GLN A 1 636 ? 36.852 3.110 -21.573 1.00 92.75 636 GLN A O 1
ATOM 5192 N N . TYR A 1 637 ? 35.187 1.612 -21.390 1.00 90.56 637 TYR A N 1
ATOM 5193 C CA . TYR A 1 637 ? 34.151 2.553 -20.961 1.00 90.56 637 TYR A CA 1
ATOM 5194 C C . TYR A 1 637 ? 33.866 2.514 -19.451 1.00 90.56 637 TYR A C 1
ATOM 5196 O O . TYR A 1 637 ? 32.843 3.047 -19.011 1.00 90.56 637 TYR A O 1
ATOM 5204 N N . LEU A 1 638 ? 34.724 1.884 -18.643 1.00 86.75 638 LEU A N 1
ATOM 5205 C CA . LEU A 1 638 ? 34.682 2.034 -17.187 1.00 86.75 638 LEU A CA 1
ATOM 5206 C C . LEU A 1 638 ? 35.230 3.412 -16.789 1.00 86.75 638 LEU A C 1
ATOM 5208 O O . LEU A 1 638 ? 36.258 3.865 -17.296 1.00 86.75 638 LEU A O 1
ATOM 5212 N N . GLY A 1 639 ? 34.531 4.087 -15.880 1.00 82.75 639 GLY A N 1
ATOM 5213 C CA . GLY A 1 639 ? 34.989 5.340 -15.291 1.00 82.75 639 GLY A CA 1
ATOM 5214 C C . GLY A 1 639 ? 36.205 5.144 -14.379 1.00 82.75 639 GLY A C 1
ATOM 5215 O O . GLY A 1 639 ? 36.545 4.032 -13.975 1.00 82.75 639 GLY A O 1
ATOM 5216 N N . SER A 1 640 ? 36.863 6.245 -14.009 1.00 80.62 640 SER A N 1
ATOM 5217 C CA . SER A 1 640 ? 37.975 6.199 -13.050 1.00 80.62 640 SER A CA 1
ATOM 5218 C C . SER A 1 640 ? 37.505 5.637 -11.703 1.00 80.62 640 SER A C 1
ATOM 5220 O O . SER A 1 640 ? 36.621 6.214 -11.070 1.00 80.62 640 SER A O 1
ATOM 5222 N N . GLY A 1 641 ? 38.101 4.524 -11.269 1.00 77.88 641 GLY A N 1
ATOM 5223 C CA . GLY A 1 641 ? 37.734 3.831 -10.029 1.00 77.88 641 GLY A CA 1
ATOM 5224 C C . GLY A 1 641 ? 36.527 2.893 -10.145 1.00 77.88 641 GLY A C 1
ATOM 5225 O O . GLY A 1 641 ? 36.170 2.265 -9.151 1.00 77.88 641 GLY A O 1
ATOM 5226 N N . GLU A 1 642 ? 35.916 2.765 -11.327 1.00 83.31 642 GLU A N 1
ATOM 5227 C CA . GLU A 1 642 ? 34.905 1.740 -11.591 1.00 83.31 642 GLU A CA 1
ATOM 5228 C C . GLU A 1 642 ? 35.576 0.395 -11.917 1.00 83.31 642 GLU A C 1
ATOM 5230 O O . GLU A 1 642 ? 36.585 0.324 -12.617 1.00 83.31 642 GLU A O 1
ATOM 5235 N N . THR A 1 643 ? 34.994 -0.692 -11.418 1.00 83.69 643 THR A N 1
ATOM 5236 C CA . THR A 1 643 ? 35.404 -2.084 -11.673 1.00 83.69 643 THR A CA 1
ATOM 5237 C C . THR A 1 643 ? 34.270 -2.842 -12.363 1.00 83.69 643 THR A C 1
ATOM 5239 O O . THR A 1 643 ? 33.133 -2.372 -12.396 1.00 83.69 643 THR A O 1
ATOM 5242 N N . THR A 1 644 ? 34.510 -4.055 -12.865 1.00 77.56 644 THR A N 1
ATOM 5243 C CA . THR A 1 644 ? 33.430 -4.932 -13.374 1.00 77.56 644 THR A CA 1
ATOM 5244 C C . THR A 1 644 ? 32.367 -5.236 -12.314 1.00 77.56 644 THR A C 1
ATOM 5246 O O . THR A 1 644 ? 31.191 -5.380 -12.635 1.00 77.56 644 THR A O 1
ATOM 5249 N N . SER A 1 645 ? 32.737 -5.236 -11.029 1.00 77.06 645 SER A N 1
ATOM 5250 C CA . SER A 1 645 ? 31.788 -5.340 -9.913 1.00 77.06 645 SER A CA 1
ATOM 5251 C C . SER A 1 645 ? 30.860 -4.125 -9.760 1.00 77.06 645 SER A C 1
ATOM 5253 O O . SER A 1 645 ? 29.874 -4.206 -9.036 1.00 77.06 645 SER A O 1
ATOM 5255 N N . SER A 1 646 ? 31.110 -3.012 -10.453 1.00 77.44 646 SER A N 1
ATOM 5256 C CA . SER A 1 646 ? 30.192 -1.866 -10.465 1.00 77.44 646 SER A CA 1
ATOM 5257 C C . SER A 1 646 ? 29.024 -2.020 -11.450 1.00 77.44 646 SER A C 1
ATOM 5259 O O . SER A 1 646 ? 28.021 -1.319 -11.302 1.00 77.44 646 SER A O 1
ATOM 5261 N N . ASP A 1 647 ? 29.108 -2.942 -12.422 1.00 83.44 647 ASP A N 1
ATOM 5262 C CA . ASP A 1 647 ? 28.045 -3.175 -13.406 1.00 83.44 647 ASP A CA 1
ATOM 5263 C C . ASP A 1 647 ? 27.466 -4.595 -13.274 1.00 83.44 647 ASP A C 1
ATOM 5265 O O . ASP A 1 647 ? 28.011 -5.566 -13.808 1.00 83.44 647 ASP A O 1
ATOM 5269 N N . PRO A 1 648 ? 26.336 -4.754 -12.568 1.00 84.62 648 PRO A N 1
ATOM 5270 C CA . PRO A 1 648 ? 25.801 -6.072 -12.252 1.00 84.62 648 PRO A CA 1
ATOM 5271 C C . PRO A 1 648 ? 25.316 -6.824 -13.512 1.00 84.62 648 PRO A C 1
ATOM 5273 O O . PRO A 1 648 ? 25.191 -8.045 -13.494 1.00 84.62 648 PRO A O 1
ATOM 5276 N N . PHE A 1 649 ? 25.092 -6.121 -14.630 1.00 82.56 649 PHE A N 1
ATOM 5277 C CA . PHE A 1 649 ? 24.622 -6.691 -15.898 1.00 82.56 649 PHE A CA 1
ATOM 5278 C C . PHE A 1 649 ? 25.724 -7.380 -16.714 1.00 82.56 649 PHE A C 1
ATOM 5280 O O . PHE A 1 649 ? 25.421 -8.170 -17.606 1.00 82.56 649 PHE A O 1
ATOM 5287 N N . TRP A 1 650 ? 26.995 -7.121 -16.402 1.00 91.56 650 TRP A N 1
ATOM 5288 C CA . TRP A 1 650 ? 28.131 -7.770 -17.058 1.00 91.56 650 TRP A CA 1
ATOM 5289 C C . TRP A 1 650 ? 28.230 -9.260 -16.694 1.00 91.56 650 TRP A C 1
ATOM 5291 O O . TRP A 1 650 ? 28.520 -10.093 -17.552 1.00 91.56 650 TRP A O 1
ATOM 5301 N N . TRP A 1 651 ? 27.911 -9.608 -15.442 1.00 91.94 651 TRP A N 1
ATOM 5302 C CA . TRP A 1 651 ? 28.145 -10.938 -14.868 1.00 91.94 651 TRP A CA 1
ATOM 5303 C C . TRP A 1 651 ? 27.395 -12.087 -15.551 1.00 91.94 651 TRP A C 1
ATOM 5305 O O . TRP A 1 651 ? 28.017 -13.121 -15.807 1.00 91.94 651 TRP A O 1
ATOM 5315 N N . PRO A 1 652 ? 26.096 -11.972 -15.893 1.00 89.19 652 PRO A N 1
ATOM 5316 C CA . PRO A 1 652 ? 25.427 -13.030 -16.644 1.00 89.19 652 PRO A CA 1
ATOM 5317 C C . PRO A 1 652 ? 26.052 -13.282 -18.018 1.00 89.19 652 PRO A C 1
ATOM 5319 O O . PRO A 1 652 ? 26.253 -14.437 -18.387 1.00 89.19 652 PRO A O 1
ATOM 5322 N N . ALA A 1 653 ? 26.392 -12.215 -18.749 1.00 90.50 653 ALA A N 1
ATOM 5323 C CA . ALA A 1 653 ? 26.944 -12.315 -20.097 1.00 90.50 653 ALA A CA 1
ATOM 5324 C C . ALA A 1 653 ? 28.340 -12.953 -20.094 1.00 90.50 653 ALA A C 1
ATOM 5326 O O . ALA A 1 653 ? 28.628 -13.811 -20.927 1.00 90.50 653 ALA A O 1
ATOM 5327 N N . THR A 1 654 ? 29.193 -12.601 -19.128 1.00 94.00 654 THR A N 1
ATOM 5328 C CA . THR A 1 654 ? 30.513 -13.229 -18.989 1.00 94.00 654 THR A CA 1
ATOM 5329 C C . THR A 1 654 ? 30.446 -14.658 -18.486 1.00 94.00 654 THR A C 1
ATOM 5331 O O . THR A 1 654 ? 31.153 -15.508 -19.013 1.00 94.00 654 THR A O 1
ATOM 5334 N N . THR A 1 655 ? 29.554 -14.971 -17.545 1.00 93.62 655 THR A N 1
ATOM 5335 C CA . THR A 1 655 ? 29.361 -16.360 -17.090 1.00 93.62 655 THR A CA 1
ATOM 5336 C C . THR A 1 655 ? 28.884 -17.251 -18.237 1.00 93.62 655 THR A C 1
ATOM 5338 O O . THR A 1 655 ? 29.376 -18.365 -18.405 1.00 93.62 655 THR A O 1
ATOM 5341 N N . ARG A 1 656 ? 27.997 -16.730 -19.094 1.00 91.69 656 ARG A N 1
ATOM 5342 C CA . ARG A 1 656 ? 27.590 -17.393 -20.336 1.00 91.69 656 ARG A CA 1
ATOM 5343 C C . ARG A 1 656 ? 28.760 -17.580 -21.306 1.00 91.69 656 ARG A C 1
ATOM 5345 O O . ARG A 1 656 ? 28.878 -18.654 -21.891 1.00 91.69 656 ARG A O 1
ATOM 5352 N N . LEU A 1 657 ? 29.613 -16.566 -21.478 1.00 94.69 657 LEU A N 1
ATOM 5353 C CA . LEU A 1 657 ? 30.812 -16.664 -22.317 1.00 94.69 657 LEU A CA 1
ATOM 5354 C C . LEU A 1 657 ? 31.744 -17.773 -21.826 1.00 94.69 657 LEU A C 1
ATOM 5356 O O . LEU A 1 657 ? 32.173 -18.586 -22.638 1.00 94.69 657 LEU A O 1
ATOM 5360 N N . PHE A 1 658 ? 32.019 -17.842 -20.521 1.00 95.69 658 PHE A N 1
ATOM 5361 C CA . PHE A 1 658 ? 32.856 -18.897 -19.948 1.00 95.69 658 PHE A CA 1
ATOM 5362 C C . PHE A 1 658 ? 32.244 -20.283 -20.145 1.00 95.69 658 PHE A C 1
ATOM 5364 O O . PHE A 1 658 ? 32.946 -21.183 -20.594 1.00 95.69 658 PHE A O 1
ATOM 5371 N N . TYR A 1 659 ? 30.938 -20.444 -19.898 1.00 93.31 659 TYR A N 1
ATOM 5372 C CA . TYR A 1 659 ? 30.234 -21.700 -20.177 1.00 93.31 659 TYR A CA 1
ATOM 5373 C C . TYR A 1 659 ? 30.399 -22.133 -21.638 1.00 93.31 659 TYR A C 1
ATOM 5375 O O . TYR A 1 659 ? 30.866 -23.237 -21.904 1.00 93.31 659 TYR A O 1
ATOM 5383 N N . ILE A 1 660 ? 30.066 -21.255 -22.590 1.00 91.75 660 ILE A N 1
ATOM 5384 C CA . ILE A 1 660 ? 30.173 -21.555 -24.024 1.00 91.75 660 ILE A CA 1
ATOM 5385 C C . ILE A 1 660 ? 31.629 -21.836 -24.413 1.00 91.75 660 ILE A C 1
ATOM 5387 O O . ILE A 1 660 ? 31.885 -22.740 -25.207 1.00 91.75 660 ILE A O 1
ATOM 5391 N N . GLY A 1 661 ? 32.575 -21.087 -23.847 1.00 94.31 661 GLY A N 1
ATOM 5392 C CA . GLY A 1 661 ? 34.003 -21.251 -24.083 1.00 94.31 661 GLY A CA 1
ATOM 5393 C C . GLY A 1 661 ? 34.512 -22.621 -23.653 1.00 94.31 661 GLY A C 1
ATOM 5394 O O . GLY A 1 661 ? 35.186 -23.280 -24.439 1.00 94.31 661 GLY A O 1
ATOM 5395 N N . VAL A 1 662 ? 34.150 -23.075 -22.453 1.00 94.81 662 VAL A N 1
ATOM 5396 C CA . VAL A 1 662 ? 34.516 -24.405 -21.943 1.00 94.81 662 VAL A CA 1
ATOM 5397 C C . VAL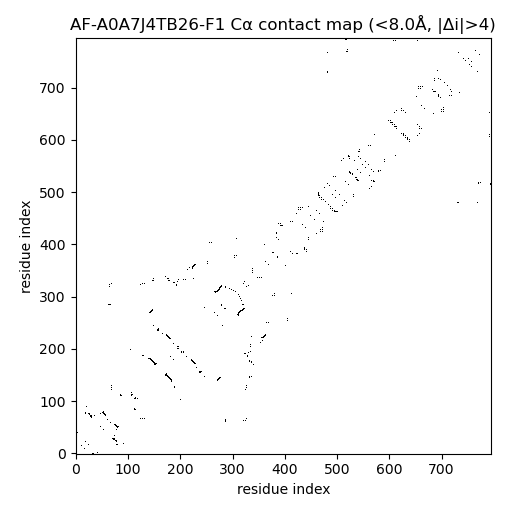 A 1 662 ? 33.817 -25.503 -22.746 1.00 94.81 662 VAL A C 1
ATOM 5399 O O . VAL A 1 662 ? 34.487 -26.391 -23.267 1.00 94.81 662 VAL A O 1
ATOM 5402 N N . ALA A 1 663 ? 32.499 -25.398 -22.942 1.00 91.12 663 ALA A N 1
ATOM 5403 C CA . ALA A 1 663 ? 31.697 -26.410 -23.639 1.00 91.12 663 ALA A CA 1
ATOM 5404 C C . ALA A 1 663 ? 32.143 -26.658 -25.094 1.00 91.12 663 ALA A C 1
ATOM 5406 O O . ALA A 1 663 ? 31.936 -27.741 -25.635 1.00 91.12 663 ALA A O 1
ATOM 5407 N N . ASN A 1 664 ? 32.760 -25.662 -25.739 1.00 91.94 664 ASN A N 1
ATOM 5408 C CA . ASN A 1 664 ? 33.263 -25.763 -27.113 1.00 91.94 664 ASN A CA 1
ATOM 5409 C C . ASN A 1 664 ? 34.800 -25.848 -27.200 1.00 91.94 664 ASN A C 1
ATOM 5411 O O . ASN A 1 664 ? 35.350 -25.844 -28.299 1.00 91.94 664 ASN A O 1
ATOM 5415 N N . GLY A 1 665 ? 35.510 -25.917 -26.067 1.00 94.00 665 GLY A N 1
ATOM 5416 C CA . GLY A 1 665 ? 36.971 -26.044 -26.020 1.00 94.00 665 GLY A CA 1
ATOM 5417 C C . GLY A 1 665 ? 37.767 -24.774 -26.361 1.00 94.00 665 GLY A C 1
ATOM 5418 O O . GLY A 1 665 ? 38.978 -24.858 -26.565 1.00 94.00 665 GLY A O 1
ATOM 5419 N N . PHE A 1 666 ? 37.128 -23.601 -26.413 1.00 94.69 666 PHE A N 1
ATOM 5420 C CA . PHE A 1 666 ? 37.801 -22.308 -26.605 1.00 94.69 666 PHE A CA 1
ATOM 5421 C C . PHE A 1 666 ? 38.508 -21.811 -25.339 1.00 94.69 666 PHE A C 1
ATOM 5423 O O . PHE A 1 666 ? 39.497 -21.086 -25.432 1.00 94.69 666 PHE A O 1
ATOM 5430 N N . ILE A 1 667 ? 38.015 -22.201 -24.161 1.00 95.19 667 ILE A N 1
ATOM 5431 C CA . ILE A 1 667 ? 38.639 -21.934 -22.860 1.00 95.19 667 ILE A CA 1
ATOM 5432 C C . ILE A 1 667 ? 38.986 -23.278 -22.232 1.00 95.19 667 ILE A C 1
ATOM 5434 O O . ILE A 1 667 ? 38.129 -24.152 -22.120 1.00 95.19 667 ILE A O 1
ATOM 5438 N N . GLN A 1 668 ? 40.246 -23.444 -21.836 1.00 95.69 668 GLN A N 1
ATOM 5439 C CA . GLN A 1 668 ? 40.682 -24.658 -21.154 1.00 95.69 668 GLN A CA 1
ATOM 5440 C C . GLN A 1 668 ? 40.222 -24.636 -19.686 1.00 95.69 668 GLN A C 1
ATOM 5442 O O . GLN A 1 668 ? 40.224 -23.565 -19.073 1.00 95.69 668 GLN A O 1
ATOM 5447 N N . PRO A 1 669 ? 39.858 -25.789 -19.092 1.00 93.12 669 PRO A N 1
ATOM 5448 C CA . PRO A 1 669 ? 39.455 -25.864 -17.684 1.00 93.12 669 PRO A CA 1
ATOM 5449 C C . PRO A 1 669 ? 40.497 -25.335 -16.681 1.00 93.12 669 PRO A C 1
ATOM 5451 O O . PRO A 1 669 ? 40.139 -24.996 -15.558 1.00 93.12 669 PRO A O 1
ATOM 5454 N N . ASP A 1 670 ? 41.774 -25.262 -17.070 1.00 90.38 670 ASP A N 1
ATOM 5455 C CA . ASP A 1 670 ? 42.886 -24.749 -16.264 1.00 90.38 670 ASP A CA 1
ATOM 5456 C C . ASP A 1 670 ? 43.213 -23.258 -16.510 1.00 90.38 670 ASP A C 1
ATOM 5458 O O . ASP A 1 670 ? 44.206 -22.753 -15.977 1.00 90.38 670 ASP A O 1
ATOM 5462 N N . ASP A 1 671 ? 42.391 -22.523 -17.275 1.00 93.25 671 ASP A N 1
ATOM 5463 C CA . ASP A 1 671 ? 42.545 -21.072 -17.456 1.00 93.25 671 ASP A CA 1
ATOM 5464 C C . ASP A 1 671 ? 42.399 -20.351 -16.103 1.00 93.25 671 ASP A C 1
ATOM 5466 O O . ASP A 1 671 ? 41.363 -20.415 -15.441 1.00 93.25 671 ASP A O 1
ATOM 5470 N N . LEU A 1 672 ? 43.436 -19.616 -15.691 1.00 89.19 672 LEU A N 1
ATOM 5471 C CA . LEU A 1 672 ? 43.451 -18.890 -14.416 1.00 89.19 672 LEU A CA 1
ATOM 5472 C C . LEU A 1 672 ? 42.294 -17.884 -14.289 1.00 89.19 672 LEU A C 1
ATOM 5474 O O . LEU A 1 672 ? 41.786 -17.674 -13.190 1.00 89.19 672 LEU A O 1
ATOM 5478 N N . ARG A 1 673 ? 41.835 -17.295 -15.403 1.00 92.31 673 ARG A N 1
ATOM 5479 C CA . ARG A 1 673 ? 40.702 -16.353 -15.415 1.00 92.31 673 ARG A CA 1
ATOM 5480 C C . ARG A 1 673 ? 39.387 -17.035 -15.039 1.00 92.31 673 ARG A C 1
ATOM 5482 O O . ARG A 1 673 ? 38.489 -16.370 -14.530 1.00 92.31 673 ARG A O 1
ATOM 5489 N N . LEU A 1 674 ? 39.261 -18.336 -15.312 1.00 93.19 674 LEU A N 1
ATOM 5490 C CA . LEU A 1 674 ? 38.047 -19.108 -15.065 1.00 93.19 674 LEU A CA 1
ATOM 5491 C C . LEU A 1 674 ? 37.816 -19.321 -13.565 1.00 93.19 674 LEU A C 1
ATOM 5493 O O . LEU A 1 674 ? 36.697 -19.124 -13.095 1.00 93.19 674 LEU A O 1
ATOM 5497 N N . GLY A 1 675 ? 38.872 -19.657 -12.815 1.00 91.06 675 GLY A N 1
ATOM 5498 C CA . GLY A 1 675 ? 38.801 -19.817 -11.358 1.00 91.06 675 GLY A CA 1
ATOM 5499 C C . GLY A 1 675 ? 38.358 -18.530 -10.659 1.00 91.06 675 GLY A C 1
ATOM 5500 O O . GLY A 1 675 ? 37.353 -18.528 -9.948 1.00 91.06 675 GLY A O 1
ATOM 5501 N N . ASP A 1 676 ? 39.035 -17.415 -10.956 1.00 91.00 676 ASP A N 1
ATOM 5502 C CA . ASP A 1 676 ? 38.695 -16.096 -10.402 1.00 91.00 676 ASP A CA 1
ATOM 5503 C C . ASP A 1 676 ? 37.256 -15.674 -10.758 1.00 91.00 676 ASP A C 1
ATOM 5505 O O . ASP A 1 676 ? 36.545 -15.081 -9.939 1.00 91.00 676 ASP A O 1
ATOM 5509 N N . HIS A 1 677 ? 36.798 -15.983 -11.979 1.00 93.94 677 HIS A N 1
ATOM 5510 C CA . HIS A 1 677 ? 35.436 -15.670 -12.416 1.00 93.94 677 HIS A CA 1
ATOM 5511 C C . HIS A 1 677 ? 34.381 -16.482 -11.662 1.00 93.94 677 HIS A C 1
ATOM 5513 O O . HIS A 1 677 ? 33.368 -15.911 -11.259 1.00 93.94 677 HIS A O 1
ATOM 5519 N N . ILE A 1 678 ? 34.602 -17.785 -11.452 1.00 94.25 678 ILE A N 1
ATOM 5520 C CA . ILE A 1 678 ? 33.671 -18.662 -10.723 1.00 94.25 678 ILE A CA 1
ATOM 5521 C C . ILE A 1 678 ? 33.441 -18.137 -9.304 1.00 94.25 678 ILE A C 1
ATOM 5523 O O . ILE A 1 678 ? 32.288 -17.971 -8.902 1.00 94.25 678 ILE A O 1
ATOM 5527 N N . ASP A 1 679 ? 34.505 -17.792 -8.578 1.00 91.06 679 ASP A N 1
ATOM 5528 C CA . ASP A 1 679 ? 34.403 -17.289 -7.204 1.00 91.06 679 ASP A CA 1
ATOM 5529 C C . ASP A 1 679 ? 33.563 -16.006 -7.121 1.00 91.06 679 ASP A C 1
ATOM 5531 O O . ASP A 1 679 ? 32.695 -15.853 -6.254 1.00 91.06 679 ASP A O 1
ATOM 5535 N N . GLN A 1 680 ? 33.763 -15.085 -8.065 1.00 91.75 680 GLN A N 1
ATOM 5536 C CA . GLN A 1 680 ? 32.980 -13.852 -8.126 1.00 91.75 680 GLN A CA 1
ATOM 5537 C C . GLN A 1 680 ? 31.540 -14.094 -8.599 1.00 91.75 680 GLN A C 1
ATOM 5539 O O . GLN A 1 680 ? 30.605 -13.491 -8.068 1.00 91.75 680 GLN A O 1
ATOM 5544 N N . ALA A 1 681 ? 31.323 -14.995 -9.558 1.00 91.75 681 ALA A N 1
ATOM 5545 C CA . ALA A 1 681 ? 29.990 -15.368 -10.019 1.00 91.75 681 ALA A CA 1
ATOM 5546 C C . ALA A 1 681 ? 29.162 -16.006 -8.889 1.00 91.75 681 ALA A C 1
ATOM 5548 O O . ALA A 1 681 ? 27.972 -15.708 -8.765 1.00 91.75 681 ALA A O 1
ATOM 5549 N N . ILE A 1 682 ? 29.782 -16.801 -8.007 1.00 90.94 682 ILE A N 1
ATOM 5550 C CA . ILE A 1 682 ? 29.133 -17.323 -6.793 1.00 90.94 682 ILE A CA 1
ATOM 5551 C C . ILE A 1 682 ? 28.636 -16.164 -5.923 1.00 90.94 682 ILE A C 1
ATOM 5553 O O . ILE A 1 682 ? 27.462 -16.148 -5.547 1.00 90.94 682 ILE A O 1
ATOM 5557 N N . LEU A 1 683 ? 29.475 -15.159 -5.659 1.00 89.75 683 LEU A N 1
ATOM 5558 C CA . LEU A 1 683 ? 29.087 -13.985 -4.870 1.00 89.75 683 LEU A CA 1
ATOM 5559 C C . LEU A 1 683 ? 27.897 -13.242 -5.501 1.00 89.75 683 LEU A C 1
ATOM 5561 O O . LEU A 1 683 ? 26.916 -12.935 -4.821 1.00 89.75 683 LEU A O 1
ATOM 5565 N N . TRP A 1 684 ? 27.935 -13.009 -6.815 1.00 89.12 684 TRP A N 1
ATOM 5566 C CA . TRP A 1 684 ? 26.860 -12.328 -7.544 1.00 89.12 684 TRP A CA 1
ATOM 5567 C C . TRP A 1 684 ? 25.566 -13.134 -7.629 1.00 89.12 684 TRP A C 1
ATOM 5569 O O . TRP A 1 684 ? 24.488 -12.539 -7.601 1.00 89.12 684 TRP A O 1
ATOM 5579 N N . SER A 1 685 ? 25.648 -14.467 -7.660 1.00 86.75 685 SER A N 1
ATOM 5580 C CA . SER A 1 685 ? 24.481 -15.355 -7.579 1.00 86.75 685 SER A CA 1
ATOM 5581 C C . SER A 1 685 ? 23.737 -15.241 -6.237 1.00 86.75 685 SER A C 1
ATOM 5583 O O . SER A 1 685 ? 22.534 -15.501 -6.161 1.00 86.75 685 SER A O 1
ATOM 5585 N N . GLN A 1 686 ? 24.428 -14.776 -5.190 1.00 84.44 686 GLN A N 1
ATOM 5586 C CA . GLN A 1 686 ? 23.894 -14.635 -3.833 1.00 84.44 686 GLN A CA 1
ATOM 5587 C C . GLN A 1 686 ? 23.491 -13.194 -3.498 1.00 84.44 686 GLN A C 1
ATOM 5589 O O . GLN A 1 686 ? 22.453 -12.978 -2.878 1.00 84.44 686 GLN A O 1
ATOM 5594 N N . GLN A 1 687 ? 24.297 -12.211 -3.904 1.00 84.88 687 GLN A N 1
ATOM 5595 C CA . GLN A 1 687 ? 24.186 -10.821 -3.440 1.00 84.88 687 GLN A CA 1
ATOM 5596 C C . GLN A 1 687 ? 23.737 -9.831 -4.521 1.00 84.88 687 GLN A C 1
ATOM 5598 O O . GLN A 1 687 ? 23.422 -8.685 -4.208 1.00 84.88 687 GLN A O 1
ATOM 5603 N N . GLY A 1 688 ? 23.710 -10.242 -5.792 1.00 81.00 688 GLY A N 1
ATOM 5604 C CA . GLY A 1 688 ? 23.299 -9.364 -6.884 1.00 81.00 688 GLY A CA 1
ATOM 5605 C C . GLY A 1 688 ? 21.821 -8.945 -6.816 1.00 81.00 688 GLY A C 1
ATOM 5606 O O . GLY A 1 688 ? 21.028 -9.516 -6.066 1.00 81.00 688 GLY A O 1
ATOM 5607 N N . PRO A 1 689 ? 21.388 -7.992 -7.658 1.00 76.88 689 PRO A N 1
ATOM 5608 C CA . PRO A 1 689 ? 19.968 -7.799 -7.935 1.00 76.88 689 PRO A CA 1
ATOM 5609 C C . PRO A 1 689 ? 19.330 -9.111 -8.409 1.00 76.88 689 PRO A C 1
ATOM 5611 O O . PRO A 1 689 ? 19.974 -9.882 -9.117 1.00 76.88 689 PRO A O 1
ATOM 5614 N N . LEU A 1 690 ? 18.060 -9.355 -8.081 1.00 71.19 690 LEU A N 1
ATOM 5615 C CA . LEU A 1 690 ? 17.381 -10.637 -8.325 1.00 71.19 690 LEU A CA 1
ATOM 5616 C C . LEU A 1 690 ? 17.571 -11.195 -9.751 1.00 71.19 690 LEU A C 1
ATOM 5618 O O . LEU A 1 690 ? 17.948 -12.351 -9.923 1.00 71.19 690 LEU A O 1
ATOM 5622 N N . ILE A 1 691 ? 17.391 -10.363 -10.784 1.00 72.31 691 ILE A N 1
ATOM 5623 C CA . ILE A 1 691 ? 17.559 -10.785 -12.189 1.00 72.31 691 ILE A CA 1
ATOM 5624 C C . ILE A 1 691 ? 18.989 -11.225 -12.521 1.00 72.31 691 ILE A C 1
ATOM 5626 O O . ILE A 1 691 ? 19.197 -12.149 -13.306 1.00 72.31 691 ILE A O 1
ATOM 5630 N N . VAL A 1 692 ? 19.974 -10.585 -11.894 1.00 81.75 692 VAL A N 1
ATOM 5631 C CA . VAL A 1 692 ? 21.389 -10.924 -12.033 1.00 81.75 692 VAL A CA 1
ATOM 5632 C C . VAL A 1 692 ? 21.669 -12.213 -11.279 1.00 81.75 692 VAL A C 1
ATOM 5634 O O . VAL A 1 692 ? 22.210 -13.135 -11.880 1.00 81.75 692 VAL A O 1
ATOM 5637 N N . ARG A 1 693 ? 21.211 -12.327 -10.024 1.00 83.19 693 ARG A N 1
ATOM 5638 C CA . ARG A 1 693 ? 21.347 -13.547 -9.214 1.00 83.19 693 ARG A CA 1
ATOM 5639 C C . ARG A 1 693 ? 20.873 -14.777 -9.973 1.00 83.19 693 ARG A C 1
ATOM 5641 O O . ARG A 1 693 ? 21.627 -15.732 -10.109 1.00 83.19 693 ARG A O 1
ATOM 5648 N N . MET A 1 694 ? 19.663 -14.721 -10.529 1.00 75.94 694 MET A N 1
ATOM 5649 C CA . MET A 1 694 ? 19.059 -15.845 -11.248 1.00 75.94 694 MET A CA 1
ATOM 5650 C C . MET A 1 694 ? 19.841 -16.251 -12.495 1.00 75.94 694 MET A C 1
ATOM 5652 O O . MET A 1 694 ? 20.090 -17.434 -12.711 1.00 75.94 694 MET A O 1
ATOM 5656 N N . ARG A 1 695 ? 20.237 -15.283 -13.326 1.00 80.25 695 ARG A N 1
ATOM 5657 C CA . ARG A 1 695 ? 20.934 -15.577 -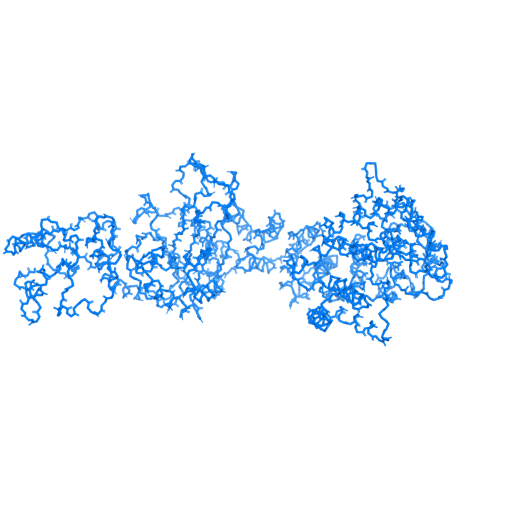14.585 1.00 80.25 695 ARG A CA 1
ATOM 5658 C C . ARG A 1 695 ? 22.375 -16.011 -14.366 1.00 80.25 695 ARG A C 1
ATOM 5660 O O . ARG A 1 695 ? 22.831 -16.920 -15.053 1.00 80.25 695 ARG A O 1
ATOM 5667 N N . VAL A 1 696 ? 23.073 -15.386 -13.415 1.00 87.31 696 VAL A N 1
ATOM 5668 C CA . VAL A 1 696 ? 24.405 -15.836 -13.002 1.00 87.31 696 VAL A CA 1
ATOM 5669 C C . VAL A 1 696 ? 24.304 -17.248 -12.440 1.00 87.31 696 VAL A C 1
ATOM 5671 O O . VAL A 1 696 ? 25.031 -18.104 -12.916 1.00 87.31 696 VAL A O 1
ATOM 5674 N N . ALA A 1 697 ? 23.367 -17.526 -11.524 1.00 84.25 697 ALA A N 1
ATOM 5675 C CA . ALA A 1 697 ? 23.167 -18.865 -10.967 1.00 84.25 697 ALA A CA 1
ATOM 5676 C C . ALA A 1 697 ? 22.923 -19.923 -12.055 1.00 84.25 697 ALA A C 1
ATOM 5678 O O . ALA A 1 697 ? 23.543 -20.982 -12.021 1.00 84.25 697 ALA A O 1
ATOM 5679 N N . TYR A 1 698 ? 22.074 -19.622 -13.045 1.00 82.56 698 TYR A N 1
ATOM 5680 C CA . TYR A 1 698 ? 21.797 -20.529 -14.160 1.00 82.56 698 TYR A CA 1
ATOM 5681 C C . TYR A 1 698 ? 23.050 -20.831 -14.995 1.00 82.56 698 TYR A C 1
ATOM 5683 O O . TYR A 1 698 ? 23.417 -21.993 -15.161 1.00 82.56 698 TYR A O 1
ATOM 5691 N N . TRP A 1 699 ? 23.735 -19.803 -15.507 1.00 86.94 699 TRP A N 1
ATOM 5692 C CA . TRP A 1 699 ? 24.915 -20.020 -16.350 1.00 86.94 699 TRP A CA 1
ATOM 5693 C C . TRP A 1 699 ? 26.089 -20.602 -15.568 1.00 86.94 699 TRP A C 1
ATOM 5695 O O . TRP A 1 699 ? 26.838 -21.409 -16.109 1.00 86.94 699 TRP A O 1
ATOM 5705 N N . LEU A 1 700 ? 26.223 -20.235 -14.294 1.00 90.12 700 LEU A N 1
ATOM 5706 C CA . LEU A 1 700 ? 27.232 -20.780 -13.398 1.00 90.12 700 LEU A CA 1
ATOM 5707 C C . LEU A 1 700 ? 26.988 -22.267 -13.149 1.00 90.12 700 LEU A C 1
ATOM 5709 O O . LEU A 1 700 ? 27.928 -23.045 -13.219 1.00 90.12 700 LEU A O 1
ATOM 5713 N N . TYR A 1 701 ? 25.738 -22.684 -12.941 1.00 85.69 701 TYR A N 1
ATOM 5714 C CA . TYR A 1 701 ? 25.391 -24.100 -12.833 1.00 85.69 701 TYR A CA 1
ATOM 5715 C C . TYR A 1 701 ? 25.799 -24.883 -14.091 1.00 85.69 701 TYR A C 1
ATOM 5717 O O . TYR A 1 701 ? 26.460 -25.916 -13.983 1.00 85.69 701 TYR A O 1
ATOM 5725 N N . LYS A 1 702 ? 25.478 -24.367 -15.288 1.00 84.94 702 LYS A N 1
ATOM 5726 C CA . LYS A 1 702 ? 25.865 -24.998 -16.565 1.00 84.94 702 LYS A CA 1
ATOM 5727 C C . LYS A 1 702 ? 27.384 -25.080 -16.721 1.00 84.94 702 LYS A C 1
ATOM 5729 O O . LYS A 1 702 ? 27.898 -26.128 -17.091 1.00 84.94 702 LYS A O 1
ATOM 5734 N N . LEU A 1 703 ? 28.092 -24.000 -16.390 1.00 90.94 703 LEU A N 1
ATOM 5735 C CA . LEU A 1 703 ? 29.553 -23.950 -16.400 1.00 90.94 703 LEU A CA 1
ATOM 5736 C C . LEU A 1 703 ? 30.165 -24.985 -15.452 1.00 90.94 703 LEU A C 1
ATOM 5738 O O . LEU A 1 703 ? 31.038 -25.740 -15.857 1.00 90.94 703 LEU A O 1
ATOM 5742 N N . MET A 1 704 ? 29.694 -25.046 -14.207 1.00 90.56 704 MET A N 1
ATOM 5743 C CA . MET A 1 704 ? 30.199 -25.997 -13.214 1.00 90.56 704 MET A CA 1
ATOM 5744 C C . MET A 1 704 ? 29.904 -27.444 -13.607 1.00 90.56 704 MET A C 1
ATOM 5746 O O . MET A 1 704 ? 30.749 -28.304 -13.388 1.00 90.56 704 MET A O 1
ATOM 5750 N N . THR A 1 705 ? 28.756 -27.698 -14.240 1.00 85.50 705 THR A N 1
ATOM 5751 C CA . THR A 1 705 ? 28.411 -29.024 -14.772 1.00 85.50 705 THR A CA 1
ATOM 5752 C C . THR A 1 705 ? 29.404 -29.461 -15.848 1.00 85.50 705 THR A C 1
ATOM 5754 O O . THR A 1 705 ? 29.902 -30.579 -15.778 1.00 85.50 705 THR A O 1
ATOM 5757 N N . GLU A 1 706 ? 29.760 -28.579 -16.790 1.00 89.19 706 GLU A N 1
ATOM 5758 C CA . GLU A 1 706 ? 30.767 -28.911 -17.816 1.00 89.19 706 GLU A CA 1
ATOM 5759 C C . GLU A 1 706 ? 32.182 -29.080 -17.269 1.00 89.19 706 GLU A C 1
ATOM 5761 O O . GLU A 1 706 ? 33.010 -29.754 -17.873 1.00 89.19 706 GLU A O 1
ATOM 5766 N N . LEU A 1 707 ? 32.470 -28.477 -16.119 1.00 92.38 707 LEU A N 1
ATOM 5767 C CA . LEU A 1 707 ? 33.736 -28.656 -15.413 1.00 92.38 707 LEU A CA 1
ATOM 5768 C C . LEU A 1 707 ? 33.725 -29.867 -14.467 1.00 92.38 707 LEU A C 1
ATOM 5770 O O . LEU A 1 707 ? 34.691 -30.058 -13.732 1.00 92.38 707 LEU A O 1
ATOM 5774 N N . GLU A 1 708 ? 32.640 -30.650 -14.438 1.00 92.31 708 GLU A N 1
ATOM 5775 C CA . GLU A 1 708 ? 32.429 -31.758 -13.494 1.00 92.31 708 GLU A CA 1
ATOM 5776 C C . GLU A 1 708 ? 32.577 -31.325 -12.014 1.00 92.31 708 GLU A C 1
ATOM 5778 O O . GLU A 1 708 ? 32.992 -32.091 -11.141 1.00 92.31 708 GLU A O 1
ATOM 5783 N N . MET A 1 709 ? 32.235 -30.068 -11.710 1.00 88.31 709 MET A N 1
ATOM 5784 C CA . MET A 1 709 ? 32.292 -29.480 -10.371 1.00 88.31 709 MET A CA 1
ATOM 5785 C C . MET A 1 709 ? 30.934 -29.558 -9.671 1.00 88.31 709 MET A C 1
ATOM 5787 O O . MET A 1 709 ? 29.893 -29.282 -10.262 1.00 88.31 709 MET A O 1
ATOM 5791 N N . VAL A 1 710 ? 30.945 -29.832 -8.363 1.00 84.44 710 VAL A N 1
ATOM 5792 C CA . VAL A 1 710 ? 29.729 -29.794 -7.537 1.00 84.44 710 VAL A CA 1
ATOM 5793 C C . VAL A 1 710 ? 29.346 -28.333 -7.247 1.00 84.44 710 VAL A C 1
ATOM 5795 O O . VAL A 1 710 ? 30.138 -27.623 -6.618 1.00 84.44 710 VAL A O 1
ATOM 5798 N N . PRO A 1 711 ? 28.152 -27.855 -7.654 1.00 80.62 711 PRO A N 1
ATOM 5799 C CA . PRO A 1 711 ? 27.724 -26.489 -7.370 1.00 80.62 711 PRO A CA 1
ATOM 5800 C C . PRO A 1 711 ? 27.468 -26.295 -5.866 1.00 80.62 711 PRO A C 1
ATOM 5802 O O . PRO A 1 711 ? 26.779 -27.123 -5.268 1.00 80.62 711 PRO A O 1
ATOM 5805 N N . PRO A 1 712 ? 27.975 -25.225 -5.225 1.00 81.56 712 PRO A N 1
ATOM 5806 C CA . PRO A 1 712 ? 27.744 -24.994 -3.803 1.00 81.56 712 PRO A CA 1
ATOM 5807 C C . PRO A 1 712 ? 26.259 -24.782 -3.473 1.00 81.56 712 PRO A C 1
ATOM 5809 O O . PRO A 1 712 ? 25.542 -24.086 -4.196 1.00 81.56 712 PRO A O 1
ATOM 5812 N N . ASP A 1 713 ? 25.825 -25.295 -2.315 1.00 74.12 713 ASP A N 1
ATOM 5813 C CA . ASP A 1 713 ? 24.435 -25.231 -1.821 1.00 74.12 713 ASP A CA 1
ATOM 5814 C C . ASP A 1 713 ? 23.833 -23.811 -1.851 1.00 74.12 713 ASP A C 1
ATOM 5816 O O . ASP A 1 713 ? 22.633 -23.625 -2.068 1.00 74.12 713 ASP A O 1
ATOM 5820 N N . GLY A 1 714 ? 24.676 -22.786 -1.676 1.00 69.75 714 GLY A N 1
ATOM 5821 C CA . GLY A 1 714 ? 24.282 -21.376 -1.701 1.00 69.75 714 GLY A CA 1
ATOM 5822 C C . GLY A 1 714 ? 23.733 -20.885 -3.048 1.00 69.75 714 GLY A C 1
ATOM 5823 O O . GLY A 1 714 ? 22.889 -19.988 -3.051 1.00 69.75 714 GLY A O 1
ATOM 5824 N N . ILE A 1 715 ? 24.139 -21.484 -4.176 1.00 72.25 715 ILE A N 1
ATOM 5825 C CA . ILE A 1 715 ? 23.591 -21.155 -5.507 1.00 72.25 715 ILE A CA 1
ATOM 5826 C C . ILE A 1 715 ? 22.105 -21.551 -5.563 1.00 72.25 715 ILE A C 1
ATOM 5828 O O . ILE A 1 715 ? 21.268 -20.789 -6.047 1.00 72.25 715 ILE A O 1
ATOM 5832 N N . TYR A 1 716 ? 21.757 -22.704 -4.980 1.00 66.19 716 TYR A N 1
ATOM 5833 C CA . TYR A 1 716 ? 20.384 -23.213 -4.920 1.00 66.19 716 TYR A CA 1
ATOM 5834 C C . TYR A 1 716 ? 19.524 -22.483 -3.885 1.00 66.19 716 TYR A C 1
ATOM 5836 O O . TYR A 1 716 ? 18.342 -22.234 -4.126 1.00 66.19 716 TYR A O 1
ATOM 5844 N N . ALA A 1 717 ? 20.097 -22.112 -2.736 1.00 62.84 717 ALA A N 1
ATOM 5845 C CA . ALA A 1 717 ? 19.398 -21.327 -1.717 1.00 62.84 717 ALA A CA 1
ATOM 5846 C C . ALA A 1 717 ? 18.957 -19.960 -2.267 1.00 62.84 717 ALA A C 1
ATOM 5848 O O . ALA A 1 717 ? 17.833 -19.522 -2.023 1.00 62.84 717 ALA A O 1
ATOM 5849 N N . GLY A 1 718 ? 19.806 -19.333 -3.089 1.00 59.69 718 GLY A N 1
ATOM 5850 C CA . GLY A 1 718 ? 19.494 -18.083 -3.772 1.00 59.69 718 GLY A CA 1
ATOM 5851 C C . GLY A 1 718 ? 18.280 -18.167 -4.700 1.00 59.69 718 GLY A C 1
ATOM 5852 O O . GLY A 1 718 ? 17.607 -17.152 -4.851 1.00 59.69 718 GLY A O 1
ATOM 5853 N N . LEU A 1 719 ? 17.988 -19.344 -5.271 1.00 56.88 719 LEU A N 1
ATOM 5854 C CA . LEU A 1 719 ? 16.813 -19.614 -6.110 1.00 56.88 719 LEU A CA 1
ATOM 5855 C C . LEU A 1 719 ? 15.582 -20.019 -5.285 1.00 56.88 719 LEU A C 1
ATOM 5857 O O . LEU A 1 719 ? 14.481 -19.569 -5.580 1.00 56.88 719 LEU A O 1
ATOM 5861 N N . LYS A 1 720 ? 15.756 -20.807 -4.215 1.00 57.47 720 LYS A N 1
ATOM 5862 C CA . LYS A 1 720 ? 14.660 -21.194 -3.302 1.00 57.47 720 LYS A CA 1
ATOM 5863 C C . LYS A 1 720 ? 14.065 -20.008 -2.543 1.00 57.47 720 LYS A C 1
ATOM 5865 O O . LYS A 1 720 ? 12.860 -19.966 -2.329 1.00 57.47 720 LYS A O 1
ATOM 5870 N N . ASN A 1 721 ? 14.890 -19.032 -2.166 1.00 55.81 721 ASN A N 1
ATOM 5871 C CA . ASN A 1 721 ? 14.430 -17.841 -1.446 1.00 55.81 721 ASN A CA 1
ATOM 5872 C C . ASN A 1 721 ? 13.612 -16.880 -2.333 1.00 55.81 721 ASN A C 1
ATOM 5874 O O . ASN A 1 721 ? 12.908 -16.021 -1.811 1.00 55.81 721 ASN A O 1
ATOM 5878 N N . ILE A 1 722 ? 13.649 -17.044 -3.662 1.00 55.66 722 ILE A N 1
ATOM 5879 C CA . ILE A 1 722 ? 12.855 -16.239 -4.609 1.00 55.66 722 ILE A CA 1
ATOM 5880 C C . ILE A 1 722 ? 11.359 -16.483 -4.409 1.00 55.66 722 ILE A C 1
ATOM 5882 O O . ILE A 1 722 ? 10.575 -15.544 -4.498 1.00 55.66 722 ILE A O 1
ATOM 5886 N N . ASP A 1 723 ? 10.977 -17.714 -4.058 1.00 51.69 723 ASP A N 1
ATOM 5887 C CA . ASP A 1 723 ? 9.588 -18.069 -3.750 1.00 51.69 723 ASP A CA 1
ATOM 5888 C C . ASP A 1 723 ? 9.063 -17.382 -2.472 1.00 51.69 723 ASP A C 1
ATOM 5890 O O . ASP A 1 723 ? 7.854 -17.335 -2.262 1.00 51.69 723 ASP A O 1
ATOM 5894 N N . GLN A 1 724 ? 9.948 -16.856 -1.613 1.00 54.03 724 GLN A N 1
ATOM 5895 C CA . GLN A 1 724 ? 9.586 -16.220 -0.339 1.00 54.03 724 GLN A CA 1
ATOM 5896 C C . GLN A 1 724 ? 9.629 -14.685 -0.385 1.00 54.03 724 GLN A C 1
ATOM 5898 O O . GLN A 1 724 ? 8.919 -14.039 0.382 1.00 54.03 724 GLN A O 1
ATOM 5903 N N . GLU A 1 725 ? 10.454 -14.093 -1.256 1.00 51.06 725 GLU A N 1
ATOM 5904 C CA . GLU A 1 725 ? 10.693 -12.642 -1.281 1.00 51.06 725 GLU A CA 1
ATOM 5905 C C . GLU A 1 725 ? 9.707 -11.851 -2.164 1.00 51.06 725 GLU A C 1
ATOM 5907 O O . GLU A 1 725 ? 9.572 -10.646 -1.957 1.00 51.06 725 GLU A O 1
ATOM 5912 N N . PHE A 1 726 ? 8.993 -12.471 -3.114 1.00 53.38 726 PHE A N 1
ATOM 5913 C CA . PHE A 1 726 ? 8.067 -11.760 -4.011 1.00 53.38 726 PHE A CA 1
ATOM 5914 C C . PHE A 1 726 ? 6.856 -12.595 -4.447 1.00 53.38 726 PHE A C 1
ATOM 5916 O O . PHE A 1 726 ? 6.934 -13.812 -4.593 1.00 53.38 726 PHE A O 1
ATOM 5923 N N . HIS A 1 727 ? 5.743 -11.907 -4.737 1.00 49.00 727 HIS A N 1
ATOM 5924 C CA . HIS A 1 727 ? 4.614 -12.482 -5.467 1.00 49.00 727 HIS A CA 1
ATOM 5925 C C . HIS A 1 727 ? 5.113 -13.058 -6.801 1.00 49.00 727 HIS A C 1
ATOM 5927 O O . HIS A 1 727 ? 5.719 -12.357 -7.612 1.00 49.00 727 HIS A O 1
ATOM 5933 N N . SER A 1 728 ? 4.856 -14.345 -7.001 1.00 44.72 728 SER A N 1
ATOM 5934 C CA . SER A 1 728 ? 5.241 -15.230 -8.109 1.00 44.72 728 SER A CA 1
ATOM 5935 C C . SER A 1 728 ? 4.813 -14.800 -9.523 1.00 44.72 728 SER A C 1
ATOM 5937 O O . SER A 1 728 ? 4.889 -15.600 -10.453 1.00 44.72 728 SER A O 1
ATOM 5939 N N . ASP A 1 729 ? 4.361 -13.563 -9.703 1.00 47.53 729 ASP A N 1
ATOM 5940 C CA . ASP A 1 729 ? 3.570 -13.132 -10.858 1.00 47.53 729 ASP A CA 1
ATOM 5941 C C . ASP A 1 729 ? 4.409 -12.379 -11.910 1.00 47.53 729 ASP A C 1
ATOM 5943 O O . ASP A 1 729 ? 3.928 -12.062 -12.998 1.00 47.53 729 ASP A O 1
ATOM 5947 N N . SER A 1 730 ? 5.699 -12.128 -11.637 1.00 54.44 730 SER A N 1
ATOM 5948 C CA . SER A 1 730 ? 6.616 -11.542 -12.623 1.00 54.44 730 SER A CA 1
ATOM 5949 C C . SER A 1 730 ? 7.140 -12.592 -13.613 1.00 54.44 730 SER A C 1
ATOM 5951 O O . SER A 1 730 ? 8.013 -13.418 -13.332 1.00 54.44 730 SER A O 1
ATOM 5953 N N . ASN A 1 731 ? 6.601 -12.496 -14.823 1.00 55.81 731 ASN A N 1
ATOM 5954 C CA . ASN A 1 731 ? 6.863 -13.274 -16.034 1.00 55.81 731 ASN A CA 1
ATOM 5955 C C . ASN A 1 731 ? 8.317 -13.721 -16.278 1.00 55.81 731 ASN A C 1
ATOM 5957 O O . ASN A 1 731 ? 8.571 -14.888 -16.572 1.00 55.81 731 ASN A O 1
ATOM 5961 N N . VAL A 1 732 ? 9.285 -12.807 -16.157 1.00 55.00 732 VAL A N 1
ATOM 5962 C CA . VAL A 1 732 ? 10.695 -13.080 -16.497 1.00 55.00 732 VAL A CA 1
ATOM 5963 C C . VAL A 1 732 ? 11.346 -14.027 -15.484 1.00 55.00 732 VAL A C 1
ATOM 5965 O O . VAL A 1 732 ? 12.172 -14.865 -15.851 1.00 55.00 732 VAL A O 1
ATOM 5968 N N . TYR A 1 733 ? 10.957 -13.940 -14.211 1.00 58.97 733 TYR A N 1
ATOM 5969 C CA . TYR A 1 733 ? 11.474 -14.818 -13.161 1.00 58.97 733 TYR A CA 1
ATOM 5970 C C . TYR A 1 733 ? 10.871 -16.216 -13.253 1.00 58.97 733 TYR A C 1
ATOM 5972 O O . TYR A 1 733 ? 11.603 -17.202 -13.140 1.00 58.97 733 TYR A O 1
ATOM 5980 N N . ALA A 1 734 ? 9.577 -16.311 -13.574 1.00 58.00 734 ALA A N 1
ATOM 5981 C CA . ALA A 1 734 ? 8.954 -17.584 -13.911 1.00 58.00 734 ALA A CA 1
ATOM 5982 C C . ALA A 1 734 ? 9.692 -18.259 -15.082 1.00 58.00 734 ALA A C 1
ATOM 5984 O O . ALA A 1 734 ? 10.049 -19.429 -14.977 1.00 58.00 734 ALA A O 1
ATOM 5985 N N . MET A 1 735 ? 10.026 -17.524 -16.150 1.00 59.97 735 MET A N 1
ATOM 5986 C CA . MET A 1 735 ? 10.759 -18.057 -17.310 1.00 59.97 735 MET A CA 1
ATOM 5987 C C . MET A 1 735 ? 12.156 -18.597 -16.977 1.00 59.97 735 MET A C 1
ATOM 5989 O O . MET A 1 735 ? 12.516 -19.695 -17.410 1.00 59.97 735 MET A O 1
ATOM 5993 N N . LEU A 1 736 ? 12.941 -17.839 -16.209 1.00 61.19 736 LEU A N 1
ATOM 5994 C CA . LEU A 1 736 ? 14.296 -18.225 -15.805 1.00 61.19 736 LEU A CA 1
ATOM 5995 C C . LEU A 1 736 ? 14.296 -19.475 -14.928 1.00 61.19 736 LEU A C 1
ATOM 5997 O O . LEU A 1 736 ? 15.054 -20.410 -15.176 1.00 61.19 736 LEU A O 1
ATOM 6001 N N . HIS A 1 737 ? 13.401 -19.508 -13.941 1.00 62.38 737 HIS A N 1
ATOM 6002 C CA . HIS A 1 737 ? 13.218 -20.671 -13.083 1.00 62.38 737 HIS A CA 1
ATOM 6003 C C . HIS A 1 737 ? 12.758 -21.894 -13.891 1.00 62.38 737 HIS A C 1
ATOM 6005 O O . HIS A 1 737 ? 13.267 -22.990 -13.701 1.00 62.38 737 HIS A O 1
ATOM 6011 N N . SER A 1 738 ? 11.860 -21.708 -14.859 1.00 58.44 738 SER A N 1
ATOM 6012 C CA . SER A 1 738 ? 11.342 -22.804 -15.691 1.00 58.44 738 SER A CA 1
ATOM 6013 C C . SER A 1 738 ? 12.396 -23.394 -16.623 1.00 58.44 738 SER A C 1
ATOM 6015 O O . SER A 1 738 ? 12.501 -24.611 -16.730 1.00 58.44 738 SER A O 1
ATOM 6017 N N . SER A 1 739 ? 13.215 -22.547 -17.256 1.00 60.09 739 SER A N 1
ATOM 6018 C CA . SER A 1 739 ? 14.332 -22.993 -18.106 1.00 60.09 739 SER A CA 1
ATOM 6019 C C . SER A 1 739 ? 15.335 -23.821 -17.298 1.00 60.09 739 SER A C 1
ATOM 6021 O O . SER A 1 739 ? 15.804 -24.861 -17.749 1.00 60.09 739 SER A O 1
ATOM 6023 N N . TYR A 1 740 ? 15.583 -23.407 -16.055 1.00 65.00 740 TYR A N 1
ATOM 6024 C CA . TYR A 1 740 ? 16.401 -24.147 -15.103 1.00 65.00 740 TYR A CA 1
ATOM 6025 C C . TYR A 1 740 ? 15.783 -25.500 -14.697 1.00 65.00 740 TYR A C 1
ATOM 6027 O O . TYR A 1 740 ? 16.471 -26.517 -14.725 1.00 65.00 740 TYR A O 1
ATOM 6035 N N . LEU A 1 741 ? 14.481 -25.551 -14.385 1.00 59.06 741 LEU A N 1
ATOM 6036 C CA . LEU A 1 741 ? 13.782 -26.805 -14.062 1.00 59.06 741 LEU A CA 1
ATOM 6037 C C . LEU A 1 741 ? 13.768 -27.797 -15.239 1.00 59.06 741 LEU A C 1
ATOM 6039 O O . LEU A 1 741 ? 13.852 -29.007 -15.026 1.00 59.06 741 LEU A O 1
ATOM 6043 N N . LEU A 1 742 ? 13.678 -27.301 -16.476 1.00 59.56 742 LEU A N 1
ATOM 6044 C CA . LEU A 1 742 ? 13.725 -28.119 -17.692 1.00 59.56 742 LEU A CA 1
ATOM 6045 C C . LEU A 1 742 ? 15.125 -28.697 -17.948 1.00 59.56 742 LEU A C 1
ATOM 6047 O O . LEU A 1 742 ? 15.240 -29.851 -18.358 1.00 59.56 742 LEU A O 1
ATOM 6051 N N . ASP A 1 743 ? 16.180 -27.948 -17.640 1.00 61.56 743 ASP A N 1
ATOM 6052 C CA . ASP A 1 743 ? 17.555 -28.446 -17.713 1.00 61.56 743 ASP A CA 1
ATOM 6053 C C . ASP A 1 743 ? 17.863 -29.473 -16.612 1.00 61.56 743 ASP A C 1
ATOM 6055 O O . ASP A 1 743 ? 18.457 -30.515 -16.893 1.00 61.56 743 ASP A O 1
ATOM 6059 N N . LEU A 1 744 ? 17.374 -29.253 -15.387 1.00 57.97 744 LEU A N 1
ATOM 6060 C CA . LEU A 1 744 ? 17.463 -30.237 -14.299 1.00 57.97 744 LEU A CA 1
ATOM 6061 C C . LEU A 1 744 ? 16.722 -31.544 -14.627 1.00 57.97 744 LEU A C 1
ATOM 6063 O O . LEU A 1 744 ? 17.169 -32.629 -14.253 1.00 57.97 744 LEU A O 1
ATOM 6067 N N . ASN A 1 745 ? 15.608 -31.458 -15.358 1.00 54.34 745 ASN A N 1
ATOM 6068 C CA . ASN A 1 745 ? 14.849 -32.613 -15.837 1.00 54.34 745 ASN A CA 1
ATOM 6069 C C . ASN A 1 745 ? 15.657 -33.488 -16.820 1.00 54.34 745 ASN A C 1
ATOM 6071 O O . ASN A 1 745 ? 15.476 -34.705 -16.844 1.00 54.34 745 ASN A O 1
ATOM 6075 N N . ASN A 1 746 ? 16.578 -32.900 -17.588 1.00 56.53 746 ASN A N 1
ATOM 6076 C CA . ASN A 1 746 ? 17.478 -33.651 -18.469 1.00 56.53 746 ASN A CA 1
ATOM 6077 C C . ASN A 1 746 ? 18.665 -34.274 -17.710 1.00 56.53 746 ASN A C 1
ATOM 6079 O O . ASN A 1 746 ? 19.227 -35.262 -18.177 1.00 56.53 746 ASN A O 1
ATOM 6083 N N . ALA A 1 747 ? 19.007 -33.744 -16.531 1.00 55.19 747 ALA A N 1
ATOM 6084 C CA . ALA A 1 747 ? 20.106 -34.219 -15.690 1.00 55.19 747 ALA A CA 1
ATOM 6085 C C . ALA A 1 747 ? 19.710 -35.310 -14.666 1.00 55.19 747 ALA A C 1
ATOM 6087 O O . ALA A 1 747 ? 20.580 -35.823 -13.976 1.00 55.19 747 ALA A O 1
ATOM 6088 N N . ASN A 1 748 ? 18.430 -35.712 -14.564 1.00 56.88 748 ASN A N 1
ATOM 6089 C CA . ASN A 1 748 ? 17.920 -36.715 -13.600 1.00 56.88 748 ASN A CA 1
ATOM 6090 C C . ASN A 1 748 ? 18.178 -36.410 -12.102 1.00 56.88 748 ASN A C 1
ATOM 6092 O O . ASN A 1 748 ? 18.006 -37.297 -11.265 1.00 56.88 748 ASN A O 1
ATOM 6096 N N . GLU A 1 749 ? 18.561 -35.186 -11.730 1.00 56.44 749 GLU A N 1
ATOM 6097 C CA . GLU A 1 749 ? 19.225 -34.974 -10.436 1.00 56.44 749 GLU A CA 1
ATOM 6098 C C . GLU A 1 749 ? 18.372 -34.445 -9.272 1.00 56.44 749 GLU A C 1
ATOM 6100 O O . GLU A 1 749 ? 18.852 -34.502 -8.143 1.00 56.44 749 GLU A O 1
ATOM 6105 N N . ILE A 1 750 ? 17.121 -33.982 -9.430 1.00 49.09 750 ILE A N 1
ATOM 6106 C CA . ILE A 1 750 ? 16.365 -33.452 -8.268 1.00 49.09 750 ILE A CA 1
ATOM 6107 C C . ILE A 1 750 ? 14.845 -33.693 -8.361 1.00 49.09 750 ILE A C 1
ATOM 6109 O O . ILE A 1 750 ? 14.168 -33.151 -9.229 1.00 49.09 750 ILE A O 1
ATOM 6113 N N . GLY A 1 751 ? 14.292 -34.422 -7.380 1.00 60.69 751 GLY A N 1
ATOM 6114 C CA . GLY A 1 751 ? 12.856 -34.454 -7.052 1.00 60.69 751 GLY A CA 1
ATOM 6115 C C . GLY A 1 751 ? 11.931 -35.201 -8.026 1.00 60.69 751 GLY A C 1
ATOM 6116 O O . GLY A 1 751 ? 12.339 -35.719 -9.062 1.00 60.69 751 GLY A O 1
ATOM 6117 N N . ASN A 1 752 ? 10.644 -35.287 -7.671 1.00 63.75 752 ASN A N 1
ATOM 6118 C CA . ASN A 1 752 ? 9.619 -35.838 -8.556 1.00 63.75 752 ASN A CA 1
ATOM 6119 C C . ASN A 1 752 ? 9.401 -34.869 -9.727 1.00 63.75 752 ASN A C 1
ATOM 6121 O O . ASN A 1 752 ? 8.715 -33.858 -9.599 1.00 63.75 752 ASN A O 1
ATOM 6125 N N . LYS A 1 753 ? 9.993 -35.203 -10.874 1.00 59.34 753 LYS A N 1
ATOM 6126 C CA . LYS A 1 753 ? 9.866 -34.525 -12.174 1.00 59.34 753 LYS A CA 1
ATOM 6127 C C . LYS A 1 753 ? 8.459 -33.995 -12.469 1.00 59.34 753 LYS A C 1
ATOM 6129 O O . LYS A 1 753 ? 8.310 -32.882 -12.967 1.00 59.34 753 LYS A O 1
ATOM 6134 N N . ASN A 1 754 ? 7.429 -34.777 -12.149 1.00 61.88 754 ASN A N 1
ATOM 6135 C CA . ASN A 1 754 ? 6.045 -34.399 -12.421 1.00 61.88 754 ASN A CA 1
ATOM 6136 C C . ASN A 1 754 ? 5.569 -33.240 -11.536 1.00 61.88 754 ASN A C 1
ATOM 6138 O O . ASN A 1 754 ? 4.817 -32.398 -12.014 1.00 61.88 754 ASN A O 1
ATOM 6142 N N . ASP A 1 755 ? 6.051 -33.149 -10.295 1.00 64.50 755 ASP A N 1
ATOM 6143 C CA . ASP A 1 755 ? 5.685 -32.070 -9.372 1.00 64.50 755 ASP A CA 1
ATOM 6144 C C . ASP A 1 755 ? 6.304 -30.740 -9.817 1.00 64.50 755 ASP A C 1
ATOM 6146 O O . ASP A 1 755 ? 5.655 -29.701 -9.738 1.00 64.50 755 ASP A O 1
ATOM 6150 N N . LEU A 1 756 ? 7.530 -30.763 -10.351 1.00 60.09 756 LEU A N 1
ATOM 6151 C CA . LEU A 1 756 ? 8.191 -29.571 -10.899 1.00 60.09 756 LEU A CA 1
ATOM 6152 C C . LEU A 1 756 ? 7.512 -29.082 -12.187 1.00 60.09 756 LEU A C 1
ATOM 6154 O O . LEU A 1 756 ? 7.295 -27.882 -12.350 1.00 60.09 756 LEU A O 1
ATOM 6158 N N . ILE A 1 757 ? 7.117 -30.001 -13.077 1.00 61.44 757 ILE A N 1
ATOM 6159 C CA . ILE A 1 757 ? 6.345 -29.678 -14.291 1.00 61.44 757 ILE A CA 1
ATOM 6160 C C . ILE A 1 757 ? 4.962 -29.123 -13.930 1.00 61.44 757 ILE A C 1
ATOM 6162 O O . ILE A 1 757 ? 4.485 -28.181 -14.562 1.00 61.44 757 ILE A O 1
ATOM 6166 N N . GLN A 1 758 ? 4.313 -29.682 -12.910 1.00 67.88 758 GLN A N 1
ATOM 6167 C CA . GLN A 1 758 ? 3.016 -29.204 -12.447 1.00 67.88 758 GLN A CA 1
ATOM 6168 C C . GLN A 1 758 ? 3.125 -27.807 -11.821 1.00 67.88 758 GLN A C 1
ATOM 6170 O O . GLN A 1 758 ? 2.364 -26.918 -12.192 1.00 67.88 758 GLN A O 1
ATOM 6175 N N . GLN A 1 759 ? 4.127 -27.570 -10.967 1.00 66.06 759 GLN A N 1
ATOM 6176 C CA . GLN A 1 759 ? 4.420 -26.236 -10.428 1.00 66.06 759 GLN A CA 1
ATOM 6177 C C . GLN A 1 759 ? 4.715 -25.222 -11.538 1.00 66.06 759 GLN A C 1
ATOM 6179 O O . GLN A 1 759 ? 4.288 -24.072 -11.449 1.00 66.06 759 GLN A O 1
ATOM 6184 N N . PHE A 1 760 ? 5.416 -25.638 -12.596 1.00 68.12 760 PHE A N 1
ATOM 6185 C CA . PHE A 1 760 ? 5.628 -24.808 -13.778 1.00 68.12 760 PHE A CA 1
ATOM 6186 C C . PHE A 1 760 ? 4.306 -24.424 -14.448 1.00 68.12 760 PHE A C 1
ATOM 6188 O O . PHE A 1 760 ? 4.065 -23.239 -14.663 1.00 68.12 760 PHE A O 1
ATOM 6195 N N . ARG A 1 761 ? 3.435 -25.397 -14.740 1.00 67.88 761 ARG A N 1
ATOM 6196 C CA . ARG A 1 761 ? 2.135 -25.145 -15.382 1.00 67.88 761 ARG A CA 1
ATOM 6197 C C . ARG A 1 761 ? 1.254 -24.227 -14.547 1.00 67.88 761 ARG A C 1
ATOM 6199 O O . ARG A 1 761 ? 0.732 -23.258 -15.080 1.00 67.88 761 ARG A O 1
ATOM 6206 N N . GLU A 1 762 ? 1.167 -24.462 -13.241 1.00 71.25 762 GLU A N 1
ATOM 6207 C CA . GLU A 1 762 ? 0.394 -23.615 -12.325 1.00 71.25 762 GLU A CA 1
ATOM 6208 C C . GLU A 1 762 ? 0.922 -22.175 -12.278 1.00 71.25 762 GLU A C 1
ATOM 6210 O O . GLU A 1 762 ? 0.143 -21.223 -12.228 1.00 71.25 762 GLU A O 1
ATOM 6215 N N . ARG A 1 763 ? 2.247 -21.987 -12.327 1.00 66.25 763 ARG A N 1
ATOM 6216 C CA . ARG A 1 763 ? 2.864 -20.652 -12.391 1.00 66.25 763 ARG A CA 1
ATOM 6217 C C . ARG A 1 763 ? 2.662 -19.997 -13.755 1.00 66.25 763 ARG A C 1
ATOM 6219 O O . ARG A 1 763 ? 2.374 -18.803 -13.815 1.00 66.25 763 ARG A O 1
ATOM 6226 N N . LEU A 1 764 ? 2.770 -20.751 -14.848 1.00 64.31 764 LEU A N 1
ATOM 6227 C CA . LEU A 1 764 ? 2.510 -20.253 -16.198 1.00 64.31 764 LEU A CA 1
ATOM 6228 C C . LEU A 1 764 ? 1.040 -19.841 -16.359 1.00 64.31 764 LEU A C 1
ATOM 6230 O O . LEU A 1 764 ? 0.758 -18.797 -16.938 1.00 64.31 764 LEU A O 1
ATOM 6234 N N . GLU A 1 765 ? 0.106 -20.595 -15.778 1.00 69.31 765 GLU A N 1
ATOM 6235 C CA . GLU A 1 765 ? -1.321 -20.263 -15.719 1.00 69.31 765 GLU A CA 1
ATOM 6236 C C . GLU A 1 765 ? -1.605 -18.968 -14.947 1.00 69.31 765 GLU A C 1
ATOM 6238 O O . GLU A 1 765 ? -2.548 -18.251 -15.289 1.00 69.31 765 GLU A O 1
ATOM 6243 N N . ARG A 1 766 ? -0.783 -18.628 -13.951 1.00 63.09 766 ARG A N 1
ATOM 6244 C CA . ARG A 1 766 ? -0.873 -17.360 -13.203 1.00 63.09 766 ARG A CA 1
ATOM 6245 C C . ARG A 1 766 ? -0.082 -16.217 -13.840 1.00 63.09 766 ARG A C 1
ATOM 6247 O O . ARG A 1 766 ? -0.358 -15.060 -13.552 1.00 63.09 766 ARG A O 1
ATOM 6254 N N . SER A 1 767 ? 0.865 -16.532 -14.722 1.00 62.09 767 SER A N 1
ATOM 6255 C CA . SER A 1 767 ? 1.664 -15.538 -15.440 1.00 62.09 767 SER A CA 1
ATOM 6256 C C . SER A 1 767 ? 0.797 -14.713 -16.397 1.00 62.09 767 SER A C 1
ATOM 6258 O O . SER A 1 767 ? -0.304 -15.114 -16.795 1.00 62.09 767 SER A O 1
ATOM 6260 N N . SER A 1 768 ? 1.307 -13.555 -16.812 1.00 60.69 768 SER A N 1
ATOM 6261 C CA . SER A 1 768 ? 0.605 -12.704 -17.773 1.00 60.69 768 SER A CA 1
ATOM 6262 C C . SER A 1 768 ? 0.368 -13.417 -19.114 1.00 60.69 768 SER A C 1
ATOM 6264 O O . SER A 1 768 ? 1.063 -14.369 -19.492 1.00 60.69 768 SER A O 1
ATOM 6266 N N . GLN A 1 769 ? -0.595 -12.909 -19.884 1.00 61.47 769 GLN A N 1
ATOM 6267 C CA . GLN A 1 769 ? -0.937 -13.464 -21.192 1.00 61.47 769 GLN A CA 1
ATOM 6268 C C . GLN A 1 769 ? 0.231 -13.430 -22.193 1.00 61.47 769 GLN A C 1
ATOM 6270 O O . GLN A 1 769 ? 0.285 -14.281 -23.081 1.00 61.47 769 GLN A O 1
ATOM 6275 N N . SER A 1 770 ? 1.162 -12.478 -22.080 1.00 54.53 770 SER A N 1
ATOM 6276 C CA . SER A 1 770 ? 2.320 -12.394 -22.977 1.00 54.53 770 SER A CA 1
ATOM 6277 C C . SER A 1 770 ? 3.307 -13.540 -22.738 1.00 54.53 770 SER A C 1
ATOM 6279 O O . SER A 1 770 ? 3.742 -14.173 -23.697 1.00 54.53 770 SER A O 1
ATOM 6281 N N . THR A 1 771 ? 3.566 -13.893 -21.478 1.00 58.53 771 THR A N 1
ATOM 6282 C CA . THR A 1 771 ? 4.382 -15.060 -21.091 1.00 58.53 771 THR A CA 1
ATOM 6283 C C . THR A 1 771 ? 3.770 -16.357 -21.571 1.00 58.53 771 THR A C 1
ATOM 6285 O O . THR A 1 771 ? 4.470 -17.184 -22.148 1.00 58.53 771 THR A O 1
ATOM 6288 N N . LYS A 1 772 ? 2.453 -16.514 -21.387 1.00 63.91 772 LYS A N 1
ATOM 6289 C CA . LYS A 1 772 ? 1.708 -17.679 -21.882 1.00 63.91 772 LYS A CA 1
ATOM 6290 C C . LYS A 1 772 ? 1.860 -17.822 -23.393 1.00 63.91 772 LYS A C 1
ATOM 6292 O O . LYS A 1 772 ? 2.363 -18.837 -23.856 1.00 63.91 772 LYS A O 1
ATOM 6297 N N . LYS A 1 773 ? 1.548 -16.761 -24.148 1.00 61.09 773 LYS A N 1
ATOM 6298 C CA . LYS A 1 773 ? 1.700 -16.721 -25.614 1.00 61.09 773 LYS A CA 1
ATOM 6299 C C . LYS A 1 773 ? 3.130 -16.989 -26.076 1.00 61.09 773 LYS A C 1
ATOM 6301 O O . LYS A 1 773 ? 3.335 -17.515 -27.167 1.00 61.09 773 LYS A O 1
ATOM 6306 N N . TYR A 1 774 ? 4.124 -16.582 -25.294 1.00 58.72 774 TYR A N 1
ATOM 6307 C CA . TYR A 1 774 ? 5.518 -16.847 -25.608 1.00 58.72 774 TYR A CA 1
ATOM 6308 C C . TYR A 1 774 ? 5.878 -18.326 -25.410 1.00 58.72 774 TYR A C 1
ATOM 6310 O O . TYR A 1 774 ? 6.454 -18.931 -26.311 1.00 58.72 774 TYR A O 1
ATOM 6318 N N . PHE A 1 775 ? 5.485 -18.939 -24.290 1.00 61.53 775 PHE A N 1
ATOM 6319 C CA . PHE A 1 775 ? 5.685 -20.375 -24.070 1.00 61.53 775 PHE A CA 1
ATOM 6320 C C . PHE A 1 775 ? 4.909 -21.238 -25.066 1.00 61.53 775 PHE A C 1
ATOM 6322 O O . PHE A 1 775 ? 5.479 -22.191 -25.584 1.00 61.53 775 PHE A O 1
ATOM 6329 N N . GLU A 1 776 ? 3.681 -20.853 -25.425 1.00 63.94 776 GLU A N 1
ATOM 6330 C CA . GLU A 1 776 ? 2.901 -21.501 -26.490 1.00 63.94 776 GLU A CA 1
ATOM 6331 C C . GLU A 1 776 ? 3.655 -21.516 -27.831 1.00 63.94 776 GLU A C 1
ATOM 6333 O O . GLU A 1 776 ? 3.543 -22.476 -28.587 1.00 63.94 776 GLU A O 1
ATOM 6338 N N . LYS A 1 777 ? 4.452 -20.478 -28.132 1.00 57.00 777 LYS A N 1
ATOM 6339 C CA . LYS A 1 777 ? 5.318 -20.433 -29.325 1.00 57.00 777 LYS A CA 1
ATOM 6340 C C . LYS A 1 777 ? 6.586 -21.278 -29.179 1.00 57.00 777 LYS A C 1
ATOM 6342 O O . LYS A 1 777 ? 7.089 -21.786 -30.179 1.00 57.00 777 LYS A O 1
ATOM 6347 N N . CYS A 1 778 ? 7.108 -21.417 -27.963 1.00 52.66 778 CYS A N 1
ATOM 6348 C CA . CYS A 1 778 ? 8.302 -22.210 -27.658 1.00 52.66 778 CYS A CA 1
ATOM 6349 C C . CYS A 1 778 ? 8.016 -23.719 -27.555 1.00 52.66 778 CYS A C 1
ATOM 6351 O O . CYS A 1 778 ? 8.906 -24.516 -27.835 1.00 52.66 778 CYS A O 1
ATOM 6353 N N . GLU A 1 779 ? 6.790 -24.124 -27.210 1.00 50.62 779 GLU A N 1
ATOM 6354 C CA . GLU A 1 779 ? 6.346 -25.529 -27.171 1.00 50.62 779 GLU A CA 1
ATOM 6355 C C . GLU A 1 779 ? 6.193 -26.169 -28.566 1.00 50.62 779 GLU A C 1
ATOM 6357 O O . GLU A 1 779 ? 5.946 -27.367 -28.666 1.00 50.62 779 GLU A O 1
ATOM 6362 N N . ILE A 1 780 ? 6.367 -25.417 -29.660 1.00 40.19 780 ILE A N 1
ATOM 6363 C CA . ILE A 1 780 ? 5.936 -25.850 -30.999 1.00 40.19 780 ILE A CA 1
ATOM 6364 C C . ILE A 1 780 ? 6.715 -27.053 -31.580 1.00 40.19 780 ILE A C 1
ATOM 6366 O O . ILE A 1 780 ? 6.226 -27.620 -32.547 1.00 40.19 780 ILE A O 1
ATOM 6370 N N . ASN A 1 781 ? 7.850 -27.523 -31.033 1.00 40.19 781 ASN A N 1
ATOM 6371 C CA . ASN A 1 781 ? 8.613 -28.624 -31.670 1.00 40.19 781 ASN A CA 1
ATOM 6372 C C . ASN A 1 781 ? 9.452 -29.537 -30.739 1.00 40.19 781 ASN A C 1
ATOM 6374 O O . ASN A 1 781 ? 10.522 -29.972 -31.159 1.00 40.19 781 ASN A O 1
ATOM 6378 N N . ASP A 1 782 ? 9.056 -29.816 -29.487 1.00 42.19 782 ASP A N 1
ATOM 6379 C CA . ASP A 1 782 ? 9.816 -30.680 -28.536 1.00 42.19 782 ASP A CA 1
ATOM 6380 C C . ASP A 1 782 ? 11.302 -30.282 -28.298 1.00 42.19 782 ASP A C 1
ATOM 6382 O O . ASP A 1 782 ? 12.043 -30.947 -27.575 1.00 42.19 782 ASP A O 1
ATOM 6386 N N . GLN A 1 783 ? 11.747 -29.168 -28.877 1.00 43.12 783 GLN A N 1
ATOM 6387 C CA . GLN A 1 783 ? 13.066 -28.571 -28.755 1.00 43.12 783 GLN A CA 1
ATOM 6388 C C . GLN A 1 783 ? 12.864 -27.175 -28.186 1.00 43.12 783 GLN A C 1
ATOM 6390 O O . GLN A 1 783 ? 12.539 -26.226 -28.899 1.00 43.12 783 GLN A O 1
ATOM 6395 N N . ILE A 1 784 ? 13.030 -27.058 -26.872 1.00 47.41 784 ILE A N 1
ATOM 6396 C CA . ILE A 1 784 ? 13.114 -25.764 -26.199 1.00 47.41 784 ILE A CA 1
ATOM 6397 C C . ILE A 1 784 ? 14.321 -25.050 -26.812 1.00 47.41 784 ILE A C 1
ATOM 6399 O O . ILE A 1 784 ? 15.430 -25.543 -26.661 1.00 47.41 784 ILE A O 1
ATOM 6403 N N . LEU A 1 785 ? 14.124 -23.941 -27.535 1.00 48.41 785 LEU A N 1
ATOM 6404 C CA . LEU A 1 785 ? 15.212 -23.111 -28.075 1.00 48.41 785 LEU A CA 1
ATOM 6405 C C . LEU A 1 785 ? 16.052 -22.566 -26.896 1.00 48.41 785 LEU A C 1
ATOM 6407 O O . LEU A 1 785 ? 15.622 -21.601 -26.263 1.00 48.41 785 LEU A O 1
ATOM 6411 N N . PRO A 1 786 ? 17.228 -23.138 -26.558 1.00 48.47 786 PRO A N 1
ATOM 6412 C CA . PRO A 1 786 ? 17.805 -22.966 -25.220 1.00 48.47 786 PRO A CA 1
ATOM 6413 C C . PRO A 1 786 ? 18.527 -21.628 -24.992 1.00 48.47 786 PRO A C 1
ATOM 6415 O O . PRO A 1 786 ? 18.941 -21.345 -23.871 1.00 48.47 786 PRO A O 1
ATOM 6418 N N . CYS A 1 787 ? 18.746 -20.801 -26.023 1.00 48.81 787 CYS A N 1
ATOM 6419 C CA . CYS A 1 787 ? 19.797 -19.772 -25.954 1.00 48.81 787 CYS A CA 1
ATOM 6420 C C . CYS A 1 787 ? 19.338 -18.313 -26.101 1.00 48.81 787 CYS A C 1
ATOM 6422 O O . CYS A 1 787 ? 19.903 -17.442 -25.440 1.00 48.81 787 CYS A O 1
ATOM 6424 N N . THR A 1 788 ? 18.283 -18.013 -26.861 1.00 50.12 788 THR A N 1
ATOM 6425 C CA . THR A 1 788 ? 17.803 -16.624 -27.026 1.00 50.12 788 THR A CA 1
ATOM 6426 C C . THR A 1 788 ? 17.030 -16.095 -25.808 1.00 50.12 788 THR A C 1
ATOM 6428 O O . THR A 1 788 ? 16.906 -14.883 -25.639 1.00 50.12 788 THR A O 1
ATOM 6431 N N . LEU A 1 789 ? 16.573 -16.995 -24.926 1.00 51.72 789 LEU A N 1
ATOM 6432 C CA . LEU A 1 789 ? 15.728 -16.746 -23.745 1.00 51.72 789 LEU A CA 1
ATOM 6433 C C . LEU A 1 789 ? 16.380 -15.908 -22.632 1.00 51.72 789 LEU A C 1
ATOM 6435 O O . LEU A 1 789 ? 15.683 -15.373 -21.770 1.00 51.72 789 LEU A O 1
ATOM 6439 N N . LEU A 1 790 ? 17.712 -15.820 -22.612 1.00 57.06 790 LEU A N 1
ATOM 6440 C CA . LEU A 1 790 ? 18.470 -15.385 -21.432 1.00 57.06 790 LEU A CA 1
ATOM 6441 C C . LEU A 1 790 ? 19.213 -14.063 -21.606 1.00 57.06 790 LEU A C 1
ATOM 6443 O O . LEU A 1 790 ? 19.893 -13.632 -20.675 1.00 57.06 790 LEU A O 1
ATOM 6447 N N . ARG A 1 791 ? 19.065 -13.399 -22.754 1.00 62.34 791 ARG A N 1
ATOM 6448 C CA . ARG A 1 791 ? 19.714 -12.105 -22.988 1.00 62.34 791 ARG A CA 1
ATOM 6449 C C . ARG A 1 791 ? 19.044 -10.989 -22.197 1.00 62.34 791 ARG A C 1
ATOM 6451 O O . ARG A 1 791 ? 17.866 -11.079 -21.841 1.00 62.34 791 ARG A O 1
ATOM 6458 N N . PHE A 1 792 ? 19.777 -9.945 -21.829 1.00 55.38 792 PHE A N 1
ATOM 6459 C CA . PHE A 1 792 ? 19.208 -8.794 -21.117 1.00 55.38 792 PHE A CA 1
ATOM 6460 C C . PHE A 1 792 ? 18.205 -8.033 -21.978 1.00 55.38 792 PHE A C 1
ATOM 6462 O O . PHE A 1 792 ? 18.502 -7.673 -23.107 1.00 55.38 792 PHE A O 1
ATOM 6469 N N . ASN A 1 793 ? 17.013 -7.760 -21.447 1.00 53.38 793 ASN A N 1
ATOM 6470 C CA . ASN A 1 793 ? 16.193 -6.710 -22.034 1.00 53.38 793 ASN A CA 1
ATOM 6471 C C . ASN A 1 793 ? 16.794 -5.352 -21.609 1.00 53.38 793 ASN A C 1
ATOM 6473 O O . ASN A 1 793 ? 17.132 -5.167 -20.441 1.00 53.38 793 ASN A O 1
ATOM 6477 N N . TYR A 1 794 ? 16.979 -4.440 -22.570 1.00 47.47 794 TYR A N 1
ATOM 6478 C CA . TYR A 1 794 ? 17.549 -3.088 -22.402 1.00 47.47 794 TYR A CA 1
ATOM 6479 C C . TYR A 1 794 ? 16.677 -2.165 -21.540 1.00 47.47 794 TYR A C 1
ATOM 6481 O O . TYR A 1 794 ? 17.142 -1.131 -21.059 1.00 47.47 794 TYR A O 1
ATOM 6489 N N . SER A 1 795 ? 15.418 -2.553 -21.401 1.00 38.72 795 SER A N 1
ATOM 6490 C CA . SER A 1 795 ? 14.281 -1.831 -20.858 1.00 38.72 795 SER A CA 1
ATOM 6491 C C . SER A 1 795 ? 14.397 -1.449 -19.381 1.00 38.72 795 SER A C 1
ATOM 6493 O O . SER A 1 795 ? 14.380 -2.384 -18.545 1.00 38.72 795 SER A O 1
#

Radius of gyration: 36.84 Å; Cα contacts (8 Å, |Δi|>4): 1055; chains: 1; bounding box: 82×61×110 Å

Nearest PDB structures (foldseek):
  4e4v-assembly2_B  TM=3.309E-01  e=6.473E-01  Homo sapiens
  3wpt-assembly2_B  TM=3.174E-01  e=1.787E+00  Homo sapiens
  8j07-assembly1_t  TM=4.301E-01  e=5.368E+00  Homo sapiens
  7wkk-assembly1_m  TM=2.465E-01  e=4.932E+00  Xenopus laevis

Solvent-accessible surface area (backbone atoms only — not comparable to full-atom values): 44303 Å² total; per-residue (Å²): 124,58,67,69,59,52,52,56,73,42,33,47,97,87,67,49,52,53,51,88,69,40,73,38,72,51,73,40,50,47,91,55,77,78,53,72,64,60,50,47,53,52,49,53,53,50,21,65,75,66,60,37,41,71,50,67,72,58,74,70,50,42,65,58,28,52,64,26,42,66,47,32,65,48,49,32,41,36,25,59,50,104,53,77,67,55,68,88,73,91,66,89,87,58,74,78,64,77,79,54,94,70,58,74,69,61,40,51,51,106,82,32,46,46,61,67,62,57,43,49,30,52,56,29,45,63,27,31,59,64,45,52,52,56,45,61,77,68,35,81,60,30,33,38,39,36,33,29,72,34,58,79,41,63,61,45,43,61,59,94,79,65,79,46,90,44,89,82,54,91,67,64,55,30,31,42,21,37,36,38,39,44,52,82,64,85,78,74,74,47,69,26,72,61,47,52,92,45,48,93,49,32,46,68,62,44,50,52,51,49,52,54,45,48,72,33,48,78,77,62,38,41,40,35,39,34,32,43,64,90,65,55,58,78,91,70,34,44,68,68,84,61,94,46,57,64,64,48,48,49,65,38,47,49,60,58,55,50,52,47,50,58,72,74,48,60,67,80,40,76,42,39,38,41,37,38,30,50,47,62,77,83,84,43,43,55,79,55,83,52,57,72,58,44,53,52,52,51,51,50,51,50,43,45,37,61,51,67,56,45,46,46,75,43,73,78,46,72,44,47,38,42,55,47,40,43,40,57,52,53,54,21,39,48,56,51,47,55,74,45,95,82,60,61,76,92,45,46,72,54,34,54,58,49,56,71,62,29,54,71,35,71,50,48,60,66,49,41,66,47,52,46,56,54,40,57,56,32,38,42,78,38,31,53,60,27,58,55,54,53,42,76,42,60,49,70,58,51,63,57,39,24,84,83,47,48,49,60,54,48,48,52,23,63,76,64,52,49,50,66,37,50,43,55,47,46,62,51,44,74,72,31,52,84,40,73,25,25,42,52,51,41,48,55,48,41,74,64,32,72,91,43,49,67,63,55,46,68,56,34,83,47,48,46,46,37,44,46,49,33,48,51,46,22,56,45,23,52,78,71,67,48,75,28,58,72,35,57,70,69,58,52,48,73,25,50,74,70,31,54,72,68,56,46,52,47,51,54,47,51,56,51,36,51,30,55,74,45,68,52,43,74,62,70,31,57,64,43,31,71,55,69,77,33,94,62,74,47,82,47,46,50,53,52,40,50,54,56,70,68,42,86,76,68,49,75,61,58,47,49,51,50,52,56,54,46,50,31,54,58,73,42,91,73,86,51,68,70,44,50,51,27,47,54,52,43,37,54,53,58,37,70,46,90,56,99,48,50,66,55,29,29,49,38,15,48,52,47,14,54,47,25,55,76,43,31,94,80,34,70,66,26,44,54,49,18,50,42,19,57,68,45,53,26,55,73,47,50,55,94,91,55,53,75,87,73,40,69,76,52,50,34,54,51,37,41,49,51,27,53,24,44,77,70,65,76,37,61,95,81,41,71,70,54,59,61,46,50,61,51,43,53,51,36,16,62,71,41,62,68,74,37,11,54,44,20,33,52,30,44,50,55,30,30,54,75,67,76,43,85,75,59,69,60,52,55,50,47,57,60,47,48,74,74,76,48,81,80,54,52,46,70,60,51,49,55,52,45,56,50,53,56,52,44,62,74,64,77,73,72,82,65,62,66,58,56,53,47,52,44,51,58,44,46,73,63,26,41,71,44,51,42,58,44,50,64,63,44,62,73,67,93,53,70,74,86,67,78,80,75,62,84,75,93,111

Mean predicted aligned error: 12.35 Å

Secondary structure (DSSP, 8-state):
--HHHHHHHTB-TTS-BGGGTS-EEEEEETTS-S-HHHHHHHHHHHHHHTT-EEEEPPTHHHHH-HHHHTTEEEEEEEESSSS--SSPPP-TT-TTSSSS---GGGGEETTEE-HHHHHHHHHHHHHHHHHHHHHHHH-TTEEEEEEEEES--GGGB--S--S--STT--SPPPEEEEEEE-TT--PPPPPTT--TT-HHHHHHHHHHHHHHHHHHHTTT-EEEEEEPPS---GGGSBPTT-TTHHHHHHHHHHHHHHHHHHHHSPTT-EEEEEEEEEPPTTTS-TT---HHHHHHHHHHHHHHHHTT---EEEEEEEEEE-TTTSTTTHHHHHHHHHTSSS--GGGHHHHHHHHHTSEEEE--HHIIIIIHHHHHHHHHH-HHHHHHHHHTS-HHHHHHHIIIIIHHHHHHHHHT--HHHHHHHHHHHHHHTTSHHHHHHHHHHHHHHGGGHHHHHHH-SSHHHHHHHHHHHHHHHHHHT--SHHHHTT--HHHHHHS-HHHHHHHHHHHHHHHHHTT------HHHHHTTS-SS---SHHHHHHHHHH-SS--HHHHHHHHHHHHHHHHS----HHHHHHHHHHHHHHHHS--SSHHHHHHHHHHHHHHHHTTTTT-HHHHHHHHIIIIIIHHHTPPTT--GGG-TTHHHHHHHHHHHHHHTTSS-TT-HHHHHHHHHHHHHHHHS-HHHHHHHHHHHHHHHHHTTPPPPHHHHHHHHTHHHHS-TT-HHHHHHHHHHHHHHHHTT-SS-HHHHHHHHHHHHHHS-HHHHHHHHHHGGGS----SGGGSPP--

Foldseek 3Di:
DDLVVVQVVQADPVRDGVQVAFWDKDWDWPPDDDDPVRVVVSVVVSCVVVQKDKDWDDPVVCLQQVLLCNTTVTIMTIHRDPDGDQDHDDDPPPVPPVPDDQPQVPQDDVRGGDPVLVSVLVSLVVSQVVVLVVCVVVQAQAKEKAKEKDFDQPLQADDPPPPDPPQPDPGAWIKMKIKIFGGPDRQDFQRLSDFQVPCVGCVVSLVVLLVSLLVCLVDGMAMAIATADSHDDPVRHDYHPPLCVVVLLCLLCVLLVVLLVLVVDDAQDEGEYEAEYEDRDDQRRFPPAPVVSVVVSVVSQVLCVLLVSNYHYHYPHYGYRHSNNHRCNCSRSSLSQLPDPDDDPVCVVSSCSRVVSYLYAYNRSVCRNPVVVVLSSCSSVALLVSLLSQLVDDVNRCVRPPVSGVLVSNLSSVVPDALVSLQVSLVSLVPRCVDPSSLSSLVSVCVNCVVPVVVVLVRHDALQSSLSNLLSNLSSQLVVVHDSVVSLVVRALVSLVPYDLVSVLSSLVSVLSNCVSLVVLQQPCVVVCRNPVDVDGDRALQVLLVVVVPPPDDDLSNLSNSVSNLLSLLLDDDPDPVRVVSSLVSLVCQLPDPHPALVSNLVSLLSLLLSLLVCCVVDVVSLVSNCCSLPPSNVVSADDVGDPVNPLQSLLSVLLSLLSCLVVVVDPLPPPVSVVSLVVLLVCLQPPDLLSVLSSLQSSVSNCVSSVHDDDPRSVVSLVCVVVPDDLADLLNLLSVLLSLVVVVVVVPDDDNVVSVVVSVVSLVNYDPSSVVVVVVQPPPVDRPNRSSSRDDPD